Protein AF-A0AA39IGZ5-F1 (afdb_monomer_lite)

Organism: NCBI:txid289476

InterPro domains:
  IPR004843 Calcineurin-like, phosphoesterase domain [PF00149] (58-245)
  IPR006102 Glycoside hydrolase family 2, immunoglobulin-like beta-sandwich [PF00703] (582-677)
  IPR006103 Glycoside hydrolase family 2, catalytic domain [PF02836] (683-979)
  IPR006104 Glycosyl hydrolases family 2, sugar binding domain [PF02837] (401-575)
  IPR006186 Serine/threonine-specific protein phosphatase/bis(5-nucleosyl)-tetraphosphatase [PR00114] (58-85)
  IPR006186 Serine/threonine-specific protein phosphatase/bis(5-nucleosyl)-tetraphosphatase [PR00114] (92-119)
  IPR006186 Serine/threonine-specific protein phosphatase/bis(5-nucleosyl)-tetraphosphatase [PR00114] (125-149)
  IPR006186 Serine/threonine-specific protein phosphatase/bis(5-nucleosyl)-tetraphosphatase [PR00114] (163-189)
  IPR006186 Serine/threonine-specific protein phosphatase/bis(5-nucleosyl)-tetraphosphatase [PR00114] (193-220)
  IPR006186 Serine/threonine-specific protein phosphatase/bis(5-nucleosyl)-tetraphosphatase [PR00114] (235-255)
  IPR006186 Serine/threonine-specific protein phosphatase/bis(5-nucleosyl)-tetraphosphatase [PR00114] (257-273)
  IPR006186 Serine/threonine-specific protein phosphatase/bis(5-nucleosyl)-tetraphosphatase [PS00125] (126-131)
  IPR006186 Serine/threonine-specific protein phosphatase/bis(5-nucleosyl)-tetraphosphatase [SM00156] (30-295)
  IPR008979 Galactose-binding-like domain superfamily [SSF49785] (391-578)
  IPR013783 Immunoglobulin-like fold [G3DSA:2.60.40.10] (580-678)
  IPR017853 Glycoside hydrolase superfamily [SSF51445] (679-975)
  IPR023232 Glycoside hydrolase, family 2, active site [PS00608] (784-798)
  IPR029052 Metallo-dependent phosphatase-like [G3DSA:3.60.21.10] (10-341)
  IPR029052 Metallo-dependent phosphatase-like [SSF56300] (27-299)
  IPR036156 Beta-Galactosidase/glucuronidase domain superfamily [SSF49303] (582-678)

Secondary structure (DSSP, 8-state):
----S----HHHHHHHHHS--TT-SS-----HHHHHHHHHHHHHHHTTS-SEEEEPSSEEEE-B-TT-HHHHHHHHHHT-BTTB-HHHHS-EEE-S--SSSSS-HHHHHHHHHHHHHH-TTTEEE---SSSSHHHHHHTTHHHHHHTTS-HHHHHHHHHHHHHHHHTS-SEEEETTTEEEESS---TT--SHHHHHTS-S--S-GGGSHHHHHHHHPPPPTT-HHHHHHHHHHHT-SEEEE-SS--TTSEEEETTTTEEEEB--TT-STT--PPEEEEEE-TT--EEEEEE----TTS-HHHHHHHHHTT-S------------------------SSSSSSSS----PPPPP---------------S-TT-HHHHHHHHHH-S-----PPP--SSS-EEEE--EEEEEEEPPTT-SSHHHHTTGGGS-GGGSTT-EEEEESS-STTSSS-HHHHT--SEEEEEEEE---TTS-SSEEEEEEES-EESEEEEEETTEEEEEEE-SSS-EEEE----SSSPEEEEEEEE----TTSSS-EEEEE--STTS-TT-EEEEESSSS----EE-S-EEEEEEESSEEEEEEEEEETTTTEEEEEEEEE--TT-EEEEEEE-TTS-EEEEEESSEEEEE--TTTPPBP--TTTS----EEEEEEEEETTEEEEEEEEEE-B--EEE-SS-EEETTEEE-EEEEE--S-BTTTBT---HHHHHHHHHHHHHTT--EEE-TTS---HHHHHHHHHHT-EEEEE-S-BS-----HHHHHHHHHHHHHHHHHHTT-SSEEEEEEEES--TTSHHHHHHHHHHHHHHHHH-TTS-EEEEESS--TTT-S-TTTSSSEEEE--BTTTBSTT-GGGHHHHHHHHHHHHHHHH---EEEEE----B-TT---SS--TBSHHHHHHHHHHHHHHHHHHHHTT-EEEEEES-SB-B----BTTBSSSB---SB-TTSPBPHHHHHHHHHHHHHHTT-

Radius of gyration: 32.83 Å; chains: 1; bounding box: 97×65×87 Å

pLDDT: mean 85.85, std 20.32, range [22.75, 98.88]

Sequence (982 aa):
MPSLSGKPDIAELLKRHSDFNCKTPSGIKYSVWEILDVLWLARRKLSKEPTLLEVKAPVVIVGDIHGQYGDLQRIFRMFSSKNKSGQCTQRYLFLGDYVDRGRSSLEVIMCLLVHKLAYPDKFHLIRGNHETKHINCTFGFLDELESRFDKPTAFDLWEAFNDTFALLPLAALVHKKILCMHGGVGPDLKSLDDIKNIKRPLDDPGINALASDLLWADPMLNSSGYAVNTFRKLNIDLIVRAHQMMRNGYGFFCNRKLVTIFSAPNYICQSSNSGAVMKIDRQLRAGFVILHTVKRDQIGLKHFKEEFSKRNNDRSYTSRDRKPDPGASNSAEALTLSTKKALFEAFAPPPPQFITNSFFSRRPPPLTVMLRLLPLLFVIWVGLNPTEAILFVQRNAARDFHSLDGLWTFVREPRNSHAIGFAEKWYERDLRHFKNATVMPVPAAYNDLTADVNVRDHVGWVWYQTHYTQSSLISKDVRSFIRFSSVNYQAAVFVNGVFIGYHTGGHLPFEFDVKLSSQQPNSITVAVNNTLSHSTIPPGEFQYKTGEMYPKGFFVQTPGFDFFNYAGILRSVYVVYTGLSYIKDIKIVADAENKSVTYDVSGNICSTCKVSGTILDPNDKPVSLHSGRSGKVELDQHEIRLWWPRGYGDQPLYTLRVTILKDGEVVDLYDEQFGFRTVSWTSDHLLINGKPFYCLGFGMHEDFELHGRGYDPVVMTKDFNMLEWMGGNCYRTSHYPYSEERAREADRRGIVVITETPAVGMKVFNAENQKLHAKMLQEMISRDKNHPSVVMWSISNEPWTDRKEARQYYKDLIDIAHLVDPTRPVTIVYGPTGFSNDVTPDLVDIICVNRYYGWYSNMGYLQTVNTSLIYDITQWKRKFKRPIIITEYGADSIPGLYQEPSMDFSEQYQVDLMRETHIAFDQLRKKNILAGEMIWNFADFMTAQDVKRAVGNHKGVLTRTRQPKRAAYVLKQRYGAMRNKT

Foldseek 3Di:
DDDDDDQQPLVVLLVLLVVDDPPDPDDRDDDLVNLLNLLVLLLVVLQPAFLAAEAEPFEKEFFAAAQVSVLVQVVQQVCDDPPRTSLVVAAYEYAENLHALYLHSVVSVSNLSSSCSVPVNRRAYAYAPCLALVNVVVRCVLVSLVVRDPNVSSVVSSVSSSLSRLSGRAWYQYPLAEIEHAAAADPPCQEPVVSRPPDPSPNDLLQPPRSCRRHHHHDDQPPLPPVVVNCVRHVHQAYEYEHDQDQQQKDAHNVNRYMYGAAHACSPVPSQGWHWMWTQHNVRDIDIDIHGDDDPPDDPVVVCVVVVVVPPDDPPDDDDDDDDDDDDDDDDDDDDDDPSRQADDDDDADDDDDDDDDDDDDDDDDDDDDPPCVVVVVLVVVQDPQQQFAEDDDDDPFKDKDWPWDKWWKDADPQVHPPVCRVVLVLLDDSCPDPRIDIDTPQFFQQQQDPDNCRNVPAFKMKTKDKAADAPPDDPQKWKKKKQQFFPAKKWKDKNSHTFDIDGHGGHMDMTTDDHDNVDIIMIMMMGGLQADLLHQQHWHKADDDDPVDDPSDIDIGGLDAAASGGGRQEIMMIMIGGPWEWRAKFWDQALVQQKIKMATDTRHDPQKWKKKFKAWLVRHTQDIDTDRIDIDHGDPVRADAAAFPLGDAQIKMWTWMFIDHPRDTRYIDIDIAGHWAWDFDLQATDINNHGAAFLAFEEECQFPNRGNHDDPVVLVLLVVLCVLLLGGEYEHPADAHGLVSLVVCSNNNRAYAYHHSHESNEDQDPSSLSVLLSRLSSSCSHNVRRPNYAEYESYEAYPQLDPSNAVSVLSSLVSNCVNHVRHWYEYEHEPDALVRGPHPLSGQEYEYEDEDCAPHPPPPLVCLLVVLLVRLVSNCVRRSHAYAHNEYFAAADPPADDPVDHGNHLNSRQSSVVSNVVNVVVCVVVSSHSYYYYPHQEWHAGPDDPRAPRGGRRHCAYSNRHGGPVSVVSSVVSVVVSVVD

Structure (mmCIF, N/CA/C/O backbone):
data_AF-A0AA39IGZ5-F1
#
_entry.id   AF-A0AA39IGZ5-F1
#
loop_
_atom_site.group_PDB
_atom_site.id
_atom_site.type_symbol
_atom_site.label_atom_id
_atom_site.label_alt_id
_atom_site.label_comp_id
_atom_site.label_asym_id
_atom_site.label_entity_id
_atom_site.label_seq_id
_atom_site.pdbx_PDB_ins_code
_atom_site.Cartn_x
_atom_site.Cartn_y
_atom_site.Cartn_z
_atom_site.occupancy
_atom_site.B_iso_or_equiv
_atom_site.auth_seq_id
_atom_site.auth_comp_id
_atom_site.auth_asym_id
_atom_site.auth_atom_id
_atom_site.pdbx_PDB_model_num
ATOM 1 N N . MET A 1 1 ? 22.257 16.943 39.868 1.00 43.81 1 MET A N 1
ATOM 2 C CA . MET A 1 1 ? 22.977 15.903 40.639 1.00 43.81 1 MET A CA 1
ATOM 3 C C . MET A 1 1 ? 22.064 15.433 41.758 1.00 43.81 1 MET A C 1
ATOM 5 O O . MET A 1 1 ? 21.434 16.283 42.373 1.00 43.81 1 MET A O 1
ATOM 9 N N . PRO A 1 2 ? 21.971 14.116 41.975 1.00 29.27 2 PRO A N 1
ATOM 10 C CA . PRO A 1 2 ? 22.682 13.532 43.112 1.00 29.27 2 PRO A CA 1
ATOM 11 C C . PRO A 1 2 ? 23.726 12.518 42.641 1.00 29.27 2 PRO A C 1
ATOM 13 O O . PRO A 1 2 ? 23.440 11.636 41.838 1.00 29.27 2 PRO A O 1
ATOM 16 N N . SER A 1 3 ? 24.947 12.660 43.149 1.00 51.06 3 SER A N 1
ATOM 17 C CA . SER A 1 3 ? 25.982 11.633 43.109 1.00 51.06 3 SER A CA 1
ATOM 18 C C . SER A 1 3 ? 25.784 10.668 44.277 1.00 51.06 3 SER A C 1
ATOM 20 O O . SER A 1 3 ? 25.778 11.133 45.414 1.00 51.06 3 SER A O 1
ATOM 22 N N . LEU A 1 4 ? 25.733 9.359 44.026 1.00 35.97 4 LEU A N 1
ATOM 23 C CA . LEU A 1 4 ? 25.999 8.322 45.030 1.00 35.97 4 LEU A CA 1
ATOM 24 C C . LEU A 1 4 ? 26.796 7.168 44.383 1.00 35.97 4 LEU A C 1
ATOM 26 O O . LEU A 1 4 ? 26.256 6.236 43.803 1.00 35.97 4 LEU A O 1
ATOM 30 N N . SER A 1 5 ? 28.122 7.303 44.483 1.00 37.06 5 SER A N 1
ATOM 31 C CA . SER A 1 5 ? 29.065 6.235 44.865 1.00 37.06 5 SER A CA 1
ATOM 32 C C . SER A 1 5 ? 29.305 4.998 43.982 1.00 37.06 5 SER A C 1
ATOM 34 O O . SER A 1 5 ? 29.591 3.931 44.520 1.00 37.06 5 SER A O 1
ATOM 36 N N . GLY A 1 6 ? 29.361 5.127 42.660 1.00 43.69 6 GLY A N 1
ATOM 37 C CA . GLY A 1 6 ? 30.045 4.128 41.833 1.00 43.69 6 GLY A CA 1
ATOM 38 C C . GLY A 1 6 ? 30.748 4.792 40.664 1.00 43.69 6 GLY A C 1
ATOM 39 O O . GLY A 1 6 ? 30.100 5.145 39.696 1.00 43.69 6 GLY A O 1
ATOM 40 N N . LYS A 1 7 ? 32.073 4.983 40.708 1.00 54.25 7 LYS A N 1
ATOM 41 C CA . LYS A 1 7 ? 32.794 5.102 39.428 1.00 54.25 7 LYS A CA 1
ATOM 42 C C . LYS A 1 7 ? 32.529 3.790 38.679 1.00 54.25 7 LYS A C 1
ATOM 44 O O . LYS A 1 7 ? 32.616 2.750 39.338 1.00 54.25 7 LYS A O 1
ATOM 49 N N . PRO A 1 8 ? 32.248 3.800 37.365 1.00 64.06 8 PRO A N 1
ATOM 50 C CA . PRO A 1 8 ? 32.130 2.553 36.627 1.00 64.06 8 PRO A CA 1
ATOM 51 C C . PRO A 1 8 ? 33.440 1.800 36.828 1.00 64.06 8 PRO A C 1
ATOM 53 O O . PRO A 1 8 ? 34.523 2.364 36.623 1.00 64.06 8 PRO A O 1
ATOM 56 N N . ASP A 1 9 ? 33.356 0.556 37.292 1.00 82.44 9 ASP A N 1
ATOM 57 C CA . ASP A 1 9 ? 34.541 -0.271 37.448 1.00 82.44 9 ASP A CA 1
ATOM 58 C C . ASP A 1 9 ? 35.011 -0.689 36.050 1.00 82.44 9 ASP A C 1
ATOM 60 O O . ASP A 1 9 ? 34.635 -1.724 35.497 1.00 82.44 9 ASP A O 1
ATOM 64 N N . ILE A 1 10 ? 35.804 0.191 35.435 1.00 86.81 10 ILE A N 1
ATOM 65 C CA . ILE A 1 10 ? 36.396 -0.011 34.113 1.00 86.81 10 ILE A CA 1
ATOM 66 C C . ILE A 1 10 ? 37.237 -1.292 34.104 1.00 86.81 10 ILE A C 1
ATOM 68 O O . ILE A 1 10 ? 37.292 -1.958 33.073 1.00 86.81 10 ILE A O 1
ATOM 72 N N . ALA A 1 11 ? 37.860 -1.670 35.227 1.00 83.00 11 ALA A N 1
ATOM 73 C CA . ALA A 1 11 ? 38.627 -2.908 35.316 1.00 83.00 11 ALA A CA 1
ATOM 74 C C . ALA A 1 11 ? 37.705 -4.137 35.259 1.00 83.00 11 ALA A C 1
ATOM 76 O O . ALA A 1 11 ? 38.004 -5.083 34.528 1.00 83.00 11 ALA A O 1
ATOM 77 N N . GLU A 1 12 ? 36.557 -4.096 35.933 1.00 86.75 12 GLU A N 1
ATOM 78 C CA . GLU A 1 12 ? 35.555 -5.165 35.874 1.00 86.75 12 GLU A CA 1
ATOM 79 C C . GLU A 1 12 ? 34.860 -5.248 34.504 1.00 86.75 12 GLU A C 1
ATOM 81 O O . GLU A 1 12 ? 34.642 -6.339 33.974 1.00 86.75 12 GLU A O 1
ATOM 86 N N . LEU A 1 13 ? 34.552 -4.115 33.865 1.00 88.25 13 LEU A N 1
ATOM 87 C CA . LEU A 1 13 ? 34.031 -4.096 32.490 1.00 88.25 13 LEU A CA 1
ATOM 88 C C . LEU A 1 13 ? 35.059 -4.640 31.486 1.00 88.25 13 LEU A C 1
ATOM 90 O O . LEU A 1 13 ? 34.708 -5.444 30.619 1.00 88.25 13 LEU A O 1
ATOM 94 N N . LEU A 1 14 ? 36.336 -4.264 31.618 1.00 87.06 14 LEU A N 1
ATOM 95 C CA . LEU A 1 14 ? 37.422 -4.841 30.821 1.00 87.06 14 LEU A CA 1
ATOM 96 C C . LEU A 1 14 ? 37.518 -6.349 31.025 1.00 87.06 14 LEU A C 1
ATOM 98 O O . LEU A 1 14 ? 37.692 -7.083 30.051 1.00 87.06 14 LEU A O 1
ATOM 102 N N . LYS A 1 15 ? 37.405 -6.816 32.269 1.00 84.56 15 LYS A N 1
ATOM 103 C CA . LYS A 1 15 ? 37.431 -8.237 32.601 1.00 84.56 15 LYS A CA 1
ATOM 104 C C . LYS A 1 15 ? 36.257 -8.977 31.958 1.00 84.56 15 LYS A C 1
ATOM 106 O O . LYS A 1 15 ? 36.503 -9.938 31.239 1.00 84.56 15 LYS A O 1
ATOM 111 N N . ARG A 1 16 ? 35.022 -8.464 32.058 1.00 87.44 16 ARG A N 1
ATOM 112 C CA . ARG A 1 16 ? 33.839 -9.018 31.360 1.00 87.44 16 ARG A CA 1
ATOM 113 C C . ARG A 1 16 ? 34.048 -9.148 29.850 1.00 87.44 16 ARG A C 1
ATOM 115 O O . ARG A 1 16 ? 33.720 -10.180 29.268 1.00 87.44 16 ARG A O 1
ATOM 122 N N . HIS A 1 17 ? 34.627 -8.129 29.216 1.00 87.38 17 HIS A N 1
ATOM 123 C CA . HIS A 1 17 ? 34.955 -8.170 27.790 1.00 87.38 17 HIS A CA 1
ATOM 124 C C . HIS A 1 17 ? 36.116 -9.123 27.459 1.00 87.38 17 HIS A C 1
ATOM 126 O O . HIS A 1 17 ? 36.141 -9.691 26.369 1.00 87.38 17 HIS A O 1
ATOM 132 N N . SER A 1 18 ? 37.065 -9.311 28.379 1.00 79.12 18 SER A N 1
ATOM 133 C CA . SER A 1 18 ? 38.214 -10.218 28.224 1.00 79.12 18 SER A CA 1
ATOM 134 C C . SER A 1 18 ? 37.827 -11.688 28.389 1.00 79.12 18 SER A C 1
ATOM 136 O O . SER A 1 18 ? 38.325 -12.541 27.654 1.00 79.12 18 SER A O 1
ATOM 138 N N . ASP A 1 19 ? 36.918 -11.966 29.322 1.00 73.25 19 ASP A N 1
ATOM 139 C CA . ASP A 1 19 ? 36.440 -13.304 29.675 1.00 73.25 19 ASP A CA 1
ATOM 140 C C . ASP A 1 19 ? 35.349 -13.807 28.709 1.00 73.25 19 ASP A C 1
ATOM 142 O O . ASP A 1 19 ? 34.910 -14.957 28.791 1.00 73.25 19 ASP A O 1
ATOM 146 N N . PHE A 1 20 ? 34.924 -12.973 27.750 1.00 70.81 20 PHE A N 1
ATOM 147 C CA . PHE A 1 20 ? 33.900 -13.323 26.772 1.00 70.81 20 PHE A CA 1
ATOM 148 C C . PHE A 1 20 ? 34.295 -14.544 25.923 1.00 70.81 20 PHE A C 1
ATOM 150 O O . PHE A 1 20 ? 35.246 -14.529 25.127 1.00 70.81 20 PHE A O 1
ATOM 157 N N . ASN A 1 21 ? 33.489 -15.602 26.027 1.00 63.00 21 ASN A N 1
ATOM 158 C CA . ASN A 1 21 ? 33.607 -16.815 25.230 1.00 63.00 21 ASN A CA 1
ATOM 159 C C . ASN A 1 21 ? 32.448 -16.903 24.229 1.00 63.00 21 ASN A C 1
ATOM 161 O O . ASN A 1 21 ? 31.283 -16.938 24.609 1.00 63.00 21 ASN A O 1
ATOM 165 N N . CYS A 1 22 ? 32.761 -17.036 22.938 1.00 55.56 22 CYS A N 1
ATOM 166 C CA . CYS A 1 22 ? 31.767 -17.156 21.865 1.00 55.56 22 CYS A CA 1
ATOM 167 C C . CYS A 1 22 ? 30.875 -18.414 21.957 1.00 55.56 22 CYS A C 1
ATOM 169 O O . CYS A 1 22 ? 29.995 -18.589 21.119 1.00 55.56 22 CYS A O 1
ATOM 171 N N . LYS A 1 23 ? 31.121 -19.306 22.929 1.00 45.38 23 LYS A N 1
ATOM 172 C CA . LYS A 1 23 ? 30.346 -20.531 23.187 1.00 45.38 23 LYS A CA 1
ATOM 173 C C . LYS A 1 23 ? 29.206 -20.363 24.202 1.00 45.38 23 LYS A C 1
ATOM 175 O O . LYS A 1 23 ? 28.388 -21.269 24.314 1.00 45.38 23 LYS A O 1
ATOM 180 N N . THR A 1 24 ? 29.142 -19.257 24.945 1.00 44.06 24 THR A N 1
ATOM 181 C CA . THR A 1 24 ? 28.063 -19.002 25.916 1.00 44.06 24 THR A CA 1
ATOM 182 C C . THR A 1 24 ? 26.989 -18.092 25.299 1.00 44.06 24 THR A C 1
ATOM 184 O O . THR A 1 24 ? 27.340 -17.006 24.844 1.00 44.06 24 THR A O 1
ATOM 187 N N . PRO A 1 25 ? 25.699 -18.494 25.262 1.00 42.19 25 PRO A N 1
ATOM 188 C CA . PRO A 1 25 ? 24.641 -17.761 24.546 1.00 42.19 25 PRO A CA 1
ATOM 189 C C . PRO A 1 25 ? 24.239 -16.413 25.159 1.00 42.19 25 PRO A C 1
ATOM 191 O O . PRO A 1 25 ? 23.604 -15.602 24.490 1.00 42.19 25 PRO A O 1
ATOM 194 N N . SER A 1 26 ? 24.558 -16.173 26.431 1.00 51.78 26 SER A N 1
ATOM 195 C CA . SER A 1 26 ? 24.254 -14.913 27.104 1.00 51.78 26 SER A CA 1
ATOM 196 C C . SER A 1 26 ? 25.338 -13.884 26.779 1.00 51.78 26 SER A C 1
ATOM 198 O O . SER A 1 26 ? 26.477 -14.053 27.215 1.00 51.78 26 SER A O 1
ATOM 200 N N . GLY A 1 27 ? 24.995 -12.840 26.017 1.00 68.88 27 GLY A N 1
ATOM 201 C CA . GLY A 1 27 ? 25.860 -11.677 25.782 1.00 68.88 27 GLY A CA 1
ATOM 202 C C . GLY A 1 27 ? 26.303 -10.980 27.077 1.00 68.88 27 GLY A C 1
ATOM 203 O O . GLY A 1 27 ? 25.939 -11.388 28.186 1.00 68.88 27 GLY A O 1
ATOM 204 N N . ILE A 1 28 ? 27.107 -9.922 26.956 1.00 83.44 28 ILE A N 1
ATOM 205 C CA . ILE A 1 28 ? 27.565 -9.174 28.135 1.00 83.44 28 ILE A CA 1
ATOM 206 C C . ILE A 1 28 ? 26.380 -8.390 28.694 1.00 83.44 28 ILE A C 1
ATOM 208 O O . ILE A 1 28 ? 25.711 -7.647 27.981 1.00 83.44 28 ILE A O 1
ATOM 212 N N . LYS A 1 29 ? 26.106 -8.573 29.986 1.00 86.38 29 LYS A N 1
ATOM 213 C CA . LYS A 1 29 ? 25.064 -7.819 30.683 1.00 86.38 29 LYS A CA 1
ATOM 214 C C . LYS A 1 29 ? 25.630 -6.489 31.160 1.00 86.38 29 LYS A C 1
ATOM 216 O O . LYS A 1 29 ? 26.677 -6.472 31.810 1.00 86.38 29 LYS A O 1
ATOM 221 N N . TYR A 1 30 ? 24.896 -5.420 30.879 1.00 89.00 30 TYR A N 1
ATOM 222 C CA . TYR A 1 30 ? 25.156 -4.074 31.372 1.00 89.00 30 TYR A CA 1
ATOM 223 C C . TYR A 1 30 ? 23.931 -3.590 32.139 1.00 89.00 30 TYR A C 1
ATOM 225 O O . TYR A 1 30 ? 22.802 -3.803 31.692 1.00 89.00 30 TYR A O 1
ATOM 233 N N . SER A 1 31 ? 24.138 -2.930 33.271 1.00 90.06 31 SER A N 1
ATOM 234 C CA . SER A 1 31 ? 23.091 -2.083 33.839 1.00 90.06 31 SER A CA 1
ATOM 235 C C . SER A 1 31 ? 23.019 -0.753 33.082 1.00 90.06 31 SER A C 1
ATOM 237 O O . SER A 1 31 ? 24.002 -0.306 32.491 1.00 90.06 31 SER A O 1
ATOM 239 N N . VAL A 1 32 ? 21.861 -0.097 33.137 1.00 87.81 32 VAL A N 1
ATOM 240 C CA . VAL A 1 32 ? 21.648 1.241 32.556 1.00 87.81 32 VAL A CA 1
ATOM 241 C C . VAL A 1 32 ? 22.692 2.234 33.083 1.00 87.81 32 VAL A C 1
ATOM 243 O O . VAL A 1 32 ? 23.302 2.967 32.310 1.00 87.81 32 VAL A O 1
ATOM 246 N N . TRP A 1 33 ? 22.967 2.195 34.390 1.00 84.75 33 TRP A N 1
ATOM 247 C CA . TRP A 1 33 ? 23.947 3.063 35.045 1.00 84.75 33 TRP A CA 1
ATOM 248 C C . TRP A 1 33 ? 25.377 2.815 34.562 1.00 84.75 33 TRP A C 1
ATOM 250 O O . TRP A 1 33 ? 26.096 3.768 34.284 1.00 84.75 33 TRP A O 1
ATOM 260 N N . GLU A 1 34 ? 25.768 1.551 34.368 1.00 90.81 34 GLU A N 1
ATOM 261 C CA . GLU A 1 34 ? 27.087 1.218 33.810 1.00 90.81 34 GLU A CA 1
ATOM 262 C C . GLU A 1 34 ? 27.277 1.798 32.405 1.00 90.81 34 GLU A C 1
ATOM 264 O O . GLU A 1 34 ? 28.360 2.290 32.085 1.00 90.81 34 GLU A O 1
ATOM 269 N N . ILE A 1 35 ? 26.232 1.761 31.572 1.00 94.94 35 ILE A N 1
ATOM 270 C CA . ILE A 1 35 ? 26.267 2.349 30.229 1.00 94.94 35 ILE A CA 1
ATOM 271 C C . ILE A 1 35 ? 26.409 3.868 30.333 1.00 94.94 35 ILE A C 1
ATOM 273 O O . ILE A 1 35 ? 27.348 4.437 29.775 1.00 94.94 35 ILE A O 1
ATOM 277 N N . LEU A 1 36 ? 25.523 4.524 31.083 1.00 89.94 36 LEU A N 1
ATOM 278 C CA . LEU A 1 36 ? 25.517 5.981 31.228 1.00 89.94 36 LEU A CA 1
ATOM 279 C C . LEU A 1 36 ? 26.835 6.522 31.801 1.00 89.94 36 LEU A C 1
ATOM 281 O O . LEU A 1 36 ? 27.336 7.541 31.320 1.00 89.94 36 LEU A O 1
ATOM 285 N N . ASP A 1 37 ? 27.437 5.827 32.764 1.00 89.38 37 ASP A N 1
ATOM 286 C CA . ASP A 1 37 ? 28.714 6.211 33.366 1.00 89.38 37 ASP A CA 1
ATOM 287 C C . ASP A 1 37 ? 29.888 6.091 32.386 1.00 89.38 37 ASP A C 1
ATOM 289 O O . ASP A 1 37 ? 30.737 6.991 32.305 1.00 89.38 37 ASP A O 1
ATOM 293 N N . VAL A 1 38 ? 29.942 5.001 31.610 1.00 94.81 38 VAL A N 1
ATOM 294 C CA . VAL A 1 38 ? 30.944 4.832 30.546 1.00 94.81 38 VAL A CA 1
ATOM 295 C C . VAL A 1 38 ? 30.789 5.932 29.503 1.00 94.81 38 VAL A C 1
ATOM 297 O O . VAL A 1 38 ? 31.787 6.553 29.132 1.00 94.81 38 VAL A O 1
ATOM 300 N N . LEU A 1 39 ? 29.560 6.229 29.074 1.00 96.38 39 LEU A N 1
ATOM 301 C CA . LEU A 1 39 ? 29.280 7.302 28.118 1.00 96.38 39 LEU A CA 1
ATOM 302 C C . LEU A 1 39 ? 29.673 8.668 28.677 1.00 96.38 39 LEU A C 1
ATOM 304 O O . LEU A 1 39 ? 30.321 9.459 27.994 1.00 96.38 39 LEU A O 1
ATOM 308 N N . TRP A 1 40 ? 29.367 8.954 29.939 1.00 92.12 40 TRP A N 1
ATOM 309 C CA . TRP A 1 40 ? 29.767 10.203 30.584 1.00 92.12 40 TRP A CA 1
ATOM 310 C C . TRP A 1 40 ? 31.293 10.381 30.625 1.00 92.12 40 TRP A C 1
ATOM 312 O O . TRP A 1 40 ? 31.808 11.441 30.247 1.00 92.12 40 TRP A O 1
ATOM 322 N N . LEU A 1 41 ? 32.042 9.346 31.020 1.00 93.69 41 LEU A N 1
ATOM 323 C CA . LEU A 1 41 ? 33.507 9.385 31.013 1.00 93.69 41 LEU A CA 1
ATOM 324 C C . LEU A 1 41 ? 34.074 9.498 29.594 1.00 93.69 41 LEU A C 1
ATOM 326 O O . LEU A 1 41 ? 35.011 10.273 29.368 1.00 93.69 41 LEU A O 1
ATOM 330 N N . ALA A 1 42 ? 33.511 8.751 28.643 1.00 96.31 42 ALA A N 1
ATOM 331 C CA . ALA A 1 42 ? 33.933 8.764 27.248 1.00 96.31 42 ALA A CA 1
ATOM 332 C C . ALA A 1 42 ? 33.758 10.155 26.640 1.00 96.31 42 ALA A C 1
ATOM 334 O O . ALA A 1 42 ? 34.717 10.684 26.080 1.00 96.31 42 ALA A O 1
ATOM 335 N N . ARG A 1 43 ? 32.602 10.801 26.844 1.00 97.00 43 ARG A N 1
ATOM 336 C CA . ARG A 1 43 ? 32.335 12.171 26.377 1.00 97.00 43 ARG A CA 1
ATOM 337 C C . ARG A 1 43 ? 33.392 13.160 26.861 1.00 97.00 43 ARG A C 1
ATOM 339 O O . ARG A 1 43 ? 33.961 13.885 26.051 1.00 97.00 43 ARG A O 1
ATOM 346 N N . ARG A 1 44 ? 33.751 13.131 28.151 1.00 93.88 44 ARG A N 1
ATOM 347 C CA . ARG A 1 44 ? 34.801 14.006 28.722 1.00 93.88 44 ARG A CA 1
ATOM 348 C C . ARG A 1 44 ? 36.191 13.765 28.139 1.00 93.88 44 ARG A C 1
ATOM 350 O O . ARG A 1 44 ? 37.030 14.669 28.162 1.00 93.88 44 ARG A O 1
ATOM 357 N N . LYS A 1 45 ? 36.477 12.533 27.716 1.00 94.94 45 LYS A N 1
ATOM 358 C CA . LYS A 1 45 ? 37.752 12.176 27.091 1.00 94.94 45 LYS A CA 1
ATOM 359 C C . LYS A 1 45 ? 37.766 12.629 25.634 1.00 94.94 45 LYS A C 1
ATOM 361 O O . LYS A 1 45 ? 38.668 13.359 25.240 1.00 94.94 45 LYS A O 1
ATOM 366 N N . LEU A 1 46 ? 36.745 12.237 24.880 1.00 96.94 46 LEU A N 1
ATOM 367 C CA . LEU A 1 46 ? 36.587 12.494 23.452 1.00 96.94 46 LEU A CA 1
ATOM 368 C C . LEU A 1 46 ? 36.454 13.989 23.123 1.00 96.94 46 LEU A C 1
ATOM 370 O O . LEU A 1 46 ? 36.989 14.440 22.108 1.00 96.94 46 LEU A O 1
ATOM 374 N N . SER A 1 47 ? 35.836 14.776 24.012 1.00 95.56 47 SER A N 1
ATOM 375 C CA . SER A 1 47 ? 35.719 16.234 23.868 1.00 95.56 47 SER A CA 1
ATOM 376 C C . SER A 1 47 ? 37.059 16.973 23.928 1.00 95.56 47 SER A C 1
ATOM 378 O O . SER A 1 47 ? 37.150 18.105 23.467 1.00 95.56 47 SER A O 1
ATOM 380 N N . LYS A 1 48 ? 38.100 16.356 24.505 1.00 96.31 48 LYS A N 1
ATOM 381 C CA . LYS A 1 48 ? 39.458 16.922 24.577 1.00 96.31 48 LYS A CA 1
ATOM 382 C C . LYS A 1 48 ? 40.344 16.498 23.412 1.00 96.31 48 LYS A C 1
ATOM 384 O O . LYS A 1 48 ? 41.451 17.014 23.277 1.00 96.31 48 LYS A O 1
ATOM 389 N N . GLU A 1 49 ? 39.909 15.526 22.619 1.00 96.75 49 GLU A N 1
ATOM 390 C CA . GLU A 1 49 ? 40.681 15.072 21.469 1.00 96.75 49 GLU A CA 1
ATOM 391 C C . GLU A 1 49 ? 40.537 16.070 20.309 1.00 96.75 49 GLU A C 1
ATOM 393 O O . GLU A 1 49 ? 39.532 16.777 20.211 1.00 96.75 49 GLU A O 1
ATOM 398 N N . PRO A 1 50 ? 41.532 16.189 19.424 1.00 97.44 50 PRO A N 1
ATOM 399 C CA . PRO A 1 50 ? 41.364 16.949 18.194 1.00 97.44 50 PRO A CA 1
ATOM 400 C C . PRO A 1 50 ? 40.467 16.186 17.211 1.00 97.44 50 PRO A C 1
ATOM 402 O O . PRO A 1 50 ? 40.355 14.962 17.268 1.00 97.44 50 PRO A O 1
ATOM 405 N N . THR A 1 51 ? 39.856 16.900 16.266 1.00 97.62 51 THR A N 1
ATOM 406 C CA . THR A 1 51 ? 39.046 16.281 15.202 1.00 97.62 51 THR A CA 1
ATOM 407 C C . THR A 1 51 ? 39.884 15.440 14.231 1.00 97.62 51 THR A C 1
ATOM 409 O O . THR A 1 51 ? 39.391 14.438 13.712 1.00 97.62 51 THR A O 1
ATOM 412 N N . LEU A 1 52 ? 41.161 15.800 14.051 1.00 98.00 52 LEU A N 1
ATOM 413 C CA . LEU A 1 52 ? 42.184 14.990 13.387 1.00 98.00 52 LEU A CA 1
ATOM 414 C C . LEU A 1 52 ? 43.154 14.433 14.438 1.00 98.00 52 LEU A C 1
ATOM 416 O O . LEU A 1 52 ? 43.966 15.178 14.989 1.00 98.00 52 LEU A O 1
ATOM 420 N N . LEU A 1 53 ? 43.081 13.131 14.713 1.00 98.00 53 LEU A N 1
ATOM 421 C CA . LEU A 1 53 ? 43.964 12.461 15.671 1.00 98.00 53 LEU A CA 1
ATOM 422 C C . LEU A 1 53 ? 45.386 12.301 15.122 1.00 98.00 53 LEU A C 1
ATOM 424 O O . LEU A 1 53 ? 45.564 12.021 13.943 1.00 98.00 53 LEU A O 1
ATOM 428 N N . GLU A 1 54 ? 46.403 12.354 15.983 1.00 97.12 54 GLU A N 1
ATOM 429 C CA . GLU A 1 54 ? 47.756 11.898 15.638 1.00 97.12 54 GLU A CA 1
ATOM 430 C C . GLU A 1 54 ? 48.027 10.522 16.252 1.00 97.12 54 GLU A C 1
ATOM 432 O O . GLU A 1 54 ? 47.943 10.339 17.468 1.00 97.12 54 GLU A O 1
ATOM 437 N N . VAL A 1 55 ? 48.378 9.541 15.417 1.00 97.25 55 VAL A N 1
ATOM 438 C CA . VAL A 1 55 ? 48.552 8.145 15.847 1.00 97.25 55 VAL A CA 1
ATOM 439 C C . VAL A 1 55 ? 49.956 7.653 15.505 1.00 97.25 55 VAL A C 1
ATOM 441 O O . VAL A 1 55 ? 50.431 7.779 14.378 1.00 97.25 55 VAL A O 1
ATOM 444 N N . LYS A 1 56 ? 50.664 7.069 16.477 1.00 95.31 56 LYS A N 1
ATOM 445 C CA . LYS A 1 56 ? 52.031 6.559 16.268 1.00 95.31 56 LYS A CA 1
ATOM 446 C C . LYS A 1 56 ? 52.015 5.133 15.710 1.00 95.31 56 LYS A C 1
ATOM 448 O O . LYS A 1 56 ? 51.276 4.284 16.200 1.00 95.31 56 LYS A O 1
ATOM 453 N N . ALA A 1 57 ? 52.898 4.834 14.760 1.00 92.38 57 ALA A N 1
ATOM 454 C CA . ALA A 1 57 ? 53.212 3.455 14.388 1.00 92.38 57 ALA A CA 1
ATOM 455 C C . ALA A 1 57 ? 54.030 2.753 15.508 1.00 92.38 57 ALA A C 1
ATOM 457 O O . ALA A 1 57 ? 54.758 3.424 16.248 1.00 92.38 57 ALA A O 1
ATOM 458 N N . PRO A 1 58 ? 53.929 1.422 15.692 1.00 94.50 58 PRO A N 1
ATOM 459 C CA . PRO A 1 58 ? 53.075 0.502 14.949 1.00 94.50 58 PRO A CA 1
ATOM 460 C C . PRO A 1 58 ? 51.600 0.629 15.365 1.00 94.50 58 PRO A C 1
ATOM 462 O O . PRO A 1 58 ? 51.312 0.962 16.516 1.00 94.50 58 PRO A O 1
ATOM 465 N N . VAL A 1 59 ? 50.677 0.366 14.442 1.00 96.69 59 VAL A N 1
ATOM 466 C CA . VAL A 1 59 ? 49.225 0.429 14.681 1.00 96.69 59 VAL A CA 1
ATOM 467 C C . VAL A 1 59 ? 48.490 -0.610 13.835 1.00 96.69 59 VAL A C 1
ATOM 469 O O . VAL A 1 59 ? 48.909 -0.920 12.720 1.00 96.69 59 VAL A O 1
ATOM 472 N N . VAL A 1 60 ? 47.406 -1.156 14.378 1.00 97.38 60 VAL A N 1
ATOM 473 C CA . VAL A 1 60 ? 46.441 -1.993 13.661 1.00 97.38 60 VAL A CA 1
ATOM 474 C C . VAL A 1 60 ? 45.226 -1.136 13.313 1.00 97.38 60 VAL A C 1
ATOM 476 O O . VAL A 1 60 ? 44.576 -0.598 14.202 1.00 97.38 60 VAL A O 1
ATOM 479 N N . ILE A 1 61 ? 44.937 -0.995 12.028 1.00 98.12 61 ILE A N 1
ATOM 480 C CA . ILE A 1 61 ? 43.802 -0.252 11.495 1.00 98.12 61 ILE A CA 1
ATOM 481 C C . ILE A 1 61 ? 42.666 -1.235 11.202 1.00 98.12 61 ILE A C 1
ATOM 483 O O . ILE A 1 61 ? 42.864 -2.235 10.501 1.00 98.12 61 ILE A O 1
ATOM 487 N N . VAL A 1 62 ? 41.496 -0.952 11.762 1.00 98.06 62 VAL A N 1
ATOM 488 C CA . VAL A 1 62 ? 40.289 -1.780 11.692 1.00 98.06 62 VAL A CA 1
ATOM 489 C C . VAL A 1 62 ? 39.190 -0.966 11.010 1.00 98.06 62 VAL A C 1
ATOM 491 O O . VAL A 1 62 ? 38.923 0.158 11.429 1.00 98.06 62 VAL A O 1
ATOM 494 N N . GLY A 1 63 ? 38.607 -1.516 9.945 1.00 96.75 63 GLY A N 1
ATOM 495 C CA . GLY A 1 63 ? 37.470 -0.931 9.229 1.00 96.75 63 GLY A CA 1
ATOM 496 C C . GLY A 1 63 ? 36.137 -1.293 9.885 1.00 96.75 63 GLY A C 1
ATOM 497 O O . GLY A 1 63 ? 36.100 -1.598 11.076 1.00 96.75 63 GLY A O 1
ATOM 498 N N . ASP A 1 64 ? 35.072 -1.318 9.091 1.00 95.94 64 ASP A N 1
ATOM 499 C CA . ASP A 1 64 ? 33.690 -1.498 9.552 1.00 95.94 64 ASP A CA 1
ATOM 500 C C . ASP A 1 64 ? 33.498 -2.817 10.318 1.00 95.94 64 ASP A C 1
ATOM 502 O O . ASP A 1 64 ? 33.997 -3.870 9.894 1.00 95.94 64 ASP A O 1
ATOM 506 N N . ILE A 1 65 ? 32.764 -2.765 11.437 1.00 93.06 65 ILE A N 1
ATOM 507 C CA . ILE A 1 65 ? 32.503 -3.918 12.322 1.00 93.06 65 ILE A CA 1
ATOM 508 C C . ILE A 1 65 ? 31.010 -4.236 12.418 1.00 93.06 65 ILE A C 1
ATOM 510 O O . ILE A 1 65 ? 30.668 -5.413 12.530 1.00 93.06 65 ILE A O 1
ATOM 514 N N . HIS A 1 66 ? 30.132 -3.228 12.390 1.00 92.19 66 HIS A N 1
ATOM 515 C CA . HIS A 1 66 ? 28.676 -3.382 12.339 1.00 92.19 66 HIS A CA 1
ATOM 516 C C . HIS A 1 66 ? 28.129 -4.419 13.322 1.00 92.19 66 HIS A C 1
ATOM 518 O O . HIS A 1 66 ? 27.621 -5.468 12.928 1.00 92.19 66 HIS A O 1
ATOM 524 N N . GLY A 1 67 ? 28.330 -4.202 14.622 1.00 89.25 67 GLY A N 1
ATOM 525 C CA . GLY A 1 67 ? 27.784 -5.076 15.662 1.00 89.25 67 GLY A CA 1
ATOM 526 C C . GLY A 1 67 ? 28.288 -6.529 15.651 1.00 89.25 67 GLY A C 1
ATOM 527 O O . GLY A 1 67 ? 27.699 -7.379 16.325 1.00 89.25 67 GLY A O 1
ATOM 528 N N . GLN A 1 68 ? 29.366 -6.859 14.925 1.00 89.44 68 GLN A N 1
ATOM 529 C CA . GLN A 1 68 ? 29.987 -8.192 14.928 1.00 89.44 68 GLN A CA 1
ATOM 530 C C . GLN A 1 68 ? 30.978 -8.371 16.093 1.00 89.44 68 GLN A C 1
ATOM 532 O O . GLN A 1 68 ? 32.195 -8.496 15.919 1.00 89.44 68 GLN A O 1
ATOM 537 N N . TYR A 1 69 ? 30.455 -8.428 17.321 1.00 91.06 69 TYR A N 1
ATOM 538 C CA . TYR A 1 69 ? 31.278 -8.506 18.537 1.00 91.06 69 TYR A CA 1
ATOM 539 C C . TYR A 1 69 ? 32.213 -9.732 18.587 1.00 91.06 69 TYR A C 1
ATOM 541 O O . TYR A 1 69 ? 33.359 -9.638 19.034 1.00 91.06 69 TYR A O 1
ATOM 549 N N . GLY A 1 70 ? 31.770 -10.886 18.076 1.00 85.88 70 GLY A N 1
ATOM 550 C CA . GLY A 1 70 ? 32.602 -12.092 18.005 1.00 85.88 70 GLY A CA 1
ATOM 551 C C . GLY A 1 70 ? 33.835 -11.929 17.106 1.00 85.88 70 GLY A C 1
ATOM 552 O O . GLY A 1 70 ? 34.921 -12.410 17.449 1.00 85.88 70 GLY A O 1
ATOM 553 N N . ASP A 1 71 ? 33.691 -11.221 15.985 1.00 87.81 71 ASP A N 1
ATOM 554 C CA . ASP A 1 71 ? 34.784 -10.934 15.056 1.00 87.81 71 ASP A CA 1
ATOM 555 C C . ASP A 1 71 ? 35.748 -9.888 15.632 1.00 87.81 71 ASP A C 1
ATOM 557 O O . ASP A 1 71 ? 36.963 -10.077 15.534 1.00 87.81 71 ASP A O 1
ATOM 561 N N . LEU A 1 72 ? 35.245 -8.877 16.354 1.00 92.19 72 LEU A N 1
ATOM 562 C CA . LEU A 1 72 ? 36.076 -7.938 17.122 1.00 92.19 72 LEU A CA 1
ATOM 563 C C . LEU A 1 72 ? 36.980 -8.669 18.131 1.00 92.19 72 LEU A C 1
ATOM 565 O O . LEU A 1 72 ? 38.189 -8.435 18.193 1.00 92.19 72 LEU A O 1
ATOM 569 N N . GLN A 1 73 ? 36.425 -9.623 18.879 1.00 89.00 73 GLN A N 1
ATOM 570 C CA . GLN A 1 73 ? 37.203 -10.442 19.814 1.00 89.00 73 GLN A CA 1
ATOM 571 C C . GLN A 1 73 ? 38.223 -11.337 19.093 1.00 89.00 73 GLN A C 1
ATOM 573 O O . GLN A 1 73 ? 39.332 -11.558 19.592 1.00 89.00 73 GLN A O 1
ATOM 578 N N . ARG A 1 74 ? 37.899 -11.833 17.890 1.00 87.69 74 ARG A N 1
ATOM 579 C CA . ARG A 1 74 ? 38.860 -12.575 17.060 1.00 87.69 74 ARG A CA 1
ATOM 580 C C . ARG A 1 74 ? 40.022 -11.684 16.622 1.00 87.69 74 ARG A C 1
ATOM 582 O O . ARG A 1 74 ? 41.163 -12.132 16.729 1.00 87.69 74 ARG A O 1
ATOM 589 N N . ILE A 1 75 ? 39.759 -10.440 16.216 1.00 90.62 75 ILE A N 1
ATOM 590 C CA . ILE A 1 75 ? 40.795 -9.455 15.861 1.00 90.62 75 ILE A CA 1
ATOM 591 C C . ILE A 1 75 ? 41.769 -9.265 17.029 1.00 90.62 75 ILE A C 1
ATOM 593 O O . ILE A 1 75 ? 42.978 -9.406 16.842 1.00 90.62 75 ILE A O 1
ATOM 597 N N . PHE A 1 76 ? 41.276 -9.051 18.251 1.00 90.25 76 PHE A N 1
ATOM 598 C CA . PHE A 1 76 ? 42.148 -8.923 19.425 1.00 90.25 76 PHE A CA 1
ATOM 599 C C . PHE A 1 76 ? 42.995 -10.169 19.681 1.00 90.25 76 PHE A C 1
ATOM 601 O O . PHE A 1 76 ? 44.189 -10.062 19.970 1.00 90.25 76 PHE A O 1
ATOM 608 N N . ARG A 1 77 ? 42.415 -11.362 19.530 1.00 85.19 77 ARG A N 1
ATOM 609 C CA . ARG A 1 77 ? 43.145 -12.622 19.722 1.00 85.19 77 ARG A CA 1
ATOM 610 C C . ARG A 1 77 ? 44.249 -12.816 18.685 1.00 85.19 77 ARG A C 1
ATOM 612 O O . ARG A 1 77 ? 45.326 -13.278 19.062 1.00 85.19 77 ARG A O 1
ATOM 619 N N . MET A 1 78 ? 44.028 -12.419 17.431 1.00 84.12 78 MET A N 1
ATOM 620 C CA . MET A 1 78 ? 45.008 -12.557 16.342 1.00 84.12 78 MET A CA 1
ATOM 621 C C . MET A 1 78 ? 46.311 -11.790 16.588 1.00 84.12 78 MET A C 1
ATOM 623 O O . MET A 1 78 ? 47.359 -12.211 16.106 1.00 84.12 78 MET A O 1
ATOM 627 N N . PHE A 1 79 ? 46.275 -10.712 17.374 1.00 84.19 79 PHE A N 1
ATOM 628 C CA . PHE A 1 79 ? 47.472 -9.944 17.730 1.00 84.19 79 PHE A CA 1
ATOM 629 C C . PHE A 1 79 ? 47.964 -10.183 19.162 1.00 84.19 79 PHE A C 1
ATOM 631 O O . PHE A 1 79 ? 48.692 -9.357 19.722 1.00 84.19 79 PHE A O 1
ATOM 638 N N . SER A 1 80 ? 47.582 -11.308 19.766 1.00 81.31 80 SER A N 1
ATOM 639 C CA . SER A 1 80 ? 48.098 -11.712 21.075 1.00 81.31 80 SER A CA 1
ATOM 640 C C . SER A 1 80 ? 49.578 -12.082 20.990 1.00 81.31 80 SER A C 1
ATOM 642 O O . SER A 1 80 ? 50.037 -12.668 20.012 1.00 81.31 80 SER A O 1
ATOM 644 N N . SER A 1 81 ? 50.337 -11.774 22.037 1.00 75.44 81 SER A N 1
ATOM 645 C CA . SER A 1 81 ? 51.764 -12.095 22.122 1.00 75.44 81 SER A CA 1
ATOM 646 C C . SER A 1 81 ? 52.123 -12.495 23.547 1.00 75.44 81 SER A C 1
ATOM 648 O O . SER A 1 81 ? 51.682 -11.848 24.495 1.00 75.44 81 SER A O 1
ATOM 650 N N . LYS A 1 82 ? 52.948 -13.542 23.704 1.00 67.38 82 LYS A N 1
ATOM 651 C CA . LYS A 1 82 ? 53.453 -14.033 25.003 1.00 67.38 82 LYS A CA 1
ATOM 652 C C . LYS A 1 82 ? 52.341 -14.170 26.066 1.00 67.38 82 LYS A C 1
ATOM 654 O O . LYS A 1 82 ? 52.458 -13.620 27.157 1.00 67.38 82 LYS A O 1
ATOM 659 N N . ASN A 1 83 ? 51.244 -14.853 25.717 1.00 65.81 83 ASN A N 1
ATOM 660 C CA . ASN A 1 83 ? 50.055 -15.075 26.563 1.00 65.81 83 ASN A CA 1
ATOM 661 C C . ASN A 1 83 ? 49.309 -13.808 27.030 1.00 65.81 83 ASN A C 1
ATOM 663 O O . ASN A 1 83 ? 48.483 -13.880 27.934 1.00 65.81 83 ASN A O 1
ATOM 667 N N . LYS A 1 84 ? 49.553 -12.649 26.404 1.00 68.62 84 LYS A N 1
ATOM 668 C CA . LYS A 1 84 ? 48.797 -11.411 26.637 1.00 68.62 84 LYS A CA 1
ATOM 669 C C . LYS A 1 84 ? 47.955 -11.077 25.408 1.00 68.62 84 LYS A C 1
ATOM 671 O O . LYS A 1 84 ? 48.481 -11.064 24.292 1.00 68.62 84 LYS A O 1
ATOM 676 N N . SER A 1 85 ? 46.664 -10.805 25.618 1.00 76.50 85 SER A N 1
ATOM 677 C CA . SER A 1 85 ? 45.716 -10.478 24.543 1.00 76.50 85 SER A CA 1
ATOM 678 C C . SER A 1 85 ? 46.182 -9.266 23.726 1.00 76.50 85 SER A C 1
ATOM 680 O O . SER A 1 85 ? 46.772 -8.314 24.260 1.00 76.50 85 SER A O 1
ATOM 682 N N . GLY A 1 86 ? 45.902 -9.280 22.421 1.00 78.12 86 GLY A N 1
ATOM 683 C CA . GLY A 1 86 ? 46.172 -8.154 21.530 1.00 78.12 86 GLY A CA 1
ATOM 684 C C . GLY A 1 86 ? 45.476 -6.870 21.979 1.00 78.12 86 GLY A C 1
ATOM 685 O O . GLY A 1 86 ? 46.029 -5.795 21.759 1.00 78.12 86 GLY A O 1
ATOM 686 N N . GLN A 1 87 ? 44.341 -6.964 22.680 1.00 80.25 87 GLN A N 1
ATOM 687 C CA . GLN A 1 87 ? 43.609 -5.810 23.226 1.00 80.25 87 GLN A CA 1
ATOM 688 C C . GLN A 1 87 ? 44.386 -5.033 24.306 1.00 80.25 87 GLN A C 1
ATOM 690 O O . GLN A 1 87 ? 44.107 -3.867 24.546 1.00 80.25 87 GLN A O 1
ATOM 695 N N . CYS A 1 88 ? 45.395 -5.644 24.942 1.00 79.62 88 CYS A N 1
ATOM 696 C CA . CYS A 1 88 ? 46.239 -4.981 25.946 1.00 79.62 88 CYS A CA 1
ATOM 697 C C . CYS A 1 88 ? 47.605 -4.556 25.379 1.00 79.62 88 CYS A C 1
ATOM 699 O O . CYS A 1 88 ? 48.292 -3.694 25.941 1.00 79.62 88 CYS A O 1
ATOM 701 N N . THR A 1 89 ? 48.049 -5.201 24.297 1.00 81.75 89 THR A N 1
ATOM 702 C CA . THR A 1 89 ? 49.439 -5.122 23.815 1.00 81.75 89 THR A CA 1
ATOM 703 C C . THR A 1 89 ? 49.605 -4.299 22.545 1.00 81.75 89 THR A C 1
ATOM 705 O O . THR A 1 89 ? 50.678 -3.729 22.352 1.00 81.75 89 THR A O 1
ATOM 708 N N . GLN A 1 90 ? 48.572 -4.198 21.708 1.00 89.69 90 GLN A N 1
ATOM 709 C CA . GLN A 1 90 ? 48.627 -3.439 20.462 1.00 89.69 90 GLN A CA 1
ATOM 710 C C . GLN A 1 90 ? 48.018 -2.044 20.597 1.00 89.69 90 GLN A C 1
ATOM 712 O O . GLN A 1 90 ? 47.282 -1.747 21.537 1.00 89.69 90 GLN A O 1
ATOM 717 N N . ARG A 1 91 ? 48.339 -1.199 19.615 1.00 95.50 91 ARG A N 1
ATOM 718 C CA . ARG A 1 91 ? 47.643 0.056 19.341 1.00 95.50 91 ARG A CA 1
ATOM 719 C C . ARG A 1 91 ? 46.683 -0.170 18.180 1.00 95.50 91 ARG A C 1
ATOM 721 O O . ARG A 1 91 ? 47.106 -0.711 17.159 1.00 95.50 91 ARG A O 1
ATOM 728 N N . TYR A 1 92 ? 45.444 0.271 18.330 1.00 97.94 92 TYR A N 1
ATOM 729 C CA . TYR A 1 92 ? 44.385 0.174 17.341 1.00 97.94 92 TYR A CA 1
ATOM 730 C C . TYR A 1 92 ? 43.893 1.553 16.915 1.00 97.94 92 TYR A C 1
ATOM 732 O O . TYR A 1 92 ? 43.759 2.460 17.739 1.00 97.94 92 TYR A O 1
ATOM 740 N N . LEU A 1 93 ? 43.593 1.673 15.629 1.00 98.38 93 LEU A N 1
ATOM 741 C CA . LEU A 1 93 ? 42.812 2.751 15.050 1.00 98.38 93 LEU A CA 1
ATOM 742 C C . LEU A 1 93 ? 41.577 2.129 14.402 1.00 98.38 93 LEU A C 1
ATOM 744 O O . LEU A 1 93 ? 41.709 1.352 13.460 1.00 98.38 93 LEU A O 1
ATOM 748 N N . PHE A 1 94 ? 40.400 2.456 14.914 1.00 98.56 94 PHE A N 1
ATOM 749 C CA . PHE A 1 94 ? 39.138 2.002 14.352 1.00 98.56 94 PHE A CA 1
ATOM 750 C C . PHE A 1 94 ? 38.499 3.109 13.524 1.00 98.56 94 PHE A C 1
ATOM 752 O O . PHE A 1 94 ? 38.467 4.253 13.980 1.00 98.56 94 PHE A O 1
ATOM 759 N N . LEU A 1 95 ? 38.031 2.761 12.325 1.00 98.19 95 LEU A N 1
ATOM 760 C CA . LEU A 1 95 ? 37.637 3.729 11.305 1.00 98.19 95 LEU A CA 1
ATOM 761 C C . LEU A 1 95 ? 36.161 4.141 11.320 1.00 98.19 95 LEU A C 1
ATOM 763 O O . LEU A 1 95 ? 35.833 5.057 10.584 1.00 98.19 95 LEU A O 1
ATOM 767 N N . GLY A 1 96 ? 35.322 3.556 12.177 1.00 95.31 96 GLY A N 1
ATOM 768 C CA . GLY A 1 96 ? 33.891 3.866 12.250 1.00 95.31 96 GLY A CA 1
ATOM 769 C C . GLY A 1 96 ? 33.011 2.642 12.009 1.00 95.31 96 GLY A C 1
ATOM 770 O O . GLY A 1 96 ? 33.519 1.524 11.889 1.00 95.31 96 GLY A O 1
ATOM 771 N N . ASP A 1 97 ? 31.698 2.861 11.980 1.00 97.00 97 ASP A N 1
ATOM 772 C CA . ASP A 1 97 ? 30.659 1.850 11.763 1.00 97.00 97 ASP A CA 1
ATOM 773 C C . ASP A 1 97 ? 30.774 0.673 12.744 1.00 97.00 97 ASP A C 1
ATOM 775 O O . ASP A 1 97 ? 30.964 -0.503 12.403 1.00 97.00 97 ASP A O 1
ATOM 779 N N . TYR A 1 98 ? 30.685 1.032 14.020 1.00 97.19 98 TYR A N 1
ATOM 780 C CA . TYR A 1 98 ? 30.689 0.147 15.179 1.00 97.19 98 TYR A CA 1
ATOM 781 C C . TYR A 1 98 ? 29.341 -0.535 15.377 1.00 97.19 98 TYR A C 1
ATOM 783 O O . TYR A 1 98 ? 29.290 -1.704 15.774 1.00 97.19 98 TYR A O 1
ATOM 791 N N . VAL A 1 99 ? 28.268 0.212 15.130 1.00 94.19 99 VAL A N 1
ATOM 792 C CA . VAL A 1 99 ? 26.882 -0.173 15.406 1.00 94.19 99 VAL A CA 1
ATOM 793 C C . VAL A 1 99 ? 26.124 -0.522 14.122 1.00 94.19 99 VAL A C 1
ATOM 795 O O . VAL A 1 99 ? 26.637 -0.334 13.017 1.00 94.19 99 VAL A O 1
ATOM 798 N N . ASP A 1 100 ? 24.910 -1.051 14.290 1.00 85.25 100 ASP A N 1
ATOM 799 C CA . ASP A 1 100 ? 23.978 -1.474 13.236 1.00 85.25 100 ASP A CA 1
ATOM 800 C C . ASP A 1 100 ? 24.376 -2.740 12.480 1.00 85.25 100 ASP A C 1
ATOM 802 O O . ASP A 1 100 ? 25.531 -3.160 12.488 1.00 85.25 100 ASP A O 1
ATOM 806 N N . ARG A 1 101 ? 23.400 -3.334 11.778 1.00 80.12 101 ARG A N 1
ATOM 807 C CA . ARG A 1 101 ? 23.513 -4.498 10.866 1.00 80.12 101 ARG A CA 1
ATOM 808 C C . ARG A 1 101 ? 23.998 -5.820 11.492 1.00 80.12 101 ARG A C 1
ATOM 810 O O . ARG A 1 101 ? 23.662 -6.885 10.973 1.00 80.12 101 ARG A O 1
ATOM 817 N N . GLY A 1 102 ? 24.715 -5.794 12.612 1.00 78.75 102 GLY A N 1
ATOM 818 C CA . GLY A 1 102 ? 25.020 -6.944 13.466 1.00 78.75 102 GLY A CA 1
ATOM 819 C C . GLY A 1 102 ? 24.117 -7.025 14.693 1.00 78.75 102 GLY A C 1
ATOM 820 O O . GLY A 1 102 ? 23.315 -6.145 14.965 1.00 78.75 102 GLY A O 1
ATOM 821 N N . ARG A 1 103 ? 24.243 -8.120 15.451 1.00 80.88 103 ARG A N 1
ATOM 822 C CA . ARG A 1 103 ? 23.359 -8.431 16.596 1.00 80.88 103 ARG A CA 1
ATOM 823 C C . ARG A 1 103 ? 23.905 -7.985 17.956 1.00 80.88 103 ARG A C 1
ATOM 825 O O . ARG A 1 103 ? 23.317 -8.316 18.982 1.00 80.88 103 ARG A O 1
ATOM 832 N N . SER A 1 104 ? 25.090 -7.386 17.979 1.00 90.62 104 SER A N 1
ATOM 833 C CA . SER A 1 104 ? 25.829 -7.093 19.211 1.00 90.62 104 SER A CA 1
ATOM 834 C C . SER A 1 104 ? 26.507 -5.727 19.132 1.00 90.62 104 SER A C 1
ATOM 836 O O . SER A 1 104 ? 27.685 -5.581 19.470 1.00 90.62 104 SER A O 1
ATOM 838 N N . SER A 1 105 ? 25.781 -4.734 18.623 1.00 94.31 105 SER A N 1
ATOM 839 C CA . SER A 1 105 ? 26.226 -3.343 18.513 1.00 94.31 105 SER A CA 1
ATOM 840 C C . SER A 1 105 ? 26.539 -2.769 19.885 1.00 94.31 105 SER A C 1
ATOM 842 O O . SER A 1 105 ? 27.582 -2.133 20.041 1.00 94.31 105 SER A O 1
ATOM 844 N N . LEU A 1 106 ? 25.699 -3.060 20.889 1.00 95.31 106 LEU A N 1
ATOM 845 C CA . LEU A 1 106 ? 25.911 -2.601 22.261 1.00 95.31 106 LEU A CA 1
ATOM 846 C C . LEU A 1 106 ? 27.231 -3.144 22.823 1.00 95.31 106 LEU A C 1
ATOM 848 O O . LEU A 1 106 ? 28.028 -2.380 23.366 1.00 95.31 106 LEU A O 1
ATOM 852 N N . GLU A 1 107 ? 27.517 -4.438 22.647 1.00 94.62 107 GLU A N 1
ATOM 853 C CA . GLU A 1 107 ? 28.782 -5.024 23.098 1.00 94.62 107 GLU A CA 1
ATOM 854 C C . GLU A 1 107 ? 29.996 -4.477 22.343 1.00 94.62 107 GLU A C 1
ATOM 856 O O . GLU A 1 107 ? 31.040 -4.264 22.965 1.00 94.62 107 GLU A O 1
ATOM 861 N N . VAL A 1 108 ? 29.892 -4.248 21.027 1.00 96.12 108 VAL A N 1
ATOM 862 C CA . VAL A 1 108 ? 30.984 -3.661 20.232 1.00 96.12 108 VAL A CA 1
ATOM 863 C C . VAL A 1 108 ? 31.332 -2.279 20.765 1.00 96.12 108 VAL A C 1
ATOM 865 O O . VAL A 1 108 ? 32.482 -2.052 21.152 1.00 96.12 108 VAL A O 1
ATOM 868 N N . ILE A 1 109 ? 30.359 -1.368 20.829 1.00 97.81 109 ILE A N 1
ATOM 869 C CA . ILE A 1 109 ? 30.652 0.013 21.205 1.00 97.81 109 ILE A CA 1
ATOM 870 C C . ILE A 1 109 ? 31.081 0.124 22.670 1.00 97.81 109 ILE A C 1
ATOM 872 O O . ILE A 1 109 ? 32.065 0.806 22.964 1.00 97.81 109 ILE A O 1
ATOM 876 N N . MET A 1 110 ? 30.444 -0.616 23.585 1.00 97.06 110 MET A N 1
ATOM 877 C CA . MET A 1 110 ? 30.852 -0.644 24.993 1.00 97.06 110 MET A CA 1
ATOM 878 C C . MET A 1 110 ? 32.274 -1.183 25.152 1.00 97.06 110 MET A C 1
ATOM 880 O O . MET A 1 110 ? 33.073 -0.590 25.879 1.00 97.06 110 MET A O 1
ATOM 884 N N . CYS A 1 111 ? 32.644 -2.236 24.416 1.00 95.69 111 CYS A N 1
ATOM 885 C CA . CYS A 1 111 ? 34.006 -2.767 24.438 1.00 95.69 111 CYS A CA 1
ATOM 886 C C . CYS A 1 111 ? 35.027 -1.703 24.025 1.00 95.69 111 CYS A C 1
ATOM 888 O O . CYS A 1 111 ? 36.050 -1.533 24.696 1.00 95.69 111 CYS A O 1
ATOM 890 N N . LEU A 1 112 ? 34.766 -0.992 22.927 1.00 97.50 112 LEU A N 1
ATOM 891 C CA . LEU A 1 112 ? 35.676 0.018 22.388 1.00 97.50 112 LEU A CA 1
ATOM 892 C C . LEU A 1 112 ? 35.805 1.227 23.320 1.00 97.50 112 LEU A C 1
ATOM 894 O O . LEU A 1 112 ? 36.926 1.669 23.580 1.00 97.50 112 LEU A O 1
ATOM 898 N N . LEU A 1 113 ? 34.698 1.722 23.879 1.00 97.50 113 LEU A N 1
ATOM 899 C CA . LEU A 1 113 ? 34.707 2.851 24.815 1.00 97.50 113 LEU A CA 1
ATOM 900 C C . LEU A 1 113 ? 35.410 2.503 26.133 1.00 97.50 113 LEU A C 1
ATOM 902 O O . LEU A 1 113 ? 36.233 3.281 26.615 1.00 97.50 113 LEU A O 1
ATOM 906 N N . VAL A 1 114 ? 35.175 1.313 26.688 1.00 96.06 114 VAL A N 1
ATOM 907 C CA . VAL A 1 114 ? 35.858 0.847 27.907 1.00 96.06 114 VAL A CA 1
ATOM 908 C C . VAL A 1 114 ? 37.374 0.737 27.679 1.00 96.06 114 VAL A C 1
ATOM 910 O O . VAL A 1 114 ? 38.161 1.222 28.496 1.00 96.06 114 VAL A O 1
ATOM 913 N N . HIS A 1 115 ? 37.813 0.191 26.539 1.00 95.12 115 HIS A N 1
ATOM 914 C CA . HIS A 1 115 ? 39.240 0.141 26.195 1.00 95.12 115 HIS A CA 1
ATOM 915 C C . HIS A 1 115 ? 39.830 1.525 25.904 1.00 95.12 115 HIS A C 1
ATOM 917 O O . HIS A 1 115 ? 40.977 1.781 26.272 1.00 95.12 115 HIS A O 1
ATOM 923 N N . LYS A 1 116 ? 39.063 2.440 25.301 1.00 95.50 116 LYS A N 1
ATOM 924 C CA . LYS A 1 116 ? 39.460 3.843 25.112 1.00 95.50 116 LYS A CA 1
ATOM 925 C C . LYS A 1 116 ? 39.707 4.542 26.447 1.00 95.50 116 LYS A C 1
ATOM 927 O O . LYS A 1 116 ? 40.677 5.288 26.575 1.00 95.50 116 LYS A O 1
ATOM 932 N N . LEU A 1 117 ? 38.855 4.297 27.438 1.00 95.19 117 LEU A N 1
ATOM 933 C CA . LEU A 1 117 ? 38.996 4.863 28.778 1.00 95.19 117 LEU A CA 1
ATOM 934 C C . LEU A 1 117 ? 40.207 4.289 29.520 1.00 95.19 117 LEU A C 1
ATOM 936 O O . LEU A 1 117 ? 40.950 5.047 30.142 1.00 95.19 117 LEU A O 1
ATOM 940 N N . ALA A 1 118 ? 40.439 2.980 29.417 1.00 92.25 118 ALA A N 1
ATOM 941 C CA . ALA A 1 118 ? 41.552 2.314 30.090 1.00 92.25 118 ALA A CA 1
ATOM 942 C C . ALA A 1 118 ? 42.915 2.528 29.412 1.00 92.25 118 ALA A C 1
ATOM 944 O O . ALA A 1 118 ? 43.939 2.646 30.086 1.00 92.25 118 ALA A O 1
ATOM 945 N N . TYR A 1 119 ? 42.942 2.573 28.079 1.00 93.12 119 TYR A N 1
ATOM 946 C CA . TYR A 1 119 ? 44.157 2.648 27.267 1.00 93.12 119 TYR A CA 1
ATOM 947 C C . TYR A 1 119 ? 44.046 3.739 26.186 1.00 93.12 119 TYR A C 1
ATOM 949 O O . TYR A 1 119 ? 44.095 3.443 24.987 1.00 93.12 119 TYR A O 1
ATOM 957 N N . PRO A 1 120 ? 43.935 5.018 26.579 1.00 91.81 120 PRO A N 1
ATOM 958 C CA . PRO A 1 120 ? 43.623 6.113 25.658 1.00 91.81 120 PRO A CA 1
ATOM 959 C C . PRO A 1 120 ? 44.665 6.339 24.554 1.00 91.81 120 PRO A C 1
ATOM 961 O O . PRO A 1 120 ? 44.298 6.749 23.456 1.00 91.81 120 PRO A O 1
ATOM 964 N N . ASP A 1 121 ? 45.935 6.008 24.814 1.00 90.06 121 ASP A N 1
ATOM 965 C CA . ASP A 1 121 ? 47.044 6.114 23.846 1.00 90.06 121 ASP A CA 1
ATOM 966 C C . ASP A 1 121 ? 47.206 4.866 22.956 1.00 90.06 121 ASP A C 1
ATOM 968 O O . ASP A 1 121 ? 48.132 4.772 22.136 1.00 90.06 121 ASP A O 1
ATOM 972 N N . LYS A 1 122 ? 46.356 3.857 23.179 1.00 93.00 122 LYS A N 1
ATOM 973 C CA . LYS A 1 122 ? 46.341 2.606 22.418 1.00 93.00 122 LYS A CA 1
ATOM 974 C C . LYS A 1 122 ? 45.062 2.427 21.616 1.00 93.00 122 LYS A C 1
ATOM 976 O O . LYS A 1 122 ? 45.139 1.805 20.569 1.00 93.00 122 LYS A O 1
ATOM 981 N N . PHE A 1 123 ? 43.921 2.929 22.078 1.00 97.00 123 PHE A N 1
ATOM 982 C CA . PHE A 1 123 ? 42.651 2.833 21.362 1.00 97.00 123 PHE A CA 1
ATOM 983 C C . PHE A 1 123 ? 42.281 4.195 20.789 1.00 97.00 123 PHE A C 1
ATOM 985 O O . PHE A 1 123 ? 41.984 5.139 21.520 1.00 97.00 123 PHE A O 1
ATOM 992 N N . HIS A 1 124 ? 42.306 4.291 19.467 1.00 98.25 124 HIS A N 1
ATOM 993 C CA . HIS A 1 124 ? 41.892 5.470 18.721 1.00 98.25 124 HIS A CA 1
ATOM 994 C C . HIS A 1 124 ? 40.620 5.119 17.956 1.00 98.25 124 HIS A C 1
ATOM 996 O O . HIS A 1 124 ? 40.599 4.133 17.223 1.00 98.25 124 HIS A O 1
ATOM 1002 N N . LEU A 1 125 ? 39.565 5.899 18.168 1.00 98.44 125 LEU A N 1
ATOM 1003 C CA . LEU A 1 125 ? 38.261 5.710 17.543 1.00 98.44 125 LEU A CA 1
ATOM 1004 C C . LEU A 1 125 ? 37.984 6.960 16.722 1.00 98.44 125 LEU A C 1
ATOM 1006 O O . LEU A 1 125 ? 38.109 8.062 17.258 1.00 98.44 125 LEU A O 1
ATOM 1010 N N . ILE A 1 126 ? 37.642 6.793 15.452 1.00 98.38 126 ILE A N 1
ATOM 1011 C CA . ILE A 1 126 ? 37.069 7.866 14.640 1.00 98.38 126 ILE A CA 1
ATOM 1012 C C . ILE A 1 126 ? 35.619 7.518 14.290 1.00 98.38 126 ILE A C 1
ATOM 1014 O O . ILE A 1 126 ? 35.167 6.400 14.529 1.00 98.38 126 ILE A O 1
ATOM 1018 N N . ARG A 1 127 ? 34.852 8.492 13.825 1.00 97.94 127 ARG A N 1
ATOM 1019 C CA . ARG A 1 127 ? 33.424 8.346 13.561 1.00 97.94 127 ARG A CA 1
ATOM 1020 C C . ARG A 1 127 ? 33.182 7.732 12.184 1.00 97.94 127 ARG A C 1
ATOM 1022 O O . ARG A 1 127 ? 33.844 8.146 11.237 1.00 97.94 127 ARG A O 1
ATOM 1029 N N . GLY A 1 128 ? 32.216 6.824 12.080 1.00 96.88 128 GLY A N 1
ATOM 1030 C CA . GLY A 1 128 ? 31.618 6.385 10.823 1.00 96.88 128 GLY A CA 1
ATOM 1031 C C . GLY A 1 128 ? 30.241 7.001 10.592 1.00 96.88 128 GLY A C 1
ATOM 1032 O O . GLY A 1 128 ? 29.725 7.765 11.413 1.00 96.88 128 GLY A O 1
ATOM 1033 N N . ASN A 1 129 ? 29.635 6.711 9.445 1.00 95.25 129 ASN A N 1
ATOM 1034 C CA . ASN A 1 129 ? 28.326 7.266 9.115 1.00 95.25 129 ASN A CA 1
ATOM 1035 C C . ASN A 1 129 ? 27.201 6.622 9.945 1.00 95.25 129 ASN A C 1
ATOM 1037 O O . ASN A 1 129 ? 26.211 7.299 10.237 1.00 95.25 129 ASN A O 1
ATOM 1041 N N . HIS A 1 130 ? 27.379 5.377 10.396 1.00 94.31 130 HIS A N 1
ATOM 1042 C CA . HIS A 1 130 ? 26.452 4.690 11.299 1.00 94.31 130 HIS A CA 1
ATOM 1043 C C . HIS A 1 130 ? 26.484 5.237 12.732 1.00 94.31 130 HIS A C 1
ATOM 1045 O O . HIS A 1 130 ? 25.521 5.111 13.476 1.00 94.31 130 HIS A O 1
ATOM 1051 N N . GLU A 1 131 ? 27.494 6.010 13.118 1.00 96.62 131 GLU A N 1
ATOM 1052 C CA . GLU A 1 131 ? 27.476 6.780 14.367 1.00 96.62 131 GLU A CA 1
ATOM 1053 C C . GLU A 1 131 ? 26.692 8.109 14.224 1.00 96.62 131 GLU A C 1
ATOM 1055 O O . GLU A 1 131 ? 27.090 9.146 14.758 1.00 96.62 131 GLU A O 1
ATOM 1060 N N . THR A 1 132 ? 25.572 8.101 13.492 1.00 92.56 132 THR A N 1
ATOM 1061 C CA . THR A 1 132 ? 24.657 9.244 13.292 1.00 92.56 132 THR A CA 1
ATOM 1062 C C . THR A 1 132 ? 23.230 8.832 13.646 1.00 92.56 132 THR A C 1
ATOM 1064 O O . THR A 1 132 ? 22.795 7.773 13.195 1.00 92.56 132 THR A O 1
ATOM 1067 N N . LYS A 1 133 ? 22.486 9.680 14.382 1.00 91.06 133 LYS A N 1
ATOM 1068 C CA . LYS A 1 133 ? 21.121 9.389 14.882 1.00 91.06 133 LYS A CA 1
ATOM 1069 C C . LYS A 1 133 ? 20.227 8.752 13.813 1.00 91.06 133 LYS A C 1
ATOM 1071 O O . LYS A 1 133 ? 19.676 7.678 14.021 1.00 91.06 133 LYS A O 1
ATOM 1076 N N . HIS A 1 134 ? 20.127 9.383 12.644 1.00 83.75 134 HIS A N 1
ATOM 1077 C CA . HIS A 1 134 ? 19.266 8.893 11.567 1.00 83.75 134 HIS A CA 1
ATOM 1078 C C . HIS A 1 134 ? 19.664 7.496 11.060 1.00 83.75 134 HIS A C 1
ATOM 1080 O O . HIS A 1 134 ? 18.803 6.669 10.774 1.00 83.75 134 HIS A O 1
ATOM 1086 N N . ILE A 1 135 ? 20.964 7.213 10.968 1.00 88.56 135 ILE A N 1
ATOM 1087 C CA . ILE A 1 135 ? 21.453 5.941 10.433 1.00 88.56 135 ILE A CA 1
ATOM 1088 C C . ILE A 1 135 ? 21.278 4.834 11.473 1.00 88.56 135 ILE A C 1
ATOM 1090 O O . ILE A 1 135 ? 20.687 3.804 11.157 1.00 88.56 135 ILE A O 1
ATOM 1094 N N . ASN A 1 136 ? 21.677 5.066 12.724 1.00 90.06 136 ASN A N 1
ATOM 1095 C CA . ASN A 1 136 ? 21.592 4.025 13.748 1.00 90.06 136 ASN A CA 1
ATOM 1096 C C . ASN A 1 136 ? 20.198 3.770 14.326 1.00 90.06 136 ASN A C 1
ATOM 1098 O O . ASN A 1 136 ? 19.962 2.693 14.875 1.00 90.06 136 ASN A O 1
ATOM 1102 N N . CYS A 1 137 ? 19.238 4.687 14.167 1.00 84.81 137 CYS A N 1
ATOM 1103 C CA . CYS A 1 137 ? 17.838 4.323 14.397 1.00 84.81 137 CYS A CA 1
ATOM 1104 C C . CYS A 1 137 ? 17.282 3.464 13.253 1.00 84.81 137 CYS A C 1
ATOM 1106 O O . CYS A 1 137 ? 16.541 2.524 13.508 1.00 84.81 137 CYS A O 1
ATOM 1108 N N . THR A 1 138 ? 17.683 3.739 12.007 1.00 73.19 138 THR A N 1
ATOM 1109 C CA . THR A 1 138 ? 17.154 3.059 10.814 1.00 73.19 138 THR A CA 1
ATOM 1110 C C . THR A 1 138 ? 17.734 1.653 10.632 1.00 73.19 138 THR A C 1
ATOM 1112 O O . THR A 1 138 ? 17.037 0.753 10.170 1.00 73.19 138 THR A O 1
ATOM 1115 N N . PHE A 1 139 ? 19.011 1.441 10.970 1.00 72.25 139 PHE A N 1
ATOM 1116 C CA . PHE A 1 139 ? 19.728 0.188 10.686 1.00 72.25 139 PHE A CA 1
ATOM 1117 C C . PHE A 1 139 ? 19.942 -0.726 11.907 1.00 72.25 139 PHE A C 1
ATOM 1119 O O . PHE A 1 139 ? 20.664 -1.728 11.805 1.00 72.25 139 PHE A O 1
ATOM 1126 N N . GLY A 1 140 ? 19.246 -0.444 13.013 1.00 80.75 140 GLY A N 1
ATOM 1127 C CA . GLY A 1 140 ? 18.939 -1.433 14.047 1.00 80.75 140 GLY A CA 1
ATOM 1128 C C . GLY A 1 140 ? 19.615 -1.255 15.407 1.00 80.75 140 GLY A C 1
ATOM 1129 O O . GLY A 1 140 ? 19.387 -2.092 16.279 1.00 80.75 140 GLY A O 1
ATOM 1130 N N . PHE A 1 141 ? 20.415 -0.213 15.652 1.00 92.31 141 PHE A N 1
ATOM 1131 C CA . PHE A 1 141 ? 20.978 0.008 16.990 1.00 92.31 141 PHE A CA 1
ATOM 1132 C C . PHE A 1 141 ? 19.922 0.426 18.019 1.00 92.31 141 PHE A C 1
ATOM 1134 O O . PHE A 1 141 ? 19.948 -0.083 19.140 1.00 92.31 141 PHE A O 1
ATOM 1141 N N . LEU A 1 142 ? 18.977 1.307 17.657 1.00 92.44 142 LEU A N 1
ATOM 1142 C CA . LEU A 1 142 ? 17.851 1.642 18.543 1.00 92.44 142 LEU A CA 1
ATOM 1143 C C . LEU A 1 142 ? 17.002 0.397 18.831 1.00 92.44 142 LEU A C 1
ATOM 1145 O O . LEU A 1 142 ? 16.740 0.101 19.993 1.00 92.44 142 LEU A O 1
ATOM 1149 N N . ASP A 1 143 ? 16.676 -0.384 17.799 1.00 87.19 143 ASP A N 1
ATOM 1150 C CA . ASP A 1 143 ? 15.947 -1.649 17.949 1.00 87.19 143 ASP A CA 1
ATOM 1151 C C . ASP A 1 143 ? 16.685 -2.630 18.881 1.00 87.19 143 ASP A C 1
ATOM 1153 O O . ASP A 1 143 ? 16.072 -3.305 19.711 1.00 87.19 143 ASP A O 1
ATOM 1157 N N . GLU A 1 144 ? 18.020 -2.702 18.788 1.00 91.12 144 GLU A N 1
ATOM 1158 C CA . GLU A 1 144 ? 18.833 -3.525 19.686 1.00 91.12 144 GLU A CA 1
ATOM 1159 C C . GLU A 1 144 ? 18.709 -3.061 21.145 1.00 91.12 144 GLU A C 1
ATOM 1161 O O . GLU A 1 144 ? 18.608 -3.903 22.042 1.00 91.12 144 GLU A O 1
ATOM 1166 N N . LEU A 1 145 ? 18.671 -1.752 21.401 1.00 91.81 145 LEU A N 1
ATOM 1167 C CA . LEU A 1 145 ? 18.461 -1.203 22.742 1.00 91.81 145 LEU A CA 1
ATOM 1168 C C . LEU A 1 145 ? 17.029 -1.454 23.240 1.00 91.81 145 LEU A C 1
ATOM 1170 O O . LEU A 1 145 ? 16.871 -1.911 24.373 1.00 91.81 145 LEU A O 1
ATOM 1174 N N . GLU A 1 146 ? 16.007 -1.260 22.401 1.00 90.94 146 GLU A N 1
ATOM 1175 C CA . GLU A 1 146 ? 14.597 -1.537 22.734 1.00 90.94 146 GLU A CA 1
ATOM 1176 C C . GLU A 1 146 ? 14.335 -3.022 23.014 1.00 90.94 146 GLU A C 1
ATOM 1178 O O . GLU A 1 146 ? 13.434 -3.375 23.773 1.00 90.94 146 GLU A O 1
ATOM 1183 N N . SER A 1 147 ? 15.141 -3.916 22.437 1.00 88.56 147 SER A N 1
ATOM 1184 C CA . SER A 1 147 ? 15.059 -5.350 22.728 1.00 88.56 147 SER A CA 1
ATOM 1185 C C . SER A 1 147 ? 15.647 -5.737 24.094 1.00 88.56 147 SER A C 1
ATOM 1187 O O . SER A 1 147 ? 15.373 -6.830 24.597 1.00 88.56 147 SER A O 1
ATOM 1189 N N . ARG A 1 148 ? 16.478 -4.872 24.694 1.00 86.81 148 ARG A N 1
ATOM 1190 C CA . ARG A 1 148 ? 17.253 -5.157 25.917 1.00 86.81 148 ARG A CA 1
ATOM 1191 C C . ARG A 1 148 ? 16.802 -4.344 27.130 1.00 86.81 148 ARG A C 1
ATOM 1193 O O . ARG A 1 148 ? 17.003 -4.799 28.256 1.00 86.81 148 ARG A O 1
ATOM 1200 N N . PHE A 1 149 ? 16.215 -3.175 26.906 1.00 88.81 149 PHE A N 1
ATOM 1201 C CA . PHE A 1 149 ? 15.731 -2.247 27.926 1.00 88.81 149 PHE A CA 1
ATOM 1202 C C . PHE A 1 149 ? 14.281 -1.858 27.619 1.00 88.81 149 PHE A C 1
ATOM 1204 O O . PHE A 1 149 ? 13.828 -1.994 26.485 1.00 88.81 149 PHE A O 1
ATOM 1211 N N . ASP A 1 150 ? 13.528 -1.385 28.612 1.00 90.25 150 ASP A N 1
ATOM 1212 C CA . ASP A 1 150 ? 12.206 -0.808 28.349 1.00 90.25 150 ASP A CA 1
ATOM 1213 C C . ASP A 1 150 ? 12.320 0.398 27.406 1.00 90.25 150 ASP A C 1
ATOM 1215 O O . ASP A 1 150 ? 13.328 1.098 27.411 1.00 90.25 150 ASP A O 1
ATOM 1219 N N . LYS A 1 151 ? 11.288 0.641 26.589 1.00 78.38 151 LYS A N 1
ATOM 1220 C CA . LYS A 1 151 ? 11.344 1.635 25.503 1.00 78.38 151 LYS A CA 1
ATOM 1221 C C . LYS A 1 151 ? 11.805 3.035 25.941 1.00 78.38 151 LYS A C 1
ATOM 1223 O O . LYS A 1 151 ? 12.670 3.578 25.259 1.00 78.38 151 LYS A O 1
ATOM 1228 N N . PRO A 1 152 ? 11.307 3.618 27.052 1.00 78.19 152 PRO A N 1
ATOM 1229 C CA . PRO A 1 152 ? 11.812 4.907 27.529 1.00 78.19 152 PRO A CA 1
ATOM 1230 C C . PRO A 1 152 ? 13.313 4.866 27.837 1.00 78.19 152 PRO A C 1
ATOM 1232 O O . PRO A 1 152 ? 14.076 5.675 27.318 1.00 78.19 152 PRO A O 1
ATOM 1235 N N . THR A 1 153 ? 13.757 3.865 28.599 1.00 80.62 153 THR A N 1
ATOM 1236 C CA . THR A 1 153 ? 15.174 3.696 28.946 1.00 80.62 153 THR A CA 1
ATOM 1237 C C . THR A 1 153 ? 16.045 3.423 27.717 1.00 80.62 153 THR A C 1
ATOM 1239 O O . THR A 1 153 ? 17.162 3.927 27.619 1.00 80.62 153 THR A O 1
ATOM 1242 N N . ALA A 1 154 ? 15.555 2.630 26.765 1.00 86.75 154 ALA A N 1
ATOM 1243 C CA . ALA A 1 154 ? 16.243 2.347 25.512 1.00 86.75 154 ALA A CA 1
ATOM 1244 C C . ALA A 1 154 ? 16.451 3.621 24.685 1.00 86.75 154 ALA A C 1
ATOM 1246 O O . ALA A 1 154 ? 17.548 3.831 24.165 1.00 86.75 154 ALA A O 1
ATOM 1247 N N . PHE A 1 155 ? 15.430 4.479 24.615 1.00 88.44 155 PHE A N 1
ATOM 1248 C CA . PHE A 1 155 ? 15.508 5.769 23.939 1.00 88.44 155 PHE A CA 1
ATOM 1249 C C . PHE A 1 155 ? 16.508 6.712 24.627 1.00 88.44 155 PHE A C 1
ATOM 1251 O O . PHE A 1 155 ? 17.387 7.245 23.954 1.00 88.44 155 PHE A O 1
ATOM 1258 N N . ASP A 1 156 ? 16.470 6.833 25.958 1.00 90.56 156 ASP A N 1
ATOM 1259 C CA . ASP A 1 156 ? 17.421 7.662 26.721 1.00 90.56 156 ASP A CA 1
ATOM 1260 C C . ASP A 1 156 ? 18.874 7.192 26.541 1.00 90.56 156 ASP A C 1
ATOM 1262 O O . ASP A 1 156 ? 19.801 7.989 26.357 1.00 90.56 156 ASP A O 1
ATOM 1266 N N . LEU A 1 157 ? 19.094 5.873 26.571 1.00 90.50 157 LEU A N 1
ATOM 1267 C CA . LEU A 1 157 ? 20.403 5.283 26.305 1.00 90.50 157 LEU A CA 1
ATOM 1268 C C . LEU A 1 157 ? 20.849 5.559 24.868 1.00 90.50 157 LEU A C 1
ATOM 1270 O O . LEU A 1 157 ? 22.007 5.919 24.649 1.00 90.50 157 LEU A O 1
ATOM 1274 N N . TRP A 1 158 ? 19.947 5.417 23.898 1.00 97.62 158 TRP A N 1
ATOM 1275 C CA . TRP A 1 158 ? 20.214 5.705 22.493 1.00 97.62 158 TRP A CA 1
ATOM 1276 C C . TRP A 1 158 ? 20.591 7.176 22.271 1.00 97.62 158 TRP A C 1
ATOM 1278 O O . TRP A 1 158 ? 21.565 7.457 21.564 1.00 97.62 158 TRP A O 1
ATOM 1288 N N . GLU A 1 159 ? 19.904 8.118 22.917 1.00 95.06 159 GLU A N 1
ATOM 1289 C CA . GLU A 1 159 ? 20.282 9.533 22.888 1.00 95.06 159 GLU A CA 1
ATOM 1290 C C . GLU A 1 159 ? 21.669 9.754 23.498 1.00 95.06 159 GLU A C 1
ATOM 1292 O O . GLU A 1 159 ? 22.526 10.375 22.865 1.00 95.06 159 GLU A O 1
ATOM 1297 N N . ALA A 1 160 ? 21.954 9.155 24.657 1.00 95.25 160 ALA A N 1
ATOM 1298 C CA . ALA A 1 160 ? 23.257 9.269 25.311 1.00 95.25 160 ALA A CA 1
ATOM 1299 C C . ALA A 1 160 ? 24.413 8.684 24.469 1.00 95.25 160 ALA A C 1
ATOM 1301 O O . ALA A 1 160 ? 25.538 9.209 24.487 1.00 95.25 160 ALA A O 1
ATOM 1302 N N . PHE A 1 161 ? 24.166 7.602 23.724 1.00 98.31 161 PHE A N 1
ATOM 1303 C CA . PHE A 1 161 ? 25.128 7.072 22.755 1.00 98.31 161 PHE A CA 1
ATOM 1304 C C . PHE A 1 161 ? 25.374 8.068 21.624 1.00 98.31 161 PHE A C 1
ATOM 1306 O O . PHE A 1 161 ? 26.530 8.338 21.298 1.00 98.31 161 PHE A O 1
ATOM 1313 N N . ASN A 1 162 ? 24.319 8.665 21.071 1.00 97.81 162 ASN A N 1
ATOM 1314 C CA . ASN A 1 162 ? 24.443 9.631 19.984 1.00 97.81 162 ASN A CA 1
ATOM 1315 C C . ASN A 1 162 ? 25.143 10.933 20.408 1.00 97.81 162 ASN A C 1
ATOM 1317 O O . ASN A 1 162 ? 25.988 11.424 19.659 1.00 97.81 162 ASN A O 1
ATOM 1321 N N . ASP A 1 163 ? 24.924 11.416 21.632 1.00 95.19 163 ASP A N 1
ATOM 1322 C CA . ASP A 1 163 ? 25.712 12.513 22.219 1.00 95.19 163 ASP A CA 1
ATOM 1323 C C . ASP A 1 163 ? 27.208 12.170 22.282 1.00 95.19 163 ASP A C 1
ATOM 1325 O O . ASP A 1 163 ? 28.091 13.016 22.122 1.00 95.19 163 ASP A O 1
ATOM 1329 N N . THR A 1 164 ? 27.516 10.901 22.554 1.00 97.62 164 THR A N 1
ATOM 1330 C CA . THR A 1 164 ? 28.895 10.407 22.601 1.00 97.62 164 THR A CA 1
ATOM 1331 C C . THR A 1 164 ? 29.485 10.287 21.198 1.00 97.62 164 THR A C 1
ATOM 1333 O O . THR A 1 164 ? 30.643 10.656 20.987 1.00 97.62 164 THR A O 1
ATOM 1336 N N . PHE A 1 165 ? 28.693 9.842 20.224 1.00 98.31 165 PHE A N 1
ATOM 1337 C CA . PHE A 1 165 ? 29.076 9.752 18.817 1.00 98.31 165 PHE A CA 1
ATOM 1338 C C . PHE A 1 165 ? 29.346 11.111 18.177 1.00 98.31 165 PHE A C 1
ATOM 1340 O O . PHE A 1 165 ? 30.318 11.247 17.431 1.00 98.31 165 PHE A O 1
ATOM 1347 N N . ALA A 1 166 ? 28.571 12.138 18.529 1.00 96.94 166 ALA A N 1
ATOM 1348 C CA . ALA A 1 166 ? 28.800 13.514 18.092 1.00 96.94 166 ALA A CA 1
ATOM 1349 C C . ALA A 1 166 ? 30.198 14.031 18.481 1.00 96.94 166 ALA A C 1
ATOM 1351 O O . ALA A 1 166 ? 30.774 14.882 17.800 1.00 96.94 166 ALA A O 1
ATOM 1352 N N . LEU A 1 167 ? 30.780 13.477 19.549 1.00 97.75 167 LEU A N 1
ATOM 1353 C CA . LEU A 1 167 ? 32.119 13.780 20.043 1.00 97.75 167 LEU A CA 1
ATOM 1354 C C . LEU A 1 167 ? 33.203 12.837 19.508 1.00 97.75 167 LEU A C 1
ATOM 1356 O O . LEU A 1 167 ? 34.317 12.897 20.017 1.00 97.75 167 LEU A O 1
ATOM 1360 N N . LEU A 1 168 ? 32.965 11.980 18.514 1.00 98.19 168 LEU A N 1
ATOM 1361 C CA . LEU A 1 168 ? 34.030 11.160 17.915 1.00 98.19 168 LEU A CA 1
ATOM 1362 C C . LEU A 1 168 ? 34.879 11.974 16.915 1.00 98.19 168 LEU A C 1
ATOM 1364 O O . LEU A 1 168 ? 34.343 12.834 16.214 1.00 98.19 168 LEU A O 1
ATOM 1368 N N . PRO A 1 169 ? 36.215 11.810 16.882 1.00 98.31 169 PRO A N 1
ATOM 1369 C CA . PRO A 1 169 ? 37.066 12.445 15.870 1.00 98.31 169 PRO A CA 1
ATOM 1370 C C . PRO A 1 169 ? 36.698 11.965 14.462 1.00 98.31 169 PRO A C 1
ATOM 1372 O O . PRO A 1 169 ? 36.162 10.874 14.315 1.00 98.31 169 PRO A O 1
ATOM 1375 N N . LEU A 1 170 ? 36.976 12.747 13.418 1.00 97.62 170 LEU A N 1
ATOM 1376 C CA . LEU A 1 170 ? 36.537 12.416 12.050 1.00 97.62 170 LEU A CA 1
ATOM 1377 C C . LEU A 1 170 ? 37.637 11.783 11.193 1.00 97.62 170 LEU A C 1
ATOM 1379 O O . LEU A 1 170 ? 37.351 11.132 10.194 1.00 97.62 170 LEU A O 1
ATOM 1383 N N . ALA A 1 171 ? 38.900 11.975 11.570 1.00 98.06 171 ALA A N 1
ATOM 1384 C CA . ALA A 1 171 ? 40.031 11.395 10.863 1.00 98.06 171 ALA A CA 1
ATOM 1385 C C . ALA A 1 171 ? 41.221 11.181 11.802 1.00 98.06 171 ALA A C 1
ATOM 1387 O O . ALA A 1 171 ? 41.289 11.724 12.909 1.00 98.06 171 ALA A O 1
ATOM 1388 N N . ALA A 1 172 ? 42.202 10.417 11.337 1.00 98.19 172 ALA A N 1
ATOM 1389 C CA . ALA A 1 172 ? 43.463 10.205 12.027 1.00 98.19 172 ALA A CA 1
ATOM 1390 C C . ALA A 1 172 ? 44.641 10.259 11.053 1.00 98.19 172 ALA A C 1
ATOM 1392 O O . ALA A 1 172 ? 44.568 9.773 9.931 1.00 98.19 172 ALA A O 1
ATOM 1393 N N . LEU A 1 173 ? 45.759 10.813 11.499 1.00 97.56 173 LEU A N 1
ATOM 1394 C CA . LEU A 1 173 ? 47.010 10.872 10.767 1.00 97.56 173 LEU A CA 1
ATOM 1395 C C . LEU A 1 173 ? 48.028 9.948 11.442 1.00 97.56 173 LEU A C 1
ATOM 1397 O O . LEU A 1 173 ? 48.595 10.258 12.496 1.00 97.56 173 LEU A O 1
ATOM 1401 N N . VAL A 1 174 ? 48.264 8.790 10.833 1.00 97.12 174 VAL A N 1
ATOM 1402 C CA . VAL A 1 174 ? 49.228 7.805 11.321 1.00 97.12 174 VAL A CA 1
ATOM 1403 C C . VAL A 1 174 ? 50.632 8.208 10.870 1.00 97.12 174 VAL A C 1
ATOM 1405 O O . VAL A 1 174 ? 50.915 8.351 9.679 1.00 97.12 174 VAL A O 1
ATOM 1408 N N . HIS A 1 175 ? 51.519 8.409 11.847 1.00 93.56 175 HIS A N 1
ATOM 1409 C CA . HIS A 1 175 ? 52.924 8.789 11.671 1.00 93.56 175 HIS A CA 1
ATOM 1410 C C . HIS A 1 175 ? 53.136 9.960 10.690 1.00 93.56 175 HIS A C 1
ATOM 1412 O O . HIS A 1 175 ? 54.094 9.974 9.924 1.00 93.56 175 HIS A O 1
ATOM 1418 N N . LYS A 1 176 ? 52.216 10.935 10.691 1.00 92.88 176 LYS A N 1
ATOM 1419 C CA . LYS A 1 176 ? 52.232 12.126 9.817 1.00 92.88 176 LYS A CA 1
ATOM 1420 C C . LYS A 1 176 ? 52.195 11.850 8.307 1.00 92.88 176 LYS A C 1
ATOM 1422 O O . LYS A 1 176 ? 52.309 12.788 7.528 1.00 92.88 176 LYS A O 1
ATOM 1427 N N . LYS A 1 177 ? 52.028 10.591 7.893 1.00 93.50 177 LYS A N 1
ATOM 1428 C CA . LYS A 1 177 ? 52.174 10.156 6.498 1.00 93.50 177 LYS A CA 1
ATOM 1429 C C . LYS A 1 177 ? 50.991 9.373 5.953 1.00 93.50 177 LYS A C 1
ATOM 1431 O O . LYS A 1 177 ? 50.818 9.340 4.741 1.00 93.50 177 LYS A O 1
ATOM 1436 N N . ILE A 1 178 ? 50.170 8.771 6.808 1.00 95.88 178 ILE A N 1
ATOM 1437 C CA . ILE A 1 178 ? 49.019 7.975 6.376 1.00 95.88 178 ILE A CA 1
ATOM 1438 C C . ILE A 1 178 ? 47.749 8.618 6.928 1.00 95.88 178 ILE A C 1
ATOM 1440 O O . ILE A 1 178 ? 47.543 8.636 8.142 1.00 95.88 178 ILE A O 1
ATOM 1444 N N . LEU A 1 179 ? 46.911 9.162 6.049 1.00 96.94 179 LEU A N 1
ATOM 1445 C CA . LEU A 1 179 ? 45.643 9.781 6.431 1.00 96.94 179 LEU A CA 1
ATOM 1446 C C . LEU A 1 179 ? 44.542 8.723 6.457 1.00 96.94 179 LEU A C 1
ATOM 1448 O O . LEU A 1 179 ? 44.378 7.979 5.496 1.00 96.94 179 LEU A O 1
ATOM 1452 N N . CYS A 1 180 ? 43.808 8.654 7.558 1.00 97.81 180 CYS A N 1
ATOM 1453 C CA . CYS A 1 180 ? 42.773 7.663 7.794 1.00 97.81 180 CYS A CA 1
ATOM 1454 C C . CYS A 1 180 ? 41.420 8.334 8.054 1.00 97.81 180 CYS A C 1
ATOM 1456 O O . CYS A 1 180 ? 41.361 9.253 8.871 1.00 97.81 180 CYS A O 1
ATOM 1458 N N . MET A 1 181 ? 40.351 7.861 7.416 1.00 97.00 181 MET A N 1
ATOM 1459 C CA . MET A 1 181 ? 38.963 8.285 7.672 1.00 97.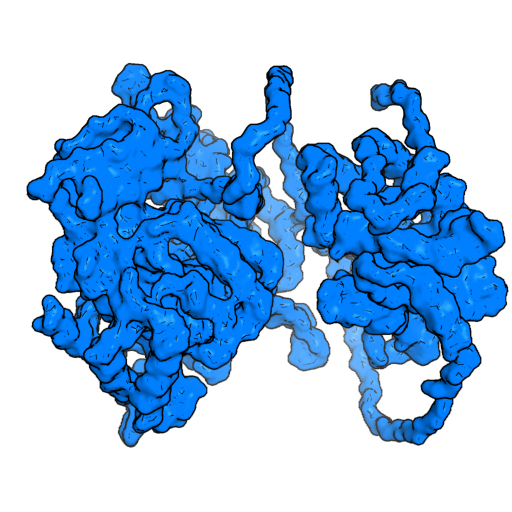00 181 MET A CA 1
ATOM 1460 C C . MET A 1 181 ? 37.976 7.134 7.434 1.00 97.00 181 MET A C 1
ATOM 1462 O O . MET A 1 181 ? 38.400 6.041 7.070 1.00 97.00 181 MET A O 1
ATOM 1466 N N . HIS A 1 182 ? 36.679 7.366 7.636 1.00 97.12 182 HIS A N 1
ATOM 1467 C CA . HIS A 1 182 ? 35.650 6.363 7.354 1.00 97.12 182 HIS A CA 1
ATOM 1468 C C . HIS A 1 182 ? 35.287 6.306 5.867 1.00 97.12 182 HIS A C 1
ATOM 1470 O O . HIS A 1 182 ? 35.570 5.323 5.187 1.00 97.12 182 HIS A O 1
ATOM 1476 N N . GLY A 1 183 ? 34.724 7.399 5.353 1.00 91.62 183 GLY A N 1
ATOM 1477 C CA . GLY A 1 183 ? 34.326 7.586 3.964 1.00 91.62 183 GLY A CA 1
ATOM 1478 C C . GLY A 1 183 ? 35.530 7.902 3.092 1.00 91.62 183 GLY A C 1
ATOM 1479 O O . GLY A 1 183 ? 36.298 7.019 2.729 1.00 91.62 183 GLY A O 1
ATOM 1480 N N . GLY A 1 184 ? 35.738 9.157 2.717 1.00 84.44 184 GLY A N 1
ATOM 1481 C CA . GLY A 1 184 ? 36.815 9.486 1.790 1.00 84.44 184 GLY A CA 1
ATOM 1482 C C . GLY A 1 184 ? 37.212 10.946 1.811 1.00 84.44 184 GLY A C 1
ATOM 1483 O O . GLY A 1 184 ? 36.848 11.712 2.697 1.00 84.44 184 GLY A O 1
ATOM 1484 N N . VAL A 1 185 ? 38.021 11.328 0.827 1.00 82.38 185 VAL A N 1
ATOM 1485 C CA . VAL A 1 185 ? 38.449 12.716 0.646 1.00 82.38 185 VAL A CA 1
ATOM 1486 C C . VAL A 1 185 ? 37.611 13.360 -0.451 1.00 82.38 185 VAL A C 1
ATOM 1488 O O . VAL A 1 185 ? 37.613 12.897 -1.591 1.00 82.38 185 VAL A O 1
ATOM 1491 N N . GLY A 1 186 ? 36.890 14.420 -0.099 1.00 77.94 186 GLY A N 1
ATOM 1492 C CA . GLY A 1 186 ? 36.116 15.219 -1.042 1.00 77.94 186 GLY A CA 1
ATOM 1493 C C . GLY A 1 186 ? 36.843 16.482 -1.512 1.00 77.94 186 GLY A C 1
ATOM 1494 O O . GLY A 1 186 ? 37.881 16.839 -0.947 1.00 77.94 186 GLY A O 1
ATOM 1495 N N . PRO A 1 187 ? 36.296 17.185 -2.528 1.00 77.56 187 PRO A N 1
ATOM 1496 C CA . PRO A 1 187 ? 36.898 18.361 -3.171 1.00 77.56 187 PRO A CA 1
ATOM 1497 C C . PRO A 1 187 ? 37.249 19.494 -2.201 1.00 77.56 187 PRO A C 1
ATOM 1499 O O . PRO A 1 187 ? 38.170 20.269 -2.473 1.00 77.56 187 PRO A O 1
ATOM 1502 N N . ASP A 1 188 ? 36.535 19.570 -1.080 1.00 80.81 188 ASP A N 1
ATOM 1503 C CA . ASP A 1 188 ? 36.647 20.634 -0.088 1.00 80.81 188 ASP A CA 1
ATOM 1504 C C . ASP A 1 188 ? 37.862 20.460 0.854 1.00 80.81 188 ASP A C 1
ATOM 1506 O O . ASP A 1 188 ? 38.220 21.408 1.554 1.00 80.81 188 ASP A O 1
ATOM 1510 N N . LEU A 1 189 ? 38.557 19.309 0.829 1.00 86.56 189 LEU A N 1
ATOM 1511 C CA . LEU A 1 189 ? 39.787 19.075 1.599 1.00 86.56 189 LEU A CA 1
ATOM 1512 C C . LEU A 1 189 ? 41.023 19.645 0.882 1.00 86.56 189 LEU A C 1
ATOM 1514 O O . LEU A 1 189 ? 41.556 19.045 -0.057 1.00 86.56 189 LEU A O 1
ATOM 1518 N N . LYS A 1 190 ? 41.522 20.791 1.348 1.00 87.19 190 LYS A N 1
ATOM 1519 C CA . LYS A 1 190 ? 42.689 21.492 0.782 1.00 87.19 190 LYS A CA 1
ATOM 1520 C C . LYS A 1 190 ? 43.931 21.356 1.659 1.00 87.19 190 LYS A C 1
ATOM 1522 O O . LYS A 1 190 ? 45.041 21.315 1.130 1.00 87.19 190 LYS A O 1
ATOM 1527 N N . SER A 1 191 ? 43.748 21.278 2.973 1.00 91.88 191 SER A N 1
ATOM 1528 C CA . SER A 1 191 ? 44.799 21.159 3.980 1.00 91.88 191 SER A CA 1
ATOM 1529 C C . SER A 1 191 ? 44.380 20.215 5.111 1.00 91.88 191 SER A C 1
ATOM 1531 O O . SER A 1 191 ? 43.197 19.987 5.348 1.00 91.88 191 SER A O 1
ATOM 1533 N N . LEU A 1 192 ? 45.347 19.684 5.866 1.00 93.06 192 LEU A N 1
ATOM 1534 C CA . LEU A 1 192 ? 45.032 18.906 7.072 1.00 93.06 192 LEU A CA 1
ATOM 1535 C C . LEU A 1 192 ? 44.399 19.772 8.174 1.00 93.06 192 LEU A C 1
ATOM 1537 O O . LEU A 1 192 ? 43.708 19.239 9.043 1.00 93.06 192 LEU A O 1
ATOM 1541 N N . ASP A 1 193 ? 44.615 21.090 8.142 1.00 93.81 193 ASP A N 1
ATOM 1542 C CA . ASP A 1 193 ? 44.005 22.019 9.093 1.00 93.81 193 ASP A CA 1
ATOM 1543 C C . ASP A 1 193 ? 42.500 22.172 8.849 1.00 93.81 193 ASP A C 1
ATOM 1545 O O . ASP A 1 193 ? 41.758 22.393 9.803 1.00 93.81 193 ASP A O 1
ATOM 1549 N N . ASP A 1 194 ? 42.020 21.931 7.625 1.00 93.94 194 ASP A N 1
ATOM 1550 C CA . ASP A 1 194 ? 40.585 21.944 7.320 1.00 93.94 194 ASP A CA 1
ATOM 1551 C C . ASP A 1 194 ? 39.841 20.904 8.169 1.00 93.94 194 ASP A C 1
ATOM 1553 O O . ASP A 1 194 ? 38.785 21.200 8.720 1.00 93.94 194 ASP A O 1
ATOM 1557 N N . ILE A 1 195 ? 40.434 19.716 8.359 1.00 95.25 195 ILE A N 1
ATOM 1558 C CA . ILE A 1 195 ? 39.871 18.671 9.227 1.00 95.25 195 ILE A CA 1
ATOM 1559 C C . ILE A 1 195 ? 39.970 19.078 10.701 1.00 95.25 195 ILE A C 1
ATOM 1561 O O . ILE A 1 195 ? 39.018 18.897 11.461 1.00 95.25 195 ILE A O 1
ATOM 1565 N N . LYS A 1 196 ? 41.112 19.638 11.127 1.00 95.38 196 LYS A N 1
ATOM 1566 C CA . LYS A 1 196 ? 41.319 20.071 12.522 1.00 95.38 196 LYS A CA 1
ATOM 1567 C C . LYS A 1 196 ? 40.320 21.147 12.948 1.00 95.38 196 LYS A C 1
ATOM 1569 O O . LYS A 1 196 ? 39.923 21.168 14.109 1.00 95.38 196 LYS A O 1
ATOM 1574 N N . ASN A 1 197 ? 39.918 22.006 12.016 1.00 94.94 197 ASN A N 1
ATOM 1575 C CA . ASN A 1 197 ? 39.031 23.138 12.262 1.00 94.94 197 ASN A CA 1
ATOM 1576 C C . ASN A 1 197 ? 37.542 22.756 12.318 1.00 94.94 197 ASN A C 1
ATOM 1578 O O . ASN A 1 197 ? 36.720 23.591 12.707 1.00 94.94 197 ASN A O 1
ATOM 1582 N N . ILE A 1 198 ? 37.170 21.515 11.977 1.00 94.62 198 ILE A N 1
ATOM 1583 C CA . ILE A 1 198 ? 35.797 21.031 12.165 1.00 94.62 198 ILE A CA 1
ATOM 1584 C C . ILE A 1 198 ? 35.524 20.928 13.669 1.00 94.62 198 ILE A C 1
ATOM 1586 O O . ILE A 1 198 ? 36.153 20.140 14.381 1.00 94.62 198 ILE A O 1
ATOM 1590 N N . LYS A 1 199 ? 34.582 21.740 14.156 1.00 94.44 199 LYS A N 1
ATOM 1591 C CA . LYS A 1 199 ? 34.197 21.779 15.571 1.00 94.44 199 LYS A CA 1
ATOM 1592 C C . LYS A 1 199 ? 33.403 20.533 15.958 1.00 94.44 199 LYS A C 1
ATOM 1594 O O . LYS A 1 199 ? 32.611 20.029 15.167 1.00 94.44 199 LYS A O 1
ATOM 1599 N N . ARG A 1 200 ? 33.622 20.065 17.189 1.00 94.62 200 ARG A N 1
ATOM 1600 C CA . ARG A 1 200 ? 32.893 18.954 17.814 1.00 94.62 200 ARG A CA 1
ATOM 1601 C C . ARG A 1 200 ? 32.355 19.412 19.180 1.00 94.62 200 ARG A C 1
ATOM 1603 O O . ARG A 1 200 ? 33.057 20.193 19.831 1.00 94.62 200 ARG A O 1
ATOM 1610 N N . PRO A 1 201 ? 31.170 18.961 19.633 1.00 94.88 201 PRO A N 1
ATOM 1611 C CA . PRO A 1 201 ? 30.327 17.914 19.049 1.00 94.88 201 PRO A CA 1
ATOM 1612 C C . PRO A 1 201 ? 29.737 18.306 17.693 1.00 94.88 201 PRO A C 1
ATOM 1614 O O . PRO A 1 201 ? 29.520 19.482 17.417 1.00 94.88 201 PRO A O 1
ATOM 1617 N N . LEU A 1 202 ? 29.562 17.312 16.832 1.00 91.38 202 LEU A N 1
ATOM 1618 C CA . LEU A 1 202 ? 28.967 17.463 15.513 1.00 91.38 202 LEU A CA 1
ATOM 1619 C C . LEU A 1 202 ? 27.714 16.591 15.469 1.00 91.38 202 LEU A C 1
ATOM 1621 O O . LEU A 1 202 ? 27.803 15.437 15.079 1.00 91.38 202 LEU A O 1
ATOM 1625 N N . ASP A 1 203 ? 26.571 17.083 15.935 1.00 83.88 203 ASP A N 1
ATOM 1626 C CA . ASP A 1 203 ? 25.371 16.238 16.072 1.00 83.88 203 ASP A CA 1
ATOM 1627 C C . ASP A 1 203 ? 24.909 15.690 14.717 1.00 83.88 203 ASP A C 1
ATOM 1629 O O . ASP A 1 203 ? 24.706 14.481 14.570 1.00 83.88 203 ASP A O 1
ATOM 1633 N N . ASP A 1 204 ? 24.896 16.559 13.705 1.00 84.94 204 ASP A N 1
ATOM 1634 C CA . ASP A 1 204 ? 24.659 16.197 12.314 1.00 84.94 204 ASP A CA 1
ATOM 1635 C C . ASP A 1 204 ? 25.900 16.474 11.447 1.00 84.94 204 ASP A C 1
ATOM 1637 O O . ASP A 1 204 ? 26.253 17.635 11.227 1.00 84.94 204 ASP A O 1
ATOM 1641 N N . PRO A 1 205 ? 26.593 15.442 10.933 1.00 82.88 205 PRO A N 1
ATOM 1642 C CA . PRO A 1 205 ? 27.726 15.630 10.031 1.00 82.88 205 PRO A CA 1
ATOM 1643 C C . PRO A 1 205 ? 27.378 16.293 8.693 1.00 82.88 205 PRO A C 1
ATOM 1645 O O . PRO A 1 205 ? 28.268 16.857 8.052 1.00 82.88 205 PRO A O 1
ATOM 1648 N N . GLY A 1 206 ? 26.116 16.252 8.267 1.00 81.31 206 GLY A N 1
ATOM 1649 C CA . GLY A 1 206 ? 25.665 16.761 6.976 1.00 81.31 206 GLY A CA 1
ATOM 1650 C C . GLY A 1 206 ? 25.693 18.286 6.841 1.00 81.31 206 GLY A C 1
ATOM 1651 O O . GLY A 1 206 ? 25.806 18.801 5.727 1.00 81.31 206 GLY A O 1
ATOM 1652 N N . ILE A 1 207 ? 25.710 19.028 7.956 1.00 82.50 207 ILE A N 1
ATOM 1653 C CA . ILE A 1 207 ? 25.861 20.499 7.954 1.00 82.50 207 ILE A CA 1
ATOM 1654 C C . ILE A 1 207 ? 27.246 20.957 7.472 1.00 82.50 207 ILE A C 1
ATOM 1656 O O . ILE A 1 207 ? 27.434 22.124 7.118 1.00 82.50 207 ILE A O 1
ATOM 1660 N N . ASN A 1 208 ? 28.243 20.068 7.498 1.00 88.06 208 ASN A N 1
ATOM 1661 C CA . ASN A 1 208 ? 29.609 20.358 7.093 1.00 88.06 208 ASN A CA 1
ATOM 1662 C C . ASN A 1 208 ? 29.989 19.436 5.933 1.00 88.06 208 ASN A C 1
ATOM 1664 O O . ASN A 1 208 ? 30.229 18.251 6.131 1.00 88.06 208 ASN A O 1
ATOM 1668 N N . ALA A 1 209 ? 30.084 19.994 4.723 1.00 84.06 209 ALA A N 1
ATOM 1669 C CA . ALA A 1 209 ? 30.377 19.225 3.513 1.00 84.06 209 ALA A CA 1
ATOM 1670 C C . ALA A 1 209 ? 31.651 18.368 3.635 1.00 84.06 209 ALA A C 1
ATOM 1672 O O . ALA A 1 209 ? 31.639 17.206 3.245 1.00 84.06 209 ALA A O 1
ATOM 1673 N N . LEU A 1 210 ? 32.713 18.901 4.253 1.00 89.50 210 LEU A N 1
ATOM 1674 C CA . LEU A 1 210 ? 33.940 18.142 4.482 1.00 89.50 210 LEU A CA 1
ATOM 1675 C C . LEU A 1 210 ? 33.719 17.005 5.490 1.00 89.50 210 LEU A C 1
ATOM 1677 O O . LEU A 1 210 ? 34.193 15.900 5.258 1.00 89.50 210 LEU A O 1
ATOM 1681 N N . ALA A 1 211 ? 32.985 17.234 6.581 1.00 91.31 211 ALA A N 1
ATOM 1682 C CA . ALA A 1 211 ? 32.639 16.169 7.523 1.00 91.31 211 ALA A 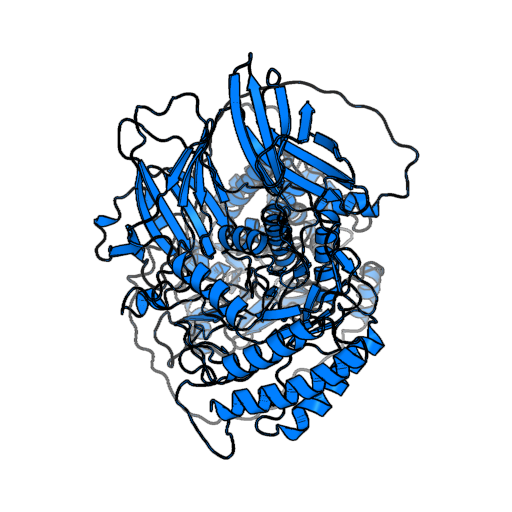CA 1
ATOM 1683 C C . ALA A 1 211 ? 31.770 15.085 6.869 1.00 91.31 211 ALA A C 1
ATOM 1685 O O . ALA A 1 211 ? 32.015 13.903 7.088 1.00 91.31 211 ALA A O 1
ATOM 1686 N N . SER A 1 212 ? 30.809 15.476 6.030 1.00 91.50 212 SER A N 1
ATOM 1687 C CA . SER A 1 212 ? 30.007 14.547 5.236 1.00 91.50 212 SER A CA 1
ATOM 1688 C C . SER A 1 212 ? 30.892 13.708 4.314 1.00 91.50 212 SER A C 1
ATOM 1690 O O . SER A 1 212 ? 30.765 12.489 4.303 1.00 91.50 212 SER A O 1
ATOM 1692 N N . ASP A 1 213 ? 31.842 14.314 3.600 1.00 90.12 213 ASP A N 1
ATOM 1693 C CA . ASP A 1 213 ? 32.759 13.574 2.725 1.00 90.12 213 ASP A CA 1
ATOM 1694 C C . ASP A 1 213 ? 33.651 12.600 3.518 1.00 90.12 213 ASP A C 1
ATOM 1696 O O . ASP A 1 213 ? 33.805 11.437 3.130 1.00 90.12 213 ASP A O 1
ATOM 1700 N N . LEU A 1 214 ? 34.166 13.028 4.678 1.00 93.94 214 LEU A N 1
ATOM 1701 C CA . LEU A 1 214 ? 34.960 12.182 5.580 1.00 93.94 214 LEU A CA 1
ATOM 1702 C C . LEU A 1 214 ? 34.195 10.948 6.083 1.00 93.94 214 LEU A C 1
ATOM 1704 O O . LEU A 1 214 ? 34.838 9.969 6.464 1.00 93.94 214 LEU A O 1
ATOM 1708 N N . LEU A 1 215 ? 32.858 10.974 6.071 1.00 94.25 215 LEU A N 1
ATOM 1709 C CA . LEU A 1 215 ? 32.001 9.865 6.497 1.00 94.25 215 LEU A CA 1
ATOM 1710 C C . LEU A 1 215 ? 31.366 9.080 5.338 1.00 94.25 215 LEU A C 1
ATOM 1712 O O . LEU A 1 215 ? 31.120 7.894 5.505 1.00 94.25 215 LEU A O 1
ATOM 1716 N N . TRP A 1 216 ? 31.127 9.697 4.178 1.00 89.06 216 TRP A N 1
ATOM 1717 C CA . TRP A 1 216 ? 30.291 9.118 3.112 1.00 89.06 216 TRP A CA 1
ATOM 1718 C C . TRP A 1 216 ? 30.960 9.017 1.734 1.00 89.06 216 TRP A C 1
ATOM 1720 O O . TRP A 1 216 ? 30.457 8.313 0.863 1.00 89.06 216 TRP A O 1
ATOM 1730 N N . ALA A 1 217 ? 32.055 9.741 1.471 1.00 86.50 217 ALA A N 1
ATOM 1731 C CA . ALA A 1 217 ? 32.573 9.858 0.105 1.00 86.50 217 ALA A CA 1
ATOM 1732 C C . ALA A 1 217 ? 33.284 8.587 -0.371 1.00 86.50 217 ALA A C 1
ATOM 1734 O O . ALA A 1 217 ? 34.273 8.176 0.229 1.00 86.50 217 ALA A O 1
ATOM 1735 N N . ASP A 1 218 ? 32.851 8.038 -1.510 1.00 82.44 218 ASP A N 1
ATOM 1736 C CA . ASP A 1 21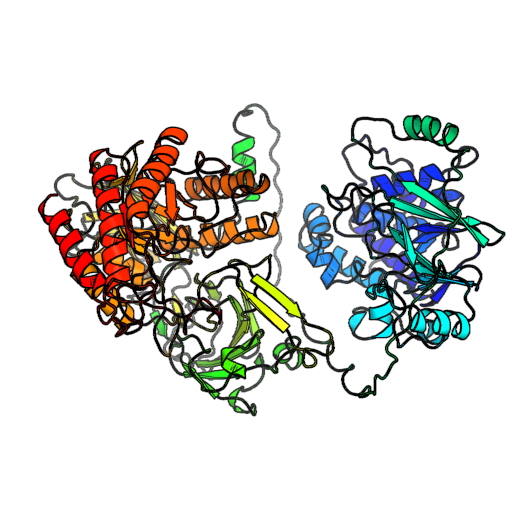8 ? 33.373 6.810 -2.118 1.00 82.44 218 ASP A CA 1
ATOM 1737 C C . ASP A 1 218 ? 34.380 7.012 -3.261 1.00 82.44 218 ASP A C 1
ATOM 1739 O O . ASP A 1 218 ? 34.178 7.877 -4.117 1.00 82.44 218 ASP A O 1
ATOM 1743 N N . PRO A 1 219 ? 35.474 6.216 -3.336 1.00 70.81 219 PRO A N 1
ATOM 1744 C CA . PRO A 1 219 ? 36.405 6.288 -4.452 1.00 70.81 219 PRO A CA 1
ATOM 1745 C C . PRO A 1 219 ? 35.751 5.763 -5.736 1.00 70.81 219 PRO A C 1
ATOM 1747 O O . PRO A 1 219 ? 35.241 4.644 -5.785 1.00 70.81 219 PRO A O 1
ATOM 1750 N N . MET A 1 220 ? 35.826 6.544 -6.815 1.00 61.72 220 MET A N 1
ATOM 1751 C CA . MET A 1 220 ? 35.465 6.076 -8.156 1.00 61.72 220 MET A CA 1
ATOM 1752 C C . MET A 1 220 ? 36.649 5.338 -8.800 1.00 61.72 220 MET A C 1
ATOM 1754 O O . MET A 1 220 ? 37.799 5.753 -8.671 1.00 61.72 220 MET A O 1
ATOM 1758 N N . LEU A 1 221 ? 36.375 4.262 -9.545 1.00 50.31 221 LEU A N 1
ATOM 1759 C CA . LEU A 1 221 ? 37.406 3.399 -10.148 1.00 50.31 221 LEU A CA 1
ATOM 1760 C C . LEU A 1 221 ? 38.324 4.122 -11.164 1.00 50.31 221 LEU A C 1
ATOM 1762 O O . LEU A 1 221 ? 39.444 3.665 -11.380 1.00 50.31 221 LEU A O 1
ATOM 1766 N N . ASN A 1 222 ? 37.901 5.269 -11.721 1.00 49.97 222 ASN A N 1
ATOM 1767 C CA . ASN A 1 222 ? 38.602 5.986 -12.802 1.00 49.97 222 ASN A CA 1
ATOM 1768 C C . ASN A 1 222 ? 39.141 7.390 -12.434 1.00 49.97 222 ASN A C 1
ATOM 1770 O O . ASN A 1 222 ? 39.676 8.085 -13.296 1.00 49.97 222 ASN A O 1
ATOM 1774 N N . SER A 1 223 ? 39.044 7.846 -11.181 1.00 52.81 223 SER A N 1
ATOM 1775 C CA . SER A 1 223 ? 39.450 9.208 -10.781 1.00 52.81 223 SER A CA 1
ATOM 1776 C C . SER A 1 223 ? 40.934 9.307 -10.388 1.00 52.81 223 SER A C 1
ATOM 1778 O O . SER A 1 223 ? 41.297 9.582 -9.245 1.00 52.81 223 SER A O 1
ATOM 1780 N N . SER A 1 224 ? 41.834 9.112 -11.354 1.00 49.03 224 SER A N 1
ATOM 1781 C CA . SER A 1 224 ? 43.290 9.181 -11.130 1.00 49.03 224 SER A CA 1
ATOM 1782 C C . SER A 1 224 ? 43.829 10.610 -10.915 1.00 49.03 224 SER A C 1
ATOM 1784 O O . SER A 1 224 ? 44.822 10.786 -10.210 1.00 49.03 224 SER A O 1
ATOM 1786 N N . GLY A 1 225 ? 43.174 11.642 -11.465 1.00 49.16 225 GLY A N 1
ATOM 1787 C CA . GLY A 1 225 ? 43.681 13.026 -11.463 1.00 49.16 225 GLY A CA 1
ATOM 1788 C C . GLY A 1 225 ? 43.517 13.802 -10.147 1.00 49.16 225 GLY A C 1
ATOM 1789 O O . GLY A 1 225 ? 44.443 14.491 -9.715 1.00 49.16 225 GLY A O 1
ATOM 1790 N N . TYR A 1 226 ? 42.363 13.684 -9.478 1.00 54.41 226 TYR A N 1
ATOM 1791 C CA . TYR A 1 226 ? 42.083 14.419 -8.234 1.00 54.41 226 TYR A CA 1
ATOM 1792 C C . TYR A 1 226 ? 42.927 13.887 -7.063 1.00 54.41 226 TYR A C 1
ATOM 1794 O O . TYR A 1 226 ? 43.588 14.655 -6.364 1.00 54.41 226 TYR A O 1
ATOM 1802 N N . ALA A 1 227 ? 43.006 12.561 -6.919 1.00 54.31 227 ALA A N 1
ATOM 1803 C CA . ALA A 1 227 ? 43.709 11.919 -5.815 1.00 54.31 227 ALA A CA 1
ATOM 1804 C C . ALA A 1 227 ? 45.212 12.263 -5.791 1.00 54.31 227 ALA A C 1
ATOM 1806 O O . ALA A 1 227 ? 45.736 12.641 -4.746 1.00 54.31 227 ALA A O 1
ATOM 1807 N N . VAL A 1 228 ? 45.908 12.220 -6.939 1.00 55.94 228 VAL A N 1
ATOM 1808 C CA . VAL A 1 228 ? 47.361 12.492 -7.040 1.00 55.94 228 VAL A CA 1
ATOM 1809 C C . VAL A 1 228 ? 47.728 13.909 -6.580 1.00 55.94 228 VAL A C 1
ATOM 1811 O O . VAL A 1 228 ? 48.750 14.088 -5.909 1.00 55.94 228 VAL A O 1
ATOM 1814 N N . ASN A 1 229 ? 46.888 14.900 -6.886 1.00 60.59 229 ASN A N 1
ATOM 1815 C CA . ASN A 1 229 ? 47.085 16.279 -6.443 1.00 60.59 229 ASN A CA 1
ATOM 1816 C C . ASN A 1 229 ? 46.828 16.445 -4.940 1.00 60.59 229 ASN A C 1
ATOM 1818 O O . ASN A 1 229 ? 47.561 17.181 -4.279 1.00 60.59 229 ASN A O 1
ATOM 1822 N N . THR A 1 230 ? 45.854 15.725 -4.385 1.00 67.56 230 THR A N 1
ATOM 1823 C CA . THR A 1 230 ? 45.555 15.730 -2.947 1.00 67.56 230 THR A CA 1
ATOM 1824 C C . THR A 1 230 ? 46.706 15.143 -2.119 1.00 67.56 230 THR A C 1
ATOM 1826 O O . THR A 1 230 ? 47.116 15.768 -1.143 1.00 67.56 230 THR A O 1
ATOM 1829 N N . PHE A 1 231 ? 47.332 14.031 -2.538 1.00 72.12 231 PHE A N 1
ATOM 1830 C CA . PHE A 1 231 ? 48.504 13.467 -1.833 1.00 72.12 231 PHE A CA 1
ATOM 1831 C C . PHE A 1 231 ? 49.673 14.457 -1.739 1.00 72.12 231 PHE A C 1
ATOM 1833 O O . PHE A 1 231 ? 50.280 14.606 -0.679 1.00 72.12 231 PHE A O 1
ATOM 1840 N N . ARG A 1 232 ? 49.974 15.159 -2.844 1.00 69.50 232 ARG A N 1
ATOM 1841 C CA . ARG A 1 232 ? 51.052 16.162 -2.886 1.00 69.50 232 ARG A CA 1
ATOM 1842 C C . ARG A 1 232 ? 50.741 17.373 -2.008 1.00 69.50 232 ARG A C 1
ATOM 1844 O O . ARG A 1 232 ? 51.615 17.806 -1.267 1.00 69.50 232 ARG A O 1
ATOM 1851 N N . LYS A 1 233 ? 49.509 17.891 -2.063 1.00 81.25 233 LYS A N 1
ATOM 1852 C CA . LYS A 1 233 ? 49.081 19.060 -1.273 1.00 81.25 233 LYS A CA 1
ATOM 1853 C C . LYS A 1 233 ? 49.057 18.784 0.230 1.00 81.25 233 LYS A C 1
ATOM 1855 O O . LYS A 1 233 ? 49.453 19.641 1.008 1.00 81.25 233 LYS A O 1
ATOM 1860 N N . LEU A 1 234 ? 48.629 17.588 0.631 1.00 86.62 234 LEU A N 1
ATOM 1861 C CA . LEU A 1 234 ? 48.533 17.199 2.040 1.00 86.62 234 LEU A CA 1
ATOM 1862 C C . LEU A 1 234 ? 49.841 16.611 2.608 1.00 86.62 234 LEU A C 1
ATOM 1864 O O . LEU A 1 234 ? 49.912 16.363 3.808 1.00 86.62 234 LEU A O 1
ATOM 1868 N N . ASN A 1 235 ? 50.871 16.401 1.773 1.00 89.25 235 ASN A N 1
ATOM 1869 C CA . ASN A 1 235 ? 52.156 15.782 2.136 1.00 89.25 235 ASN A CA 1
ATOM 1870 C C . ASN A 1 235 ? 52.016 14.389 2.798 1.00 89.25 235 ASN A C 1
ATOM 1872 O O . ASN A 1 235 ? 52.704 14.064 3.771 1.00 89.25 235 ASN A O 1
ATOM 1876 N N . ILE A 1 236 ? 51.124 13.559 2.250 1.00 92.00 236 ILE A N 1
ATOM 1877 C CA . ILE A 1 236 ? 50.841 12.195 2.721 1.00 92.00 236 ILE A CA 1
ATOM 1878 C C . ILE A 1 236 ? 51.190 11.149 1.658 1.00 92.00 236 ILE A C 1
ATOM 1880 O O . ILE A 1 236 ? 51.129 11.407 0.454 1.00 92.00 236 ILE A O 1
ATOM 1884 N N . ASP A 1 237 ? 51.510 9.944 2.118 1.00 89.69 237 ASP A N 1
ATOM 1885 C CA . ASP A 1 237 ? 51.978 8.839 1.283 1.00 89.69 237 ASP A CA 1
ATOM 1886 C C . ASP A 1 237 ? 50.847 7.841 0.956 1.00 89.69 237 ASP A C 1
ATOM 1888 O O . ASP A 1 237 ? 50.880 7.197 -0.094 1.00 89.69 237 ASP A O 1
ATOM 1892 N N . LEU A 1 238 ? 49.833 7.729 1.828 1.00 91.81 238 LEU A N 1
ATOM 1893 C CA . LEU A 1 238 ? 48.717 6.780 1.706 1.00 91.81 238 LEU A CA 1
ATOM 1894 C C . LEU A 1 238 ? 47.438 7.325 2.364 1.00 91.81 238 LEU A C 1
ATOM 1896 O O . LEU A 1 238 ? 47.498 7.939 3.430 1.00 91.81 238 LEU A O 1
ATOM 1900 N N . ILE A 1 239 ? 46.283 7.054 1.752 1.00 93.31 239 ILE A N 1
ATOM 1901 C CA . ILE A 1 239 ? 44.961 7.203 2.374 1.00 93.31 239 ILE A CA 1
ATOM 1902 C C . ILE A 1 239 ? 44.426 5.814 2.715 1.00 93.31 239 ILE A C 1
ATOM 1904 O O . ILE A 1 239 ? 44.422 4.922 1.866 1.00 93.31 239 ILE A O 1
ATOM 1908 N N . VAL A 1 240 ? 43.961 5.641 3.946 1.00 95.75 240 VAL A N 1
ATOM 1909 C CA . VAL A 1 240 ? 43.295 4.427 4.421 1.00 95.75 240 VAL A CA 1
ATOM 1910 C C . VAL A 1 240 ? 41.863 4.787 4.797 1.00 95.75 240 VAL A C 1
ATOM 1912 O O . VAL A 1 240 ? 41.643 5.666 5.621 1.00 95.75 240 VAL A O 1
ATOM 1915 N N . ARG A 1 241 ? 40.881 4.120 4.208 1.00 95.00 241 ARG A N 1
ATOM 1916 C CA . ARG A 1 241 ? 39.464 4.360 4.500 1.00 95.00 241 ARG A CA 1
ATOM 1917 C C . ARG A 1 241 ? 38.690 3.078 4.773 1.00 95.00 241 ARG A C 1
ATOM 1919 O O . ARG A 1 241 ? 39.248 1.992 4.624 1.00 95.00 241 ARG A O 1
ATOM 1926 N N . ALA A 1 242 ? 37.421 3.205 5.135 1.00 94.19 242 ALA A N 1
ATOM 1927 C CA . ALA A 1 242 ? 36.503 2.104 5.412 1.00 94.19 242 ALA A CA 1
ATOM 1928 C C . ALA A 1 242 ? 35.217 2.232 4.561 1.00 94.19 242 ALA A C 1
ATOM 1930 O O . ALA A 1 242 ? 35.359 2.477 3.363 1.00 94.19 242 ALA A O 1
ATOM 1931 N N . HIS A 1 243 ? 34.006 2.038 5.085 1.00 89.44 243 HIS A N 1
ATOM 1932 C CA . HIS A 1 243 ? 32.689 2.344 4.481 1.00 89.44 243 HIS A CA 1
ATOM 1933 C C . HIS A 1 243 ? 32.211 1.485 3.281 1.00 89.44 243 HIS A C 1
ATOM 1935 O O . HIS A 1 243 ? 31.027 1.177 3.166 1.00 89.44 243 HIS A O 1
ATOM 1941 N N . GLN A 1 244 ? 33.093 1.048 2.371 1.00 85.75 244 GLN A N 1
ATOM 1942 C CA . GLN A 1 244 ? 32.707 0.190 1.236 1.00 85.75 244 GLN A CA 1
ATOM 1943 C C . GLN A 1 244 ? 33.066 -1.267 1.512 1.00 85.75 244 GLN A C 1
ATOM 1945 O O . GLN A 1 244 ? 34.228 -1.590 1.775 1.00 85.75 244 GLN A O 1
ATOM 1950 N N . MET A 1 245 ? 32.092 -2.168 1.351 1.00 86.50 245 MET A N 1
ATOM 1951 C CA . MET A 1 245 ? 32.332 -3.606 1.465 1.00 86.50 245 MET A CA 1
ATOM 1952 C C . MET A 1 245 ? 33.275 -4.090 0.359 1.00 86.50 245 MET A C 1
ATOM 1954 O O . MET A 1 245 ? 32.984 -3.991 -0.833 1.00 86.50 245 MET A O 1
ATOM 1958 N N . MET A 1 246 ? 34.407 -4.660 0.773 1.00 84.25 246 MET A N 1
ATOM 1959 C CA . MET A 1 246 ? 35.403 -5.250 -0.118 1.00 84.25 246 MET A CA 1
ATOM 1960 C C . MET A 1 246 ? 35.332 -6.773 -0.042 1.00 84.25 246 MET A C 1
ATOM 1962 O O . MET A 1 246 ? 35.411 -7.351 1.042 1.00 84.25 246 MET A O 1
ATOM 1966 N N . ARG A 1 247 ? 35.264 -7.451 -1.195 1.00 81.44 247 ARG A N 1
ATOM 1967 C CA . ARG A 1 247 ? 35.133 -8.922 -1.265 1.00 81.44 247 ARG A CA 1
ATOM 1968 C C . ARG A 1 247 ? 36.217 -9.668 -0.473 1.00 81.44 247 ARG A C 1
ATOM 1970 O O . ARG A 1 247 ? 35.920 -10.644 0.211 1.00 81.44 247 ARG A O 1
ATOM 1977 N N . ASN A 1 248 ? 37.459 -9.185 -0.536 1.00 81.62 248 ASN A N 1
ATOM 1978 C CA . ASN A 1 248 ? 38.609 -9.758 0.174 1.00 81.62 248 ASN A CA 1
ATOM 1979 C C . ASN A 1 248 ? 38.902 -9.055 1.513 1.00 81.62 248 ASN A C 1
ATOM 1981 O O . ASN A 1 248 ? 39.973 -9.242 2.084 1.00 81.62 248 ASN A O 1
ATOM 1985 N N . GLY A 1 249 ? 37.992 -8.204 1.992 1.00 84.81 249 GLY A N 1
ATOM 1986 C CA . GLY A 1 249 ? 38.171 -7.380 3.187 1.00 84.81 249 GLY A CA 1
ATOM 1987 C C . GLY A 1 249 ? 39.013 -6.122 2.972 1.00 84.81 249 GLY A C 1
ATOM 1988 O O . GLY A 1 249 ? 39.047 -5.261 3.842 1.00 84.81 249 GLY A O 1
ATOM 1989 N N . TYR A 1 250 ? 39.676 -5.970 1.823 1.00 92.12 250 TYR A N 1
ATOM 1990 C CA . TYR A 1 250 ? 40.354 -4.732 1.440 1.00 92.12 250 TYR A CA 1
ATOM 1991 C C . TYR A 1 250 ? 40.396 -4.548 -0.086 1.00 92.12 250 TYR A C 1
ATOM 1993 O O . TYR A 1 250 ? 40.249 -5.517 -0.836 1.00 92.12 250 TYR A O 1
ATOM 2001 N N . GLY A 1 251 ? 40.619 -3.314 -0.543 1.00 85.94 251 GLY A N 1
ATOM 2002 C CA . GLY A 1 251 ? 40.745 -2.964 -1.962 1.00 85.94 251 GLY A CA 1
ATOM 2003 C C . GLY A 1 251 ? 41.654 -1.755 -2.177 1.00 85.94 251 GLY A C 1
ATOM 2004 O O . GLY A 1 251 ? 41.609 -0.807 -1.399 1.00 85.94 251 GLY A O 1
ATOM 2005 N N . PHE A 1 252 ? 42.499 -1.795 -3.212 1.00 86.56 252 PHE A N 1
ATOM 2006 C CA . PHE A 1 252 ? 43.403 -0.696 -3.565 1.00 86.56 252 PHE A CA 1
ATOM 2007 C C . PHE A 1 252 ? 42.856 0.138 -4.720 1.00 86.56 252 PHE A C 1
ATOM 2009 O O . PHE A 1 252 ? 42.372 -0.400 -5.712 1.00 86.56 252 PHE A O 1
ATOM 2016 N N . PHE A 1 253 ? 43.061 1.446 -4.625 1.00 81.88 253 PHE A N 1
ATOM 2017 C CA . PHE A 1 253 ? 42.675 2.439 -5.618 1.00 81.88 253 PHE A CA 1
ATOM 2018 C C . PHE A 1 253 ? 43.837 3.413 -5.859 1.00 81.88 253 PHE A C 1
ATOM 2020 O O . PHE A 1 253 ? 44.837 3.411 -5.130 1.00 81.88 253 PHE A O 1
ATOM 2027 N N . CYS A 1 254 ? 43.715 4.255 -6.889 1.00 77.44 254 CYS A N 1
ATOM 2028 C CA . CYS A 1 254 ? 44.658 5.346 -7.172 1.00 77.44 254 CYS A CA 1
ATOM 2029 C C . CYS A 1 254 ? 46.133 4.891 -7.198 1.00 77.44 254 CYS A C 1
ATOM 2031 O O . CYS A 1 254 ? 46.967 5.428 -6.469 1.00 77.44 254 CYS A O 1
ATOM 2033 N N . ASN A 1 255 ? 46.461 3.862 -7.990 1.00 77.88 255 ASN A N 1
ATOM 2034 C CA . ASN A 1 255 ? 47.810 3.276 -8.062 1.00 77.88 255 ASN A CA 1
ATOM 2035 C C . ASN A 1 255 ? 48.376 2.867 -6.686 1.00 77.88 255 ASN A C 1
ATOM 2037 O O . ASN A 1 255 ? 49.541 3.121 -6.383 1.00 77.88 255 ASN A O 1
ATOM 2041 N N . ARG A 1 256 ? 47.538 2.230 -5.852 1.00 82.44 256 ARG A N 1
ATOM 2042 C CA . ARG A 1 256 ? 47.851 1.771 -4.482 1.00 82.44 256 ARG A CA 1
ATOM 2043 C C . ARG A 1 256 ? 48.132 2.888 -3.467 1.00 82.44 256 ARG A C 1
ATOM 2045 O O . ARG A 1 256 ? 48.649 2.601 -2.391 1.00 82.44 256 ARG A O 1
ATOM 2052 N N . LYS A 1 257 ? 47.767 4.137 -3.770 1.00 84.88 257 LYS A N 1
ATOM 2053 C CA . LYS A 1 257 ? 47.847 5.260 -2.818 1.00 84.88 257 LYS A CA 1
ATOM 2054 C C . LYS A 1 257 ? 46.593 5.444 -1.968 1.00 84.88 257 LYS A C 1
ATOM 2056 O O . LYS A 1 257 ? 46.625 6.206 -1.008 1.00 84.88 257 LYS A O 1
ATOM 2061 N N . LEU A 1 258 ? 45.503 4.756 -2.293 1.00 89.12 258 LEU A N 1
ATOM 2062 C CA . LEU A 1 258 ? 44.303 4.693 -1.464 1.00 89.12 258 LEU A CA 1
ATOM 2063 C C . LEU A 1 258 ? 43.951 3.227 -1.223 1.00 89.12 258 LEU A C 1
ATOM 2065 O O . LEU A 1 258 ? 43.995 2.420 -2.154 1.00 89.12 258 LEU A O 1
ATOM 2069 N N . VAL A 1 259 ? 43.614 2.880 0.014 1.00 91.88 259 VAL A N 1
ATOM 2070 C CA . VAL A 1 259 ? 43.128 1.549 0.376 1.00 91.88 259 VAL A CA 1
ATOM 2071 C C . VAL A 1 259 ? 41.848 1.649 1.192 1.00 91.88 259 VAL A C 1
ATOM 2073 O O . VAL A 1 259 ? 41.765 2.444 2.123 1.00 91.88 259 VAL A O 1
ATOM 2076 N N . THR A 1 260 ? 40.870 0.818 0.855 1.00 93.44 260 THR A N 1
ATOM 2077 C CA . THR A 1 260 ? 39.671 0.601 1.665 1.00 93.44 260 THR A CA 1
ATOM 2078 C C . THR A 1 260 ? 39.828 -0.677 2.478 1.00 93.44 260 THR A C 1
ATOM 2080 O O . THR A 1 260 ? 40.262 -1.688 1.925 1.00 93.44 260 THR A O 1
ATOM 2083 N N . ILE A 1 261 ? 39.483 -0.642 3.765 1.00 94.44 261 ILE A N 1
ATOM 2084 C CA . ILE A 1 261 ? 39.500 -1.768 4.706 1.00 94.44 261 ILE A CA 1
ATOM 2085 C C . ILE A 1 261 ? 38.080 -2.008 5.210 1.00 94.44 261 ILE A C 1
ATOM 2087 O O . ILE A 1 261 ? 37.418 -1.086 5.667 1.00 94.44 261 ILE A O 1
ATOM 2091 N N . PHE A 1 262 ? 37.650 -3.261 5.200 1.00 94.06 262 PHE A N 1
ATOM 2092 C CA . PHE A 1 262 ? 36.355 -3.689 5.703 1.00 94.06 262 PHE A CA 1
ATOM 2093 C C . PHE A 1 262 ? 36.560 -4.891 6.628 1.00 94.06 262 PHE A C 1
ATOM 2095 O O . PHE A 1 262 ? 37.054 -5.936 6.194 1.00 94.06 262 PHE A O 1
ATOM 2102 N N . SER A 1 263 ? 36.251 -4.752 7.917 1.00 95.31 263 SER A N 1
ATOM 2103 C CA . SER A 1 263 ? 36.647 -5.736 8.937 1.00 95.31 263 SER A CA 1
ATOM 2104 C C . SER A 1 263 ? 35.546 -6.728 9.319 1.00 95.31 263 SER A C 1
ATOM 2106 O O . SER A 1 263 ? 35.845 -7.692 10.024 1.00 95.31 263 SER A O 1
ATOM 2108 N N . ALA A 1 264 ? 34.332 -6.559 8.790 1.00 90.69 264 ALA A N 1
ATOM 2109 C CA . ALA A 1 264 ? 33.187 -7.435 9.007 1.00 90.69 264 ALA A CA 1
ATOM 2110 C C . ALA A 1 264 ? 33.084 -8.551 7.934 1.00 90.69 264 ALA A C 1
ATOM 2112 O O . ALA A 1 264 ? 32.668 -8.291 6.798 1.00 90.69 264 ALA A O 1
ATOM 2113 N N . PRO A 1 265 ? 33.484 -9.809 8.221 1.00 87.06 265 PRO A N 1
ATOM 2114 C CA . PRO A 1 265 ? 33.271 -10.935 7.310 1.00 87.06 265 PRO A CA 1
ATOM 2115 C C . PRO A 1 265 ? 31.800 -11.372 7.275 1.00 87.06 265 PRO A C 1
ATOM 2117 O O . PRO A 1 265 ? 31.089 -11.289 8.276 1.00 87.06 265 PRO A O 1
ATOM 2120 N N . ASN A 1 266 ? 31.356 -11.926 6.142 1.00 82.38 266 ASN A N 1
ATOM 2121 C CA . ASN A 1 266 ? 29.958 -12.342 5.932 1.00 82.38 266 ASN A CA 1
ATOM 2122 C C . ASN A 1 266 ? 28.940 -11.239 6.282 1.00 82.38 266 ASN A C 1
ATOM 2124 O O . ASN A 1 266 ? 27.927 -11.487 6.937 1.00 82.38 266 ASN A O 1
ATOM 2128 N N . TYR A 1 267 ? 29.267 -10.010 5.898 1.00 65.88 267 TYR A N 1
ATOM 2129 C CA . TYR A 1 267 ? 28.606 -8.790 6.345 1.00 65.88 267 TYR A CA 1
ATOM 2130 C C . TYR A 1 267 ? 27.116 -8.719 5.996 1.00 65.88 267 TYR A C 1
ATOM 2132 O O . TYR A 1 267 ? 26.287 -8.329 6.810 1.00 65.88 267 TYR A O 1
ATOM 2140 N N . ILE A 1 268 ? 26.768 -9.175 4.799 1.00 59.41 268 ILE A N 1
ATOM 2141 C CA . ILE A 1 268 ? 25.396 -9.447 4.381 1.00 59.41 268 ILE A CA 1
ATOM 2142 C C . ILE A 1 268 ? 25.358 -10.965 4.331 1.00 59.41 268 ILE A C 1
ATOM 2144 O O . ILE A 1 268 ? 26.225 -11.532 3.678 1.00 59.41 268 ILE A O 1
ATOM 2148 N N . CYS A 1 269 ? 24.424 -11.644 5.004 1.00 47.59 269 CYS A N 1
ATOM 2149 C CA . CYS A 1 269 ? 24.385 -13.114 5.177 1.00 47.59 269 CYS A CA 1
ATOM 2150 C C . CYS A 1 269 ? 24.356 -13.971 3.874 1.00 47.59 269 CYS A C 1
ATOM 2152 O O . CYS A 1 269 ? 24.031 -15.154 3.917 1.00 47.59 269 CYS A O 1
ATOM 2154 N N . GLN A 1 270 ? 24.698 -13.389 2.722 1.00 43.34 270 GLN A N 1
ATOM 2155 C CA . GLN A 1 270 ? 24.797 -13.949 1.379 1.00 43.34 270 GLN A CA 1
ATOM 2156 C C . GLN A 1 270 ? 26.077 -13.505 0.612 1.00 43.34 270 GLN A C 1
ATOM 2158 O O . GLN A 1 270 ? 26.335 -14.022 -0.470 1.00 43.34 270 GLN A O 1
ATOM 2163 N N . SER A 1 271 ? 26.896 -12.566 1.121 1.00 49.59 271 SER A N 1
ATOM 2164 C CA . SER A 1 271 ? 27.976 -11.904 0.354 1.00 49.59 271 SER A CA 1
ATOM 2165 C C . SER A 1 271 ? 29.270 -12.715 0.218 1.00 49.59 271 SER A C 1
ATOM 2167 O O . SER A 1 271 ? 30.090 -12.411 -0.649 1.00 49.59 271 SER A O 1
ATOM 2169 N N . SER A 1 272 ? 29.493 -13.735 1.056 1.00 66.81 272 SER A N 1
ATOM 2170 C CA . SER A 1 272 ? 30.741 -14.527 1.126 1.00 66.81 272 SER A CA 1
ATOM 2171 C C . SER A 1 272 ? 32.036 -13.704 1.294 1.00 66.81 272 SER A C 1
ATOM 2173 O O . SER A 1 272 ? 33.131 -14.222 1.066 1.00 66.81 272 SER A O 1
ATOM 2175 N N . ASN A 1 273 ? 31.944 -12.425 1.688 1.00 84.38 273 ASN A N 1
ATOM 2176 C CA . ASN A 1 273 ? 33.120 -11.566 1.807 1.00 84.38 273 ASN A CA 1
ATOM 2177 C C . ASN A 1 273 ? 33.992 -11.986 2.997 1.00 84.38 273 ASN A C 1
ATOM 2179 O O . ASN A 1 273 ? 33.492 -12.346 4.067 1.00 84.38 273 ASN A O 1
ATOM 2183 N N . SER A 1 274 ? 35.307 -11.897 2.813 1.00 86.50 274 SER A N 1
ATOM 2184 C CA . SER A 1 274 ? 36.240 -11.900 3.940 1.00 86.50 274 SER A CA 1
ATOM 2185 C C . SER A 1 274 ? 36.282 -10.506 4.567 1.00 86.50 274 SER A C 1
ATOM 2187 O O . SER A 1 274 ? 36.011 -9.511 3.896 1.00 86.50 274 SER A O 1
ATOM 2189 N N . GLY A 1 275 ? 36.624 -10.431 5.848 1.00 89.94 275 GLY A N 1
ATOM 2190 C CA . GLY A 1 275 ? 37.048 -9.186 6.481 1.00 89.94 275 GLY A CA 1
ATOM 2191 C C . GLY A 1 275 ? 38.567 -9.049 6.392 1.00 89.94 275 GLY A C 1
ATOM 2192 O O . GLY A 1 275 ? 39.270 -10.033 6.152 1.00 89.94 275 GLY A O 1
ATOM 2193 N N . ALA A 1 276 ? 39.104 -7.859 6.613 1.00 92.81 276 ALA A N 1
ATOM 2194 C CA . ALA A 1 276 ? 40.536 -7.665 6.797 1.00 92.81 276 ALA A CA 1
ATOM 2195 C C . ALA A 1 276 ? 40.821 -6.570 7.821 1.00 92.81 276 ALA A C 1
ATOM 2197 O O . ALA A 1 276 ? 39.996 -5.695 8.073 1.00 92.81 276 ALA A O 1
ATOM 2198 N N . VAL A 1 277 ? 42.018 -6.619 8.392 1.00 95.56 277 VAL A N 1
ATOM 2199 C CA . VAL A 1 277 ? 42.609 -5.542 9.193 1.00 95.56 277 VAL A CA 1
ATOM 2200 C C . VAL A 1 277 ? 44.004 -5.249 8.660 1.00 95.56 277 VAL A C 1
ATOM 2202 O O . VAL A 1 277 ? 44.705 -6.154 8.199 1.00 95.56 277 VAL A O 1
ATOM 2205 N N . MET A 1 278 ? 44.425 -3.992 8.720 1.00 94.94 278 MET A N 1
ATOM 2206 C CA . MET A 1 278 ? 45.725 -3.558 8.211 1.00 94.94 278 MET A CA 1
ATOM 2207 C C . MET A 1 278 ? 46.674 -3.279 9.372 1.00 94.94 278 MET A C 1
ATOM 2209 O O . MET A 1 278 ? 46.318 -2.613 10.333 1.00 94.94 278 MET A O 1
ATOM 2213 N N . LYS A 1 279 ? 47.908 -3.763 9.299 1.00 93.50 279 LYS A N 1
ATOM 2214 C CA . LYS A 1 279 ? 48.961 -3.492 10.276 1.00 93.50 279 LYS A CA 1
ATOM 2215 C C . LYS A 1 279 ? 50.022 -2.606 9.645 1.00 93.50 279 LYS A C 1
ATOM 2217 O O . LYS A 1 279 ? 50.590 -2.965 8.617 1.00 93.50 279 LYS A O 1
ATOM 2222 N N . ILE A 1 280 ? 50.320 -1.498 10.310 1.00 92.38 280 ILE A N 1
ATOM 2223 C CA . ILE A 1 280 ? 51.458 -0.631 10.010 1.00 92.38 280 ILE A CA 1
ATOM 2224 C C . ILE A 1 280 ? 52.548 -0.923 11.036 1.00 92.38 280 ILE A C 1
ATOM 2226 O O . ILE A 1 280 ? 52.313 -0.810 12.244 1.00 92.38 280 ILE A O 1
ATOM 2230 N N . ASP A 1 281 ? 53.732 -1.329 10.583 1.00 89.69 281 ASP A N 1
ATOM 2231 C CA . ASP A 1 281 ? 54.877 -1.559 11.467 1.00 89.69 281 ASP A CA 1
ATOM 2232 C C . ASP A 1 281 ? 55.699 -0.282 11.732 1.00 89.69 281 ASP A C 1
ATOM 2234 O O . ASP A 1 281 ? 55.347 0.816 11.306 1.00 89.69 281 ASP A O 1
ATOM 2238 N N . ARG A 1 282 ? 56.799 -0.407 12.486 1.00 89.00 282 ARG A N 1
ATOM 2239 C CA . ARG A 1 282 ? 57.662 0.737 12.835 1.00 89.00 282 ARG A CA 1
ATOM 2240 C C . ARG A 1 282 ? 58.372 1.354 11.627 1.00 89.00 282 ARG A C 1
ATOM 2242 O O . ARG A 1 282 ? 58.791 2.499 11.718 1.00 89.00 282 ARG A O 1
ATOM 2249 N N . GLN A 1 283 ? 58.509 0.607 10.535 1.00 84.94 283 GLN A N 1
ATOM 2250 C CA . GLN A 1 283 ? 59.099 1.044 9.273 1.00 84.94 283 GLN A CA 1
ATOM 2251 C C . GLN A 1 283 ? 58.028 1.526 8.278 1.00 84.94 283 GLN A C 1
ATOM 2253 O O . GLN A 1 283 ? 58.328 1.700 7.102 1.00 84.94 283 GLN A O 1
ATOM 2258 N N . LEU A 1 284 ? 56.785 1.726 8.739 1.00 87.62 284 LEU A N 1
ATOM 2259 C CA . LEU A 1 284 ? 55.622 2.108 7.932 1.00 87.62 284 LEU A CA 1
ATOM 2260 C C . LEU A 1 284 ? 55.261 1.102 6.833 1.00 87.62 284 LEU A C 1
ATOM 2262 O O . LEU A 1 284 ? 54.563 1.442 5.877 1.00 87.62 284 LEU A O 1
ATOM 2266 N N . ARG A 1 285 ? 55.682 -0.158 6.973 1.00 84.81 285 ARG A N 1
ATOM 2267 C CA . ARG A 1 285 ? 55.270 -1.217 6.052 1.00 84.81 285 ARG A CA 1
ATOM 2268 C C . ARG A 1 285 ? 53.848 -1.648 6.385 1.00 84.81 285 ARG A C 1
ATOM 2270 O O . ARG A 1 285 ? 53.523 -1.918 7.543 1.00 84.81 285 ARG A O 1
ATOM 2277 N N . ALA A 1 286 ? 53.027 -1.721 5.344 1.00 87.19 286 ALA A N 1
ATOM 2278 C CA . ALA A 1 286 ? 51.641 -2.152 5.395 1.00 87.19 286 ALA A CA 1
ATOM 2279 C C . ALA A 1 286 ? 51.522 -3.666 5.171 1.00 87.19 286 ALA A C 1
ATOM 2281 O O . ALA A 1 286 ? 51.963 -4.176 4.142 1.00 87.19 286 ALA A O 1
ATOM 2282 N N . GLY A 1 287 ? 50.891 -4.376 6.103 1.00 85.94 287 GLY A N 1
ATOM 2283 C CA . GLY A 1 287 ? 50.478 -5.772 5.936 1.00 85.94 287 GLY A CA 1
ATOM 2284 C C . GLY A 1 287 ? 48.989 -5.945 6.220 1.00 85.94 287 GLY A C 1
ATOM 2285 O O . GLY A 1 287 ? 48.429 -5.192 7.010 1.00 85.94 287 GLY A O 1
ATOM 2286 N N . PHE A 1 288 ? 48.350 -6.941 5.611 1.00 88.06 288 PHE A N 1
ATOM 2287 C CA . PHE A 1 288 ? 46.934 -7.251 5.836 1.00 88.06 288 PHE A CA 1
ATOM 2288 C C . PHE A 1 288 ? 46.794 -8.596 6.540 1.00 88.06 288 PHE A C 1
ATOM 2290 O O . PHE A 1 288 ? 47.503 -9.550 6.221 1.00 88.06 288 PHE A O 1
ATOM 2297 N N . VAL A 1 289 ? 45.866 -8.676 7.487 1.00 87.25 289 VAL A N 1
ATOM 2298 C CA . VAL A 1 289 ? 45.430 -9.931 8.102 1.00 87.25 289 VAL A CA 1
ATOM 2299 C C . VAL A 1 289 ? 43.986 -10.165 7.688 1.00 87.25 289 VAL A C 1
ATOM 2301 O O . VAL A 1 289 ? 43.126 -9.327 7.951 1.00 87.25 289 VAL A O 1
ATOM 2304 N N . ILE A 1 290 ? 43.733 -11.297 7.031 1.00 84.81 290 ILE A N 1
ATOM 2305 C CA . ILE A 1 290 ? 42.412 -11.649 6.504 1.00 84.81 290 ILE A CA 1
ATOM 2306 C C . ILE A 1 290 ? 41.610 -12.416 7.556 1.00 84.81 290 ILE A C 1
ATOM 2308 O O . ILE A 1 290 ? 42.106 -13.329 8.217 1.00 84.81 290 ILE A O 1
ATOM 2312 N N . LEU A 1 291 ? 40.350 -12.028 7.698 1.00 82.12 291 LEU A N 1
ATOM 2313 C CA . LEU A 1 291 ? 39.341 -12.598 8.573 1.00 82.12 291 LEU A CA 1
ATOM 2314 C C . LEU A 1 291 ? 38.386 -13.434 7.719 1.00 82.12 291 LEU A C 1
ATOM 2316 O O . LEU A 1 291 ? 37.509 -12.899 7.044 1.00 82.12 291 LEU A O 1
ATOM 2320 N N . HIS A 1 292 ? 38.553 -14.753 7.744 1.00 78.94 292 HIS A N 1
ATOM 2321 C CA . HIS A 1 292 ? 37.632 -15.661 7.064 1.00 78.94 292 HIS A CA 1
ATOM 2322 C C . HIS A 1 292 ? 36.352 -15.887 7.877 1.00 78.94 292 HIS A C 1
ATOM 2324 O O . HIS A 1 292 ? 36.346 -15.804 9.108 1.00 78.94 292 HIS A O 1
ATOM 2330 N N . THR A 1 293 ? 35.266 -16.203 7.173 1.00 69.38 293 THR A N 1
ATOM 2331 C CA . THR A 1 293 ? 33.961 -16.513 7.760 1.00 69.38 293 THR A CA 1
ATOM 2332 C C . THR A 1 293 ? 34.040 -17.768 8.626 1.00 69.38 293 THR A C 1
ATOM 2334 O O . THR A 1 293 ? 34.462 -18.824 8.152 1.00 69.38 293 THR A O 1
ATOM 2337 N N . VAL A 1 294 ? 33.596 -17.689 9.878 1.00 61.00 294 VAL A N 1
ATOM 2338 C CA . VAL A 1 294 ? 33.568 -18.849 10.778 1.00 61.00 294 VAL A CA 1
ATOM 2339 C C . VAL A 1 294 ? 32.193 -19.512 10.682 1.00 61.00 294 VAL A C 1
ATOM 2341 O O . VAL A 1 294 ? 31.194 -18.934 11.105 1.00 61.00 294 VAL A O 1
ATOM 2344 N N . LYS A 1 295 ? 32.125 -20.734 10.129 1.00 47.41 295 LYS A N 1
ATOM 2345 C CA . LYS A 1 295 ? 30.949 -21.607 10.303 1.00 47.41 295 LYS A CA 1
ATOM 2346 C C . LYS A 1 295 ? 30.839 -21.935 11.794 1.00 47.41 295 LYS A C 1
ATOM 2348 O O . LYS A 1 295 ? 31.857 -22.256 12.406 1.00 47.41 295 LYS A O 1
ATOM 2353 N N . ARG A 1 296 ? 29.632 -21.867 12.370 1.00 40.84 296 ARG A N 1
ATOM 2354 C CA . ARG A 1 296 ? 29.382 -22.047 13.817 1.00 40.84 296 ARG A CA 1
ATOM 2355 C C . ARG A 1 296 ? 29.961 -23.343 14.423 1.00 40.84 296 ARG A C 1
ATOM 2357 O O . ARG A 1 296 ? 30.140 -23.376 15.634 1.00 40.84 296 ARG A O 1
ATOM 2364 N N . ASP A 1 297 ? 30.370 -24.320 13.607 1.00 37.28 297 ASP A N 1
ATOM 2365 C CA . ASP A 1 297 ? 30.819 -25.638 14.074 1.00 37.28 297 ASP A CA 1
ATOM 2366 C C . ASP A 1 297 ? 32.325 -25.944 13.970 1.00 37.28 297 ASP A C 1
ATOM 2368 O O . ASP A 1 297 ? 32.728 -27.045 14.342 1.00 37.28 297 ASP A O 1
ATOM 2372 N N . GLN A 1 298 ? 33.209 -25.031 13.531 1.00 36.66 298 GLN A N 1
ATOM 2373 C CA . GLN A 1 298 ? 34.654 -25.337 13.516 1.00 36.66 298 GLN A CA 1
ATOM 2374 C C . GLN A 1 298 ? 35.567 -24.235 14.070 1.00 36.66 298 GLN A C 1
ATOM 2376 O O . GLN A 1 298 ? 35.488 -23.051 13.757 1.00 36.66 298 GLN A O 1
ATOM 2381 N N . ILE A 1 299 ? 36.466 -24.694 14.942 1.00 40.69 299 ILE A N 1
ATOM 2382 C CA . ILE A 1 299 ? 37.388 -23.952 15.801 1.00 40.69 299 ILE A CA 1
ATOM 2383 C C . ILE A 1 299 ? 38.359 -23.112 14.952 1.00 40.69 299 ILE A C 1
ATOM 2385 O O . ILE A 1 299 ? 39.370 -23.612 14.455 1.00 40.69 299 ILE A O 1
ATOM 2389 N N . GLY A 1 300 ? 38.090 -21.806 14.845 1.00 39.09 300 GLY A N 1
ATOM 2390 C CA . GLY A 1 300 ? 38.873 -20.853 14.044 1.00 39.09 300 GLY A CA 1
ATOM 2391 C C . GLY A 1 300 ? 40.358 -20.719 14.415 1.00 39.09 300 GLY A C 1
ATOM 2392 O O . GLY A 1 300 ? 41.140 -20.230 13.610 1.00 39.09 300 GLY A O 1
ATOM 2393 N N . LEU A 1 301 ? 40.791 -21.195 15.589 1.00 38.34 301 LEU A N 1
ATOM 2394 C CA . LEU A 1 301 ? 42.213 -21.193 15.965 1.00 38.34 301 LEU A CA 1
ATOM 2395 C C . LEU A 1 301 ? 43.003 -22.358 15.336 1.00 38.34 301 LEU A C 1
ATOM 2397 O O . LEU A 1 301 ? 44.207 -22.231 15.118 1.00 38.34 301 LEU A O 1
ATOM 2401 N N . LYS A 1 302 ? 42.341 -23.485 15.037 1.00 39.06 302 LYS A N 1
ATOM 2402 C CA . LYS A 1 302 ? 42.978 -24.695 14.489 1.00 39.06 302 LYS A CA 1
ATOM 2403 C C . LYS A 1 302 ? 43.189 -24.560 12.976 1.00 39.06 302 LYS A C 1
ATOM 2405 O O . LYS A 1 302 ? 44.310 -24.709 12.504 1.00 39.06 302 LYS A O 1
ATOM 2410 N N . HIS A 1 303 ? 42.156 -24.098 12.267 1.00 39.56 303 HIS A N 1
ATOM 2411 C CA . HIS A 1 303 ? 42.201 -23.833 10.824 1.00 39.56 303 HIS A CA 1
ATOM 2412 C C . HIS A 1 303 ? 43.164 -22.682 10.459 1.00 39.56 303 HIS A C 1
ATOM 2414 O O . HIS A 1 303 ? 43.823 -22.717 9.425 1.00 39.56 303 HIS A O 1
ATOM 2420 N N . PHE A 1 304 ? 43.310 -21.680 11.341 1.00 39.66 304 PHE A N 1
ATOM 2421 C CA . PHE A 1 304 ? 44.268 -20.582 11.160 1.00 39.66 304 PHE A CA 1
ATOM 2422 C C . PHE A 1 304 ? 45.729 -21.040 11.278 1.00 39.66 304 PHE A C 1
ATOM 2424 O O . PHE A 1 304 ? 46.558 -20.648 10.461 1.00 39.66 304 PHE A O 1
ATOM 2431 N N . LYS A 1 305 ? 46.062 -21.896 12.258 1.00 41.59 305 LYS A N 1
ATOM 2432 C CA . LYS A 1 305 ? 47.426 -22.441 12.394 1.00 41.59 305 LYS A CA 1
ATOM 2433 C C . LYS A 1 305 ? 47.811 -23.334 11.207 1.00 41.59 305 LYS A C 1
ATOM 2435 O O . LYS A 1 305 ? 48.972 -23.319 10.802 1.00 41.59 305 LYS A O 1
ATOM 2440 N N . GLU A 1 306 ? 46.844 -24.054 10.641 1.00 41.56 306 GLU A N 1
ATOM 2441 C CA . GLU A 1 306 ? 47.020 -24.937 9.479 1.00 41.56 306 GLU A CA 1
ATOM 2442 C C . GLU A 1 306 ? 47.130 -24.178 8.141 1.00 41.56 306 GLU A C 1
ATOM 2444 O O . GLU A 1 306 ? 47.885 -24.601 7.268 1.00 41.56 306 GLU A O 1
ATOM 2449 N N . GLU A 1 307 ? 46.444 -23.041 7.962 1.00 39.59 307 GLU A N 1
ATOM 2450 C CA . GLU A 1 307 ? 46.596 -22.202 6.756 1.00 39.59 307 GLU A CA 1
ATOM 2451 C C . GLU A 1 307 ? 47.813 -21.264 6.813 1.00 39.59 307 GLU A C 1
ATOM 2453 O O . GLU A 1 307 ? 48.472 -21.051 5.793 1.00 39.59 307 GLU A O 1
ATOM 2458 N N . PHE A 1 308 ? 48.160 -20.730 7.990 1.00 36.62 308 PHE A N 1
ATOM 2459 C CA . PHE A 1 308 ? 49.306 -19.823 8.146 1.00 36.62 308 PHE A CA 1
ATOM 2460 C C . PHE A 1 308 ? 50.644 -20.523 7.869 1.00 36.62 308 PHE A C 1
ATOM 2462 O O . PHE A 1 308 ? 51.574 -19.912 7.353 1.00 36.62 308 PHE A O 1
ATOM 2469 N N . SER A 1 309 ? 50.729 -21.827 8.141 1.00 36.81 309 SER A N 1
ATOM 2470 C CA . SER A 1 309 ? 51.900 -22.641 7.797 1.00 36.81 309 SER A CA 1
ATOM 2471 C C . SER A 1 309 ? 51.956 -23.035 6.310 1.00 36.81 309 SER A C 1
ATOM 2473 O O . SER A 1 309 ? 53.022 -23.416 5.833 1.00 36.81 309 SER A O 1
ATOM 2475 N N . LYS A 1 310 ? 50.860 -22.873 5.547 1.00 39.28 310 LYS A N 1
ATOM 2476 C CA . LYS A 1 310 ? 50.788 -23.197 4.108 1.00 39.28 310 LYS A CA 1
ATOM 2477 C C . LYS A 1 310 ? 51.043 -22.009 3.165 1.00 39.28 310 LYS A C 1
ATOM 2479 O O . LYS A 1 310 ? 51.374 -22.240 2.007 1.00 39.28 310 LYS A O 1
ATOM 2484 N N . ARG A 1 311 ? 50.933 -20.750 3.612 1.00 38.50 311 ARG A N 1
ATOM 2485 C CA . ARG A 1 311 ? 50.966 -19.552 2.731 1.00 38.50 311 ARG A CA 1
ATOM 2486 C C . ARG A 1 311 ? 52.247 -18.704 2.788 1.00 38.50 311 ARG A C 1
ATOM 2488 O O . ARG A 1 311 ? 52.186 -17.490 2.637 1.00 38.50 311 ARG A O 1
ATOM 2495 N N . ASN A 1 312 ? 53.415 -19.329 2.932 1.00 32.56 312 ASN A N 1
ATOM 2496 C CA . ASN A 1 312 ? 54.704 -18.635 2.767 1.00 32.56 312 ASN A CA 1
ATOM 2497 C C . ASN A 1 312 ? 55.257 -18.645 1.324 1.00 32.56 312 ASN A C 1
ATOM 2499 O O . ASN A 1 312 ? 56.389 -18.219 1.130 1.00 32.56 312 ASN A O 1
ATOM 2503 N N . ASN A 1 313 ? 54.502 -19.094 0.309 1.00 33.25 313 ASN A N 1
ATOM 2504 C CA . ASN A 1 313 ? 55.027 -19.262 -1.057 1.00 33.25 313 ASN A CA 1
ATOM 2505 C C . ASN A 1 313 ? 54.003 -18.991 -2.183 1.00 33.25 313 ASN A C 1
ATOM 2507 O O . ASN A 1 313 ? 53.859 -19.808 -3.085 1.00 33.25 313 ASN A O 1
ATOM 2511 N N . ASP A 1 314 ? 53.317 -17.843 -2.192 1.00 29.23 314 ASP A N 1
ATOM 2512 C CA . ASP A 1 314 ? 52.597 -17.411 -3.405 1.00 29.23 314 ASP A CA 1
ATOM 2513 C C . ASP A 1 314 ? 53.166 -16.088 -3.945 1.00 29.23 314 ASP A C 1
ATOM 2515 O O . ASP A 1 314 ? 53.163 -15.061 -3.265 1.00 29.23 314 ASP A O 1
ATOM 2519 N N . ARG A 1 315 ? 53.734 -16.152 -5.157 1.00 32.47 315 ARG A N 1
ATOM 2520 C CA . ARG A 1 315 ? 54.453 -15.074 -5.869 1.00 32.47 315 ARG A CA 1
ATOM 2521 C C . ARG A 1 315 ? 53.702 -14.583 -7.115 1.00 32.47 315 ARG A C 1
ATOM 2523 O O . ARG A 1 315 ? 54.293 -13.952 -7.988 1.00 32.47 315 ARG A O 1
ATOM 2530 N N . SER A 1 316 ? 52.412 -14.856 -7.241 1.00 29.66 316 SER A N 1
ATOM 2531 C CA . SER A 1 316 ? 51.670 -14.622 -8.483 1.00 29.66 316 SER A CA 1
ATOM 2532 C C . SER A 1 316 ? 51.121 -13.193 -8.647 1.00 29.66 316 SER A C 1
ATOM 2534 O O . SER A 1 316 ? 49.931 -13.014 -8.837 1.00 29.66 316 SER A O 1
ATOM 2536 N N . TYR A 1 317 ? 51.962 -12.150 -8.622 1.00 26.94 317 TYR A N 1
ATOM 2537 C CA . TYR A 1 317 ? 51.584 -10.825 -9.163 1.00 26.94 317 TYR A CA 1
ATOM 2538 C C . TYR A 1 317 ? 52.811 -10.015 -9.623 1.00 26.94 317 TYR A C 1
ATOM 2540 O O . TYR A 1 317 ? 53.204 -9.037 -8.988 1.00 26.94 317 TYR A O 1
ATOM 2548 N N . THR A 1 318 ? 53.387 -10.384 -10.772 1.00 25.27 318 THR A N 1
ATOM 2549 C CA . THR A 1 318 ? 54.234 -9.489 -11.586 1.00 25.27 318 THR A CA 1
ATOM 2550 C C . THR A 1 318 ? 54.029 -9.719 -13.091 1.00 25.27 318 THR A C 1
ATOM 2552 O O . THR A 1 318 ? 54.270 -10.816 -13.580 1.00 25.27 318 THR A O 1
ATOM 2555 N N . SER A 1 319 ? 53.594 -8.629 -13.743 1.00 29.02 319 SER A N 1
ATOM 2556 C CA . SER A 1 319 ? 53.699 -8.154 -15.142 1.00 29.02 319 SER A CA 1
ATOM 2557 C C . SER A 1 319 ? 53.344 -9.037 -16.355 1.00 29.02 319 SER A C 1
ATOM 2559 O O . SER A 1 319 ? 53.899 -10.107 -16.579 1.00 29.02 319 SER A O 1
ATOM 2561 N N . ARG A 1 320 ? 52.550 -8.447 -17.268 1.00 27.88 320 ARG A N 1
ATOM 2562 C CA . ARG A 1 320 ? 53.054 -7.958 -18.570 1.00 27.88 320 ARG A CA 1
ATOM 2563 C C . ARG A 1 320 ? 52.133 -6.909 -19.206 1.00 27.88 320 ARG A C 1
ATOM 2565 O O . ARG A 1 320 ? 50.913 -6.986 -19.113 1.00 27.88 320 ARG A O 1
ATOM 2572 N N . ASP A 1 321 ? 52.798 -5.937 -19.818 1.00 30.66 321 ASP A N 1
ATOM 2573 C CA . ASP A 1 321 ? 52.322 -4.732 -20.495 1.00 30.66 321 ASP A CA 1
ATOM 2574 C C . ASP A 1 321 ? 51.417 -4.968 -21.712 1.00 30.66 321 ASP A C 1
ATOM 2576 O O . ASP A 1 321 ? 51.686 -5.870 -22.505 1.00 30.66 321 ASP A O 1
ATOM 2580 N N . ARG A 1 322 ? 50.481 -4.034 -21.958 1.00 28.27 322 ARG A N 1
ATOM 2581 C CA . ARG A 1 322 ? 50.237 -3.439 -23.290 1.00 28.27 322 ARG A CA 1
ATOM 2582 C C . ARG A 1 322 ? 49.846 -1.958 -23.157 1.00 28.27 322 ARG A C 1
ATOM 2584 O O . ARG A 1 322 ? 49.116 -1.579 -22.248 1.00 28.27 322 ARG A O 1
ATOM 2591 N N . LYS A 1 323 ? 50.418 -1.149 -24.055 1.00 27.55 323 LYS A N 1
ATOM 2592 C CA . LYS A 1 323 ? 50.364 0.321 -24.155 1.00 27.55 323 LYS A CA 1
ATOM 2593 C C . LYS A 1 323 ? 48.994 0.865 -24.629 1.00 27.55 323 LYS A C 1
ATOM 2595 O O . LYS A 1 323 ? 48.202 0.082 -25.147 1.00 27.55 323 LYS A O 1
ATOM 2600 N N . PRO A 1 324 ? 48.743 2.182 -24.457 1.00 34.97 324 PRO A N 1
ATOM 2601 C CA . PRO A 1 324 ? 47.437 2.828 -24.607 1.00 34.97 324 PRO A CA 1
ATOM 2602 C C . PRO A 1 324 ? 47.205 3.412 -26.009 1.00 34.97 324 PRO A C 1
ATOM 2604 O O . PRO A 1 324 ? 48.174 3.702 -26.710 1.00 34.97 324 PRO A O 1
ATOM 2607 N N . ASP A 1 325 ? 45.938 3.664 -26.352 1.00 26.62 325 ASP A N 1
ATOM 2608 C CA . ASP A 1 325 ? 45.542 4.513 -27.484 1.00 26.62 325 ASP A CA 1
ATOM 2609 C C . ASP A 1 325 ? 44.820 5.778 -26.957 1.00 26.62 325 ASP A C 1
ATOM 2611 O O . ASP A 1 325 ? 44.078 5.673 -25.971 1.00 26.62 325 ASP A O 1
ATOM 2615 N N . PRO A 1 326 ? 45.081 6.978 -27.512 1.00 30.83 326 PRO A N 1
ATOM 2616 C CA . PRO A 1 326 ? 44.741 8.260 -26.909 1.00 30.83 326 PRO A CA 1
ATOM 2617 C C . PRO A 1 326 ? 43.463 8.856 -27.511 1.00 30.83 326 PRO A C 1
ATOM 2619 O O . PRO A 1 326 ? 43.260 8.837 -28.721 1.00 30.83 326 PRO A O 1
ATOM 2622 N N . GLY A 1 327 ? 42.629 9.488 -26.688 1.00 24.20 327 GLY A N 1
ATOM 2623 C CA . GLY A 1 327 ? 41.524 10.275 -27.224 1.00 24.20 327 GLY A CA 1
ATOM 2624 C C . GLY A 1 327 ? 40.623 10.887 -26.164 1.00 24.20 327 GLY A C 1
ATOM 2625 O O . GLY A 1 327 ? 40.027 10.171 -25.372 1.00 24.20 327 GLY A O 1
ATOM 2626 N N . ALA A 1 328 ? 40.495 12.209 -26.249 1.00 24.81 328 ALA A N 1
ATOM 2627 C CA . ALA A 1 328 ? 39.514 13.082 -25.605 1.00 24.81 328 ALA A CA 1
ATOM 2628 C C . ALA A 1 328 ? 39.805 13.550 -24.165 1.00 24.81 328 ALA A C 1
ATOM 2630 O O . ALA A 1 328 ? 39.583 12.894 -23.150 1.00 24.81 328 ALA A O 1
ATOM 2631 N N . SER A 1 329 ? 40.302 14.781 -24.162 1.00 24.45 329 SER A N 1
ATOM 2632 C CA . SER A 1 329 ? 40.544 15.738 -23.097 1.00 24.45 329 SER A CA 1
ATOM 2633 C C . SER A 1 329 ? 39.276 16.348 -22.491 1.00 24.45 329 SER A C 1
ATOM 2635 O O . SER A 1 329 ? 38.335 16.673 -23.204 1.00 24.45 329 SER A O 1
ATOM 2637 N N . ASN A 1 330 ? 39.360 16.594 -21.180 1.00 25.95 330 ASN A N 1
ATOM 2638 C CA . ASN A 1 330 ? 38.889 17.755 -20.410 1.00 25.95 330 ASN A CA 1
ATOM 2639 C C . ASN A 1 330 ? 38.074 18.844 -21.140 1.00 25.95 330 ASN A C 1
ATOM 2641 O O . ASN A 1 330 ? 38.612 19.492 -22.032 1.00 25.95 330 ASN A O 1
ATOM 2645 N N . SER A 1 331 ? 36.941 19.237 -20.546 1.00 24.86 331 SER A N 1
ATOM 2646 C CA . SER A 1 331 ? 36.829 20.541 -19.859 1.00 24.86 331 SER A CA 1
ATOM 2647 C C . SER A 1 331 ? 35.509 20.660 -19.089 1.00 24.86 331 SER A C 1
ATOM 2649 O O . SER A 1 331 ? 34.442 20.815 -19.674 1.00 24.86 331 SER A O 1
ATOM 2651 N N . ALA A 1 332 ? 35.614 20.623 -17.761 1.00 24.38 332 ALA A N 1
ATOM 2652 C CA . ALA A 1 332 ? 34.605 21.136 -16.849 1.00 24.38 332 ALA A CA 1
ATOM 2653 C C . ALA A 1 332 ? 34.822 22.644 -16.672 1.00 24.38 332 ALA A C 1
ATOM 2655 O O . ALA A 1 332 ? 35.946 23.060 -16.386 1.00 24.38 332 ALA A O 1
ATOM 2656 N N . GLU A 1 333 ? 33.753 23.433 -16.751 1.00 25.27 333 GLU A N 1
ATOM 2657 C CA . GLU A 1 333 ? 33.712 24.778 -16.179 1.00 25.27 333 GLU A CA 1
ATOM 2658 C C . GLU A 1 333 ? 32.587 24.909 -15.153 1.00 25.27 333 GLU A C 1
ATOM 2660 O O . GLU A 1 333 ? 31.564 24.226 -15.177 1.00 25.27 333 GLU A O 1
ATOM 2665 N N . ALA A 1 334 ? 32.897 25.736 -14.163 1.00 29.56 334 ALA A N 1
ATOM 2666 C CA . ALA A 1 334 ? 32.317 25.799 -12.840 1.00 29.56 334 ALA A CA 1
ATOM 2667 C C . ALA A 1 334 ? 30.967 26.523 -12.787 1.00 29.56 334 ALA A C 1
ATOM 2669 O O . ALA A 1 334 ? 30.729 27.458 -13.537 1.00 29.56 334 ALA A O 1
ATOM 2670 N N . LEU A 1 335 ? 30.168 26.197 -11.764 1.00 22.97 335 LEU A N 1
ATOM 2671 C CA . LEU A 1 335 ? 29.254 27.150 -11.119 1.00 22.97 335 LEU A CA 1
ATOM 2672 C C . LEU A 1 335 ? 29.100 26.823 -9.617 1.00 22.97 335 LEU A C 1
ATOM 2674 O O . LEU A 1 335 ? 28.277 26.020 -9.177 1.00 22.97 335 LEU A O 1
ATOM 2678 N N . THR A 1 336 ? 30.073 27.371 -8.884 1.00 26.30 336 THR A N 1
ATOM 2679 C CA . THR A 1 336 ? 30.027 28.112 -7.603 1.00 26.30 336 THR A CA 1
ATOM 2680 C C . THR A 1 336 ? 28.950 27.826 -6.534 1.00 26.30 336 THR A C 1
ATOM 2682 O O . THR A 1 336 ? 27.812 28.274 -6.581 1.00 26.30 336 THR A O 1
ATOM 2685 N N . LEU A 1 337 ? 29.404 27.152 -5.469 1.00 27.83 337 LEU A N 1
ATOM 2686 C CA . LEU A 1 337 ? 29.577 27.588 -4.061 1.00 27.83 337 LEU A CA 1
ATOM 2687 C C . LEU A 1 337 ? 28.612 28.568 -3.335 1.00 27.83 337 LEU A C 1
ATOM 2689 O O . LEU A 1 337 ? 29.004 29.079 -2.288 1.00 27.83 337 LEU A O 1
ATOM 2693 N N . SER A 1 338 ? 27.374 28.810 -3.772 1.00 27.70 338 SER A N 1
ATOM 2694 C CA . SER A 1 338 ? 26.409 29.608 -2.971 1.00 27.70 338 SER A CA 1
ATOM 2695 C C . SER A 1 338 ? 25.191 28.840 -2.444 1.00 27.70 338 SER A C 1
ATOM 2697 O O . SER A 1 338 ? 24.373 29.408 -1.730 1.00 27.70 338 SER A O 1
ATOM 2699 N N . THR A 1 339 ? 25.079 27.536 -2.714 1.00 30.69 339 THR A N 1
ATOM 2700 C CA . THR A 1 339 ? 23.847 26.760 -2.443 1.00 30.69 339 THR A CA 1
ATOM 2701 C C . THR A 1 339 ? 23.968 25.673 -1.365 1.00 30.69 339 THR A C 1
ATOM 2703 O O . THR A 1 339 ? 22.990 24.995 -1.077 1.00 30.69 339 THR A O 1
ATOM 2706 N N . LYS A 1 340 ? 25.135 25.494 -0.725 1.00 29.14 340 LYS A N 1
ATOM 2707 C CA . LYS A 1 340 ? 25.398 24.363 0.198 1.00 29.14 340 LYS A CA 1
ATOM 2708 C C . LYS A 1 340 ? 25.013 24.580 1.679 1.00 29.14 340 LYS A C 1
ATOM 2710 O O . LYS A 1 340 ? 25.252 23.686 2.479 1.00 29.14 340 LYS A O 1
ATOM 2715 N N . LYS A 1 341 ? 24.439 25.723 2.082 1.00 28.23 341 LYS A N 1
ATOM 2716 C CA . LYS A 1 341 ? 24.265 26.077 3.514 1.00 28.23 341 LYS A CA 1
ATOM 2717 C C . LYS A 1 341 ? 22.817 26.092 4.045 1.00 28.23 341 LYS A C 1
ATOM 2719 O O . LYS A 1 341 ? 22.599 26.619 5.125 1.00 28.23 341 LYS A O 1
ATOM 2724 N N . ALA A 1 342 ? 21.836 25.532 3.334 1.00 27.48 342 ALA A N 1
ATOM 2725 C CA . ALA A 1 342 ? 20.416 25.645 3.718 1.00 27.48 342 ALA A CA 1
ATOM 2726 C C . ALA A 1 342 ? 19.666 24.301 3.818 1.00 27.48 342 ALA A C 1
ATOM 2728 O O . ALA A 1 342 ? 18.479 24.251 3.520 1.00 27.48 342 ALA A O 1
ATOM 2729 N N . LEU A 1 343 ? 20.348 23.201 4.174 1.00 30.36 343 LEU A N 1
ATOM 2730 C CA . LEU A 1 343 ? 19.781 21.854 4.001 1.00 30.36 343 LEU A CA 1
ATOM 2731 C C . LEU A 1 343 ? 19.722 20.931 5.228 1.00 30.36 343 LEU A C 1
ATOM 2733 O O . LEU A 1 343 ? 19.428 19.759 5.043 1.00 30.36 343 LEU A O 1
ATOM 2737 N N . PHE A 1 344 ? 19.945 21.404 6.460 1.00 28.14 344 PHE A N 1
ATOM 2738 C CA . PHE A 1 344 ? 20.096 20.468 7.589 1.00 28.14 344 PHE A CA 1
ATOM 2739 C C . PHE A 1 344 ? 19.359 20.770 8.905 1.00 28.14 344 PHE A C 1
ATOM 2741 O O . PHE A 1 344 ? 19.616 20.116 9.907 1.00 28.14 344 PHE A O 1
ATOM 2748 N N . GLU A 1 345 ? 18.369 21.661 8.921 1.00 29.64 345 GLU A N 1
ATOM 2749 C CA . GLU A 1 345 ? 17.513 21.847 10.104 1.00 29.64 345 GLU A CA 1
ATOM 2750 C C . GLU A 1 345 ? 16.028 21.852 9.695 1.00 29.64 345 GLU A C 1
ATOM 2752 O O . GLU A 1 345 ? 15.537 22.872 9.228 1.00 29.64 345 GLU A O 1
ATOM 2757 N N . ALA A 1 346 ? 15.331 20.705 9.798 1.00 27.02 346 ALA A N 1
ATOM 2758 C CA . ALA A 1 346 ? 14.083 20.554 10.584 1.00 27.02 346 ALA A CA 1
ATOM 2759 C C . ALA A 1 346 ? 13.369 19.198 10.387 1.00 27.02 346 ALA A C 1
ATOM 2761 O O . ALA A 1 346 ? 12.307 19.107 9.771 1.00 27.02 346 ALA A O 1
ATOM 2762 N N . PHE A 1 347 ? 13.875 18.145 11.028 1.00 27.42 347 PHE A N 1
ATOM 2763 C CA . PHE A 1 347 ? 13.056 16.962 11.310 1.00 27.42 347 PHE A CA 1
ATOM 2764 C C . PHE A 1 347 ? 13.304 16.452 12.728 1.00 27.42 347 PHE A C 1
ATOM 2766 O O . PHE A 1 347 ? 14.093 15.538 12.942 1.00 27.42 347 PHE A O 1
ATOM 2773 N N . ALA A 1 348 ? 12.613 17.049 13.701 1.00 27.06 348 ALA A N 1
ATOM 2774 C CA . ALA A 1 348 ? 12.354 16.453 15.013 1.00 27.06 348 ALA A CA 1
ATOM 2775 C C . ALA A 1 348 ? 11.055 17.053 15.601 1.00 27.06 348 ALA A C 1
ATOM 2777 O O . ALA A 1 348 ? 10.983 18.275 15.750 1.00 27.06 348 ALA A O 1
ATOM 2778 N N . PRO A 1 349 ? 10.019 16.253 15.922 1.00 28.95 349 PRO A N 1
ATOM 2779 C CA . PRO A 1 349 ? 8.872 16.724 16.699 1.00 28.95 349 PRO A CA 1
ATOM 2780 C C . PRO A 1 349 ? 9.208 16.800 18.209 1.00 28.95 349 PRO A C 1
ATOM 2782 O O . PRO A 1 349 ? 10.020 16.009 18.692 1.00 28.95 349 PRO A O 1
ATOM 2785 N N . PRO A 1 350 ? 8.600 17.732 18.973 1.00 26.75 350 PRO A N 1
ATOM 2786 C CA . PRO A 1 350 ? 8.810 17.868 20.417 1.00 26.75 350 PRO A CA 1
ATOM 2787 C C . PRO A 1 350 ? 8.014 16.813 21.220 1.00 26.75 350 PRO A C 1
ATOM 2789 O O . PRO A 1 350 ? 6.980 16.335 20.746 1.00 26.75 350 PRO A O 1
ATOM 2792 N N . PRO A 1 351 ? 8.452 16.450 22.442 1.00 26.36 351 PRO A N 1
ATOM 2793 C CA . PRO A 1 351 ? 7.821 15.398 23.240 1.00 26.36 351 PRO A CA 1
ATOM 2794 C C . PRO A 1 351 ? 6.510 15.872 23.907 1.00 26.36 351 PRO A C 1
ATOM 2796 O O . PRO A 1 351 ? 6.444 17.016 24.367 1.00 26.36 351 PRO A O 1
ATOM 2799 N N . PRO A 1 352 ? 5.484 15.007 24.058 1.00 25.36 352 PRO A N 1
ATOM 2800 C CA . PRO A 1 352 ? 4.349 15.269 24.939 1.00 25.36 352 PRO A CA 1
ATOM 2801 C C . PRO A 1 352 ? 4.738 15.025 26.406 1.00 25.36 352 PRO A C 1
ATOM 2803 O O . PRO A 1 352 ? 5.192 13.943 26.773 1.00 25.36 352 PRO A O 1
ATOM 2806 N N . GLN A 1 353 ? 4.517 16.017 27.267 1.00 26.47 353 GLN A N 1
ATOM 2807 C CA . GLN A 1 353 ? 4.483 15.836 28.722 1.00 26.47 353 GLN A CA 1
ATOM 2808 C C . GLN A 1 353 ? 3.091 15.355 29.143 1.00 26.47 353 GLN A C 1
ATOM 2810 O O . GLN A 1 353 ? 2.137 16.009 28.752 1.00 26.47 353 GLN A O 1
ATOM 2815 N N . PHE A 1 354 ? 2.972 14.314 29.981 1.00 23.20 354 PHE A N 1
ATOM 2816 C CA . PHE A 1 354 ? 1.994 14.254 31.088 1.00 23.20 354 PHE A CA 1
ATOM 2817 C C . PHE A 1 354 ? 2.311 13.125 32.101 1.00 23.20 354 PHE A C 1
ATOM 2819 O O . PHE A 1 354 ? 2.304 11.944 31.778 1.00 23.20 354 PHE A O 1
ATOM 2826 N N . ILE A 1 355 ? 2.623 13.549 33.333 1.00 22.75 355 ILE A N 1
ATOM 2827 C CA . ILE A 1 355 ? 1.982 13.224 34.629 1.00 22.75 355 ILE A CA 1
ATOM 2828 C C . ILE A 1 355 ? 1.538 11.761 34.914 1.00 22.75 355 ILE A C 1
ATOM 2830 O O . ILE A 1 355 ? 0.494 11.301 34.473 1.00 22.75 355 ILE A O 1
ATOM 2834 N N . THR A 1 356 ? 2.344 11.118 35.776 1.00 26.58 356 THR A N 1
ATOM 2835 C CA . THR A 1 356 ? 2.064 10.231 36.939 1.00 26.58 356 THR A CA 1
ATOM 2836 C C . THR A 1 356 ? 0.903 9.216 36.921 1.00 26.58 356 THR A C 1
ATOM 2838 O O . THR A 1 356 ? -0.260 9.603 36.914 1.00 26.58 356 THR A O 1
ATOM 2841 N N . ASN A 1 357 ? 1.195 7.938 37.215 1.00 24.59 357 ASN A N 1
ATOM 2842 C CA . ASN A 1 357 ? 0.915 7.353 38.541 1.00 24.59 357 ASN A CA 1
ATOM 2843 C C . ASN A 1 357 ? 1.400 5.899 38.688 1.00 24.59 357 ASN A C 1
ATOM 2845 O O . ASN A 1 357 ? 1.261 5.055 37.809 1.00 24.59 357 ASN A O 1
ATOM 2849 N N . SER A 1 358 ? 1.954 5.649 39.871 1.00 26.56 358 SER A N 1
ATOM 2850 C CA . SER A 1 358 ? 2.304 4.368 40.481 1.00 26.56 358 SER A CA 1
ATOM 2851 C C . SER A 1 358 ? 1.118 3.409 40.599 1.00 26.56 358 SER A C 1
ATOM 2853 O O . SER A 1 358 ? 0.039 3.876 40.931 1.00 26.56 358 SER A O 1
ATOM 2855 N N . PHE A 1 359 ? 1.336 2.091 40.497 1.00 25.00 359 PHE A N 1
ATOM 2856 C CA . PHE A 1 359 ? 0.959 1.122 41.544 1.00 25.00 359 PHE A CA 1
ATOM 2857 C C . PHE A 1 359 ? 1.562 -0.275 41.290 1.00 25.00 359 PHE A C 1
ATOM 2859 O O . PHE A 1 359 ? 1.926 -0.652 40.182 1.00 25.00 359 PHE A O 1
ATOM 2866 N N . PHE A 1 360 ? 1.735 -0.986 42.401 1.00 24.50 360 PHE A N 1
ATOM 2867 C CA . PHE A 1 360 ? 2.613 -2.122 42.670 1.00 24.50 360 PHE A CA 1
ATOM 2868 C C . PHE A 1 360 ? 2.195 -3.487 42.088 1.00 24.50 360 PHE A C 1
ATOM 2870 O O . PHE A 1 360 ? 1.027 -3.850 42.079 1.00 24.50 360 PHE A O 1
ATOM 2877 N N . SER A 1 361 ? 3.233 -4.272 41.769 1.00 25.72 361 SER A N 1
ATOM 2878 C CA . SER A 1 361 ? 3.469 -5.705 42.045 1.00 25.72 361 SER A CA 1
ATOM 2879 C C . SER A 1 361 ? 2.303 -6.707 42.094 1.00 25.72 361 SER A C 1
ATOM 2881 O O . SER A 1 361 ? 1.407 -6.578 42.925 1.00 25.72 361 SER A O 1
ATOM 2883 N N . ARG A 1 362 ? 2.497 -7.859 41.431 1.00 25.67 362 ARG A N 1
ATOM 2884 C CA . ARG A 1 362 ? 2.472 -9.207 42.052 1.00 25.67 362 ARG A CA 1
ATOM 2885 C C . ARG A 1 362 ? 2.912 -10.277 41.038 1.00 25.67 362 ARG A C 1
ATOM 2887 O O . ARG A 1 362 ? 2.410 -10.328 39.924 1.00 25.67 362 ARG A O 1
ATOM 2894 N N . ARG A 1 363 ? 3.872 -11.124 41.433 1.00 29.31 363 ARG A N 1
ATOM 2895 C CA . ARG A 1 363 ? 4.271 -12.353 40.714 1.00 29.31 363 ARG A CA 1
ATOM 2896 C C . ARG A 1 363 ? 3.229 -13.460 40.931 1.00 29.31 363 ARG A C 1
ATOM 2898 O O . ARG A 1 363 ? 2.652 -13.507 42.018 1.00 29.31 363 ARG A O 1
ATOM 2905 N N . PRO A 1 364 ? 3.108 -14.418 39.995 1.00 25.47 364 PRO A N 1
ATOM 2906 C CA . PRO A 1 364 ? 2.937 -15.819 40.401 1.00 25.47 364 PRO A CA 1
ATOM 2907 C C . PRO A 1 364 ? 3.953 -16.799 39.748 1.00 25.47 364 PRO A C 1
ATOM 2909 O O . PRO A 1 364 ? 4.735 -16.385 38.892 1.00 25.47 364 PRO A O 1
ATOM 2912 N N . PRO A 1 365 ? 4.005 -18.066 40.222 1.00 27.62 365 PRO A N 1
ATOM 2913 C CA . PRO A 1 365 ? 5.151 -18.994 40.164 1.00 27.62 365 PRO A CA 1
ATOM 2914 C C . PRO A 1 365 ? 5.087 -19.991 38.962 1.00 27.62 365 PRO A C 1
ATOM 2916 O O . PRO A 1 365 ? 4.242 -19.809 38.087 1.00 27.62 365 PRO A O 1
ATOM 2919 N N . PRO A 1 366 ? 6.012 -20.976 38.830 1.00 28.55 366 PRO A N 1
ATOM 2920 C CA . PRO A 1 366 ? 6.480 -21.467 37.532 1.00 28.55 366 PRO A CA 1
ATOM 2921 C C . PRO A 1 366 ? 5.751 -22.692 36.949 1.00 28.55 366 PRO A C 1
ATOM 2923 O O . PRO A 1 366 ? 5.120 -23.482 37.644 1.00 28.55 366 PRO A O 1
ATOM 2926 N N . LEU A 1 367 ? 5.958 -22.821 35.632 1.00 30.11 367 LEU A N 1
ATOM 2927 C CA . LEU A 1 367 ? 5.633 -23.896 34.690 1.00 30.11 367 LEU A CA 1
ATOM 2928 C C . LEU A 1 367 ? 5.643 -25.324 35.251 1.00 30.11 367 LEU A C 1
ATOM 2930 O O . LEU A 1 367 ? 6.667 -25.779 35.760 1.00 30.11 367 LEU A O 1
ATOM 2934 N N . THR A 1 368 ? 4.636 -26.111 34.862 1.00 27.39 368 THR A N 1
ATOM 2935 C CA . THR A 1 368 ? 4.879 -27.364 34.119 1.00 27.39 368 THR A CA 1
ATOM 2936 C C . THR A 1 368 ? 3.612 -27.864 33.405 1.00 27.39 368 THR A C 1
ATOM 2938 O O . THR A 1 368 ? 2.527 -27.840 33.966 1.00 27.39 368 THR A O 1
ATOM 2941 N N . VAL A 1 369 ? 3.797 -28.357 32.170 1.00 29.08 369 VAL A N 1
ATOM 2942 C CA . VAL A 1 369 ? 2.828 -29.042 31.278 1.00 29.08 369 VAL A CA 1
ATOM 2943 C C . VAL A 1 369 ? 1.890 -28.160 30.424 1.00 29.08 369 VAL A C 1
ATOM 2945 O O . VAL A 1 369 ? 0.699 -28.068 30.673 1.00 29.08 369 VAL A O 1
ATOM 2948 N N . MET A 1 370 ? 2.409 -27.618 29.309 1.00 26.28 370 MET A N 1
ATOM 2949 C CA . MET A 1 370 ? 1.678 -27.585 28.019 1.00 26.28 370 MET A CA 1
ATOM 2950 C C . MET A 1 370 ? 2.639 -27.393 26.824 1.00 26.28 370 MET A C 1
ATOM 2952 O O . MET A 1 370 ? 2.572 -26.464 26.023 1.00 26.28 370 MET A O 1
ATOM 2956 N N . LEU A 1 371 ? 3.600 -28.310 26.712 1.00 31.11 371 LEU A N 1
ATOM 2957 C CA . LEU A 1 371 ? 4.623 -28.356 25.662 1.00 31.11 371 LEU A CA 1
ATOM 2958 C C . LEU A 1 371 ? 4.083 -29.054 24.396 1.00 31.11 371 LEU A C 1
ATOM 2960 O O . LEU A 1 371 ? 4.562 -30.119 24.031 1.00 31.11 371 LEU A O 1
ATOM 2964 N N . ARG A 1 372 ? 3.064 -28.471 23.741 1.00 32.09 372 ARG A N 1
ATOM 2965 C CA . ARG A 1 372 ? 2.651 -28.778 22.343 1.00 32.09 372 ARG A CA 1
ATOM 2966 C C . ARG A 1 372 ? 2.014 -27.591 21.579 1.00 32.09 372 ARG A C 1
ATOM 2968 O O . ARG A 1 372 ? 1.480 -27.799 20.499 1.00 32.09 372 ARG A O 1
ATOM 2975 N N . LEU A 1 373 ? 2.101 -26.352 22.085 1.00 29.86 373 LEU A N 1
ATOM 2976 C CA . LEU A 1 373 ? 1.486 -25.150 21.467 1.00 29.86 373 LEU A CA 1
ATOM 2977 C C . LEU A 1 373 ? 2.469 -23.992 21.173 1.00 29.86 373 LEU A C 1
ATOM 2979 O O . LEU A 1 373 ? 2.075 -22.925 20.710 1.00 29.86 373 LEU A O 1
ATOM 2983 N N . LEU A 1 374 ? 3.768 -24.194 21.411 1.00 30.33 374 LEU A N 1
ATOM 2984 C CA . LEU A 1 374 ? 4.789 -23.138 21.353 1.00 30.33 374 LEU A CA 1
ATOM 2985 C C . LEU A 1 374 ? 5.077 -22.518 19.963 1.00 30.33 374 LEU A C 1
ATOM 2987 O O . LEU A 1 374 ? 5.392 -21.330 19.944 1.00 30.33 374 LEU A O 1
ATOM 2991 N N . PRO A 1 375 ? 4.939 -23.209 18.809 1.00 33.56 375 PRO A N 1
ATOM 2992 C CA . PRO A 1 375 ? 5.122 -22.553 17.509 1.00 33.56 375 PRO A CA 1
ATOM 2993 C C . PRO A 1 375 ? 3.963 -21.607 17.160 1.00 33.56 375 PRO A C 1
ATOM 2995 O O . PRO A 1 375 ? 4.183 -20.595 16.506 1.00 33.56 375 PRO A O 1
ATOM 2998 N N . LEU A 1 376 ? 2.745 -21.904 17.637 1.00 30.61 376 LEU A N 1
ATOM 2999 C CA . LEU A 1 376 ? 1.556 -21.074 17.409 1.00 30.61 376 LEU A CA 1
ATOM 3000 C C . LEU A 1 376 ? 1.605 -19.787 18.248 1.00 30.61 376 LEU A C 1
ATOM 3002 O O . LEU A 1 376 ? 1.288 -18.709 17.761 1.00 30.61 376 LEU A O 1
ATOM 3006 N N . LEU A 1 377 ? 2.073 -19.884 19.496 1.00 30.11 377 LEU A N 1
ATOM 3007 C CA . LEU A 1 377 ? 2.169 -18.743 20.413 1.00 30.11 377 LEU A CA 1
ATOM 3008 C C . LEU A 1 377 ? 3.236 -17.714 20.005 1.00 30.11 377 LEU A C 1
ATOM 3010 O O . LEU A 1 377 ? 3.087 -16.535 20.315 1.00 30.11 377 LEU A O 1
ATOM 3014 N N . PHE A 1 378 ? 4.283 -18.122 19.280 1.00 34.97 378 PHE A N 1
ATOM 3015 C CA . PHE A 1 378 ? 5.312 -17.192 18.797 1.00 34.97 378 PHE A CA 1
ATOM 3016 C C . PHE A 1 378 ? 4.837 -16.369 17.584 1.00 34.97 378 PHE A C 1
ATOM 3018 O O . PHE A 1 378 ? 5.170 -15.191 17.484 1.00 34.97 378 PHE A O 1
ATOM 3025 N N . VAL A 1 379 ? 3.991 -16.945 16.718 1.00 34.19 379 VAL A N 1
ATOM 3026 C CA . VAL A 1 379 ? 3.299 -16.210 15.636 1.00 34.19 379 VAL A CA 1
ATOM 3027 C C . VAL A 1 379 ? 2.278 -15.224 16.220 1.00 34.19 379 VAL A C 1
ATOM 3029 O O . VAL A 1 379 ? 2.186 -14.084 15.770 1.00 34.19 379 VAL A O 1
ATOM 3032 N N . ILE A 1 380 ? 1.588 -15.622 17.293 1.00 34.47 380 ILE A N 1
ATOM 3033 C CA . ILE A 1 380 ? 0.633 -14.779 18.030 1.00 34.47 380 ILE A CA 1
ATOM 3034 C C . ILE A 1 380 ? 1.344 -13.594 18.713 1.00 34.47 380 ILE A C 1
ATOM 3036 O O . ILE A 1 380 ? 0.842 -12.479 18.667 1.00 34.47 380 ILE A O 1
ATOM 3040 N N . TRP A 1 381 ? 2.527 -13.775 19.310 1.00 29.34 381 TRP A N 1
ATOM 3041 C CA . TRP A 1 381 ? 3.168 -12.700 20.087 1.00 29.34 381 TRP A CA 1
ATOM 3042 C C . TRP A 1 381 ? 4.002 -11.710 19.252 1.00 29.34 381 TRP A C 1
ATOM 3044 O O . TRP A 1 381 ? 4.153 -10.558 19.648 1.00 29.34 381 TRP A O 1
ATOM 3054 N N . VAL A 1 382 ? 4.512 -12.120 18.083 1.00 34.75 382 VAL A N 1
ATOM 3055 C CA . VAL A 1 382 ? 5.310 -11.248 17.192 1.00 34.75 382 VAL A CA 1
ATOM 3056 C C . VAL A 1 382 ? 4.436 -10.480 16.178 1.00 34.75 382 VAL A C 1
ATOM 3058 O O . VAL A 1 382 ? 4.873 -9.458 15.653 1.00 34.75 382 VAL A O 1
ATOM 3061 N N . GLY A 1 383 ? 3.188 -10.914 15.941 1.00 32.16 383 GLY A N 1
ATOM 3062 C CA . GLY A 1 383 ? 2.264 -10.318 14.961 1.00 32.16 383 GLY A CA 1
ATOM 3063 C C . GLY A 1 383 ? 1.058 -9.542 15.517 1.00 32.16 383 GLY A C 1
ATOM 3064 O O . GLY A 1 383 ? 0.309 -8.979 14.721 1.00 32.16 383 GLY A O 1
ATOM 3065 N N . LEU A 1 384 ? 0.856 -9.495 16.841 1.00 34.28 384 LEU A N 1
ATOM 3066 C CA . LEU A 1 384 ? -0.296 -8.846 17.489 1.00 34.28 384 LEU A CA 1
ATOM 3067 C C . LEU A 1 384 ? 0.110 -7.597 18.287 1.00 34.28 384 LEU A C 1
ATOM 3069 O O . LEU A 1 384 ? -0.053 -7.540 19.502 1.00 34.28 384 LEU A O 1
ATOM 3073 N N . ASN A 1 385 ? 0.573 -6.548 17.610 1.00 32.69 385 ASN A N 1
ATOM 3074 C CA . ASN A 1 385 ? 0.008 -5.254 17.988 1.00 32.69 385 ASN A CA 1
ATOM 3075 C C . ASN A 1 385 ? -1.309 -5.188 17.218 1.00 32.69 385 ASN A C 1
ATOM 3077 O O . ASN A 1 385 ? -1.237 -5.229 15.989 1.00 32.69 385 ASN A O 1
ATOM 3081 N N . PRO A 1 386 ? -2.482 -5.173 17.877 1.00 42.22 386 PRO A N 1
ATOM 3082 C CA . PRO A 1 386 ? -3.735 -5.039 17.154 1.00 42.22 386 PRO A CA 1
ATOM 3083 C C . PRO A 1 386 ? -3.635 -3.783 16.290 1.00 42.22 386 PRO A C 1
ATOM 3085 O O . PRO A 1 386 ? -3.427 -2.682 16.802 1.00 42.22 386 PRO A O 1
ATOM 3088 N N . THR A 1 387 ? -3.704 -3.967 14.972 1.00 54.81 387 THR A N 1
ATOM 3089 C CA . THR A 1 387 ? -3.973 -2.863 14.057 1.00 54.81 387 THR A CA 1
ATOM 3090 C C . THR A 1 387 ? -5.276 -2.229 14.520 1.00 54.81 387 THR A C 1
ATOM 3092 O O . THR A 1 387 ? -6.240 -2.929 14.841 1.00 54.81 387 THR A O 1
ATOM 3095 N N . GLU A 1 388 ? -5.281 -0.907 14.675 1.00 63.97 388 GLU A N 1
ATOM 3096 C CA . GLU A 1 388 ? -6.473 -0.225 15.152 1.00 63.97 388 GLU A CA 1
ATOM 3097 C C . GLU A 1 388 ? -7.567 -0.376 14.095 1.00 63.97 388 GLU A C 1
ATOM 3099 O O . GLU A 1 388 ? -7.460 0.166 13.000 1.00 63.97 388 GLU A O 1
ATOM 3104 N N . ALA A 1 389 ? -8.596 -1.166 14.400 1.00 72.31 389 ALA A N 1
ATOM 3105 C CA . ALA A 1 389 ? -9.767 -1.279 13.548 1.00 72.31 389 ALA A CA 1
ATOM 3106 C C . ALA A 1 389 ? -10.480 0.076 13.475 1.00 72.31 389 ALA A C 1
ATOM 3108 O O . ALA A 1 389 ? -10.594 0.769 14.491 1.00 72.31 389 ALA A O 1
ATOM 3109 N N . ILE A 1 390 ? -10.934 0.446 12.275 1.00 89.06 390 ILE A N 1
ATOM 3110 C CA . ILE A 1 390 ? -11.560 1.743 12.031 1.00 89.06 390 ILE A CA 1
ATOM 3111 C C . ILE A 1 390 ? -12.867 1.552 11.271 1.00 89.06 390 ILE A C 1
ATOM 3113 O O . ILE A 1 390 ? -12.867 1.239 10.082 1.00 89.06 390 ILE A O 1
ATOM 3117 N N . LEU A 1 391 ? -13.979 1.774 11.967 1.00 94.81 391 LEU A N 1
ATOM 3118 C CA . LEU A 1 391 ? -15.315 1.733 11.384 1.00 94.81 391 LEU A CA 1
ATOM 3119 C C . LEU A 1 391 ? -15.537 2.882 10.391 1.00 94.81 391 LEU A C 1
ATOM 3121 O O . LEU A 1 391 ? -14.955 3.965 10.514 1.00 94.81 391 LEU A O 1
ATOM 3125 N N . PHE A 1 392 ? -16.422 2.656 9.422 1.00 96.56 392 PHE A N 1
ATOM 3126 C CA . PHE A 1 392 ? -16.861 3.691 8.489 1.00 96.56 392 PHE A CA 1
ATOM 3127 C C . PHE A 1 392 ? -17.624 4.805 9.227 1.00 96.56 392 PHE A C 1
ATOM 3129 O O . PHE A 1 392 ? -18.258 4.566 10.261 1.00 96.56 392 PHE A O 1
ATOM 3136 N N . VAL A 1 393 ? -17.581 6.030 8.702 1.00 95.81 393 VAL A N 1
ATOM 3137 C CA . VAL A 1 393 ? -18.299 7.167 9.298 1.00 95.81 393 VAL A CA 1
ATOM 3138 C C . VAL A 1 393 ? -19.804 7.041 9.085 1.00 95.81 393 VAL A C 1
ATOM 3140 O O . VAL A 1 393 ? -20.269 6.645 8.023 1.00 95.81 393 VAL A O 1
ATOM 3143 N N . GLN A 1 394 ? -20.585 7.414 10.094 1.00 94.75 394 GLN A N 1
ATOM 3144 C CA . GLN A 1 394 ? -22.043 7.438 10.009 1.00 94.75 394 GLN A CA 1
ATOM 3145 C C . GLN A 1 394 ? -22.586 8.605 10.832 1.00 94.75 394 GLN A C 1
ATOM 3147 O O . GLN A 1 394 ? -21.993 8.993 11.843 1.00 94.75 394 GLN A O 1
ATOM 3152 N N . ARG A 1 395 ? -23.743 9.117 10.421 1.00 96.06 395 ARG A N 1
ATOM 3153 C CA . ARG A 1 395 ? -24.520 10.094 11.180 1.00 96.06 395 ARG A CA 1
ATOM 3154 C C . ARG A 1 395 ? -25.748 9.392 11.738 1.00 96.06 395 ARG A C 1
ATOM 3156 O O . ARG A 1 395 ? -26.472 8.742 10.988 1.00 96.06 395 ARG A O 1
ATOM 3163 N N . ASN A 1 396 ? -25.978 9.523 13.037 1.00 95.19 396 ASN A N 1
ATOM 3164 C CA . ASN A 1 396 ? -27.145 8.974 13.722 1.00 95.19 396 ASN A CA 1
ATOM 3165 C C . ASN A 1 396 ? -27.437 9.779 15.001 1.00 95.19 396 ASN A C 1
ATOM 3167 O O . ASN A 1 396 ? -26.929 10.882 15.170 1.00 95.19 396 ASN A O 1
ATOM 3171 N N . ALA A 1 397 ? -28.262 9.245 15.904 1.00 91.44 397 ALA A N 1
ATOM 3172 C CA . ALA A 1 397 ? -28.653 9.941 17.131 1.00 91.44 397 ALA A CA 1
ATOM 3173 C C . ALA A 1 397 ? -27.491 10.251 18.102 1.00 91.44 397 ALA A C 1
ATOM 3175 O O . ALA A 1 397 ? -27.637 11.143 18.931 1.00 91.44 397 ALA A O 1
ATOM 3176 N N . ALA A 1 398 ? -26.361 9.537 18.020 1.00 93.12 398 ALA A N 1
ATOM 3177 C CA . ALA A 1 398 ? -25.230 9.681 18.945 1.00 93.12 398 ALA A CA 1
ATOM 3178 C C . ALA A 1 398 ? -23.901 10.062 18.268 1.00 93.12 398 ALA A C 1
ATOM 3180 O O . ALA A 1 398 ? -22.926 10.388 18.950 1.00 93.12 398 ALA A O 1
ATOM 3181 N N . ARG A 1 399 ? -23.847 10.019 16.933 1.00 95.00 399 ARG A N 1
ATOM 3182 C CA . ARG A 1 399 ? -22.667 10.363 16.137 1.00 95.00 399 ARG A CA 1
ATOM 3183 C C . ARG A 1 399 ? -23.005 11.387 15.076 1.00 95.00 399 ARG A C 1
ATOM 3185 O O . ARG A 1 399 ? -24.006 11.255 14.373 1.00 95.00 399 ARG A O 1
ATOM 3192 N N . ASP A 1 400 ? -22.106 12.342 14.903 1.00 94.69 400 ASP A N 1
ATOM 3193 C CA . ASP A 1 400 ? -22.167 13.311 13.818 1.00 94.69 400 ASP A CA 1
ATOM 3194 C C . ASP A 1 400 ? -20.805 13.414 13.134 1.00 94.69 400 ASP A C 1
ATOM 3196 O O . ASP A 1 400 ? -19.767 13.076 13.706 1.00 94.69 400 ASP A O 1
ATOM 3200 N N . PHE A 1 401 ? -20.794 13.877 11.895 1.00 95.69 401 PHE A N 1
ATOM 3201 C CA . PHE A 1 401 ? -19.571 14.193 11.183 1.00 95.69 401 PHE A CA 1
ATOM 3202 C C . PHE A 1 401 ? -19.803 15.344 10.213 1.00 95.69 401 PHE A C 1
ATOM 3204 O O . PHE A 1 401 ? -20.892 15.519 9.664 1.00 95.69 401 PHE A O 1
ATOM 3211 N N . HIS A 1 402 ? -18.746 16.102 9.955 1.00 96.12 402 HIS A N 1
ATOM 3212 C CA . HIS A 1 402 ? -18.702 17.113 8.911 1.00 96.12 402 HIS A CA 1
ATOM 3213 C C . HIS A 1 402 ? -17.644 16.720 7.887 1.00 96.12 402 HIS A C 1
ATOM 3215 O O . HIS A 1 402 ? -16.503 16.426 8.250 1.00 96.12 402 HIS A O 1
ATOM 3221 N N . SER A 1 403 ? -18.026 16.712 6.609 1.00 97.50 403 SER A N 1
ATOM 3222 C CA . SER A 1 403 ? -17.060 16.552 5.525 1.00 97.50 403 SER A CA 1
ATOM 3223 C C . SER A 1 403 ? -16.186 17.801 5.421 1.00 97.50 403 SER A C 1
ATOM 3225 O O . SER A 1 403 ? -16.674 18.926 5.538 1.00 97.50 403 SER A O 1
ATOM 3227 N N . LEU A 1 404 ? -14.891 17.579 5.218 1.00 98.25 404 LEU A N 1
ATOM 3228 C CA . LEU A 1 404 ? -13.908 18.593 4.848 1.00 98.25 404 LEU A CA 1
ATOM 3229 C C . LEU A 1 404 ? -13.590 18.542 3.349 1.00 98.25 404 LEU A C 1
ATOM 3231 O O . LEU A 1 404 ? -12.598 19.126 2.916 1.00 98.25 404 LEU A O 1
ATOM 3235 N N . ASP A 1 405 ? -14.397 17.841 2.557 1.00 98.44 405 ASP A N 1
ATOM 3236 C CA . ASP A 1 405 ? -14.274 17.833 1.104 1.00 98.44 405 ASP A CA 1
ATOM 3237 C C . ASP A 1 405 ? -14.527 19.232 0.528 1.00 98.44 405 ASP A C 1
ATOM 3239 O O . ASP A 1 405 ? -15.201 20.080 1.119 1.00 98.44 405 ASP A O 1
ATOM 3243 N N . GLY A 1 406 ? -13.967 19.483 -0.650 1.00 97.56 406 GLY A N 1
ATOM 3244 C CA . GLY A 1 406 ? -13.988 20.785 -1.304 1.00 97.56 406 GLY A CA 1
ATOM 3245 C C . GLY A 1 406 ? -12.588 21.259 -1.663 1.00 97.56 406 GLY A C 1
ATOM 3246 O O . GLY A 1 406 ? -11.679 20.462 -1.879 1.00 97.56 406 GLY A O 1
ATOM 3247 N N . LEU A 1 407 ? -12.409 22.573 -1.773 1.00 98.44 407 LEU A N 1
ATOM 3248 C CA . LEU A 1 407 ? -11.152 23.169 -2.219 1.00 98.44 407 LEU A CA 1
ATOM 3249 C C . LEU A 1 407 ? -10.219 23.426 -1.037 1.00 98.44 407 LEU A C 1
ATOM 3251 O O . LEU A 1 407 ? -10.533 24.209 -0.142 1.00 98.44 407 LEU A O 1
ATOM 3255 N N . TRP A 1 408 ? -9.048 22.801 -1.068 1.00 98.75 408 TRP A N 1
ATOM 3256 C CA . TRP A 1 408 ? -7.977 23.031 -0.106 1.00 98.75 408 TRP A CA 1
ATOM 3257 C C . TRP A 1 408 ? -6.904 23.898 -0.748 1.00 98.75 408 TRP A C 1
ATOM 3259 O O . TRP A 1 408 ? -6.593 23.739 -1.928 1.00 98.75 408 TRP A O 1
ATOM 3269 N N . THR A 1 409 ? -6.303 24.792 0.034 1.00 98.81 409 THR A N 1
ATOM 3270 C CA . THR A 1 409 ? -5.098 25.503 -0.408 1.00 98.81 409 THR A CA 1
ATOM 3271 C C . THR A 1 409 ? -3.995 24.480 -0.622 1.00 98.81 409 THR A C 1
ATOM 3273 O O . THR A 1 409 ? -3.761 23.646 0.247 1.00 98.81 409 THR A O 1
ATOM 3276 N N . PHE A 1 410 ? -3.324 24.541 -1.763 1.00 98.75 410 PHE A N 1
ATOM 3277 C CA . PHE A 1 410 ? -2.296 23.601 -2.171 1.00 98.75 410 PHE A CA 1
ATOM 3278 C C . PHE A 1 410 ? -0.995 24.327 -2.481 1.00 98.75 410 PHE A C 1
ATOM 3280 O O . PHE A 1 410 ? -0.976 25.288 -3.253 1.00 98.75 410 PHE A O 1
ATOM 3287 N N . VAL A 1 411 ? 0.100 23.832 -1.916 1.00 98.25 411 VAL A N 1
ATOM 3288 C CA . VAL A 1 411 ? 1.452 24.322 -2.176 1.00 98.25 411 VAL A CA 1
ATOM 3289 C C . VAL A 1 411 ? 2.348 23.136 -2.498 1.00 98.25 411 VAL A C 1
ATOM 3291 O O . VAL A 1 411 ? 2.496 22.199 -1.713 1.00 98.25 411 VAL A O 1
ATOM 3294 N N . ARG A 1 412 ? 2.981 23.185 -3.666 1.00 96.69 412 ARG A N 1
ATOM 3295 C CA . ARG A 1 412 ? 3.986 22.202 -4.076 1.00 96.69 412 ARG A CA 1
ATOM 3296 C C . ARG A 1 412 ? 5.360 22.634 -3.577 1.00 96.69 412 ARG A C 1
ATOM 3298 O O . ARG A 1 412 ? 5.729 23.796 -3.748 1.00 96.69 412 ARG A O 1
ATOM 3305 N N . GLU A 1 413 ? 6.156 21.721 -3.034 1.00 95.25 413 GLU A N 1
ATOM 3306 C CA . GLU A 1 413 ? 7.555 22.055 -2.761 1.00 95.25 413 GLU A CA 1
ATOM 3307 C C . GLU A 1 413 ? 8.387 22.189 -4.053 1.00 95.25 413 GLU A C 1
ATOM 3309 O O . GLU A 1 413 ? 8.038 21.626 -5.098 1.00 95.25 413 GLU A O 1
ATOM 3314 N N . PRO A 1 414 ? 9.509 22.928 -4.036 1.00 91.38 414 PRO A N 1
ATOM 3315 C CA . PRO A 1 414 ? 10.455 22.923 -5.146 1.00 91.38 414 PRO A CA 1
ATOM 3316 C C . PRO A 1 414 ? 10.935 21.506 -5.487 1.00 91.38 414 PRO A C 1
ATOM 3318 O O . PRO A 1 414 ? 11.116 20.666 -4.612 1.00 91.38 414 PRO A O 1
ATOM 3321 N N . ARG A 1 415 ? 11.189 21.229 -6.769 1.00 85.50 415 ARG A N 1
ATOM 3322 C CA . ARG A 1 415 ? 11.794 19.952 -7.174 1.00 85.50 415 ARG A CA 1
ATOM 3323 C C . ARG A 1 415 ? 13.169 19.800 -6.508 1.00 85.50 415 ARG A C 1
ATOM 3325 O O . ARG A 1 415 ? 13.926 20.767 -6.466 1.00 85.50 415 ARG A O 1
ATOM 3332 N N . ASN A 1 416 ? 13.502 18.592 -6.046 1.00 76.69 416 ASN A N 1
ATOM 3333 C CA . ASN A 1 416 ? 14.705 18.309 -5.245 1.00 76.69 416 ASN A CA 1
ATOM 3334 C C . ASN A 1 416 ? 14.757 19.046 -3.897 1.00 76.69 416 ASN A C 1
ATOM 3336 O O . ASN A 1 416 ? 15.839 19.222 -3.338 1.00 76.69 416 ASN A O 1
ATOM 3340 N N . SER A 1 417 ? 13.616 19.491 -3.364 1.00 75.62 417 SER A N 1
ATOM 3341 C CA . SER A 1 417 ? 13.569 19.950 -1.983 1.00 75.62 417 SER A CA 1
ATOM 3342 C C . SER A 1 417 ? 13.810 18.769 -1.043 1.00 75.62 417 SER A C 1
ATOM 3344 O O . SER A 1 417 ? 13.235 17.691 -1.190 1.00 75.62 417 SER A O 1
ATOM 3346 N N . HIS A 1 418 ? 14.642 18.982 -0.029 1.00 74.50 418 HIS A N 1
ATOM 3347 C CA . HIS A 1 418 ? 14.799 18.030 1.067 1.00 74.50 418 HIS A CA 1
ATOM 3348 C C . HIS A 1 418 ? 13.766 18.341 2.154 1.00 74.50 418 HIS A C 1
ATOM 3350 O O . HIS A 1 418 ? 14.112 18.595 3.303 1.00 74.50 418 HIS A O 1
ATOM 3356 N N . ALA A 1 419 ? 12.492 18.362 1.742 1.00 79.12 419 ALA A N 1
ATOM 3357 C CA . ALA A 1 419 ? 11.342 18.584 2.610 1.00 79.12 419 ALA A CA 1
ATOM 3358 C C . ALA A 1 419 ? 11.369 19.956 3.328 1.00 79.12 419 ALA A C 1
ATOM 3360 O O . ALA A 1 419 ? 11.219 20.083 4.545 1.00 79.12 419 ALA A O 1
ATOM 3361 N N . ILE A 1 420 ? 11.574 21.004 2.521 1.00 83.81 420 ILE A N 1
ATOM 3362 C CA . ILE A 1 420 ? 11.762 22.395 2.961 1.00 83.81 420 ILE A CA 1
ATOM 3363 C C . ILE A 1 420 ? 10.548 22.953 3.711 1.00 83.81 420 ILE A C 1
ATOM 3365 O O . ILE A 1 420 ? 10.702 23.828 4.559 1.00 83.81 420 ILE A O 1
ATOM 3369 N N . GLY A 1 421 ? 9.346 22.433 3.456 1.00 83.56 421 GLY A N 1
ATOM 3370 C CA . GLY A 1 421 ? 8.158 22.885 4.163 1.00 83.56 421 GLY A CA 1
ATOM 3371 C C . GLY A 1 421 ? 8.178 22.536 5.646 1.00 83.56 421 GLY A C 1
ATOM 3372 O O . GLY A 1 421 ? 7.631 23.279 6.456 1.00 83.56 421 GLY A O 1
ATOM 3373 N N . PHE A 1 422 ? 8.880 21.470 6.033 1.00 84.75 422 PHE A N 1
ATOM 3374 C CA . PHE A 1 422 ? 9.135 21.192 7.444 1.00 84.75 422 PHE A CA 1
ATOM 3375 C C . PHE A 1 422 ? 10.259 22.086 7.989 1.00 84.75 422 PHE A C 1
ATOM 3377 O O . PHE A 1 422 ? 10.079 22.656 9.063 1.00 84.75 422 PHE A O 1
ATOM 3384 N N . ALA A 1 423 ? 11.349 22.286 7.223 1.00 79.75 423 ALA A N 1
ATOM 3385 C CA . ALA A 1 423 ? 12.455 23.224 7.522 1.00 79.75 423 ALA A CA 1
ATOM 3386 C C . ALA A 1 423 ? 11.957 24.613 7.931 1.00 79.75 423 ALA A C 1
ATOM 3388 O O . ALA A 1 423 ? 12.340 25.172 8.957 1.00 79.75 423 ALA A O 1
ATOM 3389 N N . GLU A 1 424 ? 11.037 25.145 7.139 1.00 88.75 424 GLU A N 1
ATOM 3390 C CA . GLU A 1 424 ? 10.494 26.489 7.299 1.00 88.75 424 GLU A CA 1
ATOM 3391 C C . GLU A 1 424 ? 9.139 26.514 8.018 1.00 88.75 424 GLU A C 1
ATOM 3393 O O . GLU A 1 424 ? 8.456 27.544 8.010 1.00 88.75 424 GLU A O 1
ATOM 3398 N N . LYS A 1 425 ? 8.731 25.388 8.614 1.00 93.75 425 LYS A N 1
ATOM 3399 C CA . LYS A 1 425 ? 7.498 25.249 9.398 1.00 93.75 425 LYS A CA 1
ATOM 3400 C C . LYS A 1 425 ? 6.250 25.774 8.681 1.00 93.75 425 LYS A C 1
ATOM 3402 O O . LYS A 1 425 ? 5.460 26.534 9.239 1.00 93.75 425 LYS A O 1
ATOM 3407 N N . TRP A 1 426 ? 6.044 25.375 7.428 1.00 96.94 426 TRP A N 1
ATOM 3408 C CA . TRP A 1 426 ? 4.897 25.810 6.621 1.00 96.94 426 TRP A CA 1
ATOM 3409 C C . TRP A 1 426 ? 3.549 25.479 7.278 1.00 96.94 426 TRP A C 1
ATOM 3411 O O . TRP A 1 426 ? 2.586 26.210 7.076 1.00 96.94 426 TRP A O 1
ATOM 3421 N N . TYR A 1 427 ? 3.497 24.449 8.127 1.00 95.69 427 TYR A N 1
ATOM 3422 C CA . TYR A 1 427 ? 2.325 24.095 8.933 1.00 95.69 427 TYR A CA 1
ATOM 3423 C C . TYR A 1 427 ? 1.923 25.145 9.988 1.00 95.69 427 TYR A C 1
ATOM 3425 O O . TYR A 1 427 ? 0.778 25.134 10.430 1.00 95.69 427 TYR A O 1
ATOM 3433 N N . GLU A 1 428 ? 2.816 26.061 10.382 1.00 97.12 428 GLU A N 1
ATOM 3434 C CA . GLU A 1 428 ? 2.509 27.203 11.267 1.00 97.12 428 GLU A CA 1
ATOM 3435 C C . GLU A 1 428 ? 2.035 28.442 10.481 1.00 97.12 428 GLU A C 1
ATOM 3437 O O . GLU A 1 428 ? 1.669 29.459 11.073 1.00 97.12 428 GLU A O 1
ATOM 3442 N N . ARG A 1 429 ? 2.050 28.388 9.142 1.00 97.12 429 ARG A N 1
ATOM 3443 C CA . ARG A 1 429 ? 1.796 29.531 8.257 1.00 97.12 429 ARG A CA 1
ATOM 3444 C C . ARG A 1 429 ? 0.488 29.364 7.489 1.00 97.12 429 ARG A C 1
ATOM 3446 O O . ARG A 1 429 ? -0.003 28.261 7.269 1.00 97.12 429 ARG A O 1
ATOM 3453 N N . ASP A 1 430 ? -0.049 30.487 7.027 1.00 97.50 430 ASP A N 1
ATOM 3454 C CA . ASP A 1 430 ? -1.150 30.499 6.066 1.00 97.50 430 ASP A CA 1
ATOM 3455 C C . ASP A 1 430 ? -0.604 30.240 4.658 1.00 97.50 430 ASP A C 1
ATOM 3457 O O . ASP A 1 430 ? 0.108 31.079 4.088 1.00 97.50 430 ASP A O 1
ATOM 3461 N N . LEU A 1 431 ? -0.931 29.069 4.107 1.00 98.25 431 LEU A N 1
ATOM 3462 C CA . LEU A 1 431 ? -0.412 28.621 2.819 1.00 98.25 431 LEU A CA 1
ATOM 3463 C C . LEU A 1 431 ? -0.872 29.508 1.653 1.00 98.25 431 LEU A C 1
ATOM 3465 O O . LEU A 1 431 ? -0.207 29.527 0.621 1.00 98.25 431 LEU A O 1
ATOM 3469 N N . ARG A 1 432 ? -1.945 30.297 1.805 1.00 97.88 432 ARG A N 1
ATOM 3470 C CA . ARG A 1 432 ? -2.481 31.162 0.734 1.00 97.88 432 ARG A CA 1
ATOM 3471 C C . ARG A 1 432 ? -1.517 32.268 0.314 1.00 97.88 432 ARG A C 1
ATOM 3473 O O . ARG A 1 432 ? -1.615 32.780 -0.795 1.00 97.88 432 ARG A O 1
ATOM 3480 N N . HIS A 1 433 ? -0.579 32.630 1.187 1.00 97.44 433 HIS A N 1
ATOM 3481 C CA . HIS A 1 433 ? 0.408 33.676 0.918 1.00 97.44 433 HIS A CA 1
ATOM 3482 C C . HIS A 1 433 ? 1.665 33.161 0.201 1.00 97.44 433 HIS A C 1
ATOM 3484 O O . HIS A 1 433 ? 2.585 33.937 -0.068 1.00 97.44 433 HIS A O 1
ATOM 3490 N N . PHE A 1 434 ? 1.745 31.862 -0.102 1.00 97.56 434 PHE A N 1
ATOM 3491 C CA . PHE A 1 434 ? 2.863 31.301 -0.853 1.00 97.56 434 PHE A CA 1
ATOM 3492 C C . PHE A 1 434 ? 2.733 31.647 -2.337 1.00 97.56 434 PHE A C 1
ATOM 3494 O O . PHE A 1 434 ? 1.652 31.606 -2.913 1.00 97.56 434 PHE A O 1
ATOM 3501 N N . LYS A 1 435 ? 3.856 31.964 -2.990 1.00 94.69 435 LYS A N 1
ATOM 3502 C CA . LYS A 1 435 ? 3.862 32.425 -4.391 1.00 94.69 435 LYS A CA 1
ATOM 3503 C C . LYS A 1 435 ? 3.254 31.410 -5.368 1.00 94.69 435 LYS A C 1
ATOM 3505 O O . LYS A 1 435 ? 2.671 31.804 -6.370 1.00 94.69 435 LYS A O 1
ATOM 3510 N N . ASN A 1 436 ? 3.435 30.120 -5.103 1.00 94.31 436 ASN A N 1
ATOM 3511 C CA . ASN A 1 436 ? 2.887 29.021 -5.896 1.00 94.31 436 ASN A CA 1
ATOM 3512 C C . ASN A 1 436 ? 1.665 28.368 -5.233 1.00 94.31 436 ASN A C 1
ATOM 3514 O O . ASN A 1 436 ? 1.345 27.224 -5.559 1.00 94.31 436 ASN A O 1
ATOM 3518 N N . ALA A 1 437 ? 1.019 29.062 -4.292 1.00 97.06 437 ALA A N 1
ATOM 3519 C CA . ALA A 1 437 ? -0.243 28.612 -3.737 1.00 97.06 437 ALA A CA 1
ATOM 3520 C C . ALA A 1 437 ? -1.309 28.572 -4.831 1.00 97.06 437 ALA A C 1
ATOM 3522 O O . ALA A 1 437 ? -1.451 29.494 -5.634 1.00 97.06 437 ALA A O 1
ATOM 3523 N N . THR A 1 438 ? -2.069 27.492 -4.839 1.00 97.06 438 THR A N 1
ATOM 3524 C CA . THR A 1 438 ? -3.270 27.330 -5.653 1.00 97.06 438 THR A CA 1
ATOM 3525 C C . THR A 1 438 ? -4.307 26.569 -4.832 1.00 97.06 438 THR A C 1
ATOM 3527 O O . THR A 1 438 ? -4.150 26.430 -3.618 1.00 97.06 438 THR A O 1
ATOM 3530 N N . VAL A 1 439 ? -5.372 26.086 -5.454 1.00 97.50 439 VAL A N 1
ATOM 3531 C CA . VAL A 1 439 ? -6.360 25.225 -4.804 1.00 97.50 439 VAL A CA 1
ATOM 3532 C C . VAL A 1 439 ? -6.385 23.853 -5.458 1.00 97.50 439 VAL A C 1
ATOM 3534 O O . VAL A 1 439 ? -6.237 23.738 -6.672 1.00 97.50 439 VAL A O 1
ATOM 3537 N N . MET A 1 440 ? -6.586 22.817 -4.648 1.00 98.19 440 MET A N 1
ATOM 3538 C CA . MET A 1 440 ? -6.833 21.457 -5.116 1.00 98.19 440 MET A CA 1
ATOM 3539 C C . MET A 1 440 ? -8.124 20.925 -4.486 1.00 98.19 440 MET A C 1
ATOM 3541 O O . MET A 1 440 ? -8.308 21.076 -3.274 1.00 98.19 440 MET A O 1
ATOM 3545 N N . PRO A 1 441 ? -9.024 20.317 -5.276 1.00 98.38 441 PRO A N 1
ATOM 3546 C CA . PRO A 1 441 ? -10.183 19.619 -4.758 1.00 98.38 441 PRO A CA 1
ATOM 3547 C C . PRO A 1 441 ? -9.761 18.390 -3.950 1.00 98.38 441 PRO A C 1
ATOM 3549 O O . PRO A 1 441 ? -8.792 17.701 -4.268 1.00 98.38 441 PRO A O 1
ATOM 3552 N N . VAL A 1 442 ? -10.531 18.119 -2.908 1.00 98.56 442 VAL A N 1
ATOM 3553 C CA . VAL A 1 442 ? -10.493 16.912 -2.092 1.00 98.56 442 VAL A CA 1
ATOM 3554 C C . VAL A 1 442 ? -11.913 16.340 -2.091 1.00 98.56 442 VAL A C 1
ATOM 3556 O O . VAL A 1 442 ? -12.835 17.095 -1.776 1.00 98.56 442 VAL A O 1
ATOM 3559 N N . PRO A 1 443 ? -12.119 15.057 -2.441 1.00 98.31 443 PRO A N 1
ATOM 3560 C CA . PRO A 1 443 ? -11.114 14.074 -2.858 1.00 98.31 443 PRO A CA 1
ATOM 3561 C C . PRO A 1 443 ? -10.683 14.209 -4.330 1.00 98.31 443 PRO A C 1
ATOM 3563 O O . PRO A 1 443 ? -11.520 14.246 -5.226 1.00 98.31 443 PRO A O 1
ATOM 3566 N N . ALA A 1 444 ? -9.374 14.216 -4.600 1.00 98.44 444 ALA A N 1
ATOM 3567 C CA . ALA A 1 444 ? -8.820 14.104 -5.954 1.00 98.44 444 ALA A CA 1
ATOM 3568 C C . ALA A 1 444 ? -7.316 13.798 -5.933 1.00 98.44 444 ALA A C 1
ATOM 3570 O O . ALA A 1 444 ? -6.599 14.147 -4.991 1.00 98.44 444 ALA A O 1
ATOM 3571 N N . ALA A 1 445 ? -6.812 13.201 -7.015 1.00 98.38 445 ALA A N 1
ATOM 3572 C CA . ALA A 1 445 ? -5.381 13.229 -7.288 1.00 98.38 445 ALA A CA 1
ATOM 3573 C C . ALA A 1 445 ? -4.982 14.598 -7.859 1.00 98.38 445 ALA A C 1
ATOM 3575 O O . ALA A 1 445 ? -5.647 15.103 -8.759 1.00 98.38 445 ALA A O 1
ATOM 3576 N N . TYR A 1 446 ? -3.880 15.190 -7.392 1.00 98.06 446 TYR A N 1
ATOM 3577 C CA . TYR A 1 446 ? -3.477 16.527 -7.860 1.00 98.06 446 TYR A CA 1
ATOM 3578 C C . TYR A 1 446 ? -2.855 16.527 -9.264 1.00 98.06 446 TYR A C 1
ATOM 3580 O O . TYR A 1 446 ? -2.738 17.579 -9.891 1.00 98.06 446 TYR A O 1
ATOM 3588 N N . ASN A 1 447 ? -2.402 15.365 -9.742 1.00 98.12 447 ASN A N 1
ATOM 3589 C CA . ASN A 1 447 ? -1.461 15.270 -10.857 1.00 98.12 447 ASN A CA 1
ATOM 3590 C C . ASN A 1 447 ? -2.019 15.812 -12.183 1.00 98.12 447 ASN A C 1
ATOM 3592 O O . ASN A 1 447 ? -1.272 16.430 -12.933 1.00 98.12 447 ASN A O 1
ATOM 3596 N N . ASP A 1 448 ? -3.310 15.608 -12.460 1.00 97.25 448 ASP A N 1
ATOM 3597 C CA . ASP A 1 448 ? -3.931 15.953 -13.752 1.00 97.25 448 ASP A CA 1
ATOM 3598 C C . ASP A 1 448 ? -4.830 17.197 -13.689 1.00 97.25 448 ASP A C 1
ATOM 3600 O O . ASP A 1 448 ? -5.497 17.539 -14.662 1.00 97.25 448 ASP A O 1
ATOM 3604 N N . LEU A 1 449 ? -4.848 17.900 -12.554 1.00 97.00 449 LEU A N 1
ATOM 3605 C CA . LEU A 1 449 ? -5.720 19.062 -12.348 1.00 97.00 449 LEU A CA 1
ATOM 3606 C C . LEU A 1 449 ? -5.127 20.372 -12.872 1.00 97.00 449 LEU A C 1
ATOM 3608 O O . LEU A 1 449 ? -5.797 21.403 -12.883 1.00 97.00 449 LEU A O 1
ATOM 3612 N N . THR A 1 450 ? -3.868 20.347 -13.309 1.00 94.75 450 THR A N 1
ATOM 3613 C CA . THR A 1 450 ? -3.182 21.504 -13.888 1.00 94.75 450 THR A CA 1
ATOM 3614 C C . THR A 1 450 ? -2.493 21.108 -15.186 1.00 94.75 450 THR A C 1
ATOM 3616 O O . THR A 1 450 ? -2.170 19.943 -15.397 1.00 94.75 450 THR A O 1
ATOM 3619 N N . ALA A 1 451 ? -2.198 22.098 -16.027 1.00 93.62 451 ALA A N 1
ATOM 3620 C CA . ALA A 1 451 ? -1.333 21.914 -17.190 1.00 93.62 451 ALA A CA 1
ATOM 3621 C C . ALA A 1 451 ? 0.173 21.989 -16.844 1.00 93.62 451 ALA A C 1
ATOM 3623 O O . ALA A 1 451 ? 1.010 21.929 -17.744 1.00 93.62 451 ALA A O 1
ATOM 3624 N N . ASP A 1 452 ? 0.543 22.154 -15.566 1.00 94.88 452 ASP A N 1
ATOM 3625 C CA . ASP A 1 452 ? 1.942 22.252 -15.144 1.00 94.88 452 ASP A CA 1
ATOM 3626 C C . ASP A 1 452 ? 2.545 20.855 -14.951 1.00 94.88 452 ASP A C 1
ATOM 3628 O O . ASP A 1 452 ? 2.245 20.142 -13.991 1.00 94.88 452 ASP A O 1
ATOM 3632 N N . VAL A 1 453 ? 3.467 20.487 -15.842 1.00 93.44 453 VAL A N 1
ATOM 3633 C CA . VAL A 1 453 ? 4.232 19.234 -15.758 1.00 93.44 453 VAL A CA 1
ATOM 3634 C C . VAL A 1 453 ? 4.971 19.086 -14.423 1.00 93.44 453 VAL A C 1
ATOM 3636 O O . VAL A 1 453 ? 5.126 17.977 -13.919 1.00 93.44 453 VAL A O 1
ATOM 3639 N N . ASN A 1 454 ? 5.371 20.194 -13.791 1.00 92.75 454 ASN A N 1
ATOM 3640 C CA . ASN A 1 454 ? 6.047 20.155 -12.496 1.00 92.75 454 ASN A CA 1
ATOM 3641 C C . ASN A 1 454 ? 5.105 19.794 -11.349 1.00 92.75 454 ASN A C 1
ATOM 3643 O O . ASN A 1 454 ? 5.593 19.394 -10.296 1.00 92.75 454 ASN A O 1
ATOM 3647 N N . VAL A 1 455 ? 3.791 19.966 -11.520 1.00 95.69 455 VAL A N 1
ATOM 3648 C CA . VAL A 1 455 ? 2.772 19.448 -10.599 1.00 95.69 455 VAL A CA 1
ATOM 3649 C C . VAL A 1 455 ? 2.488 17.993 -10.935 1.00 95.69 455 VAL A C 1
ATOM 3651 O O . VAL A 1 455 ? 2.523 17.157 -10.036 1.00 95.69 455 VAL A O 1
ATOM 3654 N N . ARG A 1 456 ? 2.276 17.674 -12.217 1.00 96.00 456 ARG A N 1
ATOM 3655 C CA . ARG A 1 456 ? 1.946 16.315 -12.661 1.00 96.00 456 ARG A CA 1
ATOM 3656 C C . ARG A 1 456 ? 2.981 15.276 -12.236 1.00 96.00 456 ARG A C 1
ATOM 3658 O O . ARG A 1 456 ? 2.612 14.257 -11.647 1.00 96.00 456 ARG A O 1
ATOM 3665 N N . ASP A 1 457 ? 4.247 15.570 -12.507 1.00 94.00 457 ASP A N 1
ATOM 3666 C CA . ASP A 1 457 ? 5.379 14.657 -12.327 1.00 94.00 457 ASP A CA 1
ATOM 3667 C C . ASP A 1 457 ? 6.158 14.946 -11.033 1.00 94.00 457 ASP A C 1
ATOM 3669 O O . ASP A 1 457 ? 7.308 14.525 -10.871 1.00 94.00 457 ASP A O 1
ATOM 3673 N N . HIS A 1 458 ? 5.559 15.700 -10.102 1.00 95.25 458 HIS A N 1
ATOM 3674 C CA . HIS A 1 458 ? 6.188 15.998 -8.818 1.00 95.25 458 HIS A CA 1
ATOM 3675 C C . HIS A 1 458 ? 6.469 14.713 -8.039 1.00 95.25 458 HIS A C 1
ATOM 3677 O O . HIS A 1 458 ? 5.597 13.856 -7.894 1.00 95.25 458 HIS A O 1
ATOM 3683 N N . VAL A 1 459 ? 7.674 14.615 -7.479 1.00 94.62 459 VAL A N 1
ATOM 3684 C CA . VAL A 1 459 ? 8.049 13.576 -6.517 1.00 94.62 459 VAL A CA 1
ATOM 3685 C C . VAL A 1 459 ? 8.584 14.263 -5.271 1.00 94.62 459 VAL A C 1
ATOM 3687 O O . VAL A 1 459 ? 9.529 15.050 -5.356 1.00 94.62 459 VAL A O 1
ATOM 3690 N N . GLY A 1 460 ? 7.963 13.978 -4.130 1.00 92.31 460 GLY A N 1
ATOM 3691 C CA . GLY A 1 460 ? 8.287 14.585 -2.843 1.00 92.31 460 GLY A CA 1
ATOM 3692 C C . GLY A 1 460 ? 7.050 15.141 -2.149 1.00 92.31 460 GLY A C 1
ATOM 3693 O O . GLY A 1 460 ? 5.940 14.650 -2.346 1.00 92.31 460 GLY A O 1
ATOM 3694 N N . TRP A 1 461 ? 7.248 16.166 -1.320 1.00 96.69 461 TRP A N 1
ATOM 3695 C CA . TRP A 1 461 ? 6.189 16.725 -0.484 1.00 96.69 461 TRP A CA 1
ATOM 3696 C C . TRP A 1 461 ? 5.324 17.749 -1.220 1.00 96.69 461 TRP A C 1
ATOM 3698 O O . TRP A 1 461 ? 5.817 18.612 -1.953 1.00 96.69 461 TRP A O 1
ATOM 3708 N N . VAL A 1 462 ? 4.023 17.663 -0.978 1.00 98.44 462 VAL A N 1
ATOM 3709 C CA . VAL A 1 462 ? 3.024 18.689 -1.284 1.00 98.44 462 VAL A CA 1
ATOM 3710 C C . VAL A 1 462 ? 2.223 18.983 -0.023 1.00 98.44 462 VAL A C 1
ATOM 3712 O O . VAL A 1 462 ? 2.108 18.126 0.852 1.00 98.44 462 VAL A O 1
ATOM 3715 N N . TRP A 1 463 ? 1.673 20.184 0.080 1.00 98.75 463 TRP A N 1
ATOM 3716 C CA . TRP A 1 463 ? 1.013 20.670 1.284 1.00 98.75 463 TRP A CA 1
ATOM 3717 C C . TRP A 1 463 ? -0.413 21.089 0.965 1.00 98.75 463 TRP A C 1
ATOM 3719 O O . TRP A 1 463 ? -0.629 21.895 0.066 1.00 98.75 463 TRP A O 1
ATOM 3729 N N . TYR A 1 464 ? -1.365 20.553 1.719 1.00 98.88 464 TYR A N 1
ATOM 3730 C CA . TYR A 1 464 ? -2.776 20.910 1.681 1.00 98.88 464 TYR A CA 1
ATOM 3731 C C . TYR A 1 464 ? -3.137 21.661 2.964 1.00 98.88 464 TYR A C 1
ATOM 3733 O O . TYR A 1 464 ? -2.719 21.247 4.042 1.00 98.88 464 TYR A O 1
ATOM 3741 N N . GLN A 1 465 ? -3.932 22.727 2.883 1.00 98.75 465 GLN A N 1
ATOM 3742 C CA . GLN A 1 465 ? -4.463 23.426 4.055 1.00 98.75 465 GLN A CA 1
ATOM 3743 C C . GLN A 1 465 ? -5.924 23.833 3.850 1.00 98.75 465 GLN A C 1
ATOM 3745 O O . GLN A 1 465 ? -6.283 24.434 2.835 1.00 98.75 465 GLN A O 1
ATOM 3750 N N . THR A 1 466 ? -6.757 23.542 4.845 1.00 98.50 466 THR A N 1
ATOM 3751 C CA . THR A 1 466 ? -8.143 24.018 4.937 1.00 98.50 466 THR A CA 1
ATOM 3752 C C . THR A 1 466 ? -8.421 24.595 6.322 1.00 98.50 466 THR A C 1
ATOM 3754 O O . THR A 1 466 ? -7.614 24.448 7.241 1.00 98.50 466 THR A O 1
ATOM 3757 N N . HIS A 1 467 ? -9.558 25.269 6.471 1.00 96.75 467 HIS A N 1
ATOM 3758 C CA . HIS A 1 467 ? -9.999 25.840 7.738 1.00 96.75 467 HIS A CA 1
ATOM 3759 C C . HIS A 1 467 ? -11.366 25.279 8.121 1.00 96.75 467 HIS A C 1
ATOM 3761 O O . HIS A 1 467 ? -12.269 25.202 7.292 1.00 96.75 467 HIS A O 1
ATOM 3767 N N . TYR A 1 468 ? -11.522 24.922 9.393 1.00 96.19 468 TYR A N 1
ATOM 3768 C CA . TYR A 1 468 ? -12.748 24.356 9.936 1.00 96.19 468 TYR A CA 1
ATOM 3769 C C . TYR A 1 468 ? -13.169 25.073 11.221 1.00 96.19 468 TYR A C 1
ATOM 3771 O O . TYR A 1 468 ? -12.432 25.103 12.210 1.00 96.19 468 TYR A O 1
ATOM 3779 N N . THR A 1 469 ? -14.377 25.627 11.232 1.00 93.75 469 THR A N 1
ATOM 3780 C CA . THR A 1 469 ? -14.956 26.260 12.422 1.00 93.75 469 THR A CA 1
ATOM 3781 C C . THR A 1 469 ? -15.875 25.269 13.119 1.00 93.75 469 THR A C 1
ATOM 3783 O O . THR A 1 469 ? -16.924 24.911 12.586 1.00 93.75 469 THR A O 1
ATOM 3786 N N . GLN A 1 470 ? -15.503 24.843 14.327 1.00 90.94 470 GLN A N 1
ATOM 3787 C CA . GLN A 1 470 ? -16.392 24.026 15.142 1.00 90.94 470 GLN A CA 1
ATOM 3788 C C . GLN A 1 470 ? -17.554 24.881 15.658 1.00 90.94 470 GLN A C 1
ATOM 3790 O O . GLN A 1 470 ? -17.339 25.936 16.253 1.00 90.94 470 GLN A O 1
ATOM 3795 N N . SER A 1 471 ? -18.784 24.401 15.464 1.00 89.06 471 SER A N 1
ATOM 3796 C CA . SER A 1 471 ? -19.975 25.047 16.017 1.00 89.06 471 SER A CA 1
ATOM 3797 C C . SER A 1 471 ? -19.914 25.098 17.545 1.00 89.06 471 SER A C 1
ATOM 3799 O O . SER A 1 471 ? -19.593 24.102 18.194 1.00 89.06 471 SER A O 1
ATOM 3801 N N . SER A 1 472 ? -20.287 26.238 18.130 1.00 86.44 472 SER A N 1
ATOM 3802 C CA . SER A 1 472 ? -20.451 26.391 19.582 1.00 86.44 472 SER A CA 1
ATOM 3803 C C . SER A 1 472 ? -21.615 25.571 20.151 1.00 86.44 472 SER A C 1
ATOM 3805 O O . SER A 1 472 ? -21.704 25.422 21.367 1.00 86.44 472 SER A O 1
ATOM 3807 N N . LEU A 1 473 ? -22.483 25.030 19.287 1.00 86.69 473 LEU A N 1
ATOM 3808 C CA . LEU A 1 473 ? -23.577 24.132 19.663 1.00 86.69 473 LEU A CA 1
ATOM 3809 C C . LEU A 1 473 ? -23.099 22.703 19.959 1.00 86.69 473 LEU A C 1
ATOM 3811 O O . LEU A 1 473 ? -23.827 21.936 20.583 1.00 86.69 473 LEU A O 1
ATOM 3815 N N . ILE A 1 474 ? -21.895 22.329 19.511 1.00 85.81 474 ILE A N 1
ATOM 3816 C CA . ILE A 1 474 ? -21.323 21.013 19.805 1.00 85.81 474 ILE A CA 1
ATOM 3817 C C . ILE A 1 474 ? -20.891 20.998 21.273 1.00 85.81 474 ILE A C 1
ATOM 3819 O O . ILE A 1 474 ? -20.113 21.850 21.710 1.00 85.81 474 ILE A O 1
ATOM 3823 N N . SER A 1 475 ? -21.408 20.026 22.030 1.00 80.69 475 SER A N 1
ATOM 3824 C CA . SER A 1 475 ? -21.090 19.859 23.451 1.00 80.69 475 SER A CA 1
ATOM 3825 C C . SER A 1 475 ? -19.581 19.736 23.678 1.00 80.69 475 SER A C 1
ATOM 3827 O O . SER A 1 475 ? -18.851 19.201 22.848 1.00 80.69 475 SER A O 1
ATOM 3829 N N . LYS A 1 476 ? -19.105 20.205 24.835 1.00 78.88 476 LYS A N 1
ATOM 3830 C CA . LYS A 1 476 ? -17.707 20.016 25.251 1.00 78.88 476 LYS A CA 1
ATOM 3831 C C . LYS A 1 476 ? -17.403 18.571 25.660 1.00 78.88 476 LYS A C 1
ATOM 3833 O O . LYS A 1 476 ? -16.237 18.191 25.672 1.00 78.88 476 LYS A O 1
ATOM 3838 N N . ASP A 1 477 ? -18.434 17.777 25.946 1.00 84.25 477 ASP A N 1
ATOM 3839 C CA . ASP A 1 477 ? -18.328 16.393 26.420 1.00 84.25 477 ASP A CA 1
ATOM 3840 C C . ASP A 1 477 ? -18.425 15.370 25.273 1.00 84.25 477 ASP A C 1
ATOM 3842 O O . ASP A 1 477 ? -19.049 14.316 25.404 1.00 84.25 477 ASP A O 1
ATOM 3846 N N . VAL A 1 478 ? -17.812 15.682 24.128 1.00 89.69 478 VAL A N 1
ATOM 3847 C CA . VAL A 1 478 ? -17.711 14.780 22.970 1.00 89.69 478 VAL A CA 1
ATOM 3848 C C . VAL A 1 478 ? -16.250 14.506 22.632 1.00 89.69 478 VAL A C 1
ATOM 3850 O O . VAL A 1 478 ? -15.374 15.350 22.829 1.00 89.69 478 VAL A O 1
ATOM 3853 N N . ARG A 1 479 ? -15.982 13.321 22.086 1.00 93.44 479 ARG A N 1
ATOM 3854 C CA . ARG A 1 479 ? -14.720 13.014 21.414 1.00 93.44 479 ARG A CA 1
ATOM 3855 C C . ARG A 1 479 ? -14.789 13.578 19.999 1.00 93.44 479 ARG A C 1
ATOM 3857 O O . ARG A 1 479 ? -15.756 13.317 19.288 1.00 93.44 479 ARG A O 1
ATOM 3864 N N . SER A 1 480 ? -13.756 14.309 19.591 1.00 94.62 480 SER A N 1
ATOM 3865 C CA . SER A 1 480 ? -13.577 14.775 18.215 1.00 94.62 480 SER A CA 1
ATOM 3866 C C . SER A 1 480 ? -12.297 14.214 17.614 1.00 94.62 480 SER A C 1
ATOM 3868 O O . SER A 1 480 ? -11.236 14.296 18.232 1.00 94.62 480 SER A O 1
ATOM 3870 N N . PHE A 1 481 ? -12.379 13.696 16.394 1.00 96.44 481 PHE A N 1
ATOM 3871 C CA . PHE A 1 481 ? -11.226 13.200 15.645 1.00 96.44 481 PHE A CA 1
ATOM 3872 C C . PHE A 1 481 ? -11.342 13.552 14.163 1.00 96.44 481 PHE A C 1
ATOM 3874 O O . PHE A 1 481 ? -12.439 13.769 13.649 1.00 96.44 481 PHE A O 1
ATOM 3881 N N . ILE A 1 482 ? -10.205 13.634 13.472 1.00 97.94 482 ILE A N 1
ATOM 3882 C CA . ILE A 1 482 ? -10.164 13.796 12.014 1.00 97.94 482 ILE A CA 1
ATOM 3883 C C . ILE A 1 482 ? -9.884 12.430 11.401 1.00 97.94 482 ILE A C 1
ATOM 3885 O O . ILE A 1 482 ? -8.898 11.786 11.759 1.00 97.94 482 ILE A O 1
ATOM 3889 N N . ARG A 1 483 ? -10.731 12.008 10.463 1.00 97.94 483 ARG A N 1
ATOM 3890 C CA . ARG A 1 483 ? -10.564 10.784 9.680 1.00 97.94 483 ARG A CA 1
ATOM 3891 C C . ARG A 1 483 ? -10.181 11.130 8.248 1.00 97.94 483 ARG A C 1
ATOM 3893 O O . ARG A 1 483 ? -10.896 11.872 7.577 1.00 97.94 483 ARG A O 1
ATOM 3900 N N . PHE A 1 484 ? -9.112 10.514 7.760 1.00 98.25 484 PHE A N 1
ATOM 3901 C CA . PHE A 1 484 ? -8.740 10.508 6.350 1.00 98.25 484 PHE A CA 1
ATOM 3902 C C . PHE A 1 484 ? -9.072 9.145 5.762 1.00 98.25 484 PHE A C 1
ATOM 3904 O O . PHE A 1 484 ? -8.549 8.133 6.225 1.00 98.25 484 PHE A O 1
ATOM 3911 N N . SER A 1 485 ? -9.917 9.103 4.733 1.00 97.81 485 SER A N 1
ATOM 3912 C CA . SER A 1 485 ? -10.322 7.823 4.136 1.00 97.81 485 SER A CA 1
ATOM 3913 C C . SER A 1 485 ? -9.236 7.231 3.222 1.00 97.81 485 SER A C 1
ATOM 3915 O O . SER A 1 485 ? -9.185 6.020 3.017 1.00 97.81 485 SER A O 1
ATOM 3917 N N . SER A 1 486 ? -8.364 8.074 2.653 1.00 97.50 486 SER A N 1
ATOM 3918 C CA . SER A 1 486 ? -7.149 7.670 1.929 1.00 97.50 486 SER A CA 1
ATOM 3919 C C . SER A 1 486 ? -6.305 8.895 1.565 1.00 97.50 486 SER A C 1
ATOM 3921 O O . SER A 1 486 ? -6.811 9.885 1.031 1.00 97.50 486 SER A O 1
ATOM 3923 N N . VAL A 1 487 ? -4.997 8.798 1.810 1.00 98.25 487 VAL A N 1
ATOM 3924 C CA . VAL A 1 487 ? -3.987 9.762 1.357 1.00 98.25 487 VAL A CA 1
ATOM 3925 C C . VAL A 1 487 ? -2.828 8.979 0.757 1.00 98.25 487 VAL A C 1
ATOM 3927 O O . VAL A 1 487 ? -2.270 8.125 1.440 1.00 98.25 487 VAL A O 1
ATOM 3930 N N . ASN A 1 488 ? -2.458 9.253 -0.498 1.00 96.69 488 ASN A N 1
ATOM 3931 C CA . ASN A 1 488 ? -1.369 8.535 -1.161 1.00 96.69 488 ASN A CA 1
ATOM 3932 C C . ASN A 1 488 ? -0.084 9.380 -1.247 1.00 96.69 488 ASN A C 1
ATOM 3934 O O . ASN A 1 488 ? -0.110 10.444 -1.867 1.00 96.69 488 ASN A O 1
ATOM 3938 N N . TYR A 1 489 ? 1.062 8.955 -0.699 1.00 91.25 489 TYR A N 1
ATOM 3939 C CA . TYR A 1 489 ? 1.362 7.670 -0.027 1.00 91.25 489 TYR A CA 1
ATOM 3940 C C . TYR A 1 489 ? 1.689 7.811 1.472 1.00 91.25 489 TYR A C 1
ATOM 3942 O O . TYR A 1 489 ? 1.265 6.991 2.287 1.00 91.25 489 TYR A O 1
ATOM 3950 N N . GLN A 1 490 ? 2.438 8.850 1.844 1.00 94.06 490 GLN A N 1
ATOM 3951 C CA . GLN A 1 490 ? 2.743 9.203 3.233 1.00 94.06 490 GLN A CA 1
ATOM 3952 C C . GLN A 1 490 ? 2.062 10.517 3.595 1.00 94.06 490 GLN A C 1
ATOM 3954 O O . GLN A 1 490 ? 2.054 11.436 2.777 1.00 94.06 490 GLN A O 1
ATOM 3959 N N . ALA A 1 491 ? 1.541 10.624 4.816 1.00 95.94 491 ALA A N 1
ATOM 3960 C CA . ALA A 1 491 ? 0.811 11.798 5.282 1.00 95.94 491 ALA A CA 1
ATOM 3961 C C . ALA A 1 491 ? 1.290 12.241 6.669 1.00 95.94 491 ALA A C 1
ATOM 3963 O O . ALA A 1 491 ? 1.353 11.420 7.579 1.00 95.94 491 ALA A O 1
ATOM 3964 N N . ALA A 1 492 ? 1.569 13.534 6.843 1.00 95.75 492 ALA A N 1
ATOM 3965 C CA . ALA A 1 492 ? 1.777 14.170 8.145 1.00 95.75 492 ALA A CA 1
ATOM 3966 C C . ALA A 1 492 ? 0.683 15.217 8.379 1.00 95.75 492 ALA A C 1
ATOM 3968 O O . ALA A 1 492 ? 0.467 16.075 7.521 1.00 95.75 492 ALA A O 1
ATOM 3969 N N . VAL A 1 493 ? -0.007 15.144 9.518 1.00 97.44 493 VAL A N 1
ATOM 3970 C CA . VAL A 1 493 ? -1.192 15.965 9.805 1.00 97.44 493 VAL A CA 1
ATOM 3971 C C . VAL A 1 493 ? -0.922 16.928 10.952 1.00 97.44 493 VAL A C 1
ATOM 3973 O O . VAL A 1 493 ? -0.395 16.542 11.997 1.00 97.44 493 VAL A O 1
ATOM 3976 N N . PHE A 1 494 ? -1.329 18.179 10.757 1.00 98.06 494 PHE A N 1
ATOM 3977 C CA . PHE A 1 494 ? -1.190 19.268 11.710 1.00 98.06 494 PHE A CA 1
ATOM 3978 C C . PHE A 1 494 ? -2.529 19.978 11.902 1.00 98.06 494 PHE A C 1
ATOM 3980 O O . PHE A 1 494 ? -3.254 20.223 10.936 1.00 98.06 494 PHE A O 1
ATOM 3987 N N . VAL A 1 495 ? -2.830 20.365 13.138 1.00 97.56 495 VAL A N 1
ATOM 3988 C CA . VAL A 1 495 ? -3.992 21.192 13.478 1.00 97.56 495 VAL A CA 1
ATOM 3989 C C . VAL A 1 495 ? -3.508 22.403 14.261 1.00 97.56 495 VAL A C 1
ATOM 3991 O O . VAL A 1 495 ? -2.834 22.260 15.276 1.00 97.56 495 VAL A O 1
ATOM 3994 N N . ASN A 1 496 ? -3.832 23.603 13.781 1.00 96.19 496 ASN A N 1
ATOM 3995 C CA . ASN A 1 496 ? -3.397 24.881 14.352 1.00 96.19 496 ASN A CA 1
ATOM 3996 C C . ASN A 1 496 ? -1.869 24.961 14.548 1.00 96.19 496 ASN A C 1
ATOM 3998 O O . ASN A 1 496 ? -1.393 25.431 15.577 1.00 96.19 496 ASN A O 1
ATOM 4002 N N . GLY A 1 497 ? -1.101 24.445 13.581 1.00 92.88 497 GLY A N 1
ATOM 4003 C CA . GLY A 1 497 ? 0.364 24.381 13.639 1.00 92.88 497 GLY A CA 1
ATOM 4004 C C . GLY A 1 497 ? 0.940 23.280 14.536 1.00 92.88 497 GLY A C 1
ATOM 4005 O O . GLY A 1 497 ? 2.153 23.097 14.565 1.00 92.88 497 GLY A O 1
ATOM 4006 N N . VAL A 1 498 ? 0.104 22.508 15.235 1.00 94.50 498 VAL A N 1
ATOM 4007 C CA . VAL A 1 498 ? 0.542 21.410 16.107 1.00 94.50 498 VAL A CA 1
ATOM 4008 C C . VAL A 1 498 ? 0.497 20.091 15.349 1.00 94.50 498 VAL A C 1
ATOM 4010 O O . VAL A 1 498 ? -0.523 19.752 14.755 1.00 94.50 498 VAL A O 1
ATOM 4013 N N . PHE A 1 499 ? 1.591 19.332 15.387 1.00 93.69 499 PHE A N 1
ATOM 4014 C CA . PHE A 1 499 ? 1.656 17.989 14.813 1.00 93.69 499 PHE A CA 1
ATOM 4015 C C . PHE A 1 499 ? 0.734 17.026 15.568 1.00 93.69 499 PHE A C 1
ATOM 4017 O O . PHE A 1 499 ? 0.824 16.910 16.790 1.00 93.69 499 PHE A O 1
ATOM 4024 N N . ILE A 1 500 ? -0.133 16.333 14.833 1.00 92.81 500 ILE A N 1
ATOM 4025 C CA . ILE A 1 500 ? -1.125 15.408 15.390 1.00 92.81 500 ILE A CA 1
ATOM 4026 C C . ILE A 1 500 ? -0.732 13.952 15.134 1.00 92.81 500 ILE A C 1
ATOM 4028 O O . ILE A 1 500 ? -0.904 13.104 16.007 1.00 92.81 500 ILE A O 1
ATOM 4032 N N . GLY A 1 501 ? -0.188 13.646 13.956 1.00 87.12 501 GLY A N 1
ATOM 4033 C CA . GLY A 1 501 ? 0.164 12.273 13.625 1.00 87.12 501 GLY A CA 1
ATOM 4034 C C . GLY A 1 501 ? 0.654 12.072 12.200 1.00 87.12 501 GLY A C 1
ATOM 4035 O O . GLY A 1 501 ? 0.706 12.997 11.384 1.00 87.12 501 GLY A O 1
ATOM 4036 N N . TYR A 1 502 ? 1.031 10.827 11.921 1.00 89.88 502 TYR A N 1
ATOM 4037 C CA . TYR A 1 502 ? 1.616 10.404 10.657 1.00 89.88 502 TYR A CA 1
ATOM 4038 C C . TYR A 1 502 ? 1.049 9.056 10.200 1.00 89.88 502 TYR A C 1
ATOM 4040 O O . TYR A 1 502 ? 0.823 8.166 11.020 1.00 89.88 502 TYR A O 1
ATOM 4048 N N . HIS A 1 503 ? 0.861 8.892 8.892 1.00 91.81 503 HIS A N 1
ATOM 4049 C CA . HIS A 1 503 ? 0.397 7.654 8.271 1.00 91.81 503 HIS A CA 1
ATOM 4050 C C . HIS A 1 503 ? 1.262 7.269 7.063 1.00 91.81 503 HIS A C 1
ATOM 4052 O O . HIS A 1 503 ? 1.751 8.124 6.324 1.00 91.81 503 HIS A O 1
ATOM 4058 N N . THR A 1 504 ? 1.439 5.964 6.850 1.00 89.81 504 THR A N 1
ATOM 4059 C CA . THR A 1 504 ? 2.104 5.384 5.675 1.00 89.81 504 THR A CA 1
ATOM 4060 C C . THR A 1 504 ? 1.210 4.312 5.083 1.00 89.81 504 THR A C 1
ATOM 4062 O O . THR A 1 504 ? 0.863 3.360 5.779 1.00 89.81 504 THR A O 1
ATOM 4065 N N . GLY A 1 505 ? 0.896 4.451 3.798 1.00 87.38 505 GLY A N 1
ATOM 4066 C CA . GLY A 1 505 ? -0.015 3.571 3.080 1.00 87.38 505 GLY A CA 1
ATOM 4067 C C . GLY A 1 505 ? -1.040 4.392 2.314 1.00 87.38 505 GLY A C 1
ATOM 4068 O O . GLY A 1 505 ? -1.623 5.327 2.853 1.00 87.38 505 GLY A O 1
ATOM 4069 N N . GLY A 1 506 ? -1.262 4.049 1.047 1.00 87.81 506 GLY A N 1
ATOM 4070 C CA . GLY A 1 506 ? -2.018 4.918 0.150 1.00 87.81 506 GLY A CA 1
ATOM 4071 C C . GLY A 1 506 ? -3.536 4.786 0.209 1.00 87.81 506 GLY A C 1
ATOM 4072 O O . GLY A 1 506 ? -4.234 5.675 -0.270 1.00 87.81 506 GLY A O 1
ATOM 4073 N N . HIS A 1 507 ? -4.072 3.661 0.691 1.00 92.69 507 HIS A N 1
ATOM 4074 C CA . HIS A 1 507 ? -5.416 3.198 0.287 1.00 92.69 507 HIS A CA 1
ATOM 4075 C C . HIS A 1 507 ? -6.330 2.784 1.439 1.00 92.69 507 HIS A C 1
ATOM 4077 O O . HIS A 1 507 ? -7.472 2.388 1.199 1.00 92.69 507 HIS A O 1
ATOM 4083 N N . LEU A 1 508 ? -5.838 2.883 2.670 1.00 95.00 508 LEU A N 1
ATOM 4084 C CA . LEU A 1 508 ? -6.554 2.511 3.883 1.00 95.00 508 LEU A CA 1
ATOM 4085 C C . LEU A 1 508 ? -6.737 3.749 4.771 1.00 95.00 508 LEU A C 1
ATOM 4087 O O . LEU A 1 508 ? -5.921 4.676 4.690 1.00 95.00 508 LEU A O 1
ATOM 4091 N N . PRO A 1 509 ? -7.829 3.801 5.551 1.00 96.94 509 PRO A N 1
ATOM 4092 C CA . PRO A 1 509 ? -8.148 4.958 6.367 1.00 96.94 509 PRO A CA 1
ATOM 4093 C C . PRO A 1 509 ? -7.238 5.064 7.593 1.00 96.94 509 PRO A C 1
ATOM 4095 O O . PRO A 1 509 ? -6.704 4.070 8.077 1.00 96.94 509 PRO A O 1
ATOM 4098 N N . PHE A 1 510 ? -7.130 6.274 8.136 1.00 96.00 510 PHE A N 1
ATOM 4099 C CA . PHE A 1 510 ? -6.522 6.538 9.439 1.00 96.00 510 PHE A CA 1
ATOM 4100 C C . PHE A 1 510 ? -7.236 7.695 10.142 1.00 96.00 510 PHE A C 1
ATOM 4102 O O . PHE A 1 510 ? -7.819 8.571 9.495 1.00 96.00 510 PHE A O 1
ATOM 4109 N N . GLU A 1 511 ? -7.192 7.700 11.473 1.00 96.19 511 GLU A N 1
ATOM 4110 C CA . GLU A 1 511 ? -7.835 8.718 12.301 1.00 96.19 511 GLU A CA 1
ATOM 4111 C C . GLU A 1 511 ? -6.905 9.251 13.389 1.00 96.19 511 GLU A C 1
ATOM 4113 O O . GLU A 1 511 ? -6.044 8.532 13.893 1.00 96.19 511 GLU A O 1
ATOM 4118 N N . PHE A 1 512 ? -7.102 10.515 13.763 1.00 95.62 512 PHE A N 1
ATOM 4119 C CA . PHE A 1 512 ? -6.411 11.121 14.894 1.00 95.62 512 PHE A CA 1
ATOM 4120 C C . PHE A 1 512 ? -7.360 11.937 15.764 1.00 95.62 512 PHE A C 1
ATOM 4122 O O . PHE A 1 512 ? -8.090 12.795 15.261 1.00 95.62 512 PHE A O 1
ATOM 4129 N N . ASP A 1 513 ? -7.303 11.710 17.075 1.00 94.38 513 ASP A N 1
ATOM 4130 C CA . ASP A 1 513 ? -7.998 12.531 18.063 1.00 94.38 513 ASP A CA 1
ATOM 4131 C C . ASP A 1 513 ? -7.476 13.971 18.051 1.00 94.38 513 ASP A C 1
ATOM 4133 O O . ASP A 1 513 ? -6.268 14.218 18.057 1.00 94.38 513 ASP A O 1
ATOM 4137 N N . VAL A 1 514 ? -8.395 14.938 18.048 1.00 94.38 514 VAL A N 1
ATOM 4138 C CA . VAL A 1 514 ? -8.069 16.367 17.978 1.00 94.38 514 VAL A CA 1
ATOM 4139 C C . VAL A 1 514 ? -8.880 17.173 18.980 1.00 94.38 514 VAL A C 1
ATOM 4141 O O . VAL A 1 514 ? -10.004 16.824 19.331 1.00 94.38 514 VAL A O 1
ATOM 4144 N N . LYS A 1 515 ? -8.320 18.305 19.409 1.00 88.81 515 LYS A N 1
ATOM 4145 C CA . LYS A 1 515 ? -9.055 19.347 20.131 1.00 88.81 515 LYS A CA 1
ATOM 4146 C C . LYS A 1 515 ? -9.255 20.529 19.198 1.00 88.81 515 LYS A C 1
ATOM 4148 O O . LYS A 1 515 ? -8.281 21.132 18.754 1.00 88.81 515 LYS A O 1
ATOM 4153 N N . LEU A 1 516 ? -10.509 20.850 18.914 1.00 91.38 516 LEU A N 1
ATOM 4154 C CA . LEU A 1 516 ? -10.881 21.927 18.005 1.00 91.38 516 LEU A CA 1
ATOM 4155 C C . LEU A 1 516 ? -11.476 23.092 18.799 1.00 91.38 516 LEU A C 1
ATOM 4157 O O . LEU A 1 516 ? -12.272 22.902 19.718 1.00 91.38 516 LEU A O 1
ATOM 4161 N N . SER A 1 517 ? -11.071 24.310 18.454 1.00 88.38 517 SER A N 1
ATOM 4162 C CA . SER A 1 517 ? -11.634 25.524 19.036 1.00 88.38 517 SER A CA 1
ATOM 4163 C C . SER A 1 517 ? -13.004 25.818 18.434 1.00 88.38 517 SER A C 1
ATOM 4165 O O . SER A 1 517 ? -13.170 25.776 17.215 1.00 88.38 517 SER A O 1
ATOM 4167 N N . SER A 1 518 ? -13.963 26.171 19.291 1.00 87.50 518 SER A N 1
ATOM 4168 C CA . SER A 1 518 ? -15.269 26.708 18.892 1.00 87.50 518 SER A CA 1
ATOM 4169 C C . SER A 1 518 ? -15.289 28.240 18.804 1.00 87.50 518 SER A C 1
ATOM 4171 O O . SER A 1 518 ? -16.322 28.825 18.496 1.00 87.50 518 SER A O 1
ATOM 4173 N N . GLN A 1 519 ? -14.182 28.904 19.158 1.00 86.50 519 GLN A N 1
ATOM 4174 C CA . GLN A 1 519 ? -14.085 30.370 19.210 1.00 86.50 519 GLN A CA 1
ATOM 4175 C C . GLN A 1 519 ? -13.405 30.957 17.972 1.00 86.50 519 GLN A C 1
ATOM 4177 O O . GLN A 1 519 ? -13.657 32.106 17.622 1.00 86.50 519 GLN A O 1
ATOM 4182 N N . GLN A 1 520 ? -12.541 30.180 17.318 1.00 89.69 520 GLN A N 1
ATOM 4183 C CA . GLN A 1 520 ? -11.798 30.597 16.133 1.00 89.69 520 GLN A CA 1
ATOM 4184 C C . GLN A 1 520 ? -11.717 29.450 15.118 1.00 89.69 520 GLN A C 1
ATOM 4186 O O . GLN A 1 520 ? -11.743 28.285 15.531 1.00 89.69 520 GLN A O 1
ATOM 4191 N N . PRO A 1 521 ? -11.600 29.749 13.810 1.00 94.19 521 PRO A N 1
ATOM 4192 C CA . PRO A 1 521 ? -11.366 28.730 12.795 1.00 94.19 521 PRO A CA 1
ATOM 4193 C C . PRO A 1 521 ? -10.107 27.916 13.106 1.00 94.19 521 PRO A C 1
ATOM 4195 O O . PRO A 1 521 ? -9.075 28.470 13.482 1.00 94.19 521 PRO A O 1
ATOM 4198 N N . ASN A 1 522 ? -10.190 26.602 12.925 1.00 96.31 522 ASN A N 1
ATOM 4199 C CA . ASN A 1 522 ? -9.069 25.688 13.094 1.00 96.31 522 ASN A CA 1
ATOM 4200 C C . ASN A 1 522 ? -8.397 25.465 11.742 1.00 96.31 522 ASN A C 1
ATOM 4202 O O . ASN A 1 522 ? -9.062 25.041 10.799 1.00 96.31 522 ASN A O 1
ATOM 4206 N N . SER A 1 523 ? -7.097 25.724 11.644 1.00 97.75 523 SER A N 1
ATOM 4207 C CA . SER A 1 523 ? -6.315 25.395 10.449 1.00 97.75 523 SER A CA 1
ATOM 4208 C C . SER A 1 523 ? -5.936 23.919 10.481 1.00 97.75 523 SER A C 1
ATOM 4210 O O . SER A 1 523 ? -5.377 23.444 11.468 1.00 97.75 523 SER A O 1
ATOM 4212 N N . ILE A 1 524 ? -6.232 23.192 9.411 1.00 98.56 524 ILE A N 1
ATOM 4213 C CA . ILE A 1 524 ? -5.877 21.783 9.238 1.00 98.56 524 ILE A CA 1
ATOM 4214 C C . ILE A 1 524 ? -4.914 21.719 8.062 1.00 98.56 524 ILE A C 1
ATOM 4216 O O . ILE A 1 524 ? -5.293 22.038 6.936 1.00 98.56 524 ILE A O 1
ATOM 4220 N N . THR A 1 525 ? -3.667 21.332 8.325 1.00 98.75 525 THR A N 1
ATOM 4221 C CA . THR A 1 525 ? -2.605 21.244 7.316 1.00 98.75 525 THR A CA 1
ATOM 4222 C C . THR A 1 525 ? -2.125 19.806 7.178 1.00 98.75 525 THR A C 1
ATOM 4224 O O . THR A 1 525 ? -1.882 19.129 8.175 1.00 98.75 525 THR A O 1
ATOM 4227 N N . VAL A 1 526 ? -1.975 19.333 5.944 1.00 98.69 526 VAL A N 1
ATOM 4228 C CA . VAL A 1 526 ? -1.557 17.965 5.628 1.00 98.69 526 VAL A CA 1
ATOM 4229 C C . VAL A 1 526 ? -0.412 18.007 4.626 1.00 98.69 526 VAL A C 1
ATOM 4231 O O . VAL A 1 526 ? -0.576 18.508 3.514 1.00 98.69 526 VAL A O 1
ATOM 4234 N N . ALA A 1 527 ? 0.741 17.464 5.006 1.00 98.38 527 ALA A N 1
ATOM 4235 C CA . ALA A 1 527 ? 1.848 17.225 4.088 1.00 98.38 527 ALA A CA 1
ATOM 4236 C C . ALA A 1 527 ? 1.727 15.813 3.507 1.00 98.38 527 ALA A C 1
ATOM 4238 O O . ALA A 1 527 ? 1.568 14.853 4.262 1.00 98.38 527 ALA A O 1
ATOM 4239 N N . VAL A 1 528 ? 1.818 15.677 2.184 1.00 98.38 528 VAL A N 1
ATOM 4240 C CA . VAL A 1 528 ? 1.671 14.407 1.457 1.00 98.38 528 VAL A CA 1
ATOM 4241 C C . VAL A 1 528 ? 2.929 14.117 0.641 1.00 98.38 528 VAL A C 1
ATOM 4243 O O . VAL A 1 528 ? 3.366 14.983 -0.113 1.00 98.38 528 VAL A O 1
ATOM 4246 N N . ASN A 1 529 ? 3.497 12.912 0.758 1.00 96.06 529 ASN A N 1
ATOM 4247 C CA . ASN A 1 529 ? 4.647 12.458 -0.036 1.00 96.06 529 ASN A CA 1
ATOM 4248 C C . ASN A 1 529 ? 4.293 11.223 -0.872 1.00 96.06 529 ASN A C 1
ATOM 4250 O O . ASN A 1 529 ? 3.656 10.290 -0.382 1.00 96.06 529 ASN A O 1
ATOM 4254 N N . ASN A 1 530 ? 4.716 11.216 -2.133 1.00 95.69 530 ASN A N 1
ATOM 4255 C CA . ASN A 1 530 ? 4.446 10.160 -3.114 1.00 95.69 530 ASN A CA 1
ATOM 4256 C C . ASN A 1 530 ? 5.695 9.392 -3.578 1.00 95.69 530 ASN A C 1
ATOM 4258 O O . ASN A 1 530 ? 5.628 8.637 -4.551 1.00 95.69 530 ASN A O 1
ATOM 4262 N N . THR A 1 531 ? 6.834 9.591 -2.915 1.00 92.75 531 THR A N 1
ATOM 4263 C CA . THR A 1 531 ? 8.085 8.893 -3.225 1.00 92.75 531 THR A CA 1
ATOM 4264 C C . THR A 1 531 ? 7.944 7.414 -2.876 1.00 92.75 531 THR A C 1
ATOM 4266 O O . THR A 1 531 ? 7.582 7.069 -1.752 1.00 92.75 531 THR A O 1
ATOM 4269 N N . LEU A 1 532 ? 8.252 6.535 -3.830 1.00 91.50 532 LEU A N 1
ATOM 4270 C CA . LEU A 1 532 ? 8.272 5.083 -3.626 1.00 91.50 532 LEU A CA 1
ATOM 4271 C C . LEU A 1 532 ? 9.713 4.576 -3.611 1.00 91.50 532 LEU A C 1
ATOM 4273 O O . LEU A 1 532 ? 10.580 5.122 -4.295 1.00 91.50 532 LEU A O 1
ATOM 4277 N N . SER A 1 533 ? 9.953 3.503 -2.873 1.00 88.81 533 SER A N 1
ATOM 4278 C CA . SER A 1 533 ? 11.246 2.828 -2.783 1.00 88.81 533 SER A CA 1
ATOM 4279 C C . SER A 1 533 ? 11.048 1.312 -2.794 1.00 88.81 533 SER A C 1
ATOM 4281 O O . SER A 1 533 ? 9.926 0.813 -2.866 1.00 88.81 533 SER A O 1
ATOM 4283 N N . HIS A 1 534 ? 12.132 0.543 -2.699 1.00 85.69 534 HIS A N 1
ATOM 4284 C CA . HIS A 1 534 ? 12.023 -0.908 -2.532 1.00 85.69 534 HIS A CA 1
ATOM 4285 C C . HIS A 1 534 ? 11.399 -1.325 -1.191 1.00 85.69 534 HIS A C 1
ATOM 4287 O O . HIS A 1 534 ? 11.016 -2.489 -1.061 1.00 85.69 534 HIS A O 1
ATOM 4293 N N . SER A 1 535 ? 11.311 -0.392 -0.236 1.00 84.38 535 SER A N 1
ATOM 4294 C CA . SER A 1 535 ? 10.709 -0.585 1.086 1.00 84.38 535 SER A CA 1
ATOM 4295 C C . SER A 1 535 ? 9.251 -0.102 1.172 1.00 84.38 535 SER A C 1
ATOM 4297 O O . SER A 1 535 ? 8.612 -0.244 2.213 1.00 84.38 535 SER A O 1
ATOM 4299 N N . THR A 1 536 ? 8.700 0.501 0.109 1.00 91.25 536 THR A N 1
ATOM 4300 C CA . THR A 1 536 ? 7.284 0.908 0.064 1.00 91.25 536 THR A CA 1
ATOM 4301 C C . THR A 1 536 ? 6.402 -0.184 -0.533 1.00 91.25 536 THR A C 1
ATOM 4303 O O . THR A 1 536 ? 6.875 -1.065 -1.250 1.00 91.25 536 THR A O 1
ATOM 4306 N N . ILE A 1 537 ? 5.096 -0.103 -0.265 1.00 94.75 537 ILE A N 1
ATOM 4307 C CA . ILE A 1 537 ? 4.085 -0.982 -0.861 1.00 94.75 537 ILE A CA 1
ATOM 4308 C C . ILE A 1 537 ? 2.974 -0.096 -1.451 1.00 94.75 537 ILE A C 1
ATOM 4310 O O . ILE A 1 537 ? 2.204 0.483 -0.685 1.00 94.75 537 ILE A O 1
ATOM 4314 N N . PRO A 1 538 ? 2.894 0.049 -2.786 1.00 95.62 538 PRO A N 1
ATOM 4315 C CA . PRO A 1 538 ? 3.672 -0.671 -3.798 1.00 95.62 538 PRO A CA 1
ATOM 4316 C C . PRO A 1 538 ? 5.157 -0.247 -3.866 1.00 95.62 538 PRO A C 1
ATOM 4318 O O . PRO A 1 538 ? 5.503 0.882 -3.495 1.00 95.62 538 PRO A O 1
ATOM 4321 N N . PRO A 1 539 ? 6.050 -1.130 -4.351 1.00 93.19 539 PRO A N 1
ATOM 4322 C CA . PRO A 1 539 ? 7.468 -0.831 -4.489 1.00 93.19 539 PRO A CA 1
ATOM 4323 C C . PRO A 1 539 ? 7.757 0.038 -5.723 1.00 93.19 539 PRO A C 1
ATOM 4325 O O . PRO A 1 539 ? 7.085 -0.042 -6.756 1.00 93.19 539 PRO A O 1
ATOM 4328 N N . GLY A 1 540 ? 8.826 0.826 -5.640 1.00 91.06 540 GLY A N 1
ATOM 4329 C CA . GLY A 1 540 ? 9.383 1.585 -6.762 1.00 91.06 540 GLY A CA 1
ATOM 4330 C C . GLY A 1 540 ? 10.895 1.764 -6.648 1.00 91.06 540 GLY A C 1
ATOM 4331 O O . GLY A 1 540 ? 11.518 1.321 -5.685 1.00 91.06 540 GLY A O 1
ATOM 4332 N N . GLU A 1 541 ? 11.492 2.409 -7.642 1.00 87.38 541 GLU A N 1
ATOM 4333 C CA . GLU A 1 541 ? 12.916 2.745 -7.665 1.00 87.38 541 GLU A CA 1
ATOM 4334 C C . GLU A 1 541 ? 13.092 4.247 -7.888 1.00 87.38 541 GLU A C 1
ATOM 4336 O O . GLU A 1 541 ? 12.640 4.785 -8.898 1.00 87.38 541 GLU A O 1
ATOM 4341 N N . PHE A 1 542 ? 13.773 4.911 -6.954 1.00 86.00 542 PHE A N 1
ATOM 4342 C CA . PHE A 1 542 ? 14.167 6.310 -7.074 1.00 86.00 542 PHE A CA 1
ATOM 4343 C C . PHE A 1 542 ? 15.660 6.385 -7.391 1.00 86.00 542 PHE A C 1
ATOM 4345 O O . PHE A 1 542 ? 16.484 5.874 -6.629 1.00 86.00 542 PHE A O 1
ATOM 4352 N N . GLN A 1 543 ? 16.031 7.050 -8.485 1.00 84.44 543 GLN A N 1
ATOM 4353 C CA . GLN A 1 543 ? 17.434 7.177 -8.875 1.00 84.44 543 GLN A CA 1
ATOM 4354 C C . GLN A 1 543 ? 17.753 8.556 -9.456 1.00 84.44 543 GLN A C 1
ATOM 4356 O O . GLN A 1 543 ? 17.197 8.960 -10.478 1.00 84.44 543 GLN A O 1
ATOM 4361 N N . TYR A 1 544 ? 18.737 9.241 -8.867 1.00 85.62 544 TYR A N 1
ATOM 4362 C CA . TYR A 1 544 ? 19.383 10.392 -9.499 1.00 85.62 544 TYR A CA 1
ATOM 4363 C C . TYR A 1 544 ? 20.202 9.944 -10.710 1.00 85.62 544 TYR A C 1
ATOM 4365 O O . TYR A 1 544 ? 21.018 9.025 -10.609 1.00 85.62 544 TYR A O 1
ATOM 4373 N N . LYS A 1 545 ? 20.024 10.612 -11.851 1.00 86.06 545 LYS A N 1
ATOM 4374 C CA . LYS A 1 545 ? 20.876 10.397 -13.024 1.00 86.06 545 LYS A CA 1
ATOM 4375 C C . LYS A 1 545 ? 21.975 11.450 -13.043 1.00 86.06 545 LYS A C 1
ATOM 4377 O O . LYS A 1 545 ? 21.723 12.638 -12.855 1.00 86.06 545 LYS A O 1
ATOM 4382 N N . THR A 1 546 ? 23.199 10.995 -13.264 1.00 82.44 546 THR A N 1
ATOM 4383 C CA . THR A 1 546 ? 24.398 11.832 -13.332 1.00 82.44 546 THR A CA 1
ATOM 4384 C C . THR A 1 546 ? 25.063 11.681 -14.700 1.00 82.44 546 THR A C 1
ATOM 4386 O O . THR A 1 546 ? 24.818 10.709 -15.416 1.00 82.44 546 THR A O 1
ATOM 4389 N N . GLY A 1 547 ? 25.895 12.654 -15.074 1.00 83.56 547 GLY A N 1
ATOM 4390 C CA . GLY A 1 547 ? 26.580 12.698 -16.369 1.00 83.56 547 GLY A CA 1
ATOM 4391 C C . GLY A 1 547 ? 26.014 13.756 -17.316 1.00 83.56 547 GLY A C 1
ATOM 4392 O O . GLY A 1 547 ? 24.978 14.356 -17.049 1.00 83.56 547 GLY A O 1
ATOM 4393 N N . GLU A 1 548 ? 26.716 13.983 -18.424 1.00 90.38 548 GLU A N 1
ATOM 4394 C CA . GLU A 1 548 ? 26.466 15.099 -19.355 1.00 90.38 548 GLU A CA 1
ATOM 4395 C C . GLU A 1 548 ? 25.137 14.993 -20.118 1.00 90.38 548 GLU A C 1
ATOM 4397 O O . GLU A 1 548 ? 24.623 15.993 -20.607 1.00 90.38 548 GLU A O 1
ATOM 4402 N N . MET A 1 549 ? 24.545 13.795 -20.183 1.00 92.94 549 MET A N 1
ATOM 4403 C CA . MET A 1 549 ? 23.260 13.562 -20.854 1.00 92.94 549 MET A CA 1
ATOM 4404 C C . MET A 1 549 ? 22.041 14.014 -20.037 1.00 92.94 549 MET A C 1
ATOM 4406 O O . MET A 1 549 ? 20.931 14.016 -20.565 1.00 92.94 549 MET A O 1
ATOM 4410 N N . TYR A 1 550 ? 22.211 14.356 -18.755 1.00 91.75 550 TYR A N 1
ATOM 4411 C CA . TYR A 1 550 ? 21.099 14.675 -17.861 1.00 91.75 550 TYR A CA 1
ATOM 4412 C C . TYR A 1 550 ? 21.274 16.062 -17.235 1.00 91.75 550 TYR A C 1
ATOM 4414 O O . TYR A 1 550 ? 22.374 16.405 -16.795 1.00 91.75 550 TYR A O 1
ATOM 4422 N N . PRO A 1 551 ? 20.199 16.866 -17.128 1.00 89.62 551 PRO A N 1
ATOM 4423 C CA . PRO A 1 551 ? 20.281 18.138 -16.430 1.00 89.62 551 PRO A CA 1
ATOM 4424 C C . PRO A 1 551 ? 20.590 17.920 -14.942 1.00 89.62 551 PRO A C 1
ATOM 4426 O O . PRO A 1 551 ? 20.256 16.893 -14.346 1.00 89.62 551 PRO A O 1
ATOM 4429 N N . LYS A 1 552 ? 21.228 18.909 -14.310 1.00 83.62 552 LYS A N 1
ATOM 4430 C CA . LYS A 1 552 ? 21.600 18.834 -12.892 1.00 83.62 552 LYS A CA 1
ATOM 4431 C C . LYS A 1 552 ? 20.368 18.585 -12.013 1.00 83.62 552 LYS A C 1
ATOM 4433 O O . LYS A 1 552 ? 19.371 19.292 -12.118 1.00 83.62 552 LYS A O 1
ATOM 4438 N N . GLY A 1 553 ? 20.466 17.606 -11.111 1.00 80.19 553 GLY A N 1
ATOM 4439 C CA . GLY A 1 553 ? 19.370 17.235 -10.209 1.00 80.19 553 GLY A CA 1
ATOM 4440 C C . GLY A 1 553 ? 18.249 16.441 -10.886 1.00 80.19 553 GLY A C 1
ATOM 4441 O O . GLY A 1 553 ? 17.175 16.299 -10.305 1.00 80.19 553 GLY A O 1
ATOM 4442 N N . PHE A 1 554 ? 18.464 15.933 -12.101 1.00 90.44 554 PHE A N 1
ATOM 4443 C CA . PHE A 1 554 ? 17.524 15.013 -12.725 1.00 90.44 554 PHE A CA 1
ATOM 4444 C C . PHE A 1 554 ? 17.479 13.691 -11.956 1.00 90.44 554 PHE A C 1
ATOM 4446 O O . PHE A 1 554 ? 18.505 13.096 -11.620 1.00 90.44 554 PHE A O 1
ATOM 4453 N N . PHE A 1 555 ? 16.269 13.216 -11.705 1.00 89.12 555 PHE A N 1
ATOM 4454 C CA . PHE A 1 555 ? 16.005 11.913 -11.120 1.00 89.12 555 PHE A CA 1
ATOM 4455 C C . PHE A 1 555 ? 14.882 11.237 -11.890 1.00 89.12 555 PHE A C 1
ATOM 4457 O O . PHE A 1 555 ? 14.077 11.901 -12.549 1.00 89.12 555 PHE A O 1
ATOM 4464 N N . VAL A 1 556 ? 14.834 9.918 -11.768 1.00 88.94 556 VAL A N 1
ATOM 4465 C CA . VAL A 1 556 ? 13.770 9.075 -12.297 1.00 88.94 556 VAL A CA 1
ATOM 4466 C C . VAL A 1 556 ? 13.148 8.318 -11.134 1.00 88.94 556 VAL A C 1
ATOM 4468 O O . VAL A 1 556 ? 13.865 7.718 -10.334 1.00 88.94 556 VAL A O 1
ATOM 4471 N N . GLN A 1 557 ? 11.820 8.353 -11.069 1.00 87.56 557 GLN A N 1
ATOM 4472 C CA . GLN A 1 557 ? 11.014 7.500 -10.208 1.00 87.56 557 GLN A CA 1
ATOM 4473 C C . GLN A 1 557 ? 10.359 6.431 -11.083 1.00 87.56 557 GLN A C 1
ATOM 4475 O O . GLN A 1 557 ? 9.462 6.739 -11.864 1.00 87.56 557 GLN A O 1
ATOM 4480 N N . THR A 1 558 ? 10.815 5.187 -10.969 1.00 89.75 558 THR A N 1
ATOM 4481 C CA . THR A 1 558 ? 10.313 4.062 -11.768 1.00 89.75 558 THR A CA 1
ATOM 4482 C C . THR A 1 558 ? 9.372 3.213 -10.911 1.00 89.75 558 THR A C 1
ATOM 4484 O O . THR A 1 558 ? 9.842 2.542 -9.987 1.00 89.75 558 THR A O 1
ATOM 4487 N N . PRO A 1 559 ? 8.050 3.232 -11.156 1.00 89.25 559 PRO A N 1
ATOM 4488 C CA . PRO A 1 559 ? 7.123 2.360 -10.444 1.00 89.25 559 PRO A CA 1
ATOM 4489 C C . PRO A 1 559 ? 7.321 0.895 -10.858 1.00 89.25 559 PRO A C 1
ATOM 4491 O O . PRO A 1 559 ? 7.622 0.594 -12.012 1.00 89.25 559 PRO A O 1
ATOM 4494 N N . GLY A 1 560 ? 7.131 -0.035 -9.919 1.00 87.25 560 GLY A N 1
ATOM 4495 C CA . GLY A 1 560 ? 7.174 -1.477 -10.187 1.00 87.25 560 GLY A CA 1
ATOM 4496 C C . GLY A 1 560 ? 5.880 -2.061 -10.770 1.00 87.25 560 GLY A C 1
ATOM 4497 O O . GLY A 1 560 ? 5.714 -3.277 -10.733 1.00 87.25 560 GLY A O 1
ATOM 4498 N N . PHE A 1 561 ? 4.958 -1.221 -11.248 1.00 94.25 561 PHE A N 1
ATOM 4499 C CA . PHE A 1 561 ? 3.566 -1.569 -11.551 1.00 94.25 561 PHE A CA 1
ATOM 4500 C C . PHE A 1 561 ? 3.000 -0.757 -12.725 1.00 94.25 561 PHE A C 1
ATOM 4502 O O . PHE A 1 561 ? 3.522 0.302 -13.069 1.00 94.25 561 PHE A O 1
ATOM 4509 N N . ASP A 1 562 ? 1.918 -1.257 -13.331 1.00 95.44 562 ASP A N 1
ATOM 4510 C CA . ASP A 1 562 ? 1.363 -0.761 -14.600 1.00 95.44 562 ASP A CA 1
ATOM 4511 C C . ASP A 1 562 ? 0.180 0.205 -14.435 1.00 95.44 562 ASP A C 1
ATOM 4513 O O . ASP A 1 562 ? -0.785 0.099 -15.172 1.00 95.44 562 ASP A O 1
ATOM 4517 N N . PHE A 1 563 ? 0.222 1.134 -13.477 1.00 97.06 563 PHE A N 1
ATOM 4518 C CA . PHE A 1 563 ? -0.744 2.238 -13.334 1.00 97.06 563 PHE A CA 1
ATOM 4519 C C . PHE A 1 563 ? -0.028 3.502 -12.849 1.00 97.06 563 PHE A C 1
ATOM 4521 O O . PHE A 1 563 ? 1.061 3.432 -12.279 1.00 97.06 563 PHE A O 1
ATOM 4528 N N . PHE A 1 564 ? -0.596 4.682 -13.101 1.00 97.56 564 PHE A N 1
ATOM 4529 C CA . PHE A 1 564 ? 0.052 5.940 -12.735 1.00 97.56 564 PHE A CA 1
ATOM 4530 C C . PHE A 1 564 ? 0.072 6.132 -11.209 1.00 97.56 564 PHE A C 1
ATOM 4532 O O . PHE A 1 564 ? -0.930 5.902 -10.526 1.00 97.56 564 PHE A O 1
ATOM 4539 N N . ASN A 1 565 ? 1.207 6.586 -10.663 1.00 96.94 565 ASN A N 1
ATOM 4540 C CA . ASN A 1 565 ? 1.379 6.860 -9.231 1.00 96.94 565 ASN A CA 1
ATOM 4541 C C . ASN A 1 565 ? 0.707 8.186 -8.823 1.00 96.94 565 ASN A C 1
ATOM 4543 O O . ASN A 1 565 ? 1.360 9.129 -8.374 1.00 96.94 565 ASN A O 1
ATOM 4547 N N . TYR A 1 566 ? -0.609 8.265 -9.019 1.00 98.12 566 TYR A N 1
ATOM 4548 C CA . TYR A 1 566 ? -1.428 9.394 -8.589 1.00 98.12 566 TYR A CA 1
ATOM 4549 C C . TYR A 1 566 ? -1.322 9.596 -7.081 1.00 98.12 566 TYR A C 1
ATOM 4551 O O . TYR A 1 566 ? -1.412 8.636 -6.314 1.00 98.12 566 TYR A O 1
ATOM 4559 N N . ALA A 1 567 ? -1.187 10.844 -6.654 1.00 98.00 567 ALA A N 1
ATOM 4560 C CA . ALA A 1 567 ? -0.980 11.212 -5.262 1.00 98.00 567 ALA A CA 1
ATOM 4561 C C . ALA A 1 567 ? -1.916 12.341 -4.824 1.00 98.00 567 ALA A C 1
ATOM 4563 O O . ALA A 1 567 ? -2.514 13.032 -5.649 1.00 98.00 567 ALA A O 1
ATOM 4564 N N . GLY A 1 568 ? -2.030 12.519 -3.509 1.00 98.12 568 GLY A N 1
ATOM 4565 C CA . GLY A 1 568 ? -2.916 13.504 -2.892 1.00 98.12 568 GLY A CA 1
ATOM 4566 C C . GLY A 1 568 ? -3.875 12.877 -1.886 1.00 98.12 568 GLY A C 1
ATOM 4567 O O . GLY A 1 568 ? -3.687 11.739 -1.446 1.00 98.12 568 GLY A O 1
ATOM 4568 N N . ILE A 1 569 ? -4.903 13.639 -1.521 1.00 98.69 569 ILE A N 1
ATOM 4569 C CA . ILE A 1 569 ? -5.993 13.184 -0.656 1.00 98.69 569 ILE A CA 1
ATOM 4570 C C . ILE A 1 569 ? -7.072 12.592 -1.570 1.00 98.69 569 ILE A C 1
ATOM 4572 O O . ILE A 1 569 ? -7.870 13.313 -2.169 1.00 98.69 569 ILE A O 1
ATOM 4576 N N . LEU A 1 570 ? -7.025 11.270 -1.745 1.00 98.56 570 LEU A N 1
ATOM 4577 C CA . LEU A 1 570 ? -7.767 10.563 -2.796 1.00 98.56 570 LEU A CA 1
ATOM 4578 C C . LEU A 1 570 ? -9.195 10.188 -2.386 1.00 98.56 570 LEU A C 1
ATOM 4580 O O . LEU A 1 570 ? -10.011 9.865 -3.245 1.00 98.56 570 LEU A O 1
ATOM 4584 N N . ARG A 1 571 ? -9.509 10.209 -1.090 1.00 98.56 571 ARG A N 1
ATOM 4585 C CA . ARG A 1 571 ? -10.856 9.952 -0.563 1.00 98.56 571 ARG A CA 1
ATOM 4586 C C . ARG A 1 571 ? -11.195 10.949 0.533 1.00 98.56 571 ARG A C 1
ATOM 4588 O O . ARG A 1 571 ? -10.309 11.630 1.046 1.00 98.56 571 ARG A O 1
ATOM 4595 N N . SER A 1 572 ? -12.476 11.008 0.872 1.00 98.50 572 SER A N 1
ATOM 4596 C CA . SER A 1 572 ? -13.032 12.052 1.719 1.00 98.50 572 SER A CA 1
ATOM 4597 C C . SER A 1 572 ? -12.369 12.172 3.088 1.00 98.50 572 SER A C 1
ATOM 4599 O O . SER A 1 572 ? -11.900 11.184 3.677 1.00 98.50 572 SER A O 1
ATOM 4601 N N . VAL A 1 573 ? -12.365 13.401 3.598 1.00 98.69 573 VAL A N 1
ATOM 4602 C CA . VAL A 1 573 ? -11.850 13.752 4.926 1.00 98.69 573 VAL A CA 1
ATOM 4603 C C . VAL A 1 573 ? -13.006 14.211 5.798 1.00 98.69 573 VAL A C 1
ATOM 4605 O O . VAL A 1 573 ? -13.844 14.995 5.362 1.00 98.69 573 VAL A O 1
ATOM 4608 N N . TYR A 1 574 ? -13.042 13.755 7.046 1.00 98.44 574 TYR A N 1
ATOM 4609 C CA . TYR A 1 574 ? -14.134 14.051 7.968 1.00 98.44 574 TYR A CA 1
ATOM 4610 C C . TYR A 1 574 ? -13.611 14.549 9.309 1.00 98.44 574 TYR A C 1
ATOM 4612 O O . TYR A 1 574 ? -12.646 14.001 9.840 1.00 98.44 574 TYR A O 1
ATOM 4620 N N . VAL A 1 575 ? -14.292 15.531 9.896 1.00 97.75 575 VAL A N 1
ATOM 4621 C CA . VAL A 1 575 ? -14.284 15.731 11.350 1.00 97.75 575 VAL A CA 1
ATOM 4622 C C . VAL A 1 575 ? -15.435 14.915 11.915 1.00 97.75 575 VAL A C 1
ATOM 4624 O O . VAL A 1 575 ? -16.573 15.101 11.491 1.00 97.75 575 VAL A O 1
ATOM 4627 N N . VAL A 1 576 ? -15.151 14.015 12.849 1.00 96.88 576 VAL A N 1
ATOM 4628 C CA . VAL A 1 576 ? -16.129 13.086 13.423 1.00 96.88 576 VAL A CA 1
ATOM 4629 C C . VAL A 1 576 ? -16.294 13.362 14.911 1.00 96.88 576 VAL A C 1
ATOM 4631 O O . VAL A 1 576 ? -15.315 13.620 15.614 1.00 96.88 576 VAL A O 1
ATOM 4634 N N . TYR A 1 577 ? -17.537 13.285 15.376 1.00 95.06 577 TYR A N 1
ATOM 4635 C CA . TYR A 1 577 ? -17.952 13.502 16.753 1.00 95.06 577 TYR A CA 1
ATOM 4636 C C . TYR A 1 577 ? -18.647 12.257 17.303 1.00 95.06 577 TYR A C 1
ATOM 4638 O O . TYR A 1 577 ? -19.590 11.739 16.699 1.00 95.06 577 TYR A O 1
ATOM 4646 N N . THR A 1 578 ? -18.200 11.793 18.469 1.00 94.50 578 THR A N 1
ATOM 4647 C CA . THR A 1 578 ? -18.816 10.675 19.201 1.00 94.50 578 THR A CA 1
ATOM 4648 C C . THR A 1 578 ? -18.934 11.001 20.686 1.00 94.50 578 THR A C 1
ATOM 4650 O O . THR A 1 578 ? -18.255 11.896 21.195 1.00 94.50 578 THR A O 1
ATOM 4653 N N . GLY A 1 579 ? -19.731 10.227 21.423 1.00 91.50 579 GLY A N 1
ATOM 4654 C CA . GLY A 1 579 ? -19.665 10.224 22.885 1.00 91.50 579 GLY A CA 1
ATOM 4655 C C . GLY A 1 579 ? -18.273 9.836 23.412 1.00 91.50 579 GLY A C 1
ATOM 4656 O O . GLY A 1 579 ? -17.452 9.254 22.698 1.00 91.50 579 GLY A O 1
ATOM 4657 N N . LEU A 1 580 ? -17.998 10.147 24.685 1.00 92.50 580 LEU A N 1
ATOM 4658 C CA . LEU A 1 580 ? -16.749 9.753 25.364 1.00 92.50 580 LEU A CA 1
ATOM 4659 C C . LEU A 1 580 ? -16.662 8.243 25.626 1.00 92.50 580 LEU A C 1
ATOM 4661 O O . LEU A 1 580 ? -15.567 7.701 25.755 1.00 92.50 580 LEU A O 1
ATOM 4665 N N . SER A 1 581 ? -17.812 7.570 25.716 1.00 94.19 581 SER A N 1
ATOM 4666 C CA . SER A 1 581 ? -17.901 6.117 25.590 1.00 94.19 581 SER A CA 1
ATOM 4667 C C . SER A 1 581 ? -18.369 5.789 24.182 1.00 94.19 581 SER A C 1
ATOM 4669 O O . SER A 1 581 ? -19.458 6.211 23.814 1.00 94.19 581 SER A O 1
ATOM 4671 N N . TYR A 1 582 ? -17.552 5.083 23.408 1.00 94.50 582 TYR A N 1
ATOM 4672 C CA . TYR A 1 582 ? -17.773 4.869 21.984 1.00 94.50 582 TYR A CA 1
ATOM 4673 C C . TYR A 1 582 ? -17.320 3.485 21.511 1.00 94.50 582 TYR A C 1
ATOM 4675 O O . TYR A 1 582 ? -16.385 2.884 22.047 1.00 94.50 582 TYR A O 1
ATOM 4683 N N . ILE A 1 583 ? -17.972 3.010 20.455 1.00 95.81 583 ILE A N 1
ATOM 4684 C CA . ILE A 1 583 ? -17.652 1.797 19.705 1.00 95.81 583 ILE A CA 1
ATOM 4685 C C . ILE A 1 583 ? -16.543 2.126 18.701 1.00 95.81 583 ILE A C 1
ATOM 4687 O O . ILE A 1 583 ? -16.693 3.042 17.885 1.00 95.81 583 ILE A O 1
ATOM 4691 N N . LYS A 1 584 ? -15.442 1.376 18.764 1.00 93.88 584 LYS A N 1
ATOM 4692 C CA . LYS A 1 584 ? -14.289 1.489 17.860 1.00 93.88 584 LYS A CA 1
ATOM 4693 C C . LYS A 1 584 ? -14.308 0.418 16.769 1.00 93.88 584 LYS A C 1
ATOM 4695 O O . LYS A 1 584 ? -13.910 0.711 15.651 1.00 93.88 584 LYS A O 1
ATOM 4700 N N . ASP A 1 585 ? -14.785 -0.785 17.087 1.00 95.81 585 ASP A N 1
ATOM 4701 C CA . ASP A 1 585 ? -14.836 -1.914 16.156 1.00 95.81 585 ASP A CA 1
ATOM 4702 C C . ASP A 1 585 ? -16.066 -2.793 16.379 1.00 95.81 585 ASP A C 1
ATOM 4704 O O . ASP A 1 585 ? -16.531 -2.952 17.512 1.00 95.81 585 ASP A O 1
ATOM 4708 N N . ILE A 1 586 ? -16.530 -3.410 15.294 1.00 96.44 586 ILE A N 1
ATOM 4709 C CA . ILE A 1 586 ? -17.555 -4.450 15.284 1.00 96.44 586 ILE A CA 1
ATOM 4710 C C . ILE A 1 586 ? -17.065 -5.559 14.353 1.00 96.44 586 ILE A C 1
ATOM 4712 O O . ILE A 1 586 ? -16.822 -5.331 13.167 1.00 96.44 586 ILE A O 1
ATOM 4716 N N . LYS A 1 587 ? -16.937 -6.779 14.871 1.00 95.94 587 LYS A N 1
ATOM 4717 C CA . LYS A 1 587 ? -16.683 -7.981 14.070 1.00 95.94 587 LYS A CA 1
ATOM 4718 C C . LYS A 1 587 ? -17.950 -8.818 14.026 1.00 95.94 587 LYS A C 1
ATOM 4720 O O . LYS A 1 587 ? -18.458 -9.180 15.082 1.00 95.94 587 LYS A O 1
ATOM 4725 N N . ILE A 1 588 ? -18.417 -9.156 12.827 1.00 96.00 588 ILE A N 1
ATOM 4726 C CA . ILE A 1 588 ? -19.596 -9.999 12.608 1.00 96.00 588 ILE A CA 1
ATOM 4727 C C . ILE A 1 588 ? -19.188 -11.249 11.830 1.00 96.00 588 ILE A C 1
ATOM 4729 O O . ILE A 1 588 ? -18.510 -11.174 10.807 1.00 96.00 588 ILE A O 1
ATOM 4733 N N . VAL A 1 589 ? -19.631 -12.411 12.300 1.00 94.94 589 VAL A N 1
ATOM 4734 C CA . VAL A 1 589 ? -19.582 -13.676 11.564 1.00 94.94 589 VAL A CA 1
ATOM 4735 C C . VAL A 1 589 ? -21.010 -14.191 11.442 1.00 94.94 589 VAL A C 1
ATOM 4737 O O . VAL A 1 589 ? -21.591 -14.668 12.417 1.00 94.94 589 VAL A O 1
ATOM 4740 N N . ALA A 1 590 ? -21.579 -14.058 10.244 1.00 93.12 590 ALA A N 1
ATOM 4741 C CA . ALA A 1 590 ? -22.919 -14.530 9.916 1.00 93.12 590 ALA A CA 1
ATOM 4742 C C . ALA A 1 590 ? -22.841 -15.939 9.316 1.00 93.12 590 ALA A C 1
ATOM 4744 O O . ALA A 1 590 ? -22.621 -16.118 8.117 1.00 93.12 590 ALA A O 1
ATOM 4745 N N . ASP A 1 591 ? -22.996 -16.941 10.173 1.00 86.94 591 ASP A N 1
ATOM 4746 C CA . ASP A 1 591 ? -22.936 -18.346 9.802 1.00 86.94 591 ASP A CA 1
ATOM 4747 C C . ASP A 1 591 ? -24.285 -18.803 9.234 1.00 86.94 591 ASP A C 1
ATOM 4749 O O . ASP A 1 591 ? -25.264 -19.003 9.961 1.00 86.94 591 ASP A O 1
ATOM 4753 N N . ALA A 1 592 ? -24.326 -18.957 7.912 1.00 84.56 592 ALA A N 1
ATOM 4754 C CA . ALA A 1 592 ? -25.502 -19.431 7.194 1.00 84.56 592 ALA A CA 1
ATOM 4755 C C . ALA A 1 592 ? -25.804 -20.925 7.427 1.00 84.56 592 ALA A C 1
ATOM 4757 O O . ALA A 1 592 ? -26.964 -21.322 7.320 1.00 84.56 592 ALA A O 1
ATOM 4758 N N . GLU A 1 593 ? -24.807 -21.751 7.762 1.00 80.88 593 GLU A N 1
ATOM 4759 C CA . GLU A 1 593 ? -24.990 -23.190 8.006 1.00 80.88 593 GLU A CA 1
ATOM 4760 C C . GLU A 1 593 ? -25.551 -23.438 9.407 1.00 80.88 593 GLU A C 1
ATOM 4762 O O . GLU A 1 593 ? -26.570 -24.117 9.562 1.00 80.88 593 GLU A O 1
ATOM 4767 N N . ASN A 1 594 ? -24.930 -22.827 10.419 1.00 80.75 594 ASN A N 1
ATOM 4768 C CA . ASN A 1 594 ? -25.340 -22.948 11.820 1.00 80.75 594 ASN A CA 1
ATOM 4769 C C . ASN A 1 594 ? -26.426 -21.947 12.230 1.00 80.75 594 ASN A C 1
ATOM 4771 O O . ASN A 1 594 ? -26.843 -21.948 13.387 1.00 80.75 594 ASN A O 1
ATOM 4775 N N . LYS A 1 595 ? -26.891 -21.104 11.298 1.00 80.56 595 LYS A N 1
ATOM 4776 C CA . LYS A 1 595 ? -28.033 -20.190 11.482 1.00 80.56 595 LYS A CA 1
ATOM 4777 C C . LYS A 1 595 ? -27.822 -19.240 12.651 1.00 80.56 595 LYS A C 1
ATOM 4779 O O . LYS A 1 595 ? -28.717 -18.991 13.460 1.00 80.56 595 LYS A O 1
ATOM 4784 N N . SER A 1 596 ? -26.599 -18.730 12.741 1.00 88.44 596 SER A N 1
ATOM 4785 C CA . SER A 1 596 ? -26.189 -17.913 13.868 1.00 88.44 596 SER A CA 1
ATOM 4786 C C . SER A 1 596 ? -25.338 -16.729 13.456 1.00 88.44 596 SER A C 1
ATOM 4788 O O . SER A 1 596 ? -24.553 -16.803 12.514 1.00 88.44 596 SER A O 1
ATOM 4790 N N . VAL A 1 597 ? -25.478 -15.638 14.194 1.00 92.50 597 VAL A N 1
ATOM 4791 C CA . VAL A 1 597 ? -24.619 -14.464 14.086 1.00 92.50 597 VAL A CA 1
ATOM 4792 C C . VAL A 1 597 ? -23.771 -14.407 15.336 1.00 92.50 597 VAL A C 1
ATOM 4794 O O . VAL A 1 597 ? -24.299 -14.274 16.438 1.00 92.50 597 VAL A O 1
ATOM 4797 N N . THR A 1 598 ? -22.458 -14.504 15.175 1.00 94.12 598 THR A N 1
ATOM 4798 C CA . THR A 1 598 ? -21.520 -14.192 16.254 1.00 94.12 598 THR A CA 1
ATOM 4799 C C . THR A 1 598 ? -21.016 -12.778 16.054 1.00 94.12 598 THR A C 1
ATOM 4801 O O . THR A 1 598 ? -20.573 -12.441 14.955 1.00 94.12 598 THR A O 1
ATOM 4804 N N . TYR A 1 599 ? -21.068 -11.958 17.097 1.00 95.19 599 TYR A N 1
ATOM 4805 C CA . TYR A 1 599 ? -20.529 -10.607 17.046 1.00 95.19 599 TYR A CA 1
ATOM 4806 C C . TYR A 1 599 ? -19.621 -10.301 18.236 1.00 95.19 599 TYR A C 1
ATOM 4808 O O . TYR A 1 599 ? -19.808 -10.842 19.329 1.00 95.19 599 TYR A O 1
ATOM 4816 N N . ASP A 1 600 ? -18.650 -9.420 18.011 1.00 95.06 600 ASP A N 1
ATOM 4817 C CA . ASP A 1 600 ? -17.762 -8.853 19.026 1.00 95.06 600 ASP A CA 1
ATOM 4818 C C . ASP A 1 600 ? -17.643 -7.339 18.816 1.00 95.06 600 ASP A C 1
ATOM 4820 O O . ASP A 1 600 ? -17.439 -6.871 17.693 1.00 95.06 600 ASP A O 1
ATOM 4824 N N . VAL A 1 601 ? -17.824 -6.582 19.895 1.00 95.12 601 VAL A N 1
ATOM 4825 C CA . VAL A 1 601 ? -17.793 -5.121 19.927 1.00 95.12 601 VAL A CA 1
ATOM 4826 C C . VAL A 1 601 ? -16.643 -4.675 20.816 1.00 95.12 601 VAL A C 1
ATOM 4828 O O . VAL A 1 601 ? -16.622 -4.956 22.021 1.00 95.12 601 VAL A O 1
ATOM 4831 N N . SER A 1 602 ? -15.743 -3.873 20.253 1.00 93.75 602 SER A N 1
ATOM 4832 C CA . SER A 1 602 ? -14.665 -3.236 21.005 1.00 93.75 602 SER A CA 1
ATOM 4833 C C . SER A 1 602 ? -14.750 -1.713 20.927 1.00 93.75 602 SER A C 1
ATOM 4835 O O . SER A 1 602 ? -15.321 -1.135 20.002 1.00 93.75 602 SER A O 1
ATOM 4837 N N . GLY A 1 603 ? -14.222 -1.037 21.943 1.00 92.44 603 GLY A N 1
ATOM 4838 C CA . GLY A 1 603 ? -14.300 0.412 22.063 1.00 92.44 603 GLY A CA 1
ATOM 4839 C C . GLY A 1 603 ? -13.895 0.904 23.444 1.00 92.44 603 GLY A C 1
ATOM 4840 O O . GLY A 1 603 ? -13.665 0.109 24.362 1.00 92.44 603 GLY A O 1
ATOM 4841 N N . ASN A 1 604 ? -13.828 2.223 23.603 1.00 93.25 604 ASN A N 1
ATOM 4842 C CA . ASN A 1 604 ? -13.685 2.829 24.919 1.00 93.25 604 ASN A CA 1
ATOM 4843 C C . ASN A 1 604 ? -15.076 2.915 25.546 1.00 93.25 604 ASN A C 1
ATOM 4845 O O . ASN A 1 604 ? -15.864 3.774 25.181 1.00 93.25 604 ASN A O 1
ATOM 4849 N N . ILE A 1 605 ? -15.407 1.993 26.446 1.00 92.56 605 ILE A N 1
ATOM 4850 C CA . ILE A 1 605 ? -16.752 1.879 27.016 1.00 92.56 605 ILE A CA 1
ATOM 4851 C C . ILE A 1 605 ? -16.635 1.901 28.537 1.00 92.56 605 ILE A C 1
ATOM 4853 O O . ILE A 1 605 ? -16.007 1.007 29.118 1.00 92.56 605 ILE A O 1
ATOM 4857 N N . CYS A 1 606 ? -17.253 2.901 29.170 1.00 91.12 606 CYS A N 1
ATOM 4858 C CA . CYS A 1 606 ? -17.195 3.098 30.614 1.00 91.12 606 CYS A CA 1
ATOM 4859 C C . CYS A 1 606 ? -17.725 1.888 31.405 1.00 91.12 606 CYS A C 1
ATOM 4861 O O . CYS A 1 606 ? -18.578 1.142 30.928 1.00 91.12 606 CYS A O 1
ATOM 4863 N N . SER A 1 607 ? -17.250 1.696 32.639 1.00 89.12 607 SER A N 1
ATOM 4864 C CA . SER A 1 607 ? -17.656 0.559 33.482 1.00 89.12 607 SER A CA 1
ATOM 4865 C C . SER A 1 607 ? -19.133 0.585 33.887 1.00 89.12 607 SER A C 1
ATOM 4867 O O . SER A 1 607 ? -19.710 -0.469 34.134 1.00 89.12 607 SER A O 1
ATOM 4869 N N . THR A 1 608 ? -19.754 1.766 33.937 1.00 92.19 608 THR A N 1
ATOM 4870 C CA . THR A 1 608 ? -21.186 1.927 34.236 1.00 92.19 608 THR A CA 1
ATOM 4871 C C . THR A 1 608 ? -22.076 1.826 32.993 1.00 92.19 608 THR A C 1
ATOM 4873 O O . THR A 1 608 ? -23.299 1.838 33.111 1.00 92.19 608 THR A O 1
ATOM 4876 N N . CYS A 1 609 ? -21.481 1.719 31.803 1.00 93.75 609 CYS A N 1
ATOM 4877 C CA . CYS A 1 609 ? -22.193 1.675 30.536 1.00 93.75 609 CYS A CA 1
ATOM 4878 C C . CYS A 1 609 ? -22.667 0.241 30.233 1.00 93.75 609 CYS A C 1
ATOM 4880 O O . CYS A 1 609 ? -21.906 -0.722 30.364 1.00 93.75 609 CYS A O 1
ATOM 4882 N N . LYS A 1 610 ? -23.909 0.091 29.768 1.00 94.25 610 LYS A N 1
ATOM 4883 C CA . LYS A 1 610 ? -24.457 -1.172 29.248 1.00 94.25 610 LYS A CA 1
ATOM 4884 C C . LYS A 1 610 ? -24.354 -1.186 27.728 1.00 94.25 610 LYS A C 1
ATOM 4886 O O . LYS A 1 610 ? -24.548 -0.158 27.093 1.00 94.25 610 LYS A O 1
ATOM 4891 N N . VAL A 1 611 ? -24.064 -2.347 27.148 1.00 95.19 611 VAL A N 1
ATOM 4892 C CA . VAL A 1 611 ? -24.002 -2.535 25.691 1.00 95.19 611 VAL A CA 1
ATOM 4893 C C . VAL A 1 611 ? -25.097 -3.506 25.285 1.00 95.19 611 VAL A C 1
ATOM 4895 O O . VAL A 1 611 ? -25.274 -4.532 25.943 1.00 95.19 611 VAL A O 1
ATOM 4898 N N . SER A 1 612 ? -25.811 -3.195 24.212 1.00 93.62 612 SER A N 1
ATOM 4899 C CA . SER A 1 612 ? -26.808 -4.082 23.614 1.00 93.62 612 SER A CA 1
ATOM 4900 C C . SER A 1 612 ? -26.626 -4.160 22.104 1.00 93.62 612 SER A C 1
ATOM 4902 O O . SER A 1 612 ? -26.390 -3.133 21.471 1.00 93.62 612 SER A O 1
ATOM 4904 N N . GLY A 1 613 ? -26.752 -5.360 21.545 1.00 93.69 613 GLY A N 1
ATOM 4905 C CA . GLY A 1 613 ? -26.780 -5.621 20.109 1.00 93.69 613 GLY A CA 1
ATOM 4906 C C . GLY A 1 613 ? -28.184 -6.039 19.683 1.00 93.69 613 GLY A C 1
ATOM 4907 O O . GLY A 1 613 ? -28.717 -7.025 20.192 1.00 93.69 613 GLY A O 1
ATOM 4908 N N . THR A 1 614 ? -28.787 -5.292 18.765 1.00 94.38 614 THR A N 1
ATOM 4909 C CA . THR A 1 614 ? -30.087 -5.607 18.161 1.00 94.38 614 THR A CA 1
ATOM 4910 C C . THR A 1 614 ? -29.865 -6.015 16.714 1.00 94.38 614 THR A C 1
ATOM 4912 O O . THR A 1 614 ? -29.246 -5.267 15.962 1.00 94.38 614 THR A O 1
ATOM 4915 N N . ILE A 1 615 ? -30.371 -7.178 16.313 1.00 94.12 615 ILE A N 1
ATOM 4916 C CA . ILE A 1 615 ? -30.353 -7.593 14.907 1.00 94.12 615 ILE A CA 1
ATOM 4917 C C . ILE A 1 615 ? -31.664 -7.149 14.266 1.00 94.12 615 ILE A C 1
ATOM 4919 O O . ILE A 1 615 ? -32.742 -7.497 14.755 1.00 94.12 615 ILE A O 1
ATOM 4923 N N . LEU A 1 616 ? -31.554 -6.388 13.182 1.00 95.00 616 LEU A N 1
ATOM 4924 C CA . LEU A 1 616 ? -32.662 -5.963 12.336 1.00 95.00 616 LEU A CA 1
ATOM 4925 C C . LEU A 1 616 ? -32.671 -6.791 11.049 1.00 95.00 616 LEU A C 1
ATOM 4927 O O . LEU A 1 616 ? -31.610 -7.063 10.476 1.00 95.00 616 LEU A O 1
ATOM 4931 N N . ASP A 1 617 ? -33.861 -7.190 10.610 1.00 93.69 617 ASP A N 1
ATOM 4932 C CA . ASP A 1 617 ? -34.069 -7.829 9.313 1.00 93.69 617 ASP A CA 1
ATOM 4933 C C . ASP A 1 617 ? -33.909 -6.826 8.146 1.00 93.69 617 ASP A C 1
ATOM 4935 O O . ASP A 1 617 ? -33.752 -5.624 8.376 1.00 93.69 617 ASP A O 1
ATOM 4939 N N . PRO A 1 618 ? -33.964 -7.282 6.880 1.00 94.69 618 PRO A N 1
ATOM 4940 C CA . PRO A 1 618 ? -33.868 -6.391 5.720 1.00 94.69 618 PRO A CA 1
ATOM 4941 C C . PRO A 1 618 ? -34.994 -5.352 5.575 1.00 94.69 618 PRO A C 1
ATOM 4943 O O . PRO A 1 618 ? -34.925 -4.526 4.669 1.00 94.69 618 PRO A O 1
ATOM 4946 N N . ASN A 1 619 ? -36.035 -5.405 6.412 1.00 93.31 619 ASN A N 1
ATOM 4947 C CA . ASN A 1 619 ? -37.115 -4.418 6.488 1.00 93.31 619 ASN A CA 1
ATOM 4948 C C . ASN A 1 619 ? -37.013 -3.563 7.769 1.00 93.31 619 ASN A C 1
ATOM 4950 O O . ASN A 1 619 ? -38.009 -2.973 8.193 1.00 93.31 619 ASN A O 1
ATOM 4954 N N . ASP A 1 620 ? -35.839 -3.536 8.407 1.00 93.75 620 ASP A N 1
ATOM 4955 C CA . ASP A 1 620 ? -35.534 -2.821 9.650 1.00 93.75 620 ASP A CA 1
ATOM 4956 C C . ASP A 1 620 ? -36.346 -3.274 10.880 1.00 93.75 620 ASP A C 1
ATOM 4958 O O . ASP A 1 620 ? -36.423 -2.566 11.892 1.00 93.75 620 ASP A O 1
ATOM 4962 N N . LYS A 1 621 ? -36.935 -4.475 10.847 1.00 92.94 621 LYS A N 1
ATOM 4963 C CA . LYS A 1 621 ? -37.682 -5.033 11.978 1.00 92.94 621 LYS A CA 1
ATOM 4964 C C . LYS A 1 621 ? -36.730 -5.754 12.942 1.00 92.94 621 LYS A C 1
ATOM 4966 O O . LYS A 1 621 ? -35.951 -6.601 12.502 1.00 92.94 621 LYS A O 1
ATOM 4971 N N . PRO A 1 622 ? -36.791 -5.488 14.260 1.00 92.06 622 PRO A N 1
ATOM 4972 C CA . PRO A 1 622 ? -35.959 -6.194 15.227 1.00 92.06 622 PRO A CA 1
ATOM 4973 C C . PRO A 1 622 ? -36.366 -7.667 15.318 1.00 92.06 622 PRO A C 1
ATOM 4975 O O . PRO A 1 622 ? -37.506 -7.979 15.662 1.00 92.06 622 PRO A O 1
ATOM 4978 N N . VAL A 1 623 ? -35.418 -8.561 15.038 1.00 89.19 623 VAL A N 1
ATOM 4979 C CA . VAL A 1 623 ? -35.591 -10.023 15.141 1.00 89.19 623 VAL A CA 1
ATOM 4980 C C . VAL A 1 623 ? -34.899 -10.604 16.370 1.00 89.19 623 VAL A C 1
ATOM 4982 O O . VAL A 1 623 ? -35.224 -11.702 16.810 1.00 89.19 623 VAL A O 1
ATOM 4985 N N . SER A 1 624 ? -33.949 -9.873 16.960 1.00 86.00 624 SER A N 1
ATOM 4986 C CA . SER A 1 624 ? -33.269 -10.310 18.176 1.00 86.00 624 SER A CA 1
ATOM 4987 C C . SER A 1 624 ? -32.646 -9.154 18.955 1.00 86.00 624 SER A C 1
ATOM 4989 O O . SER A 1 624 ? -32.197 -8.178 18.356 1.00 86.00 624 SER A O 1
ATOM 4991 N N . LEU A 1 625 ? -32.569 -9.291 20.283 1.00 87.06 625 LEU A N 1
ATOM 4992 C CA . LEU A 1 625 ? -31.921 -8.348 21.197 1.00 87.06 625 LEU A CA 1
ATOM 4993 C C . LEU A 1 625 ? -31.016 -9.107 22.170 1.00 87.06 625 LEU A C 1
ATOM 4995 O O . LEU A 1 625 ? -31.468 -10.013 22.867 1.00 87.06 625 LEU A O 1
ATOM 4999 N N . HIS A 1 626 ? -29.751 -8.705 22.242 1.00 87.94 626 HIS A N 1
ATOM 5000 C CA . HIS A 1 626 ? -28.742 -9.312 23.103 1.00 87.94 626 HIS A CA 1
ATOM 5001 C C . HIS A 1 626 ? -28.074 -8.259 23.984 1.00 87.94 626 HIS A C 1
ATOM 5003 O O . HIS A 1 626 ? -27.706 -7.179 23.524 1.00 87.94 626 HIS A O 1
ATOM 5009 N N . SER A 1 627 ? -27.900 -8.583 25.265 1.00 88.12 627 SER A N 1
ATOM 5010 C CA . SER A 1 627 ? -27.162 -7.748 26.214 1.00 88.12 627 SER A CA 1
ATOM 5011 C C . SER A 1 627 ? -25.712 -8.217 26.287 1.00 88.12 627 SER A C 1
ATOM 5013 O O . SER A 1 627 ? -25.459 -9.377 26.599 1.00 88.12 627 SER A O 1
ATOM 5015 N N . GLY A 1 628 ? -24.761 -7.312 26.064 1.00 88.81 628 GLY A N 1
ATOM 5016 C CA . GLY A 1 628 ? -23.328 -7.596 26.135 1.00 88.81 628 GLY A CA 1
ATOM 5017 C C . GLY A 1 628 ? -22.536 -7.101 24.926 1.00 88.81 628 GLY A C 1
ATOM 5018 O O . GLY A 1 628 ? -23.090 -6.702 23.903 1.00 88.81 628 GLY A O 1
ATOM 5019 N N . ARG A 1 629 ? -21.204 -7.124 25.073 1.00 89.31 629 ARG A N 1
ATOM 5020 C CA . ARG A 1 629 ? -20.236 -6.716 24.036 1.00 89.31 629 ARG A CA 1
ATOM 5021 C C . ARG A 1 629 ? -19.978 -7.801 22.995 1.00 89.31 629 ARG A C 1
ATOM 5023 O O . ARG A 1 629 ? -19.491 -7.497 21.919 1.00 89.31 629 ARG A O 1
ATOM 5030 N N . SER A 1 630 ? -20.304 -9.044 23.304 1.00 91.81 630 SER A N 1
ATOM 5031 C CA . SER A 1 630 ? -20.220 -10.154 22.371 1.00 91.81 630 SER A CA 1
ATOM 5032 C C . SER A 1 630 ? -21.369 -11.116 22.618 1.00 91.81 630 SER A C 1
ATOM 5034 O O . SER A 1 630 ? -21.931 -11.167 23.716 1.00 91.81 630 SER A O 1
ATOM 5036 N N . GLY A 1 631 ? -21.743 -11.852 21.581 1.00 86.75 631 GLY A N 1
ATOM 5037 C CA . GLY A 1 631 ? -22.841 -12.802 21.654 1.00 86.75 631 GLY A CA 1
ATOM 5038 C C . GLY A 1 631 ? -22.904 -13.685 20.420 1.00 86.75 631 GLY A C 1
ATOM 5039 O O . GLY A 1 631 ? -22.478 -13.285 19.337 1.00 86.75 631 GLY A O 1
ATOM 5040 N N . LYS A 1 632 ? -23.446 -14.891 20.603 1.00 89.81 632 LYS A N 1
ATOM 5041 C CA . LYS A 1 632 ? -23.900 -15.758 19.517 1.00 89.81 632 LYS A CA 1
ATOM 5042 C C . LYS A 1 632 ? -25.423 -15.735 19.526 1.00 89.81 632 LYS A C 1
ATOM 5044 O O . LYS A 1 632 ? -26.030 -16.127 20.518 1.00 89.81 632 LYS A O 1
ATOM 5049 N N . VAL A 1 633 ? -26.008 -15.268 18.434 1.00 85.19 633 VAL A N 1
ATOM 5050 C CA . VAL A 1 633 ? -27.451 -15.133 18.251 1.00 85.19 633 VAL A CA 1
ATOM 5051 C C . VAL A 1 633 ? -27.919 -16.198 17.282 1.00 85.19 633 VAL A C 1
ATOM 5053 O O . VAL A 1 633 ? -27.456 -16.215 16.147 1.00 85.19 633 VAL A O 1
ATOM 5056 N N . GLU A 1 634 ? -28.826 -17.070 17.704 1.00 85.25 634 GLU A N 1
ATOM 5057 C CA . GLU A 1 634 ? -29.488 -18.030 16.815 1.00 85.25 634 GLU A CA 1
ATOM 5058 C C . GLU A 1 634 ? -30.814 -17.423 16.339 1.00 85.25 634 GLU A C 1
ATOM 5060 O O . GLU A 1 634 ? -31.571 -16.879 17.144 1.00 85.25 634 GLU A O 1
ATOM 5065 N N . LEU A 1 635 ? -31.066 -17.457 15.028 1.00 80.94 635 LEU A N 1
ATOM 5066 C CA . LEU A 1 635 ? -32.301 -16.940 14.422 1.00 80.94 635 LEU A CA 1
ATOM 5067 C C . LEU A 1 635 ? -33.171 -18.103 13.917 1.00 80.94 635 LEU A C 1
ATOM 5069 O O . LEU A 1 635 ? -32.649 -19.170 13.584 1.00 80.94 635 LEU A O 1
ATOM 5073 N N . ASP A 1 636 ? -34.492 -17.902 13.835 1.00 75.44 636 ASP A N 1
ATOM 5074 C CA . ASP A 1 636 ? -35.406 -18.917 13.296 1.00 75.44 636 ASP A CA 1
ATOM 5075 C C . ASP A 1 636 ? -35.064 -19.232 11.829 1.00 75.44 636 ASP A C 1
ATOM 5077 O O . ASP A 1 636 ? -34.880 -18.350 10.985 1.00 75.44 636 ASP A O 1
ATOM 5081 N N . GLN A 1 637 ? -34.996 -20.529 11.523 1.00 59.53 637 GLN A N 1
ATOM 5082 C CA . GLN A 1 637 ? -34.645 -21.056 10.209 1.00 59.53 637 GLN A CA 1
ATOM 5083 C C . GLN A 1 637 ? -35.600 -20.598 9.102 1.00 59.53 637 GLN A C 1
ATOM 5085 O O . GLN A 1 637 ? -35.175 -20.517 7.951 1.00 59.53 637 GLN A O 1
ATOM 5090 N N . HIS A 1 638 ? -36.867 -20.326 9.430 1.00 63.22 638 HIS A N 1
ATOM 5091 C CA . HIS A 1 638 ? -37.872 -19.887 8.458 1.00 63.22 638 HIS A CA 1
ATOM 5092 C C . HIS A 1 638 ? -37.718 -18.407 8.073 1.00 63.22 638 HIS A C 1
ATOM 5094 O O . HIS A 1 638 ? -38.304 -17.979 7.080 1.00 63.22 638 HIS A O 1
ATOM 5100 N N . GLU A 1 639 ? -36.914 -17.637 8.814 1.00 72.88 639 GLU A N 1
ATOM 5101 C CA . GLU A 1 639 ? -36.769 -16.187 8.633 1.00 72.88 639 GLU A CA 1
ATOM 5102 C C . GLU A 1 639 ? -35.398 -15.761 8.076 1.00 72.88 639 GLU A C 1
ATOM 5104 O O . GLU A 1 639 ? -35.262 -14.642 7.569 1.00 72.88 639 GLU A O 1
ATOM 5109 N N . ILE A 1 640 ? -34.373 -16.627 8.110 1.00 85.38 640 ILE A N 1
ATOM 5110 C CA . ILE A 1 640 ? -33.059 -16.303 7.531 1.00 85.38 640 ILE A CA 1
ATOM 5111 C C . ILE A 1 640 ? -33.124 -16.355 6.002 1.00 85.38 640 ILE A C 1
ATOM 5113 O O . ILE A 1 640 ? -33.307 -17.412 5.394 1.00 85.38 640 ILE A O 1
ATOM 5117 N N . ARG A 1 641 ? -32.859 -15.214 5.365 1.00 92.06 641 ARG A N 1
ATOM 5118 C CA . ARG A 1 641 ? -32.640 -15.117 3.919 1.00 92.06 641 ARG A CA 1
ATOM 5119 C C . ARG A 1 641 ? -31.144 -14.978 3.643 1.00 92.06 641 ARG A C 1
ATOM 5121 O O . ARG A 1 641 ? -30.484 -14.098 4.190 1.00 92.06 641 ARG A O 1
ATOM 5128 N N . LEU A 1 642 ? -30.615 -15.847 2.783 1.00 95.19 642 LEU A N 1
ATOM 5129 C CA . LEU A 1 642 ? -29.200 -15.838 2.407 1.00 95.19 642 LEU A CA 1
ATOM 5130 C C . LEU A 1 642 ? -28.894 -14.719 1.415 1.00 95.19 642 LEU A C 1
ATOM 5132 O O . LEU A 1 642 ? -29.654 -14.496 0.472 1.00 95.19 642 LEU A O 1
ATOM 5136 N N . TRP A 1 643 ? -27.746 -14.075 1.595 1.00 97.69 643 TRP A N 1
ATOM 5137 C CA . TRP A 1 643 ? -27.163 -13.179 0.611 1.00 97.69 643 TRP A CA 1
ATOM 5138 C C . TRP A 1 643 ? -26.605 -13.996 -0.555 1.00 97.69 643 TRP A C 1
ATOM 5140 O O . TRP A 1 643 ? -25.785 -14.901 -0.358 1.00 97.69 643 TRP A O 1
ATOM 5150 N N . TRP A 1 644 ? -27.043 -13.684 -1.774 1.00 97.88 644 TRP A N 1
ATOM 5151 C CA . TRP A 1 644 ? -26.581 -14.343 -2.990 1.00 97.88 644 TRP A CA 1
ATOM 5152 C C . TRP A 1 644 ? -25.856 -13.384 -3.933 1.00 97.88 644 TRP A C 1
ATOM 5154 O O . TRP A 1 644 ? -26.318 -12.259 -4.156 1.00 97.88 644 TRP A O 1
ATOM 5164 N N . PRO A 1 645 ? -24.785 -13.861 -4.595 1.00 97.69 645 PRO A N 1
ATOM 5165 C CA . PRO A 1 645 ? -24.204 -13.164 -5.726 1.00 97.69 645 PRO A CA 1
ATOM 5166 C C . PRO A 1 645 ? -25.239 -12.875 -6.812 1.00 97.69 645 PRO A C 1
ATOM 5168 O O . PRO A 1 645 ? -26.210 -13.613 -7.016 1.00 97.69 645 PRO A O 1
ATOM 5171 N N . ARG A 1 646 ? -24.985 -11.828 -7.586 1.00 95.38 646 ARG A N 1
ATOM 5172 C CA . ARG A 1 646 ? -25.821 -11.412 -8.700 1.00 95.38 646 ARG A CA 1
ATOM 5173 C C . ARG A 1 646 ? -26.006 -12.562 -9.685 1.00 95.38 646 ARG A C 1
ATOM 5175 O O . ARG A 1 646 ? -25.044 -13.113 -10.215 1.00 95.38 646 ARG A O 1
ATOM 5182 N N . GLY A 1 647 ? -27.269 -12.876 -9.961 1.00 94.19 647 GLY A N 1
ATOM 5183 C CA . GLY A 1 647 ? -27.659 -13.993 -10.821 1.00 94.19 647 GLY A CA 1
ATOM 5184 C C . GLY A 1 647 ? -27.877 -15.320 -10.091 1.00 94.19 647 GLY A C 1
ATOM 5185 O O . GLY A 1 647 ? -28.287 -16.264 -10.748 1.00 94.19 647 GLY A O 1
ATOM 5186 N N . TYR A 1 648 ? -27.658 -15.392 -8.773 1.00 95.44 648 TYR A N 1
ATOM 5187 C CA . TYR A 1 648 ? -27.870 -16.609 -7.973 1.00 95.44 648 TYR A CA 1
ATOM 5188 C C . TYR A 1 648 ? -29.046 -16.507 -6.985 1.00 95.44 648 TYR A C 1
ATOM 5190 O O . TYR A 1 648 ? -29.504 -17.532 -6.486 1.00 95.44 648 TYR A O 1
ATOM 5198 N N . GLY A 1 649 ? -29.543 -15.299 -6.706 1.00 94.81 649 GLY A N 1
ATOM 5199 C CA . GLY A 1 649 ? -30.665 -15.054 -5.797 1.00 94.81 649 GLY A CA 1
ATOM 5200 C C . GLY A 1 649 ? -30.761 -13.586 -5.379 1.00 94.81 649 GLY A C 1
ATOM 5201 O O . GLY A 1 649 ? -30.170 -12.723 -6.032 1.00 94.81 649 GLY A O 1
ATOM 5202 N N . ASP A 1 650 ? -31.484 -13.328 -4.288 1.00 95.81 650 ASP A N 1
ATOM 5203 C CA . ASP A 1 650 ? -31.625 -12.005 -3.664 1.00 95.81 650 ASP A CA 1
ATOM 5204 C C . ASP A 1 650 ? -30.409 -11.629 -2.794 1.00 95.81 650 ASP A C 1
ATOM 5206 O O . ASP A 1 650 ? -29.601 -12.479 -2.419 1.00 95.81 650 ASP A O 1
ATOM 5210 N N . GLN A 1 651 ? -30.306 -10.348 -2.423 1.00 97.31 651 GLN A N 1
ATOM 5211 C CA . GLN A 1 651 ? -29.231 -9.781 -1.595 1.00 97.31 651 GLN A CA 1
ATOM 5212 C C . GLN A 1 651 ? -29.760 -9.219 -0.257 1.00 97.31 651 GLN A C 1
ATOM 5214 O O . GLN A 1 651 ? -29.607 -8.024 0.002 1.00 97.31 651 GLN A O 1
ATOM 5219 N N . PRO A 1 652 ? -30.428 -10.015 0.600 1.00 96.75 652 PRO A N 1
ATOM 5220 C CA . PRO A 1 652 ? -30.855 -9.545 1.916 1.00 96.75 652 PRO A CA 1
ATOM 5221 C C . PRO A 1 652 ? -29.648 -9.080 2.741 1.00 96.75 652 PRO A C 1
ATOM 5223 O O . PRO A 1 652 ? -28.675 -9.819 2.913 1.00 96.75 652 PRO A O 1
ATOM 5226 N N . LEU A 1 653 ? -29.737 -7.859 3.263 1.00 97.75 653 LEU A N 1
ATOM 5227 C CA . LEU A 1 653 ? -28.785 -7.300 4.215 1.00 97.75 653 LEU A CA 1
ATOM 5228 C C . LEU A 1 653 ? -29.502 -7.086 5.542 1.00 97.75 653 LEU A C 1
ATOM 5230 O O . LEU A 1 653 ? -30.563 -6.473 5.586 1.00 97.75 653 LEU A O 1
ATOM 5234 N N . TYR A 1 654 ? -28.918 -7.628 6.598 1.00 96.56 654 TYR A N 1
ATOM 5235 C CA . TYR A 1 654 ? -29.335 -7.434 7.978 1.00 96.56 654 TYR A CA 1
ATOM 5236 C C . TYR A 1 654 ? -28.477 -6.331 8.594 1.00 96.56 654 TYR A C 1
ATOM 5238 O O . TYR A 1 654 ? -27.386 -6.035 8.099 1.00 96.56 654 TYR A O 1
ATOM 5246 N N . THR A 1 655 ? -28.940 -5.764 9.702 1.00 97.56 655 THR A N 1
ATOM 5247 C CA . THR A 1 655 ? -28.199 -4.730 10.431 1.00 97.56 655 THR A CA 1
ATOM 5248 C C . THR A 1 655 ? -27.982 -5.167 11.871 1.00 97.56 655 THR A C 1
ATOM 5250 O O . THR A 1 655 ? -28.938 -5.490 12.575 1.00 97.56 655 THR A O 1
ATOM 5253 N N . LEU A 1 656 ? -26.732 -5.159 12.334 1.00 97.44 656 LEU A N 1
ATOM 5254 C CA . LEU A 1 656 ? -26.409 -5.220 13.755 1.00 97.44 656 LEU A CA 1
ATOM 5255 C C . LEU A 1 656 ? -26.346 -3.791 14.296 1.00 97.44 656 LEU A C 1
ATOM 5257 O O . LEU A 1 656 ? -25.375 -3.071 14.067 1.00 97.44 656 LEU A O 1
ATOM 5261 N N . ARG A 1 657 ? -27.381 -3.403 15.039 1.00 97.31 657 ARG A N 1
ATOM 5262 C CA . ARG A 1 657 ? -27.446 -2.145 15.778 1.00 97.31 657 ARG A CA 1
ATOM 5263 C C . ARG A 1 657 ? -26.854 -2.324 17.166 1.00 97.31 657 ARG A C 1
ATOM 5265 O O . ARG A 1 657 ? -27.454 -2.965 18.029 1.00 97.31 657 ARG A O 1
ATOM 5272 N N . VAL A 1 658 ? -25.694 -1.735 17.398 1.00 96.88 658 VAL A N 1
ATOM 5273 C CA . VAL A 1 658 ? -25.026 -1.709 18.697 1.00 96.88 658 VAL A CA 1
ATOM 5274 C C . VAL A 1 658 ? -25.335 -0.391 19.393 1.00 96.88 658 VAL A C 1
ATOM 5276 O O . VAL A 1 658 ? -25.064 0.683 18.864 1.00 96.88 658 VAL A O 1
ATOM 5279 N N . THR A 1 659 ? -25.876 -0.466 20.603 1.00 96.44 659 THR A N 1
ATOM 5280 C CA . THR A 1 659 ? -26.212 0.698 21.430 1.00 96.44 659 THR A CA 1
ATOM 5281 C C . THR A 1 659 ? -25.448 0.635 22.745 1.00 96.44 659 THR A C 1
ATOM 5283 O O . THR A 1 659 ? -25.454 -0.397 23.423 1.00 96.44 659 THR A O 1
ATOM 5286 N N . ILE A 1 660 ? -24.805 1.742 23.116 1.00 96.00 660 ILE A N 1
ATOM 5287 C CA . ILE A 1 660 ? -24.228 1.948 24.444 1.00 96.00 660 ILE A CA 1
ATOM 5288 C C . ILE A 1 660 ? -25.177 2.842 25.239 1.00 96.00 660 ILE A C 1
ATOM 5290 O O . ILE A 1 660 ? -25.496 3.952 24.818 1.00 96.00 660 ILE A O 1
ATOM 5294 N N . LEU A 1 661 ? -25.598 2.356 26.403 1.00 94.56 661 LEU A N 1
ATOM 5295 C CA . LEU A 1 661 ? -26.478 3.052 27.332 1.00 94.56 661 LEU A CA 1
ATOM 5296 C C . LEU A 1 661 ? -25.720 3.433 28.604 1.00 94.56 661 LEU A C 1
ATOM 5298 O O . LEU A 1 661 ? -25.000 2.605 29.168 1.00 94.56 661 LEU A O 1
ATOM 5302 N N . LYS A 1 662 ? -25.942 4.642 29.110 1.00 92.69 662 LYS A N 1
ATOM 5303 C CA . LYS A 1 662 ? -25.493 5.081 30.435 1.00 92.69 662 LYS A CA 1
ATOM 5304 C C . LYS A 1 662 ? -26.674 5.717 31.158 1.00 92.69 662 LYS A C 1
ATOM 5306 O O . LYS A 1 662 ? -27.290 6.629 30.629 1.00 92.69 662 LYS A O 1
ATOM 5311 N N . ASP A 1 663 ? -27.014 5.192 32.334 1.00 90.38 663 ASP A N 1
ATOM 5312 C CA . ASP A 1 663 ? -28.134 5.680 33.156 1.00 90.38 663 ASP A CA 1
ATOM 5313 C C . ASP A 1 663 ? -29.491 5.741 32.414 1.00 90.38 663 ASP A C 1
ATOM 5315 O O . ASP A 1 663 ? -30.357 6.541 32.743 1.00 90.38 663 ASP A O 1
ATOM 5319 N N . GLY A 1 664 ? -29.688 4.859 31.424 1.00 86.94 664 GLY A N 1
ATOM 5320 C CA . GLY A 1 664 ? -30.900 4.794 30.594 1.00 86.94 664 GLY A CA 1
ATOM 5321 C C . GLY A 1 664 ? -30.818 5.573 29.276 1.00 86.94 664 GLY A C 1
ATOM 5322 O O . GLY A 1 664 ? -31.624 5.316 28.388 1.00 86.94 664 GLY A O 1
ATOM 5323 N N . GLU A 1 665 ? -29.811 6.430 29.107 1.00 90.88 665 GLU A N 1
ATOM 5324 C CA . GLU A 1 665 ? -29.628 7.282 27.929 1.00 90.88 665 GLU A CA 1
ATOM 5325 C C . GLU A 1 665 ? -28.642 6.682 26.922 1.00 90.88 665 GLU A C 1
ATOM 5327 O O . GLU A 1 665 ? -27.642 6.063 27.302 1.00 90.88 665 GLU A O 1
ATOM 5332 N N . VAL A 1 666 ? -28.894 6.888 25.627 1.00 93.06 666 VAL A N 1
ATOM 5333 C CA . VAL A 1 666 ? -27.997 6.447 24.547 1.00 93.06 666 VAL A CA 1
ATOM 5334 C C . VAL A 1 666 ? -26.784 7.371 24.480 1.00 93.06 666 VAL A C 1
ATOM 5336 O O . VAL A 1 666 ? -26.913 8.549 24.164 1.00 93.06 666 VAL A O 1
ATOM 5339 N N . VAL A 1 667 ? -25.594 6.826 24.739 1.00 93.38 667 VAL A N 1
ATOM 5340 C CA . VAL A 1 667 ? -24.323 7.570 24.647 1.00 93.38 667 VAL A CA 1
ATOM 5341 C C . VAL A 1 667 ? -23.546 7.272 23.369 1.00 93.38 667 VAL A C 1
ATOM 5343 O O . VAL A 1 667 ? -22.721 8.084 22.958 1.00 93.38 667 VAL A O 1
ATOM 5346 N N . ASP A 1 668 ? -23.807 6.125 22.740 1.00 96.19 668 ASP A N 1
ATOM 5347 C CA . ASP A 1 668 ? -23.298 5.801 21.411 1.00 96.19 668 ASP A CA 1
ATOM 5348 C C . ASP A 1 668 ? -24.198 4.787 20.699 1.00 96.19 668 ASP A C 1
ATOM 5350 O O . ASP A 1 668 ? -24.875 3.971 21.332 1.00 96.19 668 ASP A O 1
ATOM 5354 N N . LEU A 1 669 ? -24.187 4.837 19.371 1.00 96.38 669 LEU A N 1
ATOM 5355 C CA . LEU A 1 669 ? -25.006 4.016 18.492 1.00 96.38 669 LEU A CA 1
ATOM 5356 C C . LEU A 1 669 ? -24.218 3.701 17.219 1.00 96.38 669 LEU A C 1
ATOM 5358 O O . LEU A 1 669 ? -23.651 4.616 16.612 1.00 96.38 669 LEU A O 1
ATOM 5362 N N . TYR A 1 670 ? -24.208 2.437 16.789 1.00 97.81 670 TYR A N 1
ATOM 5363 C CA . TYR A 1 670 ? -23.660 2.049 15.492 1.00 97.81 670 TYR A CA 1
ATOM 5364 C C . TYR A 1 670 ? -24.432 0.945 14.791 1.00 97.81 670 TYR A C 1
ATOM 5366 O O . TYR A 1 670 ? -24.740 -0.064 15.412 1.00 97.81 670 TYR A O 1
ATOM 5374 N N . ASP A 1 671 ? -24.692 1.143 13.499 1.00 97.75 671 ASP A N 1
ATOM 5375 C CA . ASP A 1 671 ? -25.393 0.192 12.643 1.00 97.75 671 ASP A CA 1
ATOM 5376 C C . ASP A 1 671 ? -24.398 -0.401 11.640 1.00 97.75 671 ASP A C 1
ATOM 5378 O O . ASP A 1 671 ? -23.894 0.298 10.762 1.00 97.75 671 ASP A O 1
ATOM 5382 N N . GLU A 1 672 ? -24.112 -1.696 11.771 1.00 97.69 672 GLU A N 1
ATOM 5383 C CA . GLU A 1 672 ? -23.233 -2.413 10.847 1.00 97.69 672 GLU A CA 1
ATOM 5384 C C . GLU A 1 672 ? -24.030 -3.429 10.028 1.00 97.69 672 GLU A C 1
ATOM 5386 O O . GLU A 1 672 ? -24.689 -4.317 10.577 1.00 97.69 672 GLU A O 1
ATOM 5391 N N . GLN A 1 673 ? -23.978 -3.288 8.703 1.00 97.75 673 GLN A N 1
ATOM 5392 C CA . GLN A 1 673 ? -24.680 -4.177 7.783 1.00 97.75 673 GLN A CA 1
ATOM 5393 C C . GLN A 1 673 ? -23.898 -5.468 7.550 1.00 97.75 673 GLN A C 1
ATOM 5395 O O . GLN A 1 673 ? -22.673 -5.464 7.453 1.00 97.75 673 GLN A O 1
ATOM 5400 N N . PHE A 1 674 ? -24.620 -6.576 7.412 1.00 97.38 674 PHE A N 1
ATOM 5401 C CA . PHE A 1 674 ? -24.050 -7.879 7.090 1.00 97.38 674 PHE A CA 1
ATOM 5402 C C . PHE A 1 674 ? -25.039 -8.731 6.283 1.00 97.38 674 PHE A C 1
ATOM 5404 O O . PHE A 1 674 ? -26.236 -8.454 6.233 1.00 97.38 674 PHE A O 1
ATOM 5411 N N . GLY A 1 675 ? -24.546 -9.798 5.654 1.00 96.38 675 GLY A N 1
ATOM 5412 C CA . GLY A 1 675 ? -25.373 -10.758 4.920 1.00 96.38 675 GLY A CA 1
ATOM 5413 C C . GLY A 1 675 ? -25.016 -12.193 5.288 1.00 96.38 675 GLY A C 1
ATOM 5414 O O . GLY A 1 675 ? -23.838 -12.528 5.414 1.00 96.38 675 GLY A O 1
ATOM 5415 N N . PHE A 1 676 ? -26.024 -13.054 5.442 1.00 96.00 676 PHE A N 1
ATOM 5416 C CA . PHE A 1 676 ? -25.804 -14.479 5.693 1.00 96.00 676 PHE A CA 1
ATOM 5417 C C . PHE A 1 676 ? -25.303 -15.165 4.434 1.00 96.00 676 PHE A C 1
ATOM 5419 O O . PHE A 1 676 ? -26.046 -15.290 3.461 1.00 96.00 676 PHE A O 1
ATOM 5426 N N . ARG A 1 677 ? -24.060 -15.643 4.460 1.00 95.50 677 ARG A N 1
ATOM 5427 C CA . ARG A 1 677 ? -23.529 -16.490 3.395 1.00 95.50 677 ARG A CA 1
ATOM 5428 C C . ARG A 1 677 ? -22.340 -17.320 3.852 1.00 95.50 677 ARG A C 1
ATOM 5430 O O . ARG A 1 677 ? -21.570 -16.882 4.702 1.00 95.50 677 ARG A O 1
ATOM 5437 N N . THR A 1 678 ? -22.126 -18.464 3.213 1.00 95.31 678 THR A N 1
ATOM 5438 C CA . THR A 1 678 ? -20.869 -19.215 3.334 1.00 95.31 678 THR A CA 1
ATOM 5439 C C . THR A 1 678 ? -20.016 -19.064 2.086 1.00 95.31 678 THR A C 1
ATOM 5441 O O . THR A 1 678 ? -20.533 -18.944 0.974 1.00 95.31 678 THR A O 1
ATOM 5444 N N . VAL A 1 679 ? -18.698 -19.062 2.281 1.00 96.69 679 VAL A N 1
ATOM 5445 C CA . VAL A 1 679 ? -17.711 -19.185 1.207 1.00 96.69 679 VAL A CA 1
ATOM 5446 C C . VAL A 1 679 ? -16.854 -20.399 1.523 1.00 96.69 679 VAL A C 1
ATOM 5448 O O . VAL A 1 679 ? -16.290 -20.504 2.608 1.00 96.69 679 VAL A O 1
ATOM 5451 N N . SER A 1 680 ? -16.769 -21.327 0.580 1.00 96.25 680 SER A N 1
ATOM 5452 C CA . SER A 1 680 ? -15.935 -22.521 0.696 1.00 96.25 680 SER A CA 1
ATOM 5453 C C . SER A 1 680 ? -15.372 -22.896 -0.669 1.00 96.25 680 SER A C 1
ATOM 5455 O O . SER A 1 680 ? -15.684 -22.272 -1.684 1.00 96.25 680 SER A O 1
ATOM 5457 N N . TRP A 1 681 ? -14.485 -23.881 -0.721 1.00 96.00 681 TRP A N 1
ATOM 5458 C CA . TRP A 1 681 ? -13.883 -24.314 -1.974 1.00 96.00 681 TRP A CA 1
ATOM 5459 C C . TRP A 1 681 ? -1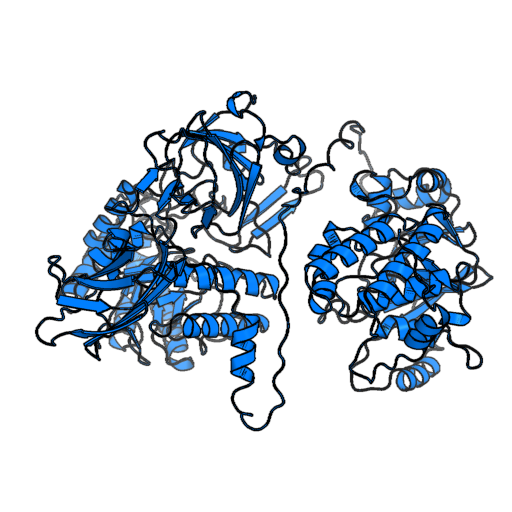3.589 -25.808 -1.951 1.00 96.00 681 TRP A C 1
ATOM 5461 O O . TRP A 1 681 ? -13.414 -26.431 -0.906 1.00 96.00 681 TRP A O 1
ATOM 5471 N N . THR A 1 682 ? -13.542 -26.382 -3.144 1.00 95.19 682 THR A N 1
ATOM 5472 C CA . THR A 1 682 ? -13.102 -27.759 -3.393 1.00 95.19 682 THR A CA 1
ATOM 5473 C C . THR A 1 682 ? -11.810 -27.722 -4.203 1.00 95.19 682 THR A C 1
ATOM 5475 O O . THR A 1 682 ? -11.232 -26.656 -4.401 1.00 95.19 682 THR A O 1
ATOM 5478 N N . SER A 1 683 ? -11.347 -28.860 -4.723 1.00 92.31 683 SER A N 1
ATOM 5479 C CA . SER A 1 683 ? -10.273 -28.850 -5.722 1.00 92.31 683 SER A CA 1
ATOM 5480 C C . SER A 1 683 ? -10.675 -28.148 -7.020 1.00 92.31 683 SER A C 1
ATOM 5482 O O . SER A 1 683 ? -9.790 -27.712 -7.754 1.00 92.31 683 SER A O 1
ATOM 5484 N N . ASP A 1 684 ? -11.976 -28.052 -7.318 1.00 92.00 684 ASP A N 1
ATOM 5485 C CA . ASP A 1 684 ? -12.505 -27.706 -8.646 1.00 92.00 684 ASP A CA 1
ATOM 5486 C C . ASP A 1 684 ? -13.318 -26.413 -8.671 1.00 92.00 684 ASP A C 1
ATOM 5488 O O . ASP A 1 684 ? -13.324 -25.705 -9.678 1.00 92.00 684 ASP A O 1
ATOM 5492 N N . HIS A 1 685 ? -13.962 -26.071 -7.559 1.00 94.69 685 HIS A N 1
ATOM 5493 C CA . HIS A 1 685 ? -14.932 -24.985 -7.499 1.00 94.69 685 HIS A CA 1
ATOM 5494 C C . HIS A 1 685 ? -14.694 -24.074 -6.300 1.00 94.69 685 HIS A C 1
ATOM 5496 O O . HIS A 1 685 ? -14.413 -24.551 -5.200 1.00 94.69 685 HIS A O 1
ATOM 5502 N N . LEU A 1 686 ? -14.896 -22.775 -6.518 1.00 96.56 686 LEU A N 1
ATOM 5503 C CA . LEU A 1 686 ? -15.305 -21.837 -5.478 1.00 96.56 686 LEU A CA 1
ATOM 5504 C C . LEU A 1 686 ? -16.810 -22.029 -5.246 1.00 96.56 686 LEU A C 1
ATOM 5506 O O . LEU A 1 686 ? -17.577 -22.118 -6.206 1.00 96.56 686 LEU A O 1
ATOM 5510 N N . LEU A 1 687 ? -17.228 -22.121 -3.990 1.00 97.56 687 LEU A N 1
ATOM 5511 C CA . LEU A 1 687 ? -18.613 -22.322 -3.587 1.00 97.56 687 LEU A CA 1
ATOM 5512 C C . LEU A 1 687 ? -19.096 -21.117 -2.778 1.00 97.56 687 LEU A C 1
ATOM 5514 O O . LEU A 1 687 ? -18.410 -20.664 -1.861 1.00 97.56 687 LEU A O 1
ATOM 5518 N N . ILE A 1 688 ? -20.300 -20.638 -3.082 1.00 97.31 688 ILE A N 1
ATOM 5519 C CA . ILE A 1 688 ? -21.021 -19.671 -2.250 1.00 97.31 688 ILE A CA 1
ATOM 5520 C C . ILE A 1 688 ? -22.350 -20.310 -1.859 1.00 97.31 688 ILE A C 1
ATOM 5522 O O . ILE A 1 688 ? -23.092 -20.773 -2.729 1.00 97.31 688 ILE A O 1
ATOM 5526 N N . ASN A 1 689 ? -22.626 -20.386 -0.553 1.00 95.62 689 ASN A N 1
ATOM 5527 C CA . ASN A 1 689 ? -23.797 -21.078 0.006 1.00 95.62 689 ASN A CA 1
ATOM 5528 C C . ASN A 1 689 ? -23.921 -22.528 -0.512 1.00 95.62 689 ASN A C 1
ATOM 5530 O O . ASN A 1 689 ? -24.995 -22.981 -0.909 1.00 95.62 689 ASN A O 1
ATOM 5534 N N . GLY A 1 690 ? -22.785 -23.228 -0.605 1.00 95.06 690 GLY A N 1
ATOM 5535 C CA . GLY A 1 690 ? -22.693 -24.605 -1.106 1.00 95.06 690 GLY A CA 1
ATOM 5536 C C . GLY A 1 690 ? -22.873 -24.783 -2.621 1.00 95.06 690 GLY A C 1
ATOM 5537 O O . GLY A 1 690 ? -22.730 -25.903 -3.110 1.00 95.06 690 GLY A O 1
ATOM 5538 N N . LYS A 1 691 ? -23.151 -23.720 -3.390 1.00 95.69 691 LYS A N 1
ATOM 5539 C CA . LYS A 1 691 ? -23.307 -23.790 -4.853 1.00 95.69 691 LYS A CA 1
ATOM 5540 C C . LYS A 1 691 ? -22.035 -23.341 -5.582 1.00 95.69 691 LYS A C 1
ATOM 5542 O O . LYS A 1 691 ? -21.464 -22.324 -5.189 1.00 95.69 691 LYS A O 1
ATOM 5547 N N . PRO A 1 692 ? -21.613 -24.032 -6.663 1.00 96.12 692 PRO A N 1
ATOM 5548 C CA . PRO A 1 692 ? -20.525 -23.572 -7.521 1.00 96.12 692 PRO A CA 1
ATOM 5549 C C . PRO A 1 692 ? -20.767 -22.160 -8.040 1.00 96.12 692 PRO A C 1
ATOM 5551 O O . PRO A 1 692 ? -21.751 -21.903 -8.731 1.00 96.12 692 PRO A O 1
ATOM 5554 N N . PHE A 1 693 ? -19.849 -21.259 -7.709 1.00 97.19 693 PHE A N 1
ATOM 5555 C CA . PHE A 1 693 ? -19.836 -19.892 -8.193 1.00 97.19 693 PHE A CA 1
ATOM 5556 C C . PHE A 1 693 ? -18.783 -19.756 -9.291 1.00 97.19 693 PHE A C 1
ATOM 5558 O O . PHE A 1 693 ? -17.622 -20.122 -9.102 1.00 97.19 693 PHE A O 1
ATOM 5565 N N . TYR A 1 694 ? -19.197 -19.217 -10.439 1.00 97.50 694 TYR A N 1
ATOM 5566 C CA . TYR A 1 694 ? -18.292 -18.870 -11.531 1.00 97.50 694 TYR A CA 1
ATOM 5567 C C . TYR A 1 694 ? -18.170 -17.348 -11.657 1.00 97.50 694 TYR A C 1
ATOM 5569 O O . TYR A 1 694 ? -19.165 -16.659 -11.913 1.00 97.50 694 TYR A O 1
ATOM 5577 N N . CYS A 1 695 ? -16.949 -16.832 -11.498 1.00 97.50 695 CYS A N 1
ATOM 5578 C CA . CYS A 1 695 ? -16.653 -15.407 -11.647 1.00 97.50 695 CYS A CA 1
ATOM 5579 C C . CYS A 1 695 ? -16.797 -14.973 -13.115 1.00 97.50 695 CYS A C 1
ATOM 5581 O O . CYS A 1 695 ? -16.050 -15.435 -13.976 1.00 97.50 695 CYS A O 1
ATOM 5583 N N . LEU A 1 696 ? -17.728 -14.058 -13.374 1.00 98.00 696 LEU A N 1
ATOM 5584 C CA . LEU A 1 696 ? -17.909 -13.325 -14.626 1.00 98.00 696 LEU A CA 1
ATOM 5585 C C . LEU A 1 696 ? -17.486 -11.880 -14.372 1.00 98.00 696 LEU A C 1
ATOM 5587 O O . LEU A 1 696 ? -18.320 -11.029 -14.041 1.00 98.00 696 LEU A O 1
ATOM 5591 N N . GLY A 1 697 ? -16.181 -11.629 -14.418 1.00 96.31 697 GLY A N 1
ATOM 5592 C CA . GLY A 1 697 ? -15.623 -10.459 -13.758 1.00 96.31 697 GLY A CA 1
ATOM 5593 C C . GLY A 1 697 ? -14.705 -9.589 -14.585 1.00 96.31 697 GLY A C 1
ATOM 5594 O O . GLY A 1 697 ? -14.564 -9.737 -15.804 1.00 96.31 697 GLY A O 1
ATOM 5595 N N . PHE A 1 698 ? -14.094 -8.657 -13.861 1.00 98.62 698 PHE A N 1
ATOM 5596 C CA . PHE A 1 698 ? -13.211 -7.624 -14.375 1.00 98.62 698 PHE A CA 1
ATOM 5597 C C . PHE A 1 698 ? -12.092 -7.350 -13.364 1.00 98.62 698 PHE A C 1
ATOM 5599 O O . PHE A 1 698 ? -12.352 -7.216 -12.162 1.00 98.62 698 PHE A O 1
ATOM 5606 N N . GLY A 1 699 ? -10.861 -7.193 -13.851 1.00 98.06 699 GLY A N 1
ATOM 5607 C CA . GLY A 1 699 ? -9.917 -6.304 -13.181 1.00 98.06 699 GLY A CA 1
ATOM 5608 C C . GLY A 1 699 ? -10.399 -4.865 -13.373 1.00 98.06 699 GLY A C 1
ATOM 5609 O O . GLY A 1 699 ? -10.860 -4.511 -14.458 1.00 98.06 699 GLY A O 1
ATOM 5610 N N . MET A 1 700 ? -10.352 -4.051 -12.323 1.00 98.06 700 MET A N 1
ATOM 5611 C CA . MET A 1 700 ? -10.790 -2.650 -12.362 1.00 98.06 700 MET A CA 1
ATOM 5612 C C . MET A 1 700 ? -9.651 -1.718 -11.944 1.00 98.06 700 MET A C 1
ATOM 5614 O O . MET A 1 700 ? -8.586 -2.192 -11.565 1.00 98.06 700 MET A O 1
ATOM 5618 N N . HIS A 1 701 ? -9.877 -0.407 -12.002 1.00 98.50 701 HIS A N 1
ATOM 5619 C CA . HIS A 1 701 ? -9.063 0.607 -11.332 1.00 98.50 701 HIS A CA 1
ATOM 5620 C C . HIS A 1 701 ? -9.970 1.737 -10.827 1.00 98.50 701 HIS A C 1
ATOM 5622 O O . HIS A 1 701 ? -10.917 2.132 -11.509 1.00 98.50 701 HIS A O 1
ATOM 5628 N N . GLU A 1 702 ? -9.670 2.290 -9.646 1.00 97.69 702 GLU A N 1
ATOM 5629 C CA . GLU A 1 702 ? -10.129 3.641 -9.284 1.00 97.69 702 GLU A CA 1
ATOM 5630 C C . GLU A 1 702 ? -9.344 4.643 -10.133 1.00 97.69 702 GLU A C 1
ATOM 5632 O O . GLU A 1 702 ? -8.297 5.112 -9.706 1.00 97.69 702 GLU A O 1
ATOM 5637 N N . ASP A 1 703 ? -9.796 4.880 -11.361 1.00 98.56 703 ASP A N 1
ATOM 5638 C CA . ASP A 1 703 ? -9.186 5.807 -12.311 1.00 98.56 703 ASP A CA 1
ATOM 5639 C C . ASP A 1 703 ? -10.270 6.418 -13.211 1.00 98.56 703 ASP A C 1
ATOM 5641 O O . ASP A 1 703 ? -11.110 5.700 -13.773 1.00 98.56 703 ASP A O 1
ATOM 5645 N N . PHE A 1 704 ? -10.250 7.742 -13.335 1.00 98.25 704 PHE A N 1
ATOM 5646 C CA . PHE A 1 704 ? -11.087 8.508 -14.250 1.00 98.25 704 PHE A CA 1
ATOM 5647 C C . PHE A 1 704 ? -10.353 9.777 -14.710 1.00 98.25 704 PHE A C 1
ATOM 5649 O O . PHE A 1 704 ? -9.346 10.189 -14.126 1.00 98.25 704 PHE A O 1
ATOM 5656 N N . GLU A 1 705 ? -10.840 10.394 -15.785 1.00 95.12 705 GLU A N 1
ATOM 5657 C CA . GLU A 1 705 ? -10.276 11.644 -16.293 1.00 95.12 705 GLU A CA 1
ATOM 5658 C C . GLU A 1 705 ? -10.345 12.768 -15.246 1.00 95.12 705 GLU A C 1
ATOM 5660 O O . GLU A 1 705 ? -11.258 12.827 -14.426 1.00 95.12 705 GLU A O 1
ATOM 5665 N N . LEU A 1 706 ? -9.373 13.683 -15.297 1.00 93.38 706 LEU A N 1
ATOM 5666 C CA . LEU A 1 706 ? -9.215 14.838 -14.400 1.00 93.38 706 LEU A CA 1
ATOM 5667 C C . LEU A 1 706 ? -8.862 14.479 -12.947 1.00 93.38 706 LEU A C 1
ATOM 5669 O O . LEU A 1 706 ? -7.772 14.816 -12.493 1.00 93.38 706 LEU A O 1
ATOM 5673 N N . HIS A 1 707 ? -9.741 13.795 -12.211 1.00 96.25 707 HIS A N 1
ATOM 5674 C CA . HIS A 1 707 ? -9.537 13.529 -10.778 1.00 96.25 707 HIS A CA 1
ATOM 5675 C C . HIS A 1 707 ? -8.685 12.281 -10.489 1.00 96.25 707 HIS A C 1
ATOM 5677 O O . HIS A 1 707 ? -8.384 11.996 -9.322 1.00 96.25 707 HIS A O 1
ATOM 5683 N N . GLY A 1 708 ? -8.264 11.548 -11.527 1.00 97.50 708 GLY A N 1
ATOM 5684 C CA . GLY A 1 708 ? -7.378 10.392 -11.423 1.00 97.50 708 GLY A CA 1
ATOM 5685 C C . GLY A 1 708 ? -7.975 9.329 -10.508 1.00 97.50 708 GLY A C 1
ATOM 5686 O O . GLY A 1 708 ? -9.031 8.775 -10.798 1.00 97.50 708 GLY A O 1
ATOM 5687 N N . ARG A 1 709 ? -7.312 9.075 -9.375 1.00 96.94 709 ARG A N 1
ATOM 5688 C CA . ARG A 1 709 ? -7.749 8.098 -8.362 1.00 96.94 709 ARG A CA 1
ATOM 5689 C C . ARG A 1 709 ? -8.697 8.654 -7.296 1.00 96.94 709 ARG A C 1
ATOM 5691 O O . ARG A 1 709 ? -8.975 7.958 -6.322 1.00 96.94 709 ARG A O 1
ATOM 5698 N N . GLY A 1 710 ? -9.141 9.903 -7.434 1.00 97.81 710 GLY A N 1
ATOM 5699 C CA . GLY A 1 710 ? -10.122 10.500 -6.529 1.00 97.81 710 GLY A CA 1
ATOM 5700 C C . GLY A 1 710 ? -11.422 9.699 -6.508 1.00 97.81 710 GLY A C 1
ATOM 5701 O O . GLY A 1 710 ? -11.918 9.326 -7.571 1.00 97.81 710 GLY A O 1
ATOM 5702 N N . TYR A 1 711 ? -11.969 9.436 -5.322 1.00 97.56 711 TYR A N 1
ATOM 5703 C CA . TYR A 1 711 ? -13.294 8.838 -5.187 1.00 97.56 711 TYR A CA 1
ATOM 5704 C C . TYR A 1 711 ? -14.371 9.767 -5.760 1.00 97.56 711 TYR A C 1
ATOM 5706 O O . TYR A 1 711 ? -14.443 10.936 -5.393 1.00 97.56 711 TYR A O 1
ATOM 5714 N N . ASP A 1 712 ? -15.222 9.215 -6.626 1.00 97.69 712 ASP A N 1
ATOM 5715 C CA . ASP A 1 712 ? -16.383 9.899 -7.189 1.00 97.69 712 ASP A CA 1
ATOM 5716 C C . ASP A 1 712 ? -17.594 8.938 -7.196 1.00 97.69 712 ASP A C 1
ATOM 5718 O O . ASP A 1 712 ? -17.554 7.894 -7.870 1.00 97.69 712 ASP A O 1
ATOM 5722 N N . PRO A 1 713 ? -18.687 9.258 -6.473 1.00 97.69 713 PRO A N 1
ATOM 5723 C CA . PRO A 1 713 ? -19.889 8.428 -6.453 1.00 97.69 713 PRO A CA 1
ATOM 5724 C C . PRO A 1 713 ? -20.577 8.321 -7.825 1.00 97.69 713 PRO A C 1
ATOM 5726 O O . PRO A 1 713 ? -21.210 7.298 -8.107 1.00 97.69 713 PRO A O 1
ATOM 5729 N N . VAL A 1 714 ? -20.449 9.324 -8.701 1.00 98.44 714 VAL A N 1
ATOM 5730 C CA . VAL A 1 714 ? -20.991 9.306 -10.070 1.00 98.44 714 VAL A CA 1
ATOM 5731 C C . VAL A 1 714 ? -20.271 8.248 -10.899 1.00 98.44 714 VAL A C 1
ATOM 5733 O O . VAL A 1 714 ? -20.922 7.404 -11.524 1.00 98.44 714 VAL A O 1
ATOM 5736 N N . VAL A 1 715 ? -18.936 8.236 -10.854 1.00 98.31 715 VAL A N 1
ATOM 5737 C CA . VAL A 1 715 ? -18.118 7.240 -11.562 1.00 98.31 715 VAL A CA 1
ATOM 5738 C C . VAL A 1 715 ? -18.355 5.846 -10.990 1.00 98.31 715 VAL A C 1
ATOM 5740 O O . VAL A 1 715 ? -18.599 4.919 -11.758 1.00 98.31 715 VAL A O 1
ATOM 5743 N N . MET A 1 716 ? -18.382 5.681 -9.663 1.00 98.31 716 MET A N 1
ATOM 5744 C CA . MET A 1 716 ? -18.695 4.393 -9.026 1.00 98.31 716 MET A CA 1
ATOM 5745 C C . MET A 1 716 ? -20.064 3.852 -9.466 1.00 98.31 716 MET A C 1
ATOM 5747 O O . MET A 1 716 ? -20.193 2.678 -9.818 1.00 98.31 716 MET A O 1
ATOM 5751 N N . THR A 1 717 ? -21.086 4.710 -9.487 1.00 98.50 717 THR A N 1
ATOM 5752 C CA . THR A 1 717 ? -22.438 4.328 -9.914 1.00 98.50 717 THR A CA 1
ATOM 5753 C C . THR A 1 717 ? -22.454 3.922 -11.385 1.00 98.50 717 THR A C 1
ATOM 5755 O O . THR A 1 717 ? -23.043 2.897 -11.745 1.00 98.50 717 THR A O 1
ATOM 5758 N N . LYS A 1 718 ? -21.785 4.695 -12.249 1.00 98.62 718 LYS A N 1
ATOM 5759 C CA . LYS A 1 718 ? -21.660 4.370 -13.673 1.00 98.62 718 LYS A CA 1
ATOM 5760 C C . LYS A 1 718 ? -20.912 3.055 -13.878 1.00 98.62 718 LYS A C 1
ATOM 5762 O O . LYS A 1 718 ? -21.356 2.248 -14.694 1.00 98.62 718 LYS A O 1
ATOM 5767 N N . ASP A 1 719 ? -19.839 2.823 -13.130 1.00 98.75 719 ASP A N 1
ATOM 5768 C CA . ASP A 1 719 ? -19.043 1.601 -13.188 1.00 98.75 719 ASP A CA 1
ATOM 5769 C C . ASP A 1 719 ? -19.899 0.372 -12.888 1.00 98.75 719 ASP A C 1
ATOM 5771 O O . ASP A 1 719 ? -19.955 -0.551 -13.701 1.00 98.75 719 ASP A O 1
ATOM 5775 N N . PHE A 1 720 ? -20.633 0.377 -11.773 1.00 98.69 720 PHE A N 1
ATOM 5776 C CA . PHE A 1 720 ? -21.496 -0.749 -11.425 1.00 98.69 720 PHE A CA 1
ATOM 5777 C C . PHE A 1 720 ? -22.641 -0.945 -12.417 1.00 98.69 720 PHE A C 1
ATOM 5779 O O . PHE A 1 720 ? -22.910 -2.075 -12.819 1.00 98.69 720 PHE A O 1
ATOM 5786 N N . ASN A 1 721 ? -23.259 0.133 -12.903 1.00 98.69 721 ASN A N 1
ATOM 5787 C CA . ASN A 1 721 ? -24.289 0.030 -13.937 1.00 98.69 721 ASN A CA 1
ATOM 5788 C C . ASN A 1 721 ? -23.741 -0.590 -15.236 1.00 98.69 721 ASN A C 1
ATOM 5790 O O . ASN A 1 721 ? -24.426 -1.385 -15.877 1.00 98.69 721 ASN A O 1
ATOM 5794 N N . MET A 1 722 ? -22.507 -0.259 -15.626 1.00 98.75 722 MET A N 1
ATOM 5795 C CA . MET A 1 722 ? -21.864 -0.831 -16.812 1.00 98.75 722 MET A CA 1
ATOM 5796 C C . MET A 1 722 ? -21.407 -2.279 -16.591 1.00 98.75 722 MET A C 1
ATOM 5798 O O . MET A 1 722 ? -21.573 -3.102 -17.493 1.00 98.75 722 MET A O 1
ATOM 5802 N N . LEU A 1 723 ? -20.895 -2.615 -15.402 1.00 98.69 723 LEU A N 1
ATOM 5803 C CA . LEU A 1 723 ? -20.572 -3.992 -15.008 1.00 98.69 723 LEU A CA 1
ATOM 5804 C C . LEU A 1 723 ? -21.819 -4.875 -15.118 1.00 98.69 723 LEU A C 1
ATOM 5806 O O . LEU A 1 723 ? -21.785 -5.932 -15.750 1.00 98.69 723 LEU A O 1
ATOM 5810 N N . GLU A 1 724 ? -22.945 -4.410 -14.580 1.00 98.06 724 GLU A N 1
ATOM 5811 C CA . GLU A 1 724 ? -24.220 -5.116 -14.665 1.00 98.06 724 GLU A CA 1
ATOM 5812 C C . GLU A 1 724 ? -24.776 -5.184 -16.089 1.00 98.06 724 GLU A C 1
ATOM 5814 O O . GLU A 1 724 ? -25.311 -6.223 -16.478 1.00 98.06 724 GLU A O 1
ATOM 5819 N N . TRP A 1 725 ? -24.643 -4.112 -16.877 1.00 98.44 725 TRP A N 1
ATOM 5820 C CA . TRP A 1 725 ? -25.071 -4.075 -18.280 1.00 98.44 725 TRP A CA 1
ATOM 5821 C C . TRP A 1 725 ? -24.315 -5.093 -19.142 1.00 98.44 725 TRP A C 1
ATOM 5823 O O . TRP A 1 725 ? -24.912 -5.683 -20.045 1.00 98.44 725 TRP A O 1
ATOM 5833 N N . MET A 1 726 ? -23.037 -5.344 -18.838 1.00 98.25 726 MET A N 1
ATOM 5834 C CA . MET A 1 726 ? -22.249 -6.427 -19.440 1.00 98.25 726 MET A CA 1
ATOM 5835 C C . MET A 1 726 ? -22.564 -7.804 -18.844 1.00 98.25 726 MET A C 1
ATOM 5837 O O . MET A 1 726 ? -22.008 -8.794 -19.299 1.00 98.25 726 MET A O 1
ATOM 5841 N N . GLY A 1 727 ? -23.442 -7.903 -17.845 1.00 97.19 727 GLY A N 1
ATOM 5842 C CA . GLY A 1 727 ? -23.814 -9.164 -17.205 1.00 97.19 727 GLY A CA 1
ATOM 5843 C C . GLY A 1 727 ? -22.816 -9.671 -16.162 1.00 97.19 727 GLY A C 1
ATOM 5844 O O . GLY A 1 727 ? -22.945 -10.820 -15.743 1.00 97.19 727 GLY A O 1
ATOM 5845 N N . GLY A 1 728 ? -21.857 -8.844 -15.736 1.00 97.81 728 GLY A N 1
ATOM 5846 C CA . GLY A 1 728 ? -20.863 -9.213 -14.731 1.00 97.81 728 GLY A CA 1
ATOM 5847 C C . GLY A 1 728 ? -21.463 -9.485 -13.351 1.00 97.81 728 GLY A C 1
ATOM 5848 O O . GLY A 1 728 ? -22.534 -8.974 -13.007 1.00 97.81 728 GLY A O 1
ATOM 5849 N N . ASN A 1 729 ? -20.758 -10.287 -12.556 1.00 98.19 729 ASN A N 1
ATOM 5850 C CA . ASN A 1 729 ? -21.142 -10.629 -11.183 1.00 98.19 729 ASN A CA 1
ATOM 5851 C C . ASN A 1 729 ? -20.006 -10.459 -10.163 1.00 98.19 729 ASN A C 1
ATOM 5853 O O . ASN A 1 729 ? -20.241 -10.666 -8.974 1.00 98.19 729 ASN A O 1
ATOM 5857 N N . CYS A 1 730 ? -18.799 -10.085 -10.598 1.00 98.12 730 CYS A N 1
ATOM 5858 C CA . CYS A 1 730 ? -17.673 -9.879 -9.699 1.00 98.12 730 CYS A CA 1
ATOM 5859 C C . CYS A 1 730 ? -16.618 -8.904 -10.238 1.00 98.12 730 CYS A C 1
ATOM 5861 O O . CYS A 1 730 ? -16.566 -8.612 -11.434 1.00 98.12 730 CYS A O 1
ATOM 5863 N N . TYR A 1 731 ? -15.749 -8.416 -9.356 1.00 98.81 731 TYR A N 1
ATOM 5864 C CA . TYR A 1 731 ? -14.537 -7.690 -9.732 1.00 98.81 731 TYR A CA 1
ATOM 5865 C C . TYR A 1 731 ? -13.403 -7.915 -8.726 1.00 98.81 731 TYR A C 1
ATOM 5867 O O . TYR A 1 731 ? -13.619 -8.361 -7.597 1.00 98.81 731 TYR A O 1
ATOM 5875 N N . ARG A 1 732 ? -12.178 -7.588 -9.141 1.00 98.81 732 ARG A N 1
ATOM 5876 C CA . ARG A 1 732 ? -10.996 -7.550 -8.272 1.00 98.81 732 ARG A CA 1
ATOM 5877 C C . ARG A 1 732 ? -10.530 -6.112 -8.075 1.00 98.81 732 ARG A C 1
ATOM 5879 O O . ARG A 1 732 ? -10.412 -5.378 -9.062 1.00 98.81 732 ARG A O 1
ATOM 5886 N N . THR A 1 733 ? -10.211 -5.722 -6.837 1.00 98.62 733 THR A N 1
ATOM 5887 C CA . THR A 1 733 ? -9.712 -4.373 -6.500 1.00 98.62 733 THR A CA 1
ATOM 5888 C C . THR A 1 733 ? -8.251 -4.192 -6.940 1.00 98.62 733 THR A C 1
ATOM 5890 O O . THR A 1 733 ? -7.331 -4.096 -6.136 1.00 98.62 733 THR A O 1
ATOM 5893 N N . SER A 1 734 ? -8.017 -4.199 -8.248 1.00 97.38 734 SER A N 1
ATOM 5894 C CA . SER A 1 734 ? -6.672 -4.166 -8.830 1.00 97.38 734 SER A CA 1
ATOM 5895 C C . SER A 1 734 ? -6.098 -2.740 -8.684 1.00 97.38 734 SER A C 1
ATOM 5897 O O . SER A 1 734 ? -6.760 -1.776 -9.065 1.00 97.38 734 SER A O 1
ATOM 5899 N N . HIS A 1 735 ? -4.944 -2.489 -8.068 1.00 96.88 735 HIS A N 1
ATOM 5900 C CA . HIS A 1 735 ? -4.100 -3.391 -7.269 1.00 96.88 735 HIS A CA 1
ATOM 5901 C C . HIS A 1 735 ? -3.931 -2.832 -5.860 1.00 96.88 735 HIS A C 1
ATOM 5903 O O . HIS A 1 735 ? -2.824 -2.502 -5.443 1.00 96.88 735 HIS A O 1
ATOM 5909 N N . TYR A 1 736 ? -5.060 -2.557 -5.213 1.00 98.25 736 TYR A N 1
ATOM 5910 C CA . TYR A 1 736 ? -5.160 -1.906 -3.914 1.00 98.25 736 TYR A CA 1
ATOM 5911 C C . TYR A 1 736 ? -6.610 -1.928 -3.407 1.00 98.25 736 TYR A C 1
ATOM 5913 O O . TYR A 1 736 ? -7.535 -1.934 -4.223 1.00 98.25 736 TYR A O 1
ATOM 5921 N N . PRO A 1 737 ? -6.849 -1.823 -2.087 1.00 97.88 737 PRO A N 1
ATOM 5922 C CA . PRO A 1 737 ? -8.201 -1.733 -1.547 1.00 97.88 737 PRO A CA 1
ATOM 5923 C C . PRO A 1 737 ? -8.916 -0.487 -2.079 1.00 97.88 737 PRO A C 1
ATOM 5925 O O . PRO A 1 737 ? -8.376 0.620 -2.007 1.00 97.88 737 PRO A O 1
ATOM 5928 N N . TYR A 1 738 ? -10.130 -0.648 -2.610 1.00 98.38 738 TYR A N 1
ATOM 5929 C CA . TYR A 1 738 ? -10.951 0.467 -3.112 1.00 98.38 738 TYR A CA 1
ATOM 5930 C C . TYR A 1 738 ? -11.699 1.179 -1.980 1.00 98.38 738 TYR A C 1
ATOM 5932 O O . TYR A 1 738 ? -11.521 0.829 -0.806 1.00 98.38 738 TYR A O 1
ATOM 5940 N N . SER A 1 739 ? -12.463 2.220 -2.320 1.00 97.88 739 SER A N 1
ATOM 5941 C CA . SER A 1 739 ? -13.268 2.979 -1.366 1.00 97.88 739 SER A CA 1
ATOM 5942 C C . SER A 1 739 ? -14.274 2.090 -0.625 1.00 97.88 739 SER A C 1
ATOM 5944 O O . SER A 1 739 ? -14.771 1.095 -1.159 1.00 97.88 739 SER A O 1
ATOM 5946 N N . GLU A 1 740 ? -14.551 2.442 0.628 1.00 97.88 740 GLU A N 1
ATOM 5947 C CA . GLU A 1 740 ? -15.459 1.695 1.511 1.00 97.88 740 GLU A CA 1
ATOM 5948 C C . GLU A 1 740 ? -16.900 1.734 0.972 1.00 97.88 740 GLU A C 1
ATOM 5950 O O . GLU A 1 740 ? -17.641 0.754 1.050 1.00 97.88 740 GLU A O 1
ATOM 5955 N N . GLU A 1 741 ? -17.279 2.841 0.331 1.00 98.25 741 GLU A N 1
ATOM 5956 C CA . GLU A 1 741 ? -18.569 3.024 -0.335 1.00 98.25 741 GLU A CA 1
ATOM 5957 C C . GLU A 1 741 ? -18.767 2.016 -1.468 1.00 98.25 741 GLU A C 1
ATOM 5959 O O . GLU A 1 741 ? -19.871 1.507 -1.663 1.00 98.25 741 GLU A O 1
ATOM 5964 N N . ARG A 1 742 ? -17.692 1.669 -2.185 1.00 98.00 742 ARG A N 1
ATOM 5965 C CA . ARG A 1 742 ? -17.754 0.689 -3.269 1.00 98.00 742 ARG A CA 1
ATOM 5966 C C . ARG A 1 742 ? -18.010 -0.723 -2.747 1.00 98.00 742 ARG A C 1
ATOM 5968 O O . ARG A 1 742 ? -18.765 -1.453 -3.383 1.00 98.00 742 ARG A O 1
ATOM 5975 N N . ALA A 1 743 ? -17.441 -1.097 -1.599 1.00 98.00 743 ALA A N 1
ATOM 5976 C CA . ALA A 1 743 ? -17.723 -2.384 -0.959 1.00 98.00 743 ALA A CA 1
ATOM 5977 C C . ALA A 1 743 ? -19.181 -2.466 -0.470 1.00 98.00 743 ALA A C 1
ATOM 5979 O O . ALA A 1 743 ? -19.872 -3.442 -0.759 1.00 98.00 743 ALA A O 1
ATOM 5980 N N . ARG A 1 744 ? -19.697 -1.395 0.151 1.00 98.38 744 ARG A N 1
ATOM 5981 C CA . ARG A 1 744 ? -21.114 -1.296 0.559 1.00 98.38 744 ARG A CA 1
ATOM 5982 C C . ARG A 1 744 ? -22.069 -1.395 -0.633 1.00 98.38 744 ARG A C 1
ATOM 5984 O O . ARG A 1 744 ? -23.087 -2.081 -0.575 1.00 98.38 744 ARG A O 1
ATOM 5991 N N . GLU A 1 745 ? -21.735 -0.749 -1.746 1.00 98.44 745 GLU A N 1
ATOM 5992 C CA . GLU A 1 745 ? -22.555 -0.832 -2.956 1.00 98.44 745 GLU A CA 1
ATOM 5993 C C . GLU A 1 745 ? -22.463 -2.215 -3.628 1.00 98.44 745 GLU A C 1
ATOM 5995 O O . GLU A 1 745 ? -23.452 -2.703 -4.184 1.00 98.44 745 GLU A O 1
ATOM 6000 N N . ALA A 1 746 ? -21.314 -2.890 -3.529 1.00 98.75 746 ALA A N 1
ATOM 6001 C CA . ALA A 1 746 ? -21.156 -4.272 -3.971 1.00 98.75 746 ALA A CA 1
ATOM 6002 C C . ALA A 1 746 ? -22.010 -5.241 -3.133 1.00 98.75 746 ALA A C 1
ATOM 6004 O O . ALA A 1 746 ? -22.662 -6.118 -3.708 1.00 98.75 746 ALA A O 1
ATOM 6005 N N . ASP A 1 747 ? -22.088 -5.042 -1.810 1.00 98.81 747 ASP A N 1
ATOM 6006 C CA . ASP A 1 747 ? -22.978 -5.802 -0.919 1.00 98.81 747 ASP A CA 1
ATOM 6007 C C . ASP A 1 747 ? -24.432 -5.676 -1.373 1.00 98.81 747 ASP A C 1
ATOM 6009 O O . ASP A 1 747 ? -25.112 -6.682 -1.587 1.00 98.81 747 ASP A O 1
ATOM 6013 N N . ARG A 1 748 ? -24.896 -4.442 -1.594 1.00 98.38 748 ARG A N 1
ATOM 6014 C CA . ARG A 1 748 ? -26.278 -4.153 -1.998 1.00 98.38 748 ARG A CA 1
ATOM 6015 C C . ARG A 1 748 ? -26.634 -4.741 -3.365 1.00 98.38 748 ARG A C 1
ATOM 6017 O O . ARG A 1 748 ? -27.764 -5.173 -3.575 1.00 98.38 748 ARG A O 1
ATOM 6024 N N . ARG A 1 749 ? -25.691 -4.741 -4.313 1.00 98.31 749 ARG A N 1
ATOM 6025 C CA . ARG A 1 749 ? -25.907 -5.211 -5.697 1.00 98.31 749 ARG A CA 1
ATOM 6026 C C . ARG A 1 749 ? -25.627 -6.697 -5.908 1.00 98.31 749 ARG A C 1
ATOM 6028 O O . ARG A 1 749 ? -25.893 -7.216 -6.997 1.00 98.31 749 ARG A O 1
ATOM 6035 N N . GLY A 1 750 ? -25.075 -7.383 -4.910 1.00 98.31 750 GLY A N 1
ATOM 6036 C CA . GLY A 1 750 ? -24.718 -8.796 -5.030 1.00 98.31 750 GLY A CA 1
ATOM 6037 C C . GLY A 1 750 ? -23.438 -9.013 -5.835 1.00 98.31 750 GLY A C 1
ATOM 6038 O O . GLY A 1 750 ? -23.264 -10.066 -6.441 1.00 98.31 750 GLY A O 1
ATOM 6039 N N . ILE A 1 751 ? -22.570 -8.011 -5.941 1.00 98.69 751 ILE A N 1
ATOM 6040 C CA . ILE A 1 751 ? -21.374 -8.094 -6.782 1.00 98.69 751 ILE A CA 1
ATOM 6041 C C . ILE A 1 751 ? -20.235 -8.631 -5.930 1.00 98.69 751 ILE A C 1
ATOM 6043 O O . ILE A 1 751 ? -19.857 -8.019 -4.945 1.00 98.69 751 ILE A O 1
ATOM 6047 N N . VAL A 1 752 ? -19.683 -9.775 -6.310 1.00 98.81 752 VAL A N 1
ATOM 6048 C CA . VAL A 1 752 ? -18.612 -10.435 -5.564 1.00 98.81 752 VAL A CA 1
ATOM 6049 C C . VAL A 1 752 ? -17.278 -9.700 -5.740 1.00 98.81 752 VAL A C 1
ATOM 6051 O O . VAL A 1 752 ? -16.927 -9.286 -6.844 1.00 98.81 752 VAL A O 1
ATOM 6054 N N . VAL A 1 753 ? -16.503 -9.574 -4.666 1.00 98.88 753 VAL A N 1
ATOM 6055 C CA . VAL A 1 753 ? -15.240 -8.830 -4.641 1.00 98.88 753 VAL A CA 1
ATOM 6056 C C . VAL A 1 753 ? -14.089 -9.731 -4.209 1.00 98.88 753 VAL A C 1
ATOM 6058 O O . VAL A 1 753 ? -14.156 -10.411 -3.181 1.00 98.88 753 VAL A O 1
ATOM 6061 N N . ILE A 1 754 ? -13.016 -9.709 -5.002 1.00 98.81 754 ILE A N 1
ATOM 6062 C CA . ILE A 1 754 ? -11.683 -10.143 -4.576 1.00 98.81 754 ILE A CA 1
ATOM 6063 C C . ILE A 1 754 ? -10.931 -8.885 -4.138 1.00 98.81 754 ILE A C 1
ATOM 6065 O O . ILE A 1 754 ? -10.545 -8.069 -4.983 1.00 98.81 754 ILE A O 1
ATOM 6069 N N . THR A 1 755 ? -10.752 -8.714 -2.830 1.00 98.62 755 THR A N 1
ATOM 6070 C CA . THR A 1 755 ? -10.075 -7.538 -2.272 1.00 98.62 755 THR A CA 1
ATOM 6071 C C . THR A 1 755 ? -8.575 -7.801 -2.203 1.00 98.62 755 THR A C 1
ATOM 6073 O O . THR A 1 755 ? -8.140 -8.812 -1.657 1.00 98.62 755 THR A O 1
ATOM 6076 N N . GLU A 1 756 ? -7.786 -6.904 -2.781 1.00 98.75 756 GLU A N 1
ATOM 6077 C CA . GLU A 1 756 ? -6.347 -7.045 -3.001 1.00 98.75 756 GLU A CA 1
ATOM 6078 C C . GLU A 1 756 ? -5.551 -5.974 -2.250 1.00 98.75 756 GLU A C 1
ATOM 6080 O O . GLU A 1 756 ? -5.921 -4.796 -2.262 1.00 98.75 756 GLU A O 1
ATOM 6085 N N . THR A 1 757 ? -4.446 -6.370 -1.609 1.00 98.56 757 THR A N 1
ATOM 6086 C CA . THR A 1 757 ? -3.538 -5.411 -0.960 1.00 98.56 757 THR A CA 1
ATOM 6087 C C . THR A 1 757 ? -2.822 -4.531 -2.002 1.00 98.56 757 THR A C 1
ATOM 6089 O O . THR A 1 757 ? -2.788 -4.867 -3.186 1.00 98.56 757 THR A O 1
ATOM 6092 N N . PRO A 1 758 ? -2.162 -3.430 -1.592 1.00 97.50 758 PRO A N 1
ATOM 6093 C CA . PRO A 1 758 ? -1.364 -2.605 -2.502 1.00 97.50 758 PRO A CA 1
ATOM 6094 C C . PRO A 1 758 ? -0.068 -3.263 -3.021 1.00 97.50 758 PRO A C 1
ATOM 6096 O O . PRO A 1 758 ? 0.737 -2.604 -3.684 1.00 97.50 758 PRO A O 1
ATOM 6099 N N . ALA A 1 759 ? 0.203 -4.528 -2.680 1.00 97.56 759 ALA A N 1
ATOM 6100 C CA . ALA A 1 759 ? 1.441 -5.214 -3.030 1.00 97.56 759 ALA A CA 1
ATOM 6101 C C . ALA A 1 759 ? 1.416 -5.734 -4.471 1.00 97.56 759 ALA A C 1
ATOM 6103 O O . ALA A 1 759 ? 1.036 -6.872 -4.742 1.00 97.56 759 ALA A O 1
ATOM 6104 N N . VAL A 1 760 ? 1.895 -4.918 -5.404 1.00 97.12 760 VAL A N 1
ATOM 6105 C CA . VAL A 1 760 ? 2.024 -5.269 -6.824 1.00 97.12 760 VAL A CA 1
ATOM 6106 C C . VAL A 1 760 ? 3.486 -5.252 -7.273 1.00 97.12 760 VAL A C 1
ATOM 6108 O O . VAL A 1 760 ? 4.258 -4.385 -6.868 1.00 97.12 760 VAL A O 1
ATOM 6111 N N . GLY A 1 761 ? 3.892 -6.221 -8.097 1.00 93.69 761 GLY A N 1
ATOM 6112 C CA . GLY A 1 761 ? 5.233 -6.250 -8.694 1.00 93.69 761 GLY A CA 1
ATOM 6113 C C . GLY A 1 761 ? 6.364 -6.469 -7.682 1.00 93.69 761 GLY A C 1
ATOM 6114 O O . GLY A 1 761 ? 7.491 -6.006 -7.885 1.00 93.69 761 GLY A O 1
ATOM 6115 N N . MET A 1 762 ? 6.079 -7.161 -6.574 1.00 94.75 762 MET A N 1
ATOM 6116 C CA . MET A 1 762 ? 7.040 -7.389 -5.492 1.00 94.75 762 MET A CA 1
ATOM 6117 C C . MET A 1 762 ? 8.253 -8.205 -5.965 1.00 94.75 762 MET A C 1
ATOM 6119 O O . MET A 1 762 ? 8.117 -9.326 -6.458 1.00 94.75 762 MET A O 1
ATOM 6123 N N . LYS A 1 763 ? 9.458 -7.652 -5.759 1.00 92.38 763 LYS A N 1
ATOM 6124 C CA . LYS A 1 763 ? 10.754 -8.299 -6.066 1.00 92.38 763 LYS A CA 1
ATOM 6125 C C . LYS A 1 763 ? 11.650 -8.492 -4.839 1.00 92.38 763 LYS A C 1
ATOM 6127 O O . LYS A 1 763 ? 12.607 -9.265 -4.895 1.00 92.38 763 LYS A O 1
ATOM 6132 N N . VAL A 1 764 ? 11.377 -7.769 -3.753 1.00 88.88 764 VAL A N 1
ATOM 6133 C CA . VAL A 1 764 ? 12.194 -7.742 -2.532 1.00 88.88 764 VAL A CA 1
ATOM 6134 C C . VAL A 1 764 ? 11.371 -8.283 -1.366 1.00 88.88 764 VAL A C 1
ATOM 6136 O O . VAL A 1 764 ? 10.344 -7.708 -1.011 1.00 88.88 764 VAL A O 1
ATOM 6139 N N . PHE A 1 765 ? 11.851 -9.371 -0.760 1.00 92.69 765 PHE A N 1
ATOM 6140 C CA . PHE A 1 765 ? 11.169 -10.120 0.302 1.00 92.69 765 PHE A CA 1
ATOM 6141 C C . PHE A 1 765 ? 11.996 -10.089 1.597 1.00 92.69 765 PHE A C 1
ATOM 6143 O O . PHE A 1 765 ? 12.580 -11.091 2.004 1.00 92.69 765 PHE A O 1
ATOM 6150 N N . ASN A 1 766 ? 12.121 -8.908 2.205 1.00 85.25 766 ASN A N 1
ATOM 6151 C CA . ASN A 1 766 ? 12.849 -8.700 3.462 1.00 85.25 766 ASN A CA 1
ATOM 6152 C C . ASN A 1 766 ? 11.876 -8.490 4.644 1.00 85.25 766 ASN A C 1
ATOM 6154 O O . ASN A 1 766 ? 10.663 -8.397 4.453 1.00 85.25 766 ASN A O 1
ATOM 6158 N N . ALA A 1 767 ? 12.408 -8.420 5.868 1.00 83.69 767 ALA A N 1
ATOM 6159 C CA . ALA A 1 767 ? 11.598 -8.273 7.081 1.00 83.69 767 ALA A CA 1
ATOM 6160 C C . ALA A 1 767 ? 10.839 -6.932 7.157 1.00 83.69 767 ALA A C 1
ATOM 6162 O O . ALA A 1 767 ? 9.726 -6.894 7.672 1.00 83.69 767 ALA A O 1
ATOM 6163 N N . GLU A 1 768 ? 11.409 -5.849 6.622 1.00 81.50 768 GLU A N 1
ATOM 6164 C CA . GLU A 1 768 ? 10.765 -4.528 6.581 1.00 81.50 768 GLU A CA 1
ATOM 6165 C C . GLU A 1 768 ? 9.506 -4.559 5.700 1.00 81.50 768 GLU A C 1
ATOM 6167 O O . GLU A 1 768 ? 8.409 -4.242 6.164 1.00 81.50 768 GLU A O 1
ATOM 6172 N N . ASN A 1 769 ? 9.645 -5.060 4.468 1.00 88.44 769 ASN A N 1
ATOM 6173 C CA . ASN A 1 769 ? 8.529 -5.270 3.549 1.00 88.44 769 ASN A CA 1
ATOM 6174 C C . ASN A 1 769 ? 7.514 -6.252 4.114 1.00 88.44 769 ASN A C 1
ATOM 6176 O O . ASN A 1 769 ? 6.325 -6.096 3.866 1.00 88.44 769 ASN A O 1
ATOM 6180 N N . GLN A 1 770 ? 7.951 -7.281 4.841 1.00 92.38 770 GLN A N 1
ATOM 6181 C CA . GLN A 1 770 ? 7.031 -8.240 5.447 1.00 92.38 770 GLN A CA 1
ATOM 6182 C C . GLN A 1 770 ? 6.174 -7.546 6.508 1.00 92.38 770 GLN A C 1
ATOM 6184 O O . GLN A 1 770 ? 4.954 -7.673 6.465 1.00 92.38 770 GLN A O 1
ATOM 6189 N N . LYS A 1 771 ? 6.790 -6.749 7.390 1.00 90.06 771 LYS A N 1
ATOM 6190 C CA . LYS A 1 771 ? 6.093 -6.025 8.460 1.00 90.06 771 LYS A CA 1
ATOM 6191 C C . LYS A 1 771 ? 5.081 -5.028 7.900 1.00 90.06 771 LYS A C 1
ATOM 6193 O O . LYS A 1 771 ? 3.948 -4.977 8.375 1.00 90.06 771 LYS A O 1
ATOM 6198 N N . LEU A 1 772 ? 5.474 -4.252 6.888 1.00 91.12 772 LEU A N 1
ATOM 6199 C CA . LEU A 1 772 ? 4.580 -3.285 6.253 1.00 91.12 772 LEU A CA 1
ATOM 6200 C C . LEU A 1 772 ? 3.432 -3.978 5.507 1.00 91.12 772 LEU A C 1
ATOM 6202 O O . LEU A 1 772 ? 2.283 -3.564 5.639 1.00 91.12 772 LEU A O 1
ATOM 6206 N N . HIS A 1 773 ? 3.720 -5.060 4.781 1.00 97.06 773 HIS A N 1
ATOM 6207 C CA . HIS A 1 773 ? 2.699 -5.828 4.071 1.00 97.06 773 HIS A CA 1
ATOM 6208 C C . HIS A 1 773 ? 1.717 -6.480 5.045 1.00 97.06 773 HIS A C 1
ATOM 6210 O O . HIS A 1 773 ? 0.511 -6.360 4.865 1.00 97.06 773 HIS A O 1
ATOM 6216 N N . ALA A 1 774 ? 2.214 -7.103 6.117 1.00 96.19 774 ALA A N 1
ATOM 6217 C CA . ALA A 1 774 ? 1.384 -7.692 7.160 1.00 96.19 774 ALA A CA 1
ATOM 6218 C C . ALA A 1 774 ? 0.474 -6.642 7.810 1.00 96.19 774 ALA A C 1
ATOM 6220 O O . ALA A 1 774 ? -0.714 -6.899 7.988 1.00 96.19 774 ALA A O 1
ATOM 6221 N N . LYS A 1 775 ? 0.999 -5.443 8.099 1.00 93.75 775 LYS A N 1
ATOM 6222 C CA . LYS A 1 775 ? 0.203 -4.321 8.609 1.00 93.75 775 LYS A CA 1
ATOM 6223 C C . LYS A 1 775 ? -0.925 -3.945 7.638 1.00 93.75 775 LYS A C 1
ATOM 6225 O O . LYS A 1 775 ? -2.081 -3.946 8.044 1.00 93.75 775 LYS A O 1
ATOM 6230 N N . MET A 1 776 ? -0.610 -3.695 6.364 1.00 95.44 776 MET A N 1
ATOM 6231 C CA . MET A 1 776 ? -1.616 -3.322 5.355 1.00 95.44 776 MET A CA 1
ATOM 6232 C C . MET A 1 776 ? -2.648 -4.431 5.107 1.00 95.44 776 MET A C 1
ATOM 6234 O O . MET A 1 776 ? -3.821 -4.144 4.890 1.00 95.44 776 MET A O 1
ATOM 6238 N N . LEU A 1 777 ? -2.225 -5.697 5.150 1.00 97.62 777 LEU A N 1
ATOM 6239 C CA . LEU A 1 777 ? -3.107 -6.858 5.042 1.00 97.62 777 LEU A CA 1
ATOM 6240 C C . LEU A 1 777 ? -4.097 -6.907 6.210 1.00 97.62 777 LEU A C 1
ATOM 6242 O O . LEU A 1 777 ? -5.295 -7.059 5.989 1.00 97.62 777 LEU A O 1
ATOM 6246 N N . GLN A 1 778 ? -3.612 -6.743 7.443 1.00 96.00 778 GLN A N 1
ATOM 6247 C CA . GLN A 1 778 ? -4.469 -6.715 8.627 1.00 96.00 778 GLN A CA 1
ATOM 6248 C C . GLN A 1 778 ? -5.423 -5.516 8.615 1.00 96.00 778 GLN A C 1
ATOM 6250 O O . GLN A 1 778 ? -6.597 -5.689 8.919 1.00 96.00 778 GLN A O 1
ATOM 6255 N N . GLU A 1 779 ? -4.956 -4.326 8.230 1.00 95.19 779 GLU A N 1
ATOM 6256 C CA . GLU A 1 779 ? -5.798 -3.129 8.101 1.00 95.19 779 GLU A CA 1
ATOM 6257 C C . GLU A 1 779 ? -6.888 -3.314 7.034 1.00 95.19 779 GLU A C 1
ATOM 6259 O O . GLU A 1 779 ? -8.050 -3.000 7.287 1.00 95.19 779 GLU A O 1
ATOM 6264 N N . MET A 1 780 ? -6.545 -3.888 5.874 1.00 97.50 780 MET A N 1
ATOM 6265 C CA . MET A 1 780 ? -7.501 -4.210 4.810 1.00 97.50 780 MET A CA 1
ATOM 6266 C C . MET A 1 780 ? -8.560 -5.210 5.285 1.00 97.50 780 MET A C 1
ATOM 6268 O O . MET A 1 780 ? -9.750 -4.950 5.125 1.00 97.50 780 MET A O 1
ATOM 6272 N N . ILE A 1 781 ? -8.146 -6.327 5.897 1.00 97.62 781 ILE A N 1
ATOM 6273 C CA . ILE A 1 781 ? -9.084 -7.327 6.426 1.00 97.62 781 ILE A CA 1
ATOM 6274 C C . ILE A 1 781 ? -9.941 -6.702 7.528 1.00 97.62 781 ILE A C 1
ATOM 6276 O O . ILE A 1 781 ? -11.151 -6.885 7.538 1.00 97.62 781 ILE A O 1
ATOM 6280 N N . SER A 1 782 ? -9.342 -5.939 8.443 1.00 95.38 782 SER A N 1
ATOM 6281 C CA . SER A 1 782 ? -10.062 -5.310 9.551 1.00 95.38 782 SER A CA 1
ATOM 6282 C C . SER A 1 782 ? -11.153 -4.355 9.064 1.00 95.38 782 SER A C 1
ATOM 6284 O O . SER A 1 782 ? -12.257 -4.386 9.606 1.00 95.38 782 SER A O 1
ATOM 6286 N N . ARG A 1 783 ? -10.860 -3.570 8.018 1.00 96.75 783 ARG A N 1
ATOM 6287 C CA . ARG A 1 783 ? -11.805 -2.656 7.364 1.00 96.75 783 ARG A CA 1
ATOM 6288 C C . ARG A 1 783 ? -12.934 -3.404 6.649 1.00 96.75 783 ARG A C 1
ATOM 6290 O O . ARG A 1 783 ? -14.086 -3.013 6.779 1.00 96.75 783 ARG A O 1
ATOM 6297 N N . ASP A 1 784 ? -12.613 -4.487 5.936 1.00 97.75 784 ASP A N 1
ATOM 6298 C CA . ASP A 1 784 ? -13.541 -5.109 4.980 1.00 97.75 784 ASP A CA 1
ATOM 6299 C C . ASP A 1 784 ? -14.197 -6.422 5.468 1.00 97.75 784 ASP A C 1
ATOM 6301 O O . ASP A 1 784 ? -15.016 -7.014 4.759 1.00 97.75 784 ASP A O 1
ATOM 6305 N N . LYS A 1 785 ? -13.864 -6.906 6.674 1.00 96.69 785 LYS A N 1
ATOM 6306 C CA . LYS A 1 785 ? -14.282 -8.220 7.220 1.00 96.69 785 LYS A CA 1
ATOM 6307 C C . LYS A 1 785 ? -15.792 -8.470 7.238 1.00 96.69 785 LYS A C 1
ATOM 6309 O O . LYS A 1 785 ? -16.201 -9.628 7.110 1.00 96.69 785 LYS A O 1
ATOM 6314 N N . ASN A 1 786 ? -16.609 -7.430 7.393 1.00 97.62 786 ASN A N 1
ATOM 6315 C CA . ASN A 1 786 ? -18.061 -7.564 7.549 1.00 97.62 786 ASN A CA 1
ATOM 6316 C C . ASN A 1 786 ? -18.818 -7.570 6.210 1.00 97.62 786 ASN A C 1
ATOM 6318 O O . ASN A 1 786 ? -19.990 -7.938 6.180 1.00 97.62 786 ASN A O 1
ATOM 6322 N N . HIS A 1 787 ? -18.158 -7.240 5.093 1.00 98.38 787 HIS A N 1
ATOM 6323 C CA . HIS A 1 787 ? -18.806 -7.177 3.784 1.00 98.38 787 HIS A CA 1
ATOM 6324 C C . HIS A 1 787 ? -19.134 -8.581 3.241 1.00 98.38 787 HIS A C 1
ATOM 6326 O O . HIS A 1 787 ? -18.209 -9.378 2.997 1.00 98.38 787 HIS A O 1
ATOM 6332 N N . PRO A 1 788 ? -20.419 -8.925 3.002 1.00 98.25 788 PRO A N 1
ATOM 6333 C CA . PRO A 1 788 ? -20.774 -10.165 2.319 1.00 98.25 788 PRO A CA 1
ATOM 6334 C C . PRO A 1 788 ? -20.275 -10.200 0.866 1.00 98.25 788 PRO A C 1
ATOM 6336 O O . PRO A 1 788 ? -19.951 -11.273 0.367 1.00 98.25 788 PRO A O 1
ATOM 6339 N N . SER A 1 789 ? -20.120 -9.070 0.183 1.00 98.75 789 SER A N 1
ATOM 6340 C CA . SER A 1 789 ? -19.587 -9.045 -1.183 1.00 98.75 789 SER A CA 1
ATOM 6341 C C . SER A 1 789 ? -18.136 -9.511 -1.278 1.00 98.75 789 SER A C 1
ATOM 6343 O O . SER A 1 789 ? -17.763 -10.145 -2.264 1.00 98.75 789 SER A O 1
ATOM 6345 N N . VAL A 1 790 ? -17.317 -9.254 -0.258 1.00 98.69 790 VAL A N 1
ATOM 6346 C CA . VAL A 1 790 ? -15.916 -9.683 -0.228 1.00 98.69 790 VAL A CA 1
ATOM 6347 C C . VAL A 1 790 ? -15.868 -11.182 0.018 1.00 98.69 790 VAL A C 1
ATOM 6349 O O . VAL A 1 790 ? -16.296 -11.633 1.076 1.00 98.69 790 VAL A O 1
ATOM 6352 N N . VAL A 1 791 ? -15.359 -11.968 -0.931 1.00 98.38 791 VAL A N 1
ATOM 6353 C CA . VAL A 1 791 ? -15.321 -13.443 -0.813 1.00 98.38 791 VAL A CA 1
ATOM 6354 C C . VAL A 1 791 ? -13.914 -14.015 -0.758 1.00 98.38 791 VAL A C 1
ATOM 6356 O O . VAL A 1 791 ? -13.769 -15.192 -0.461 1.00 98.38 791 VAL A O 1
ATOM 6359 N N . MET A 1 792 ? -12.883 -13.234 -1.077 1.00 98.69 792 MET A N 1
ATOM 6360 C CA . MET A 1 792 ? -11.508 -13.727 -1.135 1.00 98.69 792 MET A CA 1
ATOM 6361 C C . MET A 1 792 ? -10.509 -12.590 -0.930 1.00 98.69 792 MET A C 1
ATOM 6363 O O . MET A 1 792 ? -10.699 -11.494 -1.465 1.00 98.69 792 MET A O 1
ATOM 6367 N N . TRP A 1 793 ? -9.426 -12.881 -0.208 1.00 98.88 793 TRP A N 1
ATOM 6368 C CA . TRP A 1 793 ? -8.313 -11.958 0.011 1.00 98.88 793 TRP A CA 1
ATOM 6369 C C . TRP A 1 793 ? -7.172 -12.246 -0.971 1.00 98.88 793 TRP A C 1
ATOM 6371 O O . TRP A 1 793 ? -6.610 -13.341 -0.972 1.00 98.88 793 TRP A O 1
ATOM 6381 N N . SER A 1 794 ? -6.810 -11.271 -1.805 1.00 98.81 794 SER A N 1
ATOM 6382 C CA . SER A 1 794 ? -5.624 -11.328 -2.666 1.00 98.81 794 SER A CA 1
ATOM 6383 C C . SER A 1 794 ? -4.448 -10.640 -1.976 1.00 98.81 794 SER A C 1
ATOM 6385 O O . SER A 1 794 ? -4.480 -9.441 -1.697 1.00 98.81 794 SER A O 1
ATOM 6387 N N . ILE A 1 795 ? -3.401 -11.405 -1.674 1.00 98.69 795 ILE A N 1
ATOM 6388 C CA . ILE A 1 795 ? -2.233 -10.894 -0.950 1.00 98.69 795 ILE A CA 1
ATOM 6389 C C . ILE A 1 795 ? -1.371 -10.018 -1.856 1.00 98.69 795 ILE A C 1
ATOM 6391 O O . ILE A 1 795 ? -0.847 -9.014 -1.398 1.00 98.69 795 ILE A O 1
ATOM 6395 N N . SER A 1 796 ? -1.185 -10.378 -3.126 1.00 98.31 796 SER A N 1
ATOM 6396 C CA . SER A 1 796 ? -0.302 -9.637 -4.031 1.00 98.31 796 SER A CA 1
ATOM 6397 C C . SER A 1 796 ? -0.617 -9.917 -5.496 1.00 98.31 796 SER A C 1
ATOM 6399 O O . SER A 1 796 ? -1.042 -11.025 -5.838 1.00 98.31 796 SER A O 1
ATOM 6401 N N . ASN A 1 797 ? -0.334 -8.936 -6.357 1.00 98.75 797 ASN A N 1
ATOM 6402 C CA . ASN A 1 797 ? -0.376 -9.079 -7.807 1.00 98.75 797 ASN A CA 1
ATOM 6403 C C . ASN A 1 797 ? 1.020 -9.166 -8.426 1.00 98.75 797 ASN A C 1
ATOM 6405 O O . ASN A 1 797 ? 1.873 -8.303 -8.209 1.00 98.75 797 ASN A O 1
ATOM 6409 N N . GLU A 1 798 ? 1.226 -10.199 -9.238 1.00 97.81 798 GLU A N 1
ATOM 6410 C CA . GLU A 1 798 ? 2.435 -10.428 -10.028 1.00 97.81 798 GLU A CA 1
ATOM 6411 C C . GLU A 1 798 ? 3.763 -10.328 -9.249 1.00 97.81 798 GLU A C 1
ATOM 6413 O O . GLU A 1 798 ? 4.718 -9.687 -9.708 1.00 97.81 798 GLU A O 1
ATOM 6418 N N . PRO A 1 799 ? 3.882 -10.959 -8.064 1.00 97.12 799 PRO A N 1
ATOM 6419 C CA . PRO A 1 799 ? 5.164 -11.030 -7.387 1.00 97.12 799 PRO A CA 1
ATOM 6420 C C . PRO A 1 799 ? 6.130 -11.991 -8.092 1.00 97.12 799 PRO A C 1
ATOM 6422 O O . PRO A 1 799 ? 5.733 -12.931 -8.777 1.00 97.12 799 PRO A O 1
ATOM 6425 N N . TRP A 1 800 ? 7.429 -11.790 -7.875 1.00 95.31 800 TRP A N 1
ATOM 6426 C CA . TRP A 1 800 ? 8.483 -12.679 -8.378 1.00 95.31 800 TRP A CA 1
ATOM 6427 C C . TRP A 1 800 ? 8.689 -13.870 -7.429 1.00 95.31 800 TRP A C 1
ATOM 6429 O O . TRP A 1 800 ? 9.669 -13.948 -6.683 1.00 95.31 800 TRP A O 1
ATOM 6439 N N . THR A 1 801 ? 7.709 -14.773 -7.418 1.00 96.00 801 THR A N 1
ATOM 6440 C CA . THR A 1 801 ? 7.592 -15.954 -6.538 1.00 96.00 801 THR A CA 1
ATOM 6441 C C . THR A 1 801 ? 8.374 -17.181 -7.013 1.00 96.00 801 THR A C 1
ATOM 6443 O O . THR A 1 801 ? 8.178 -18.276 -6.499 1.00 96.00 801 THR A O 1
ATOM 6446 N N . ASP A 1 802 ? 9.296 -17.026 -7.961 1.00 95.06 802 ASP A N 1
ATOM 6447 C CA . ASP A 1 802 ? 10.327 -18.016 -8.298 1.00 95.06 802 ASP A CA 1
ATOM 6448 C C . ASP A 1 802 ? 11.517 -17.972 -7.316 1.00 95.06 802 ASP A C 1
ATOM 6450 O O . ASP A 1 802 ? 12.328 -18.900 -7.237 1.00 95.06 802 ASP A O 1
ATOM 6454 N N . ARG A 1 803 ? 11.616 -16.895 -6.528 1.00 91.94 803 ARG A N 1
ATOM 6455 C CA . ARG A 1 803 ? 12.662 -16.693 -5.519 1.00 91.94 803 ARG A CA 1
ATOM 6456 C C . ARG A 1 803 ? 12.393 -17.510 -4.257 1.00 91.94 803 ARG A C 1
ATOM 6458 O O . ARG A 1 803 ? 11.269 -17.566 -3.762 1.00 91.94 803 ARG A O 1
ATOM 6465 N N . LYS A 1 804 ? 13.444 -18.090 -3.667 1.00 89.75 804 LYS A N 1
ATOM 6466 C CA . LYS A 1 804 ? 13.328 -18.947 -2.469 1.00 89.75 804 LYS A CA 1
ATOM 6467 C C . LYS A 1 804 ? 12.781 -18.190 -1.259 1.00 89.75 804 LYS A C 1
ATOM 6469 O O . LYS A 1 804 ? 12.022 -18.752 -0.474 1.00 89.75 804 LYS A O 1
ATOM 6474 N N . GLU A 1 805 ? 13.155 -16.924 -1.124 1.00 92.75 805 GLU A N 1
ATOM 6475 C CA . GLU A 1 805 ? 12.741 -16.028 -0.045 1.00 92.75 805 GLU A CA 1
ATOM 6476 C C . GLU A 1 805 ? 11.232 -15.751 -0.077 1.00 92.75 805 GLU A C 1
ATOM 6478 O O . GLU A 1 805 ? 10.616 -15.584 0.976 1.00 92.75 805 GLU A O 1
ATOM 6483 N N . ALA A 1 806 ? 10.622 -15.772 -1.269 1.00 95.62 806 ALA A N 1
ATOM 6484 C CA . ALA A 1 806 ? 9.198 -15.510 -1.443 1.00 95.62 806 ALA A CA 1
ATOM 6485 C C . ALA A 1 806 ? 8.327 -16.554 -0.727 1.00 95.62 806 ALA A C 1
ATOM 6487 O O . ALA A 1 806 ? 7.265 -16.209 -0.216 1.00 95.62 806 ALA A O 1
ATOM 6488 N N . ARG A 1 807 ? 8.776 -17.817 -0.632 1.00 96.75 807 ARG A N 1
ATOM 6489 C CA . ARG A 1 807 ? 7.978 -18.886 -0.011 1.00 96.75 807 ARG A CA 1
ATOM 6490 C C . ARG A 1 807 ? 7.653 -18.587 1.446 1.00 96.75 807 ARG A C 1
ATOM 6492 O O . ARG A 1 807 ? 6.485 -18.621 1.810 1.00 96.75 807 ARG A O 1
ATOM 6499 N N . GLN A 1 808 ? 8.664 -18.297 2.267 1.00 96.94 808 GLN A N 1
ATOM 6500 C CA . GLN A 1 808 ? 8.427 -18.003 3.684 1.00 96.94 808 GLN A CA 1
ATOM 6501 C C . GLN A 1 808 ? 7.666 -16.685 3.846 1.00 96.94 808 GLN A C 1
ATOM 6503 O O . GLN A 1 808 ? 6.704 -16.636 4.602 1.00 96.94 808 GLN A O 1
ATOM 6508 N N . TYR A 1 809 ? 8.045 -15.661 3.074 1.00 97.75 809 TYR A N 1
ATOM 6509 C CA . TYR A 1 809 ? 7.387 -14.356 3.081 1.00 97.75 809 TYR A CA 1
ATOM 6510 C C . TYR A 1 809 ? 5.869 -14.469 2.873 1.00 97.75 809 TYR A C 1
ATOM 6512 O O . TYR A 1 809 ? 5.093 -13.934 3.662 1.00 97.75 809 TYR A O 1
ATOM 6520 N N . TYR A 1 810 ? 5.438 -15.199 1.839 1.00 98.38 810 TYR A N 1
ATOM 6521 C CA . TYR A 1 810 ? 4.016 -15.381 1.554 1.00 98.38 810 TYR A CA 1
ATOM 6522 C C . TYR A 1 810 ? 3.342 -16.386 2.473 1.00 98.38 810 TYR A C 1
ATOM 6524 O O . TYR A 1 810 ? 2.174 -16.191 2.794 1.00 98.38 810 TYR A O 1
ATOM 6532 N N . LYS A 1 811 ? 4.056 -17.416 2.943 1.00 98.38 811 LYS A N 1
ATOM 6533 C CA . LYS A 1 811 ? 3.509 -18.326 3.950 1.00 98.38 811 LYS A CA 1
ATOM 6534 C C . LYS A 1 811 ? 3.075 -17.553 5.199 1.00 98.38 811 LYS A C 1
ATOM 6536 O O . LYS A 1 811 ? 1.951 -17.736 5.648 1.00 98.38 811 LYS A O 1
ATOM 6541 N N . ASP A 1 812 ? 3.927 -16.665 5.709 1.00 97.62 812 ASP A N 1
ATOM 6542 C CA . ASP A 1 812 ? 3.621 -15.882 6.910 1.00 97.62 812 ASP A CA 1
ATOM 6543 C C . ASP A 1 812 ? 2.400 -14.972 6.699 1.00 97.62 812 ASP A C 1
ATOM 6545 O O . ASP A 1 812 ? 1.552 -14.860 7.578 1.00 97.62 812 ASP A O 1
ATOM 6549 N N . LEU A 1 813 ? 2.275 -14.345 5.524 1.00 98.50 813 LEU A N 1
ATOM 6550 C CA . LEU A 1 813 ? 1.129 -13.487 5.197 1.00 98.50 813 LEU A CA 1
ATOM 6551 C C . LEU A 1 813 ? -0.177 -14.275 5.039 1.00 98.50 813 LEU A C 1
ATOM 6553 O O . LEU A 1 813 ? -1.218 -13.815 5.502 1.00 98.50 813 LEU A O 1
ATOM 6557 N N . ILE A 1 814 ? -0.129 -15.456 4.418 1.00 98.62 814 ILE A N 1
ATOM 6558 C CA . ILE A 1 814 ? -1.293 -16.343 4.280 1.00 98.62 814 ILE A CA 1
ATOM 6559 C C . ILE A 1 814 ? -1.737 -16.843 5.659 1.00 98.62 814 ILE A C 1
ATOM 6561 O O . ILE A 1 814 ? -2.917 -16.740 5.988 1.00 98.62 814 ILE A O 1
ATOM 6565 N N . ASP A 1 815 ? -0.793 -17.288 6.497 1.00 98.12 815 ASP A N 1
ATOM 6566 C CA . ASP A 1 815 ? -1.080 -17.707 7.872 1.00 98.12 815 ASP A CA 1
ATOM 6567 C C . ASP A 1 815 ? -1.737 -16.559 8.673 1.00 98.12 815 ASP A C 1
ATOM 6569 O O . ASP A 1 815 ? -2.696 -16.787 9.411 1.00 98.12 815 ASP A O 1
ATOM 6573 N N . ILE A 1 816 ? -1.259 -15.315 8.511 1.00 97.38 816 ILE A N 1
ATOM 6574 C CA . ILE A 1 816 ? -1.863 -14.122 9.132 1.00 97.38 816 ILE A CA 1
ATOM 6575 C C . ILE A 1 816 ? -3.285 -13.888 8.613 1.00 97.38 816 ILE A C 1
ATOM 6577 O O . ILE A 1 816 ? -4.180 -13.639 9.420 1.00 97.38 816 ILE A O 1
ATOM 6581 N N . ALA A 1 817 ? -3.513 -13.965 7.300 1.00 98.00 817 ALA A N 1
ATOM 6582 C CA . ALA A 1 817 ? -4.838 -13.762 6.721 1.00 98.00 817 ALA A CA 1
ATOM 6583 C C . ALA A 1 817 ? -5.855 -14.768 7.282 1.00 98.00 817 ALA A C 1
ATOM 6585 O O . ALA A 1 817 ? -6.902 -14.350 7.774 1.00 98.00 817 ALA A O 1
ATOM 6586 N N . HIS A 1 818 ? -5.514 -16.062 7.312 1.00 97.56 818 HIS A N 1
ATOM 6587 C CA . HIS A 1 818 ? -6.377 -17.103 7.887 1.00 97.56 818 HIS A CA 1
ATOM 6588 C C . HIS A 1 818 ? -6.578 -16.958 9.397 1.00 97.56 818 HIS A C 1
ATOM 6590 O O . HIS A 1 818 ? -7.646 -17.292 9.908 1.00 97.56 818 HIS A O 1
ATOM 6596 N N . LEU A 1 819 ? -5.573 -16.462 10.127 1.00 95.12 819 LEU A N 1
ATOM 6597 C CA . LEU A 1 819 ? -5.691 -16.210 11.563 1.00 95.12 819 LEU A CA 1
ATOM 6598 C C . LEU A 1 819 ? -6.672 -15.066 11.862 1.00 95.12 819 LEU A C 1
ATOM 6600 O O . LEU A 1 819 ? -7.461 -15.158 12.803 1.00 95.12 819 LEU A O 1
ATOM 6604 N N . VAL A 1 820 ? -6.606 -13.979 11.089 1.00 92.88 820 VAL A N 1
ATOM 6605 C CA . VAL A 1 820 ? -7.434 -12.781 11.302 1.00 92.88 820 VAL A CA 1
ATOM 6606 C C . VAL A 1 820 ? -8.860 -12.998 10.786 1.00 92.88 820 VAL A C 1
ATOM 6608 O O . VAL A 1 820 ? -9.828 -12.635 11.473 1.00 92.88 820 VAL A O 1
ATOM 6611 N N . ASP A 1 821 ? -8.993 -13.626 9.617 1.00 96.00 821 ASP A N 1
ATOM 6612 C CA . ASP A 1 821 ? -10.264 -13.989 8.998 1.00 96.00 821 ASP A CA 1
ATOM 6613 C C . ASP A 1 821 ? -10.259 -15.447 8.495 1.00 96.00 821 ASP A C 1
ATOM 6615 O O . ASP A 1 821 ? -9.846 -15.721 7.367 1.00 96.00 821 ASP A O 1
ATOM 6619 N N . PRO A 1 822 ? -10.785 -16.395 9.292 1.00 94.44 822 PRO A N 1
ATOM 6620 C CA . PRO A 1 822 ? -10.891 -17.793 8.885 1.00 94.44 822 PRO A CA 1
ATOM 6621 C C . PRO A 1 822 ? -12.070 -18.063 7.933 1.00 94.44 822 PRO A C 1
ATOM 6623 O O . PRO A 1 822 ? -12.282 -19.207 7.539 1.00 94.44 822 PRO A O 1
ATOM 6626 N N . THR A 1 823 ? -12.885 -17.055 7.600 1.00 94.81 823 THR A N 1
ATOM 6627 C CA . THR A 1 823 ? -14.155 -17.248 6.875 1.00 94.81 823 THR A CA 1
ATOM 6628 C C . THR A 1 823 ? -14.021 -17.171 5.355 1.00 94.81 823 THR A C 1
ATOM 6630 O O . THR A 1 823 ? -14.997 -17.415 4.642 1.00 94.81 823 THR A O 1
ATOM 6633 N N . ARG A 1 824 ? -12.838 -16.810 4.840 1.00 97.50 824 ARG A N 1
ATOM 6634 C CA . ARG A 1 824 ? -12.602 -16.561 3.413 1.00 97.50 824 ARG A CA 1
ATOM 6635 C C . ARG A 1 824 ? -11.297 -17.202 2.926 1.00 97.50 824 ARG A C 1
ATOM 6637 O O . ARG A 1 824 ? -10.317 -17.211 3.669 1.00 97.50 824 ARG A O 1
ATOM 6644 N N . PRO A 1 825 ? -11.256 -17.692 1.672 1.00 98.38 825 PRO A N 1
ATOM 6645 C CA . PRO A 1 825 ? -10.024 -18.131 1.033 1.00 98.38 825 PRO A CA 1
ATOM 6646 C C . PRO A 1 825 ? -9.038 -16.981 0.793 1.00 98.38 825 PRO A C 1
ATOM 6648 O O . PRO A 1 825 ? -9.410 -15.805 0.692 1.00 98.38 825 PRO A O 1
ATOM 6651 N N . VAL A 1 826 ? -7.774 -17.357 0.617 1.00 98.75 826 VAL A N 1
ATOM 6652 C CA . VAL A 1 826 ? -6.642 -16.473 0.331 1.00 98.75 826 VAL A CA 1
ATOM 6653 C C . VAL A 1 826 ? -5.976 -16.873 -0.991 1.00 98.75 826 VAL A C 1
ATOM 6655 O O . VAL A 1 826 ? -5.797 -18.059 -1.282 1.00 98.75 826 VAL A O 1
ATOM 6658 N N . THR A 1 827 ? -5.579 -15.880 -1.792 1.00 98.81 827 THR A N 1
ATOM 6659 C CA . THR A 1 827 ? -4.900 -16.060 -3.087 1.00 98.81 827 THR A CA 1
ATOM 6660 C C . THR A 1 827 ? -3.683 -15.144 -3.241 1.00 98.81 827 THR A C 1
ATOM 6662 O O . THR A 1 827 ? -3.540 -14.124 -2.569 1.00 98.81 827 THR A O 1
ATOM 6665 N N . ILE A 1 828 ? -2.822 -15.491 -4.195 1.00 98.62 828 ILE A N 1
ATOM 6666 C CA . ILE A 1 828 ? -1.841 -14.611 -4.843 1.00 98.62 828 ILE A CA 1
ATOM 6667 C C . ILE A 1 828 ? -2.171 -14.626 -6.337 1.00 98.62 828 ILE A C 1
ATOM 6669 O O . ILE A 1 828 ? -2.659 -15.641 -6.844 1.00 98.62 828 ILE A O 1
ATOM 6673 N N . VAL A 1 829 ? -1.950 -13.519 -7.041 1.00 98.56 829 VAL A N 1
ATOM 6674 C CA . VAL A 1 829 ? -2.199 -13.443 -8.483 1.00 98.56 829 VAL A CA 1
ATOM 6675 C C . VAL A 1 829 ? -0.887 -13.595 -9.252 1.00 98.56 829 VAL A C 1
ATOM 6677 O O . VAL A 1 829 ? 0.007 -12.754 -9.163 1.00 98.56 829 VAL A O 1
ATOM 6680 N N . TYR A 1 830 ? -0.770 -14.682 -10.015 1.00 98.38 830 TYR A N 1
ATOM 6681 C CA . TYR A 1 830 ? 0.461 -15.099 -10.686 1.00 98.38 830 TYR A CA 1
ATOM 6682 C C . TYR A 1 830 ? 0.511 -14.667 -12.157 1.00 98.38 830 TYR A C 1
ATOM 6684 O O . TYR A 1 830 ? -0.276 -15.144 -12.979 1.00 98.38 830 TYR A O 1
ATOM 6692 N N . GLY A 1 831 ? 1.498 -13.846 -12.515 1.00 94.75 831 GLY A N 1
ATOM 6693 C CA . GLY A 1 831 ? 1.778 -13.440 -13.902 1.00 94.75 831 GLY A CA 1
ATOM 6694 C C . GLY A 1 831 ? 3.207 -13.770 -14.355 1.00 94.75 831 GLY A C 1
ATOM 6695 O O . GLY A 1 831 ? 3.365 -14.525 -15.313 1.00 94.75 831 GLY A O 1
ATOM 6696 N N . PRO A 1 832 ? 4.256 -13.271 -13.665 1.00 92.69 832 PRO A N 1
ATOM 6697 C CA . PRO A 1 832 ? 5.653 -13.449 -14.082 1.00 92.69 832 PRO A CA 1
ATOM 6698 C C . PRO A 1 832 ? 6.180 -14.884 -13.947 1.00 92.69 832 PRO A C 1
ATOM 6700 O O . PRO A 1 832 ? 7.180 -15.242 -14.570 1.00 92.69 832 PRO A O 1
ATOM 6703 N N . THR A 1 833 ? 5.537 -15.697 -13.113 1.00 93.62 833 THR A N 1
ATOM 6704 C CA . THR A 1 833 ? 5.911 -17.080 -12.813 1.00 93.62 833 THR A CA 1
ATOM 6705 C C . THR A 1 833 ? 4.933 -18.071 -13.443 1.00 93.62 833 THR A C 1
ATOM 6707 O O . THR A 1 833 ? 3.771 -17.769 -13.721 1.00 93.62 833 THR A O 1
ATOM 6710 N N . GLY A 1 834 ? 5.413 -19.290 -13.682 1.00 93.94 834 GLY A N 1
ATOM 6711 C CA . GLY A 1 834 ? 4.639 -20.384 -14.256 1.00 93.94 834 GLY A CA 1
ATOM 6712 C C . GLY A 1 834 ? 4.503 -21.561 -13.294 1.00 93.94 834 GLY A C 1
ATOM 6713 O O . GLY A 1 834 ? 5.183 -21.652 -12.270 1.00 93.94 834 GLY A O 1
ATOM 6714 N N . PHE A 1 835 ? 3.683 -22.542 -13.679 1.00 95.25 835 PHE A N 1
ATOM 6715 C CA . PHE A 1 835 ? 3.482 -23.758 -12.886 1.00 95.25 835 PHE A CA 1
ATOM 6716 C C . PHE A 1 835 ? 4.794 -24.511 -12.611 1.00 95.25 835 PHE A C 1
ATOM 6718 O O . PHE A 1 835 ? 4.866 -25.292 -11.665 1.00 95.25 835 PHE A O 1
ATOM 6725 N N . SER A 1 836 ? 5.829 -24.333 -13.438 1.00 95.56 836 SER A N 1
ATOM 6726 C CA . SER A 1 836 ? 7.101 -25.046 -13.323 1.00 95.56 836 SER A CA 1
ATOM 6727 C C . SER A 1 836 ? 8.042 -24.464 -12.268 1.00 95.56 836 SER A C 1
ATOM 6729 O O . SER A 1 836 ? 8.739 -25.248 -11.626 1.00 95.56 836 SER A O 1
ATOM 6731 N N . ASN A 1 837 ? 8.067 -23.142 -12.078 1.00 96.31 837 ASN A N 1
ATOM 6732 C CA . ASN A 1 837 ? 9.067 -22.453 -11.253 1.00 96.31 837 ASN A CA 1
ATOM 6733 C C . ASN A 1 837 ? 8.505 -21.742 -10.013 1.00 96.31 837 ASN A C 1
ATOM 6735 O O . ASN A 1 837 ? 9.297 -21.414 -9.134 1.00 96.31 837 ASN A O 1
ATOM 6739 N N . ASP A 1 838 ? 7.192 -21.523 -9.908 1.00 96.56 838 ASP A N 1
ATOM 6740 C CA . ASP A 1 838 ? 6.615 -20.880 -8.722 1.00 96.56 838 ASP A CA 1
ATOM 6741 C C . ASP A 1 838 ? 6.755 -21.750 -7.460 1.00 96.56 838 ASP A C 1
ATOM 6743 O O . ASP A 1 838 ? 6.519 -22.966 -7.502 1.00 96.56 838 ASP A O 1
ATOM 6747 N N . VAL A 1 839 ? 7.120 -21.125 -6.333 1.00 96.19 839 VAL A N 1
ATOM 6748 C CA . VAL A 1 839 ? 7.330 -21.797 -5.039 1.00 96.19 839 VAL A CA 1
ATOM 6749 C C . VAL A 1 839 ? 6.226 -21.547 -4.008 1.00 96.19 839 VAL A C 1
ATOM 6751 O O . VAL A 1 839 ? 6.424 -21.859 -2.834 1.00 96.19 839 VAL A O 1
ATOM 6754 N N . THR A 1 840 ? 5.089 -20.979 -4.401 1.00 97.50 840 THR A N 1
ATOM 6755 C CA . THR A 1 840 ? 3.977 -20.613 -3.512 1.00 97.50 840 THR A CA 1
ATOM 6756 C C . THR A 1 840 ? 2.578 -21.172 -3.830 1.00 97.50 840 THR A C 1
ATOM 6758 O O . THR A 1 840 ? 1.746 -21.068 -2.928 1.00 97.50 840 THR A O 1
ATOM 6761 N N . PRO A 1 841 ? 2.231 -21.789 -4.988 1.00 97.19 841 PRO A N 1
ATOM 6762 C CA . PRO A 1 841 ? 0.812 -22.027 -5.290 1.00 97.19 841 PRO A CA 1
ATOM 6763 C C . PRO A 1 841 ? 0.175 -23.159 -4.480 1.00 97.19 841 PRO A C 1
ATOM 6765 O O . PRO A 1 841 ? -1.043 -23.308 -4.471 1.00 97.19 841 PRO A O 1
ATOM 6768 N N . ASP A 1 842 ? 0.980 -23.976 -3.798 1.00 96.06 842 ASP A N 1
ATOM 6769 C CA . ASP A 1 842 ? 0.498 -24.968 -2.835 1.00 96.06 842 ASP A CA 1
ATOM 6770 C C . ASP A 1 842 ? 0.008 -24.338 -1.519 1.00 96.06 842 ASP A C 1
ATOM 6772 O O . ASP A 1 842 ? -0.786 -24.966 -0.813 1.00 96.06 842 ASP A O 1
ATOM 6776 N N . LEU A 1 843 ? 0.458 -23.113 -1.214 1.00 97.62 843 LEU A N 1
ATOM 6777 C CA . LEU A 1 843 ? 0.132 -22.379 0.012 1.00 97.62 843 LEU A CA 1
ATOM 6778 C C . LEU A 1 843 ? -1.232 -21.680 -0.047 1.00 97.62 843 LEU A C 1
ATOM 6780 O O . LEU A 1 843 ? -1.815 -21.429 1.000 1.00 97.62 843 LEU A O 1
ATOM 6784 N N . VAL A 1 844 ? -1.717 -21.345 -1.246 1.00 98.25 844 VAL A N 1
ATOM 6785 C CA . VAL A 1 844 ? -2.978 -20.615 -1.442 1.00 98.25 844 VAL A CA 1
ATOM 6786 C C . VAL A 1 844 ? -4.174 -21.561 -1.557 1.00 98.25 844 VAL A C 1
ATOM 6788 O O . VAL A 1 844 ? -4.042 -22.733 -1.931 1.00 98.25 844 VAL A O 1
ATOM 6791 N N . ASP A 1 845 ? -5.361 -21.034 -1.270 1.00 98.19 845 ASP A N 1
ATOM 6792 C CA . ASP A 1 845 ? -6.617 -21.787 -1.329 1.00 98.19 845 ASP A CA 1
ATOM 6793 C C . ASP A 1 845 ? -7.153 -21.884 -2.758 1.00 98.19 845 ASP A C 1
ATOM 6795 O O . ASP A 1 845 ? -7.644 -22.931 -3.193 1.00 98.19 845 ASP A O 1
ATOM 6799 N N . ILE A 1 846 ? -7.015 -20.781 -3.494 1.00 98.25 846 ILE A N 1
ATOM 6800 C CA . ILE A 1 846 ? -7.458 -20.597 -4.874 1.00 98.25 846 ILE A CA 1
ATOM 6801 C C . ILE A 1 846 ? -6.293 -19.999 -5.654 1.00 98.25 846 ILE A C 1
ATOM 6803 O O . ILE A 1 846 ? -5.563 -19.153 -5.144 1.00 98.25 846 ILE A O 1
ATOM 6807 N N . ILE A 1 847 ? -6.096 -20.457 -6.887 1.00 98.44 847 ILE A N 1
ATOM 6808 C CA . ILE A 1 847 ? -5.024 -19.968 -7.753 1.00 98.44 847 ILE A CA 1
ATOM 6809 C C . ILE A 1 847 ? -5.600 -18.910 -8.689 1.00 98.44 847 ILE A C 1
ATOM 6811 O O . ILE A 1 847 ? -6.487 -19.205 -9.490 1.00 98.44 847 ILE A O 1
ATOM 6815 N N . CYS A 1 848 ? -5.061 -17.696 -8.632 1.00 98.69 848 CYS A N 1
ATOM 6816 C CA . CYS A 1 848 ? -5.368 -16.647 -9.599 1.00 98.69 848 CYS A CA 1
ATOM 6817 C C . CYS A 1 848 ? -4.199 -16.452 -10.566 1.00 98.69 848 CYS A C 1
ATOM 6819 O O . CYS A 1 848 ? -3.048 -16.400 -10.138 1.00 98.69 848 CYS A O 1
ATOM 6821 N N . VAL A 1 849 ? -4.468 -16.348 -11.868 1.00 98.62 849 VAL A N 1
ATOM 6822 C CA . VAL A 1 849 ? -3.419 -16.180 -12.888 1.00 98.62 849 VAL A CA 1
ATOM 6823 C C . VAL A 1 849 ? -3.740 -15.075 -13.891 1.00 98.62 849 VAL A C 1
ATOM 6825 O O . VAL A 1 849 ? -4.883 -14.920 -14.320 1.00 98.62 849 VAL A O 1
ATOM 6828 N N . ASN A 1 850 ? -2.700 -14.370 -14.328 1.00 98.50 850 ASN A N 1
ATOM 6829 C CA . ASN A 1 850 ? -2.754 -13.346 -15.369 1.00 98.50 850 ASN A CA 1
ATOM 6830 C C . ASN A 1 850 ? -2.122 -13.876 -16.655 1.00 98.50 850 ASN A C 1
ATOM 6832 O O . ASN A 1 850 ? -0.967 -14.310 -16.632 1.00 98.50 850 ASN A O 1
ATOM 6836 N N . ARG A 1 851 ? -2.842 -13.874 -17.783 1.00 97.62 851 ARG A N 1
ATOM 6837 C CA . ARG A 1 851 ? -2.349 -14.436 -19.052 1.00 97.62 851 ARG A CA 1
ATOM 6838 C C . ARG A 1 851 ? -2.687 -13.565 -20.252 1.00 97.62 851 ARG A C 1
ATOM 6840 O O . ARG A 1 851 ? -3.832 -13.213 -20.489 1.00 97.62 851 ARG A O 1
ATOM 6847 N N . TYR A 1 852 ? -1.666 -13.314 -21.067 1.00 97.62 852 TYR A N 1
ATOM 6848 C CA . TYR A 1 852 ? -1.717 -12.419 -22.224 1.00 97.62 852 TYR A CA 1
ATOM 6849 C C . TYR A 1 852 ? -1.203 -13.112 -23.499 1.00 97.62 852 TYR A C 1
ATOM 6851 O O . TYR A 1 852 ? -0.368 -12.572 -24.233 1.00 97.62 852 TYR A O 1
ATOM 6859 N N . TYR A 1 853 ? -1.662 -14.345 -23.749 1.00 97.56 853 TYR A N 1
ATOM 6860 C CA . TYR A 1 853 ? -1.381 -15.052 -25.003 1.00 97.56 853 TYR A CA 1
ATOM 6861 C C . TYR A 1 853 ? -2.020 -14.314 -26.181 1.00 97.56 853 TYR A C 1
ATOM 6863 O O . TYR A 1 853 ? -3.146 -13.839 -26.076 1.00 97.56 853 TYR A O 1
ATOM 6871 N N . GLY A 1 854 ? -1.291 -14.196 -27.291 1.00 95.94 854 GLY A N 1
ATOM 6872 C CA . GLY A 1 854 ? -1.674 -13.360 -28.428 1.00 95.94 854 GLY A CA 1
ATOM 6873 C C . GLY A 1 854 ? -1.374 -11.871 -28.227 1.00 95.94 854 GLY A C 1
ATOM 6874 O O . GLY A 1 854 ? -1.541 -11.098 -29.161 1.00 95.94 854 GLY A O 1
ATOM 6875 N N . TRP A 1 855 ? -0.899 -11.446 -27.052 1.00 96.75 855 TRP A N 1
ATOM 6876 C CA . TRP A 1 855 ? -0.466 -10.067 -26.808 1.00 96.75 855 TRP A CA 1
ATOM 6877 C C . TRP A 1 855 ? 1.018 -10.008 -26.447 1.00 96.75 855 TRP A C 1
ATOM 6879 O O . TRP A 1 855 ? 1.853 -9.779 -27.314 1.00 96.75 855 TRP A O 1
ATOM 6889 N N . TYR A 1 856 ? 1.381 -10.302 -25.195 1.00 95.50 856 TYR A N 1
ATOM 6890 C CA . TYR A 1 856 ? 2.787 -10.324 -24.767 1.00 95.50 856 TYR A CA 1
ATOM 6891 C C . TYR A 1 856 ? 3.515 -11.618 -25.149 1.00 95.50 856 TYR A C 1
ATOM 6893 O O . TYR A 1 856 ? 4.742 -11.669 -25.130 1.00 95.50 856 TYR A O 1
ATOM 6901 N N . SER A 1 857 ? 2.775 -12.676 -25.483 1.00 91.62 857 SER A N 1
ATOM 6902 C CA . SER A 1 857 ? 3.317 -13.940 -25.989 1.00 91.62 857 SER A CA 1
ATOM 6903 C C . SER A 1 857 ? 2.724 -14.238 -27.356 1.00 91.62 857 SER A C 1
ATOM 6905 O O . SER A 1 857 ? 1.503 -14.273 -27.481 1.00 91.62 857 SER A O 1
ATOM 6907 N N . ASN A 1 858 ? 3.574 -14.486 -28.357 1.00 91.94 858 ASN A N 1
ATOM 6908 C CA . ASN A 1 858 ? 3.162 -14.769 -29.738 1.00 91.94 858 ASN A CA 1
ATOM 6909 C C . ASN A 1 858 ? 2.184 -13.712 -30.292 1.00 91.94 858 ASN A C 1
ATOM 6911 O O . ASN A 1 858 ? 1.114 -14.048 -30.799 1.00 91.94 858 ASN A O 1
ATOM 6915 N N . MET A 1 859 ? 2.546 -12.432 -30.163 1.00 94.50 859 MET A N 1
ATOM 6916 C CA . MET A 1 859 ? 1.764 -11.301 -30.674 1.00 94.50 859 MET A CA 1
ATOM 6917 C C . MET A 1 859 ? 1.402 -11.494 -32.153 1.00 94.50 859 MET A C 1
ATOM 6919 O O . MET A 1 859 ? 2.257 -11.877 -32.949 1.00 94.50 859 MET A O 1
ATOM 6923 N N . GLY A 1 860 ? 0.141 -11.258 -32.512 1.00 92.31 860 GLY A N 1
ATOM 6924 C CA . GLY A 1 860 ? -0.387 -11.436 -33.869 1.00 92.31 860 GLY A CA 1
ATOM 6925 C C . GLY A 1 860 ? -0.803 -12.870 -34.221 1.00 92.31 860 GLY A C 1
ATOM 6926 O O . GLY A 1 860 ? -1.555 -13.068 -35.170 1.00 92.31 860 GLY A O 1
ATOM 6927 N N . TYR A 1 861 ? -0.379 -13.883 -33.458 1.00 95.50 861 TYR A N 1
ATOM 6928 C CA . TYR A 1 861 ? -0.651 -15.296 -33.757 1.00 95.50 861 TYR A CA 1
ATOM 6929 C C . TYR A 1 861 ? -1.850 -15.833 -32.961 1.00 95.50 861 TYR A C 1
ATOM 6931 O O . TYR A 1 861 ? -1.704 -16.706 -32.093 1.00 95.50 861 TYR A O 1
ATOM 6939 N N . LEU A 1 862 ? -3.047 -15.315 -33.260 1.00 96.25 862 LEU A N 1
ATOM 6940 C CA . LEU A 1 862 ? -4.296 -15.637 -32.551 1.00 96.25 862 LEU A CA 1
ATOM 6941 C C . LEU A 1 862 ? -4.611 -17.142 -32.513 1.00 96.25 862 LEU A C 1
ATOM 6943 O O . LEU A 1 862 ? -5.064 -17.651 -31.491 1.00 96.25 862 LEU A O 1
ATOM 6947 N N . GLN A 1 863 ? -4.250 -17.889 -33.559 1.00 95.38 863 GLN A N 1
ATOM 6948 C CA . GLN A 1 863 ? -4.424 -19.344 -33.640 1.00 95.38 863 GLN A CA 1
ATOM 6949 C C . GLN A 1 863 ? -3.686 -20.127 -32.537 1.00 95.38 863 GLN A C 1
ATOM 6951 O O . GLN A 1 863 ? -3.974 -21.300 -32.300 1.00 95.38 863 GLN A O 1
ATOM 6956 N N . THR A 1 864 ? -2.714 -19.505 -31.861 1.00 96.88 864 THR A N 1
ATOM 6957 C CA . THR A 1 864 ? -1.959 -20.132 -30.764 1.00 96.88 864 THR A CA 1
ATOM 6958 C C . THR A 1 864 ? -2.579 -19.895 -29.389 1.00 96.88 864 THR A C 1
ATOM 6960 O O . THR A 1 864 ? -2.245 -20.623 -28.450 1.00 96.88 864 THR A O 1
ATOM 6963 N N . VAL A 1 865 ? -3.473 -18.906 -29.256 1.00 97.62 865 VAL A N 1
ATOM 6964 C CA . VAL A 1 865 ? -4.022 -18.436 -27.972 1.00 97.62 865 VAL A CA 1
ATOM 6965 C C . VAL A 1 865 ? -4.725 -19.571 -27.244 1.00 97.62 865 VAL A C 1
ATOM 6967 O O . VAL A 1 865 ? -4.378 -19.891 -26.106 1.00 97.62 865 VAL A O 1
ATOM 6970 N N . ASN A 1 866 ? -5.655 -20.229 -27.935 1.00 96.50 866 ASN A N 1
ATOM 6971 C CA . ASN A 1 866 ? -6.469 -21.296 -27.375 1.00 96.50 866 ASN A CA 1
ATOM 6972 C C . ASN A 1 866 ? -5.607 -22.469 -26.865 1.00 96.50 866 ASN A C 1
ATOM 6974 O O . ASN A 1 866 ? -5.648 -22.824 -25.685 1.00 96.50 866 ASN A O 1
ATOM 6978 N N . THR A 1 867 ? -4.749 -23.018 -27.729 1.00 96.75 867 THR A N 1
ATOM 6979 C CA . THR A 1 867 ? -3.882 -24.160 -27.396 1.00 96.75 867 THR A CA 1
ATOM 6980 C C . THR A 1 867 ? -2.915 -23.843 -26.253 1.00 96.75 867 THR A C 1
ATOM 6982 O O . THR A 1 867 ? -2.748 -24.665 -25.348 1.00 96.75 867 THR A O 1
ATOM 6985 N N . SER A 1 868 ? -2.305 -22.652 -26.261 1.00 97.44 868 SER A N 1
ATOM 6986 C CA . SER A 1 868 ? -1.348 -22.230 -25.226 1.00 97.44 868 SER A CA 1
ATOM 6987 C C . SER A 1 868 ? -2.019 -22.110 -23.862 1.00 97.44 868 SER A C 1
ATOM 6989 O O . SER A 1 868 ? -1.509 -22.627 -22.867 1.00 97.44 868 SER A O 1
ATOM 6991 N N . LEU A 1 869 ? -3.197 -21.484 -23.829 1.00 97.81 869 LEU A N 1
ATOM 6992 C CA . LEU A 1 869 ? -3.950 -21.271 -22.604 1.00 97.81 869 LEU A CA 1
ATOM 6993 C C . LEU A 1 869 ? -4.474 -22.586 -22.018 1.00 97.81 869 LEU A C 1
ATOM 6995 O O . LEU A 1 869 ? -4.326 -22.825 -20.820 1.00 97.81 869 LEU A O 1
ATOM 6999 N N . ILE A 1 870 ? -5.034 -23.474 -22.849 1.00 98.38 870 ILE A N 1
ATOM 7000 C CA . ILE A 1 870 ? -5.484 -24.796 -22.389 1.00 98.38 870 ILE A CA 1
ATOM 7001 C C . ILE A 1 870 ? -4.319 -25.576 -21.787 1.00 98.38 870 ILE A C 1
ATOM 7003 O O . ILE A 1 870 ? -4.475 -26.164 -20.712 1.00 98.38 870 ILE A O 1
ATOM 7007 N N . TYR A 1 871 ? -3.171 -25.597 -22.469 1.00 98.06 871 TYR A N 1
ATOM 7008 C CA . TYR A 1 871 ? -1.992 -26.301 -21.985 1.00 98.06 871 TYR A CA 1
ATOM 7009 C C . TYR A 1 871 ? -1.561 -25.766 -20.619 1.00 98.06 871 TYR A C 1
ATOM 7011 O O . TYR A 1 871 ? -1.515 -26.545 -19.665 1.00 98.06 871 TYR A O 1
ATOM 7019 N N . ASP A 1 872 ? -1.311 -24.459 -20.509 1.00 97.94 872 ASP A N 1
ATOM 7020 C CA . ASP A 1 872 ? -0.821 -23.831 -19.280 1.00 97.94 872 ASP A CA 1
ATOM 7021 C C . ASP A 1 872 ? -1.762 -24.086 -18.097 1.00 97.94 872 ASP A C 1
ATOM 7023 O O . ASP A 1 872 ? -1.363 -24.691 -17.100 1.00 97.94 872 ASP A O 1
ATOM 7027 N N . ILE A 1 873 ? -3.043 -23.739 -18.230 1.00 98.19 873 ILE A N 1
ATOM 7028 C CA . ILE A 1 873 ? -4.010 -23.863 -17.131 1.00 98.19 873 ILE A CA 1
ATOM 7029 C C . ILE A 1 873 ? -4.206 -25.329 -16.714 1.00 98.19 873 ILE A C 1
ATOM 7031 O O . ILE A 1 873 ? -4.331 -25.634 -15.524 1.00 98.19 873 ILE A O 1
ATOM 7035 N N . THR A 1 874 ? -4.141 -26.268 -17.662 1.00 97.94 874 THR A N 1
ATOM 7036 C CA . THR A 1 874 ? -4.174 -27.704 -17.344 1.00 97.94 874 THR A CA 1
ATOM 7037 C C . THR A 1 874 ? -2.936 -28.137 -16.549 1.00 97.94 874 THR A C 1
ATOM 7039 O O . THR A 1 874 ? -3.056 -28.970 -15.648 1.00 97.94 874 THR A O 1
ATOM 7042 N N . GLN A 1 875 ? -1.752 -27.577 -16.824 1.00 98.19 875 GLN A N 1
ATOM 7043 C CA . GLN A 1 875 ? -0.544 -27.879 -16.046 1.00 98.19 875 GLN A CA 1
ATOM 7044 C C . GLN A 1 875 ? -0.632 -27.349 -14.614 1.00 98.19 875 GLN A C 1
ATOM 7046 O O . GLN A 1 875 ? -0.317 -28.091 -13.677 1.00 98.19 875 GLN A O 1
ATOM 7051 N N . TRP A 1 876 ? -1.117 -26.118 -14.434 1.00 97.94 876 TRP A N 1
ATOM 7052 C CA . TRP A 1 876 ? -1.402 -25.554 -13.111 1.00 97.94 876 TRP A CA 1
ATOM 7053 C C . TRP A 1 876 ? -2.350 -26.456 -12.321 1.00 97.94 876 TRP A C 1
ATOM 7055 O O . TRP A 1 876 ? -2.029 -26.880 -11.206 1.00 97.94 876 TRP A O 1
ATOM 7065 N N . LYS A 1 877 ? -3.472 -26.839 -12.938 1.00 96.69 877 LYS A N 1
ATOM 7066 C CA . LYS A 1 877 ? -4.468 -27.718 -12.322 1.00 96.69 877 LYS A CA 1
ATOM 7067 C C . LYS A 1 877 ? -3.882 -29.068 -11.925 1.00 96.69 877 LYS A C 1
ATOM 7069 O O . LYS A 1 877 ? -4.082 -29.518 -10.798 1.00 96.69 877 LYS A O 1
ATOM 7074 N N . ARG A 1 878 ? -3.141 -29.705 -12.835 1.00 97.00 878 ARG A N 1
ATOM 7075 C CA . ARG A 1 878 ? -2.526 -31.021 -12.616 1.00 97.00 878 ARG A CA 1
ATOM 7076 C C . ARG A 1 878 ? -1.546 -31.004 -11.446 1.00 97.00 878 ARG A C 1
ATOM 7078 O O . ARG A 1 878 ? -1.515 -31.963 -10.677 1.00 97.00 878 ARG A O 1
ATOM 7085 N N . LYS A 1 879 ? -0.745 -29.942 -11.325 1.00 97.44 879 LYS A N 1
ATOM 7086 C CA . LYS A 1 879 ? 0.299 -29.838 -10.302 1.00 97.44 879 LYS A CA 1
ATOM 7087 C C . LYS A 1 879 ? -0.268 -29.511 -8.921 1.00 97.44 879 LYS A C 1
ATOM 7089 O O . LYS A 1 879 ? 0.119 -30.163 -7.957 1.00 97.44 879 LYS A O 1
ATOM 7094 N N . PHE A 1 880 ? -1.172 -28.537 -8.826 1.00 96.44 880 PHE A N 1
ATOM 7095 C CA . PHE A 1 880 ? -1.574 -27.973 -7.531 1.00 96.44 880 PHE A CA 1
ATOM 7096 C C . PHE A 1 880 ? -2.966 -28.394 -7.056 1.00 96.44 880 PHE A C 1
ATOM 7098 O O . PHE A 1 880 ? -3.243 -28.294 -5.866 1.00 96.44 880 PHE A O 1
ATOM 7105 N N . LYS A 1 881 ? -3.829 -28.910 -7.945 1.00 95.62 881 LYS A N 1
ATOM 7106 C CA . LYS A 1 881 ? -5.176 -29.414 -7.604 1.00 95.62 881 LYS A CA 1
ATOM 7107 C C . LYS A 1 881 ? -6.048 -28.396 -6.846 1.00 95.62 881 LYS A C 1
ATOM 7109 O O . LYS A 1 881 ? -6.814 -28.766 -5.960 1.00 95.62 881 LYS A O 1
ATOM 7114 N N . ARG A 1 882 ? -5.925 -27.119 -7.211 1.00 95.38 882 ARG A N 1
ATOM 7115 C CA . ARG A 1 882 ? -6.736 -26.004 -6.705 1.00 95.38 882 ARG A CA 1
ATOM 7116 C C . ARG A 1 882 ? -7.689 -25.490 -7.795 1.00 95.38 882 ARG A C 1
ATOM 7118 O O . ARG A 1 882 ? -7.404 -25.710 -8.981 1.00 95.38 882 ARG A O 1
ATOM 7125 N N . PRO A 1 883 ? -8.790 -24.812 -7.429 1.00 95.50 883 PRO A N 1
ATOM 7126 C CA . PRO A 1 883 ? -9.609 -24.079 -8.384 1.00 95.50 883 PRO A CA 1
ATOM 7127 C C . PRO A 1 883 ? -8.799 -22.908 -8.946 1.00 95.50 883 PRO A C 1
ATOM 7129 O O . PRO A 1 883 ? -7.975 -22.319 -8.241 1.00 95.50 883 PRO A O 1
ATOM 7132 N N . ILE A 1 884 ? -9.014 -22.599 -10.226 1.00 98.31 884 ILE A N 1
ATOM 7133 C CA . ILE A 1 884 ? -8.255 -21.567 -10.938 1.00 98.31 884 ILE A CA 1
ATOM 7134 C C . ILE A 1 884 ? -9.202 -20.471 -11.411 1.00 98.31 884 ILE A C 1
ATOM 7136 O O . ILE A 1 884 ? -10.221 -20.761 -12.036 1.00 98.31 884 ILE A O 1
ATOM 7140 N N . ILE A 1 885 ? -8.842 -19.218 -11.159 1.00 98.50 885 ILE A N 1
ATOM 7141 C CA . ILE A 1 885 ? -9.494 -18.038 -11.731 1.00 98.50 885 ILE A CA 1
ATOM 7142 C C . ILE A 1 885 ? -8.467 -17.330 -12.610 1.00 98.50 885 ILE A C 1
ATOM 7144 O O . ILE A 1 885 ? -7.344 -17.067 -12.183 1.00 98.50 885 ILE A O 1
ATOM 7148 N N . ILE A 1 886 ? -8.836 -17.014 -13.847 1.00 98.69 886 ILE A N 1
ATOM 7149 C CA . ILE A 1 886 ? -8.004 -16.151 -14.690 1.00 98.69 886 ILE A CA 1
ATOM 7150 C C . ILE A 1 886 ? -8.415 -14.71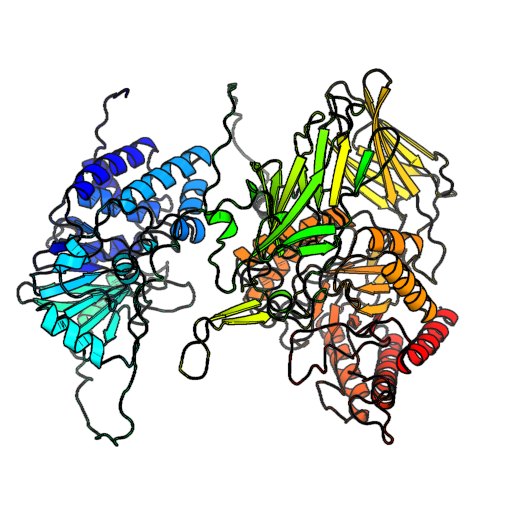7 -14.393 1.00 98.69 886 ILE A C 1
ATOM 7152 O O . ILE A 1 886 ? -9.533 -14.319 -14.711 1.00 98.69 886 ILE A O 1
ATOM 7156 N N . THR A 1 887 ? -7.538 -13.979 -13.721 1.00 98.44 887 THR A N 1
ATOM 7157 C CA . THR A 1 887 ? -7.809 -12.636 -13.191 1.00 98.44 887 THR A CA 1
ATOM 7158 C C . THR A 1 887 ? -7.449 -11.519 -14.161 1.00 98.44 887 THR A C 1
ATOM 7160 O O . THR A 1 887 ? -7.933 -10.399 -13.999 1.00 98.44 887 THR A O 1
ATOM 7163 N N . GLU A 1 888 ? -6.643 -11.824 -15.178 1.00 98.69 888 GLU A N 1
ATOM 7164 C CA . GLU A 1 888 ? -6.335 -10.908 -16.271 1.00 98.69 888 GLU A CA 1
ATOM 7165 C C . GLU A 1 888 ? -6.159 -11.655 -17.594 1.00 98.69 888 GLU A C 1
ATOM 7167 O O . GLU A 1 888 ? -5.435 -12.651 -17.674 1.00 98.69 888 GLU A O 1
ATOM 7172 N N . TYR A 1 889 ? -6.796 -11.127 -18.637 1.00 98.56 889 TYR A N 1
ATOM 7173 C CA . TYR A 1 889 ? -6.543 -11.422 -20.045 1.00 98.56 889 TYR A CA 1
ATOM 7174 C C . TYR A 1 889 ? -7.036 -10.248 -20.893 1.00 98.56 889 TYR A C 1
ATOM 7176 O O . TYR A 1 889 ? -7.948 -9.537 -20.478 1.00 98.56 889 TYR A O 1
ATOM 7184 N N . GLY A 1 890 ? -6.464 -10.034 -22.075 1.00 97.62 890 GLY A N 1
ATOM 7185 C CA . GLY A 1 890 ? -6.893 -8.960 -22.972 1.00 97.62 890 GLY A CA 1
ATOM 7186 C C . GLY A 1 890 ? -5.777 -8.461 -23.883 1.00 97.62 890 GLY A C 1
ATOM 7187 O O . GLY A 1 890 ? -4.671 -8.999 -23.891 1.00 97.62 890 GLY A O 1
ATOM 7188 N N . ALA A 1 891 ? -6.079 -7.416 -24.644 1.00 98.12 891 ALA A N 1
ATOM 7189 C CA . ALA A 1 891 ? -5.149 -6.724 -25.530 1.00 98.12 891 ALA A CA 1
ATOM 7190 C C . ALA A 1 891 ? -5.464 -5.230 -25.526 1.00 98.12 891 ALA A C 1
ATOM 7192 O O . ALA A 1 891 ? -6.625 -4.858 -25.332 1.00 98.12 891 ALA A O 1
ATOM 7193 N N . ASP A 1 892 ? -4.443 -4.387 -25.716 1.00 98.31 892 ASP A N 1
ATOM 7194 C CA . ASP A 1 892 ? -4.679 -2.954 -25.864 1.00 98.31 892 ASP A CA 1
ATOM 7195 C C . ASP A 1 892 ? -5.501 -2.715 -27.134 1.00 98.31 892 ASP A C 1
ATOM 7197 O O . ASP A 1 892 ? -5.295 -3.372 -28.153 1.00 98.31 892 ASP A O 1
ATOM 7201 N N . SER A 1 893 ? -6.438 -1.776 -27.052 1.00 97.88 893 SER A N 1
ATOM 7202 C CA . SER A 1 893 ? -7.348 -1.417 -28.131 1.00 97.88 893 SER A CA 1
ATOM 7203 C C . SER A 1 893 ? -7.572 0.086 -28.130 1.00 97.88 893 SER A C 1
ATOM 7205 O O . SER A 1 893 ? -8.200 0.617 -27.211 1.00 97.88 893 SER A O 1
ATOM 7207 N N . ILE A 1 894 ? -7.102 0.774 -29.163 1.00 97.44 894 ILE A N 1
ATOM 7208 C CA . ILE A 1 894 ? -7.282 2.220 -29.299 1.00 97.44 894 ILE A CA 1
ATOM 7209 C C . ILE A 1 894 ? -8.675 2.473 -29.898 1.00 97.44 894 ILE A C 1
ATOM 7211 O O . ILE A 1 894 ? -8.949 1.982 -30.995 1.00 97.44 894 ILE A O 1
ATOM 7215 N N . PRO A 1 895 ? -9.571 3.207 -29.209 1.00 94.81 895 PRO A N 1
ATOM 7216 C CA . PRO A 1 895 ? -10.900 3.509 -29.737 1.00 94.81 895 PRO A CA 1
ATOM 7217 C C . PRO A 1 895 ? -10.824 4.176 -31.112 1.00 94.81 895 PRO A C 1
ATOM 7219 O O . PRO A 1 895 ? -10.075 5.135 -31.298 1.00 94.81 895 PRO A O 1
ATOM 7222 N N . GLY A 1 896 ? -11.605 3.682 -32.071 1.00 93.75 896 GLY A N 1
ATOM 7223 C CA . GLY A 1 896 ? -11.609 4.217 -33.435 1.00 93.75 896 GLY A CA 1
ATOM 7224 C C . GLY A 1 896 ? -10.473 3.724 -34.341 1.00 93.75 896 GLY A C 1
ATOM 7225 O O . GLY A 1 896 ? -10.473 4.066 -35.524 1.00 93.75 896 GLY A O 1
ATOM 7226 N N . LEU A 1 897 ? -9.535 2.911 -33.839 1.00 97.38 897 LEU A N 1
ATOM 7227 C CA . LEU A 1 897 ? -8.543 2.239 -34.676 1.00 97.38 897 LEU A CA 1
ATOM 7228 C C . LEU A 1 897 ? -9.135 0.939 -35.231 1.00 97.38 897 LEU A C 1
ATOM 7230 O O . LEU A 1 897 ? -9.380 -0.023 -34.498 1.00 97.38 897 LEU A O 1
ATOM 7234 N N . TYR A 1 898 ? -9.351 0.912 -36.544 1.00 97.00 898 TYR A N 1
ATOM 7235 C CA . TYR A 1 898 ? -9.948 -0.218 -37.248 1.00 97.00 898 TYR A CA 1
ATOM 7236 C C . TYR A 1 898 ? -8.999 -0.753 -38.315 1.00 97.00 898 TYR A C 1
ATOM 7238 O O . TYR A 1 898 ? -8.415 0.027 -39.062 1.00 97.00 898 TYR A O 1
ATOM 7246 N N . GLN A 1 899 ? -8.887 -2.077 -38.418 1.00 97.06 899 GLN A N 1
ATOM 7247 C CA . GLN A 1 899 ? -8.090 -2.736 -39.452 1.00 97.06 899 GLN A CA 1
ATOM 7248 C C . GLN A 1 899 ? -8.675 -4.115 -39.780 1.00 97.06 899 GLN A C 1
ATOM 7250 O O . GLN A 1 899 ? -9.120 -4.825 -38.880 1.00 97.06 899 GLN A O 1
ATOM 7255 N N . GLU A 1 900 ? -8.662 -4.475 -41.066 1.00 94.56 900 GLU A N 1
ATOM 7256 C CA . GLU A 1 900 ? -8.992 -5.814 -41.568 1.00 94.56 900 GLU A CA 1
ATOM 7257 C C . GLU A 1 900 ? -7.871 -6.283 -42.524 1.00 94.56 900 GLU A C 1
ATOM 7259 O O . GLU A 1 900 ? -7.511 -5.516 -43.424 1.00 94.56 900 GLU A O 1
ATOM 7264 N N . PRO A 1 901 ? -7.284 -7.487 -42.364 1.00 94.75 901 PRO A N 1
ATOM 7265 C CA . PRO A 1 901 ? -7.407 -8.398 -41.217 1.00 94.75 901 PRO A CA 1
ATOM 7266 C C . PRO A 1 901 ? -7.083 -7.719 -39.882 1.00 94.75 901 PRO A C 1
ATOM 7268 O O . PRO A 1 901 ? -6.360 -6.726 -39.870 1.00 94.75 901 PRO A O 1
ATOM 7271 N N . SER A 1 902 ? -7.610 -8.225 -38.764 1.00 97.19 902 SER A N 1
ATOM 7272 C CA . SER A 1 902 ? -7.376 -7.621 -37.446 1.00 97.19 902 SER A CA 1
ATOM 7273 C C . SER A 1 902 ? -5.875 -7.495 -37.139 1.00 97.19 902 SER A C 1
ATOM 7275 O O . SER A 1 902 ? -5.155 -8.493 -37.195 1.00 97.19 902 SER A O 1
ATOM 7277 N N . MET A 1 903 ? -5.415 -6.301 -36.762 1.00 96.75 903 MET A N 1
ATOM 7278 C CA . MET A 1 903 ? -4.023 -6.029 -36.366 1.00 96.75 903 MET A CA 1
ATOM 7279 C C . MET A 1 903 ? -3.962 -5.516 -34.930 1.00 96.75 903 MET A C 1
ATOM 7281 O O . MET A 1 903 ? -4.953 -4.993 -34.416 1.00 96.75 903 MET A O 1
ATOM 7285 N N . ASP A 1 904 ? -2.810 -5.646 -34.281 1.00 94.38 904 ASP A N 1
ATOM 7286 C CA . ASP A 1 904 ? -2.599 -5.173 -32.917 1.00 94.38 904 ASP A CA 1
ATOM 7287 C C . ASP A 1 904 ? -3.082 -3.728 -32.703 1.00 94.38 904 ASP A C 1
ATOM 7289 O O . ASP A 1 904 ? -3.047 -2.895 -33.607 1.00 94.38 904 ASP A O 1
ATOM 7293 N N . PHE A 1 905 ? -3.598 -3.452 -31.501 1.00 96.88 905 PHE A N 1
ATOM 7294 C CA . PHE A 1 905 ? -4.257 -2.197 -31.109 1.00 96.88 905 PHE A CA 1
ATOM 7295 C C . PHE A 1 905 ? -5.602 -1.877 -31.785 1.00 96.88 905 PHE A C 1
ATOM 7297 O O . PHE A 1 905 ? -6.301 -0.986 -31.295 1.00 96.88 905 PHE A O 1
ATOM 7304 N N . SER A 1 906 ? -6.008 -2.573 -32.854 1.00 98.12 906 SER A N 1
ATOM 7305 C CA . SER A 1 906 ? -7.339 -2.377 -33.448 1.00 98.12 906 SER A CA 1
ATOM 7306 C C . SER A 1 906 ? -8.458 -2.968 -32.583 1.00 98.12 906 SER A C 1
ATOM 7308 O O . SER A 1 906 ? -8.272 -3.978 -31.896 1.00 98.12 906 SER A O 1
ATOM 7310 N N . GLU A 1 907 ? -9.660 -2.393 -32.665 1.00 97.94 907 GLU A N 1
ATOM 7311 C CA . GLU A 1 907 ? -10.828 -2.933 -31.951 1.00 97.94 907 GLU A CA 1
ATOM 7312 C C . GLU A 1 907 ? -11.198 -4.355 -32.403 1.00 97.94 907 GLU A C 1
ATOM 7314 O O . GLU A 1 907 ? -11.677 -5.160 -31.602 1.00 97.94 907 GLU A O 1
ATOM 7319 N N . GLN A 1 908 ? -10.960 -4.687 -33.675 1.00 98.06 908 GLN A N 1
ATOM 7320 C CA . GLN A 1 908 ? -11.138 -6.037 -34.213 1.00 98.06 908 GLN A CA 1
ATOM 7321 C C . GLN A 1 908 ? -10.212 -7.034 -33.509 1.00 98.06 908 GLN A C 1
ATOM 7323 O O . GLN A 1 908 ? -10.665 -8.096 -33.093 1.00 98.06 908 GLN A O 1
ATOM 7328 N N . TYR A 1 909 ? -8.946 -6.672 -33.297 1.00 98.56 909 TYR A N 1
ATOM 7329 C CA . TYR A 1 909 ? -7.966 -7.572 -32.692 1.00 98.56 909 TYR A CA 1
ATOM 7330 C C . TYR A 1 909 ? -8.271 -7.882 -31.229 1.00 98.56 909 TYR A C 1
ATOM 7332 O O . TYR A 1 909 ? -8.165 -9.034 -30.810 1.00 98.56 909 TYR A O 1
ATOM 7340 N N . GLN A 1 910 ? -8.716 -6.884 -30.456 1.00 98.56 910 GLN A N 1
ATOM 7341 C CA . GLN A 1 910 ? -9.182 -7.115 -29.085 1.00 98.56 910 GLN A CA 1
ATOM 7342 C C . GLN A 1 910 ? -10.337 -8.127 -29.068 1.00 98.56 910 GLN A C 1
ATOM 7344 O O . GLN A 1 910 ? -10.334 -9.059 -28.263 1.00 98.56 910 GLN A O 1
ATOM 7349 N N . VAL A 1 911 ? -11.295 -7.981 -29.989 1.00 98.25 911 VAL A N 1
ATOM 7350 C CA . VAL A 1 911 ? -12.432 -8.899 -30.132 1.00 98.25 911 VAL A CA 1
ATOM 7351 C C . VAL A 1 911 ? -11.986 -10.308 -30.530 1.00 98.25 911 VAL A C 1
ATOM 7353 O O . VAL A 1 911 ? -12.438 -11.275 -29.914 1.00 98.25 911 VAL A O 1
ATOM 7356 N N . ASP A 1 912 ? -11.115 -10.450 -31.525 1.00 98.25 912 ASP A N 1
ATOM 7357 C CA . ASP A 1 912 ? -10.710 -11.763 -32.036 1.00 98.25 912 ASP A CA 1
ATOM 7358 C C . ASP A 1 912 ? -9.812 -12.514 -31.044 1.00 98.25 912 ASP A C 1
ATOM 7360 O O . ASP A 1 912 ? -10.026 -13.705 -30.801 1.00 98.25 912 ASP A O 1
ATOM 7364 N N . LEU A 1 913 ? -8.910 -11.816 -30.346 1.00 98.38 913 LEU A N 1
ATOM 7365 C CA . LEU A 1 913 ? -8.152 -12.396 -29.234 1.00 98.38 913 LEU A CA 1
ATOM 7366 C C . LEU A 1 913 ? -9.070 -12.867 -28.102 1.00 98.38 913 LEU A C 1
ATOM 7368 O O . LEU A 1 913 ? -8.879 -13.959 -27.556 1.00 98.38 913 LEU A O 1
ATOM 7372 N N . MET A 1 914 ? -10.081 -12.068 -27.745 1.00 98.12 914 MET A N 1
ATOM 7373 C CA . MET A 1 914 ? -11.056 -12.455 -26.724 1.00 98.12 914 MET A CA 1
ATOM 7374 C C . MET A 1 914 ? -11.847 -13.692 -27.141 1.00 98.12 914 MET A C 1
ATOM 7376 O O . MET A 1 914 ? -12.031 -14.582 -26.317 1.00 98.12 914 MET A O 1
ATOM 7380 N N . ARG A 1 915 ? -12.265 -13.796 -28.407 1.00 97.75 915 ARG A N 1
ATOM 7381 C CA . ARG A 1 915 ? -12.983 -14.974 -28.922 1.00 97.75 915 ARG A CA 1
ATOM 7382 C C . ARG A 1 915 ? -12.154 -16.249 -28.793 1.00 97.75 915 ARG A C 1
ATOM 7384 O O . ARG A 1 915 ? -12.651 -17.225 -28.234 1.00 97.75 915 ARG A O 1
ATOM 7391 N N . GLU A 1 916 ? -10.894 -16.230 -29.225 1.00 97.94 916 GLU A N 1
ATOM 7392 C CA . GLU A 1 916 ? -9.993 -17.385 -29.078 1.00 97.94 916 GLU A CA 1
ATOM 7393 C C . GLU A 1 916 ? -9.764 -17.752 -27.607 1.00 97.94 916 GLU A C 1
ATOM 7395 O O . GLU A 1 916 ? -9.784 -18.927 -27.224 1.00 97.94 916 GLU A O 1
ATOM 7400 N N . THR A 1 917 ? -9.627 -16.739 -26.751 1.00 98.31 917 THR A N 1
ATOM 7401 C CA . THR A 1 917 ? -9.506 -16.924 -25.300 1.00 98.31 917 THR A CA 1
ATOM 7402 C C . THR A 1 917 ? -10.765 -17.568 -24.703 1.00 98.31 917 THR A C 1
ATOM 7404 O O . THR A 1 917 ? -10.681 -18.509 -23.913 1.00 98.31 917 THR A O 1
ATOM 7407 N N . HIS A 1 918 ? -11.953 -17.121 -25.113 1.00 98.44 918 HIS A N 1
ATOM 7408 C CA . HIS A 1 918 ? -13.242 -17.636 -24.644 1.00 98.44 918 HIS A CA 1
ATOM 7409 C C . HIS A 1 918 ? -13.498 -19.084 -25.075 1.00 98.44 918 HIS A C 1
ATOM 7411 O O . HIS A 1 918 ? -14.074 -19.849 -24.298 1.00 98.44 918 HIS A O 1
ATOM 7417 N N . ILE A 1 919 ? -13.023 -19.495 -26.257 1.00 98.31 919 ILE A N 1
ATOM 7418 C CA . ILE A 1 919 ? -13.063 -20.902 -26.688 1.00 98.31 919 ILE A CA 1
ATOM 7419 C C . ILE A 1 919 ? -12.258 -21.777 -25.716 1.00 98.31 919 ILE A C 1
ATOM 7421 O O . ILE A 1 919 ? -12.750 -22.829 -25.289 1.00 98.31 919 ILE A O 1
ATOM 7425 N N . ALA A 1 920 ? -11.056 -21.345 -25.320 1.00 98.38 920 ALA A N 1
ATOM 7426 C CA . ALA A 1 920 ? -10.261 -22.053 -24.317 1.00 98.38 920 ALA A CA 1
ATOM 7427 C C . ALA A 1 920 ? -10.970 -22.105 -22.957 1.00 98.38 920 ALA A C 1
ATOM 7429 O O . ALA A 1 920 ? -11.047 -23.174 -22.344 1.00 98.38 920 ALA A O 1
ATOM 7430 N N . PHE A 1 921 ? -11.541 -20.985 -22.502 1.00 98.44 921 PHE A N 1
ATOM 7431 C CA . PHE A 1 921 ? -12.291 -20.931 -21.243 1.00 98.44 921 PHE A CA 1
ATOM 7432 C C . PHE A 1 921 ? -13.470 -21.897 -21.236 1.00 98.44 921 PHE A C 1
ATOM 7434 O O . PHE A 1 921 ? -13.657 -22.622 -20.262 1.00 98.44 921 PHE A O 1
ATOM 7441 N N . ASP A 1 922 ? -14.229 -21.991 -22.327 1.00 98.06 922 ASP A N 1
ATOM 7442 C CA . ASP A 1 922 ? -15.356 -22.918 -22.410 1.00 98.06 922 ASP A CA 1
ATOM 7443 C C . ASP A 1 922 ? -14.916 -24.384 -22.344 1.00 98.06 922 ASP A C 1
ATOM 7445 O O . ASP A 1 922 ? -15.599 -25.200 -21.719 1.00 98.06 922 ASP A O 1
ATOM 7449 N N . GLN A 1 923 ? -13.763 -24.732 -22.920 1.00 97.94 923 GLN A N 1
ATOM 7450 C CA . GLN A 1 923 ? -13.197 -26.077 -22.794 1.00 97.94 923 GLN A CA 1
ATOM 7451 C C . GLN A 1 923 ? -12.705 -26.374 -21.372 1.00 97.94 923 GLN A C 1
ATOM 7453 O O . GLN A 1 923 ? -12.967 -27.459 -20.847 1.00 97.94 923 GLN A O 1
ATOM 7458 N N . LEU A 1 924 ? -12.015 -25.426 -20.736 1.00 97.56 924 LEU A N 1
ATOM 7459 C CA . LEU A 1 924 ? -11.502 -25.569 -19.369 1.00 97.56 924 LEU A CA 1
ATOM 7460 C C . LEU A 1 924 ? -12.638 -25.621 -18.338 1.00 97.56 924 LEU A C 1
ATOM 7462 O O . LEU A 1 924 ? -12.609 -26.447 -17.424 1.00 97.56 924 LEU A O 1
ATOM 7466 N N . ARG A 1 925 ? -13.676 -24.800 -18.518 1.00 95.62 925 ARG A N 1
ATOM 7467 C CA . ARG A 1 925 ? -14.885 -24.782 -17.686 1.00 95.62 925 ARG A CA 1
ATOM 7468 C C . ARG A 1 925 ? -15.665 -26.090 -17.789 1.00 95.62 925 ARG A C 1
ATOM 7470 O O . ARG A 1 925 ? -16.023 -26.645 -16.761 1.00 95.62 925 ARG A O 1
ATOM 7477 N N . LYS A 1 926 ? -15.862 -26.643 -18.996 1.00 94.94 926 LYS A N 1
ATOM 7478 C CA . LYS A 1 926 ? -16.502 -27.967 -19.183 1.00 94.94 926 LYS A CA 1
ATOM 7479 C C . LYS A 1 926 ? -15.760 -29.106 -18.474 1.00 94.94 926 LYS A C 1
ATOM 7481 O O . LYS A 1 926 ? -16.365 -30.129 -18.180 1.00 94.94 926 LYS A O 1
ATOM 7486 N N . LYS A 1 927 ? -14.459 -28.936 -18.218 1.00 95.00 927 LYS A N 1
ATOM 7487 C CA . LYS A 1 927 ? -13.613 -29.881 -17.474 1.00 95.00 927 LYS A CA 1
ATOM 7488 C C . LYS A 1 927 ? -13.525 -29.568 -15.972 1.00 95.00 927 LYS A C 1
ATOM 7490 O O . LYS A 1 927 ? -12.709 -30.184 -15.296 1.00 95.00 927 LYS A O 1
ATOM 7495 N N . ASN A 1 928 ? -14.303 -28.609 -15.458 1.00 93.31 928 ASN A N 1
ATOM 7496 C CA . ASN A 1 928 ? -14.259 -28.137 -14.065 1.00 93.31 928 ASN A CA 1
ATOM 7497 C C . ASN A 1 928 ? -12.852 -27.691 -13.609 1.00 93.31 928 ASN A C 1
ATOM 7499 O O . ASN A 1 928 ? -12.452 -27.863 -12.458 1.00 93.31 928 ASN A O 1
ATOM 7503 N N . ILE A 1 929 ? -12.063 -27.135 -14.534 1.00 95.25 929 ILE A N 1
ATOM 7504 C CA . ILE A 1 929 ? -10.725 -26.608 -14.230 1.00 95.25 929 ILE A CA 1
ATOM 7505 C C . ILE A 1 929 ? -10.802 -25.138 -13.813 1.00 95.25 929 ILE A C 1
ATOM 7507 O O . ILE A 1 929 ? -10.083 -24.713 -12.909 1.00 95.25 929 ILE A O 1
ATOM 7511 N N . LEU A 1 930 ? -11.663 -24.375 -14.487 1.00 96.38 930 LEU A N 1
ATOM 7512 C CA . LEU A 1 930 ? -11.783 -22.932 -14.333 1.00 96.38 930 LEU A CA 1
ATOM 7513 C C . LEU A 1 930 ? -12.997 -22.591 -13.458 1.00 96.38 930 LEU A C 1
ATOM 7515 O O . LEU A 1 930 ? -14.109 -23.037 -13.740 1.00 96.38 930 LEU A O 1
ATOM 7519 N N . ALA A 1 931 ? -12.776 -21.779 -12.429 1.00 96.12 931 ALA A N 1
ATOM 7520 C CA . ALA A 1 931 ? -13.788 -21.237 -11.523 1.00 96.12 931 ALA A CA 1
ATOM 7521 C C . ALA A 1 931 ? -14.125 -19.766 -11.833 1.00 96.12 931 ALA A C 1
ATOM 7523 O O . ALA A 1 931 ? -14.944 -19.153 -11.151 1.00 96.12 931 ALA A O 1
ATOM 7524 N N . GLY A 1 932 ? -13.496 -19.170 -12.850 1.00 97.44 932 GLY A N 1
ATOM 7525 C CA . GLY A 1 932 ? -13.727 -17.771 -13.158 1.00 97.44 932 GLY A CA 1
ATOM 7526 C C . GLY A 1 932 ? -12.877 -17.182 -14.271 1.00 97.44 932 GLY A C 1
ATOM 7527 O O . GLY A 1 932 ? -11.752 -17.624 -14.509 1.00 97.44 932 GLY A O 1
ATOM 7528 N N . GLU A 1 933 ? -13.405 -16.130 -14.889 1.00 98.25 933 GLU A N 1
ATOM 7529 C CA . GLU A 1 933 ? -12.735 -15.308 -15.894 1.00 98.25 933 GLU A CA 1
ATOM 7530 C C . GLU A 1 933 ? -12.937 -13.815 -15.593 1.00 98.25 933 GLU A C 1
ATOM 7532 O O . GLU A 1 933 ? -14.058 -13.355 -15.365 1.00 98.25 933 GLU A O 1
ATOM 7537 N N . MET A 1 934 ? -11.843 -13.051 -15.583 1.00 98.50 934 MET A N 1
ATOM 7538 C CA . MET A 1 934 ? -11.852 -11.603 -15.399 1.00 98.50 934 MET A CA 1
ATOM 7539 C C . MET A 1 934 ? -11.062 -10.924 -16.509 1.00 98.50 934 MET A C 1
ATOM 7541 O O . MET A 1 934 ? -9.858 -11.134 -16.651 1.00 98.50 934 MET A O 1
ATOM 7545 N N . ILE A 1 935 ? -11.753 -10.122 -17.316 1.00 98.62 935 ILE A N 1
ATOM 7546 C CA . ILE A 1 935 ? -11.101 -9.356 -18.379 1.00 98.62 935 ILE A CA 1
ATOM 7547 C C . ILE A 1 935 ? -10.205 -8.280 -17.754 1.00 98.62 935 ILE A C 1
ATOM 7549 O O . ILE A 1 935 ? -10.586 -7.623 -16.778 1.00 98.62 935 ILE A O 1
ATOM 7553 N N . TRP A 1 936 ? -9.023 -8.091 -18.332 1.00 98.75 936 TRP A N 1
ATOM 7554 C CA . TRP A 1 936 ? -8.194 -6.925 -18.083 1.00 98.75 936 TRP A CA 1
ATOM 7555 C C . TRP A 1 936 ? -8.354 -5.952 -19.253 1.00 98.75 936 TRP A C 1
ATOM 7557 O O . TRP A 1 936 ? -7.943 -6.274 -20.364 1.00 98.75 936 TRP A O 1
ATOM 7567 N N . ASN A 1 937 ? -8.951 -4.777 -19.076 1.00 98.56 937 ASN A N 1
ATOM 7568 C CA . ASN A 1 937 ? -9.518 -4.195 -17.849 1.00 98.56 937 ASN A CA 1
ATOM 7569 C C . ASN A 1 937 ? -10.984 -3.794 -18.084 1.00 98.56 937 ASN A C 1
ATOM 7571 O O . ASN A 1 937 ? -11.479 -3.809 -19.213 1.00 98.56 937 ASN A O 1
ATOM 7575 N N . PHE A 1 938 ? -11.699 -3.433 -17.024 1.00 98.88 938 PHE A N 1
ATOM 7576 C CA . PHE A 1 938 ? -13.019 -2.821 -17.122 1.00 98.88 938 PHE A CA 1
ATOM 7577 C C . PHE A 1 938 ? -13.017 -1.559 -17.995 1.00 98.88 938 PHE A C 1
ATOM 7579 O O . PHE A 1 938 ? -13.835 -1.446 -18.905 1.00 98.88 938 PHE A O 1
ATOM 7586 N N . ALA A 1 939 ? -12.083 -0.639 -17.761 1.00 98.88 939 ALA A N 1
ATOM 7587 C CA . ALA A 1 939 ? -11.953 0.599 -18.522 1.00 98.88 939 ALA A CA 1
ATOM 7588 C C . ALA A 1 939 ? -10.479 0.922 -18.779 1.00 98.88 939 ALA A C 1
ATOM 7590 O O . ALA A 1 939 ? -9.601 0.434 -18.070 1.00 98.88 939 ALA A O 1
ATOM 7591 N N . ASP A 1 940 ? -10.212 1.737 -19.798 1.00 98.81 940 ASP A N 1
ATOM 7592 C CA . ASP A 1 940 ? -8.885 2.322 -19.998 1.00 98.81 940 ASP A CA 1
ATOM 7593 C C . ASP A 1 940 ? -8.508 3.187 -18.793 1.00 98.81 940 ASP A C 1
ATOM 7595 O O . ASP A 1 940 ? -9.376 3.809 -18.175 1.00 98.81 940 ASP A O 1
ATOM 7599 N N . PHE A 1 941 ? -7.219 3.243 -18.470 1.00 98.69 941 PHE A N 1
ATOM 7600 C CA . PHE A 1 941 ? -6.722 3.956 -17.295 1.00 98.69 941 PHE A CA 1
ATOM 7601 C C . PHE A 1 941 ? -5.287 4.464 -17.514 1.00 98.69 941 PHE A C 1
ATOM 7603 O O . PHE A 1 941 ? -4.587 4.027 -18.432 1.00 98.69 941 PHE A O 1
ATOM 7610 N N . MET A 1 942 ? -4.834 5.412 -16.691 1.00 98.31 942 MET A N 1
ATOM 7611 C CA . MET A 1 942 ? -3.535 6.063 -16.893 1.00 98.31 942 MET A CA 1
ATOM 7612 C C . MET A 1 942 ? -2.362 5.246 -16.337 1.00 98.31 942 MET A C 1
ATOM 7614 O O . MET A 1 942 ? -2.454 4.623 -15.278 1.00 98.31 942 MET A O 1
ATOM 7618 N N . THR A 1 943 ? -1.213 5.325 -17.008 1.00 97.56 943 THR A N 1
ATOM 7619 C CA . THR A 1 943 ? 0.053 4.697 -16.596 1.00 97.56 943 THR A CA 1
ATOM 7620 C C . THR A 1 943 ? 1.184 5.718 -16.564 1.00 97.56 943 THR A C 1
ATOM 7622 O O . THR A 1 943 ? 1.043 6.836 -17.062 1.00 97.56 943 THR A O 1
ATOM 7625 N N . ALA A 1 944 ? 2.338 5.333 -16.011 1.00 93.62 944 ALA A N 1
ATOM 7626 C CA . ALA A 1 944 ? 3.579 6.038 -16.322 1.00 93.62 944 ALA A CA 1
ATOM 7627 C C . ALA A 1 944 ? 3.825 6.038 -17.846 1.00 93.62 944 ALA A C 1
ATOM 7629 O O . ALA A 1 944 ? 3.341 5.153 -18.560 1.00 93.62 944 ALA A O 1
ATOM 7630 N N . GLN A 1 945 ? 4.563 7.037 -18.338 1.00 92.38 945 GLN A N 1
ATOM 7631 C CA . GLN A 1 945 ? 4.931 7.100 -19.752 1.00 92.38 945 GLN A CA 1
ATOM 7632 C C . GLN A 1 945 ? 5.884 5.949 -20.094 1.00 92.38 945 GLN A C 1
ATOM 7634 O O . GLN A 1 945 ? 6.902 5.766 -19.431 1.00 92.38 945 GLN A O 1
ATOM 7639 N N . ASP A 1 946 ? 5.553 5.195 -21.139 1.00 91.44 946 ASP A N 1
ATOM 7640 C CA . ASP A 1 946 ? 6.364 4.099 -21.665 1.00 91.44 946 ASP A CA 1
ATOM 7641 C C . ASP A 1 946 ? 6.070 3.925 -23.160 1.00 91.44 946 ASP A C 1
ATOM 7643 O O . ASP A 1 946 ? 4.964 4.203 -23.622 1.00 91.44 946 ASP A O 1
ATOM 7647 N N . VAL A 1 947 ? 7.040 3.426 -23.926 1.00 93.06 947 VAL A N 1
ATOM 7648 C CA . VAL A 1 947 ? 6.879 3.190 -25.373 1.00 93.06 947 VAL A CA 1
ATOM 7649 C C . VAL A 1 947 ? 5.782 2.169 -25.705 1.00 93.06 947 VAL A C 1
ATOM 7651 O O . VAL A 1 947 ? 5.288 2.144 -26.827 1.00 93.06 947 VAL A O 1
ATOM 7654 N N . LYS A 1 948 ? 5.379 1.336 -24.740 1.00 92.12 948 LYS A N 1
ATOM 7655 C CA . LYS A 1 948 ? 4.287 0.356 -24.854 1.00 92.12 948 LYS A CA 1
ATOM 7656 C C . LYS A 1 948 ? 2.953 0.885 -24.317 1.00 92.12 948 LYS A C 1
ATOM 7658 O O . LYS A 1 948 ? 2.018 0.097 -24.155 1.00 92.12 948 LYS A O 1
ATOM 7663 N N . ARG A 1 949 ? 2.865 2.167 -23.954 1.00 95.75 949 ARG A N 1
ATOM 7664 C CA . ARG A 1 949 ? 1.682 2.792 -23.345 1.00 95.75 949 ARG A CA 1
ATOM 7665 C C . ARG A 1 949 ? 1.331 4.074 -24.087 1.00 95.75 949 ARG A C 1
ATOM 7667 O O . ARG A 1 949 ? 1.927 5.126 -23.869 1.00 95.75 949 ARG A O 1
ATOM 7674 N N . ALA A 1 950 ? 0.339 3.986 -24.965 1.00 94.75 950 ALA A N 1
ATOM 7675 C CA . ALA A 1 950 ? -0.153 5.129 -25.722 1.00 94.75 950 ALA A CA 1
ATOM 7676 C C . ALA A 1 950 ? -1.056 6.003 -24.836 1.00 94.75 950 ALA A C 1
ATOM 7678 O O . ALA A 1 950 ? -2.262 5.873 -24.893 1.00 94.75 950 ALA A O 1
ATOM 7679 N N . VAL A 1 951 ? -0.484 6.885 -24.007 1.00 93.88 951 VAL A N 1
ATOM 7680 C CA . VAL A 1 951 ? -1.251 7.736 -23.061 1.00 93.88 951 VAL A CA 1
ATOM 7681 C C . VAL A 1 951 ? -2.072 6.899 -22.060 1.00 93.88 951 VAL A C 1
ATOM 7683 O O . VAL A 1 951 ? -3.211 7.209 -21.720 1.00 93.88 951 VAL A O 1
ATOM 7686 N N . GLY A 1 952 ? -1.460 5.829 -21.554 1.00 96.94 952 GLY A N 1
ATOM 7687 C CA . GLY A 1 952 ? -2.073 4.918 -20.592 1.00 96.94 952 GLY A CA 1
ATOM 7688 C C . GLY A 1 952 ? -2.159 3.483 -21.098 1.00 96.94 952 GLY A C 1
ATOM 7689 O O . GLY A 1 952 ? -1.504 3.092 -22.070 1.00 96.94 952 GLY A O 1
ATOM 7690 N N . ASN A 1 953 ? -2.954 2.686 -20.392 1.00 98.44 953 ASN A N 1
ATOM 7691 C CA . ASN A 1 953 ? -3.267 1.306 -20.729 1.00 98.44 953 ASN A CA 1
ATOM 7692 C C . ASN A 1 953 ? -4.644 1.270 -21.405 1.00 98.44 953 ASN A C 1
ATOM 7694 O O . ASN A 1 953 ? -5.635 1.742 -20.843 1.00 98.44 953 ASN A O 1
ATOM 7698 N N . HIS A 1 954 ? -4.692 0.692 -22.605 1.00 98.44 954 HIS A N 1
ATOM 7699 C CA . HIS A 1 954 ? -5.878 0.658 -23.459 1.00 98.44 954 HIS A CA 1
ATOM 7700 C C . HIS A 1 954 ? -6.516 -0.728 -23.545 1.00 98.44 954 HIS A C 1
ATOM 7702 O O . HIS A 1 954 ? -7.294 -1.013 -24.459 1.00 98.44 954 HIS A O 1
ATOM 7708 N N . LYS A 1 955 ? -6.200 -1.617 -22.599 1.00 98.62 955 LYS A N 1
ATOM 7709 C CA . LYS A 1 955 ? -6.807 -2.952 -22.522 1.00 98.62 955 LYS A CA 1
ATOM 7710 C C . LYS A 1 955 ? -8.254 -2.912 -22.034 1.00 98.62 955 LYS A C 1
ATOM 7712 O O . LYS A 1 955 ? -8.923 -3.941 -22.038 1.00 98.62 955 LYS A O 1
ATOM 7717 N N . GLY A 1 956 ? -8.751 -1.746 -21.622 1.00 98.62 956 GLY A N 1
ATOM 7718 C CA . GLY A 1 956 ? -10.133 -1.551 -21.227 1.00 98.62 956 GLY A CA 1
ATOM 7719 C C . GLY A 1 956 ? -11.107 -2.026 -22.298 1.00 98.62 956 GLY A C 1
ATOM 7720 O O . GLY A 1 956 ? -10.911 -1.778 -23.491 1.00 98.62 956 GLY A O 1
ATOM 7721 N N . VAL A 1 957 ? -12.181 -2.689 -21.876 1.00 98.81 957 VAL A N 1
ATOM 7722 C CA . VAL A 1 957 ? -13.345 -2.937 -22.746 1.00 98.81 957 VAL A CA 1
ATOM 7723 C C . VAL A 1 957 ? -14.248 -1.710 -22.844 1.00 98.81 957 VAL A C 1
ATOM 7725 O O . VAL A 1 957 ? -15.023 -1.575 -23.791 1.00 98.81 957 VAL A O 1
ATOM 7728 N N . LEU A 1 958 ? -14.123 -0.793 -21.886 1.00 98.81 958 LEU A N 1
ATOM 7729 C CA . LEU A 1 958 ? -14.651 0.560 -21.949 1.00 98.81 958 LEU A CA 1
ATOM 7730 C C . LEU A 1 958 ? -13.506 1.560 -22.156 1.00 98.81 958 LEU A C 1
ATOM 7732 O O . LEU A 1 958 ? -12.370 1.324 -21.748 1.00 98.81 958 LEU A O 1
ATOM 7736 N N . THR A 1 959 ? -13.811 2.712 -22.743 1.00 98.69 959 THR A N 1
ATOM 7737 C CA . THR A 1 959 ? -12.926 3.881 -22.685 1.00 98.69 959 THR A CA 1
ATOM 7738 C C . THR A 1 959 ? -12.808 4.390 -21.245 1.00 98.69 959 THR A C 1
ATOM 7740 O O . THR A 1 959 ? -13.636 4.068 -20.385 1.00 98.69 959 THR A O 1
ATOM 7743 N N . ARG A 1 960 ? -11.829 5.264 -20.984 1.00 98.38 960 ARG A N 1
ATOM 7744 C CA . ARG A 1 960 ? -11.641 5.911 -19.673 1.00 98.38 960 ARG A CA 1
ATOM 7745 C C . ARG A 1 960 ? -12.898 6.660 -19.200 1.00 98.38 960 ARG A C 1
ATOM 7747 O O . ARG A 1 960 ? -13.223 6.639 -18.017 1.00 98.38 960 ARG A O 1
ATOM 7754 N N . THR A 1 961 ? -13.684 7.193 -20.139 1.00 97.81 961 THR A N 1
ATOM 7755 C CA . THR A 1 961 ? -14.989 7.859 -19.937 1.00 97.81 961 THR A CA 1
ATOM 7756 C C . THR A 1 961 ? -16.202 6.915 -19.936 1.00 97.81 961 THR A C 1
ATOM 7758 O O . THR A 1 961 ? -17.347 7.362 -20.039 1.00 97.81 961 THR A O 1
ATOM 7761 N N . ARG A 1 962 ? -15.978 5.601 -19.802 1.00 98.31 962 ARG A N 1
ATOM 7762 C CA . ARG A 1 962 ? -17.009 4.549 -19.692 1.00 98.31 962 ARG A CA 1
ATOM 7763 C C . ARG A 1 962 ? -17.890 4.393 -20.940 1.00 98.31 962 ARG A C 1
ATOM 7765 O O . ARG A 1 962 ? -19.028 3.923 -20.838 1.00 98.31 962 ARG A O 1
ATOM 7772 N N . GLN A 1 963 ? -17.368 4.733 -22.120 1.00 98.31 963 GLN A N 1
ATOM 7773 C CA . GLN A 1 963 ? -18.013 4.392 -23.391 1.00 98.31 963 GLN A CA 1
ATOM 7774 C C . GLN A 1 963 ? -17.625 2.970 -23.813 1.00 98.31 963 GLN A C 1
ATOM 7776 O O . GLN A 1 963 ? -16.453 2.608 -23.707 1.00 98.31 963 GLN A O 1
ATOM 7781 N N . PRO A 1 964 ? -18.573 2.133 -24.265 1.00 98.44 964 PRO A N 1
ATOM 7782 C CA . PRO A 1 964 ? -18.271 0.755 -24.631 1.00 98.44 964 PRO A CA 1
ATOM 7783 C C . PRO A 1 964 ? -17.504 0.667 -25.953 1.00 98.44 964 PRO A C 1
ATOM 7785 O O . PRO A 1 964 ? -17.983 1.153 -26.976 1.00 98.44 964 PRO A O 1
ATOM 7788 N N . LYS A 1 965 ? -16.360 -0.028 -25.944 1.00 98.56 965 LYS A N 1
ATOM 7789 C CA . LYS A 1 965 ? -15.701 -0.512 -27.168 1.00 98.56 965 LYS A CA 1
ATOM 7790 C C . LYS A 1 965 ? -16.430 -1.749 -27.698 1.00 98.56 965 LYS A C 1
ATOM 7792 O O . LYS A 1 965 ? -17.287 -2.323 -27.010 1.00 98.56 965 LYS A O 1
ATOM 7797 N N . ARG A 1 966 ? -16.059 -2.241 -28.884 1.00 97.50 966 ARG A N 1
ATOM 7798 C CA . ARG A 1 966 ? -16.641 -3.480 -29.447 1.00 97.50 966 ARG A CA 1
ATOM 7799 C C . ARG A 1 966 ? -16.535 -4.685 -28.501 1.00 97.50 966 ARG A C 1
ATOM 7801 O O . ARG A 1 966 ? -17.487 -5.459 -28.396 1.00 97.50 966 ARG A O 1
ATOM 7808 N N . ALA A 1 967 ? -15.435 -4.807 -27.761 1.00 98.00 967 ALA A N 1
ATOM 7809 C CA . ALA A 1 967 ? -15.221 -5.871 -26.778 1.00 98.00 967 ALA A CA 1
ATOM 7810 C C . ALA A 1 967 ? -16.270 -5.913 -25.650 1.00 98.00 967 ALA A C 1
ATOM 7812 O O . ALA A 1 967 ? -16.653 -7.000 -25.209 1.00 98.00 967 ALA A O 1
ATOM 7813 N N . ALA A 1 968 ? -16.798 -4.765 -25.210 1.00 98.62 968 ALA A N 1
ATOM 7814 C CA . ALA A 1 968 ? -17.819 -4.725 -24.161 1.00 98.62 968 ALA A CA 1
ATOM 7815 C C . ALA A 1 968 ? -19.122 -5.415 -24.597 1.00 98.62 968 ALA A C 1
ATOM 7817 O O . ALA A 1 968 ? -19.764 -6.107 -23.805 1.00 98.62 968 ALA A O 1
ATOM 7818 N N . TYR A 1 969 ? -19.490 -5.295 -25.876 1.00 98.44 969 TYR A N 1
ATOM 7819 C CA . TYR A 1 969 ? -20.652 -5.989 -26.437 1.00 98.44 969 TYR A CA 1
ATOM 7820 C C . TYR A 1 969 ? -20.432 -7.504 -26.542 1.00 98.44 969 TYR A C 1
ATOM 7822 O O . TYR A 1 969 ? -21.374 -8.269 -26.332 1.00 98.44 969 TYR A O 1
ATOM 7830 N N . VAL A 1 970 ? -19.193 -7.948 -26.792 1.00 98.19 970 VAL A N 1
ATOM 7831 C CA . VAL A 1 970 ? -18.828 -9.376 -26.769 1.00 98.19 970 VAL A CA 1
ATOM 7832 C C . VAL A 1 970 ? -19.016 -9.953 -25.368 1.00 98.19 970 VAL A C 1
ATOM 7834 O O . VAL A 1 970 ? -19.651 -10.998 -25.218 1.00 98.19 970 VAL A O 1
ATOM 7837 N N . LEU A 1 971 ? -18.538 -9.257 -24.330 1.00 98.25 971 LEU A N 1
ATOM 7838 C CA . LEU A 1 971 ? -18.748 -9.682 -22.942 1.00 98.25 971 LEU A CA 1
ATOM 7839 C C . LEU A 1 971 ? -20.222 -9.670 -22.562 1.00 98.25 971 LEU A C 1
ATOM 7841 O O . LEU A 1 971 ? -20.701 -10.656 -22.010 1.00 98.25 971 LEU A O 1
ATOM 7845 N N . LYS A 1 972 ? -20.964 -8.622 -22.935 1.00 98.12 972 LYS A N 1
ATOM 7846 C CA . LYS A 1 972 ? -22.413 -8.556 -22.715 1.00 98.12 972 LYS A CA 1
ATOM 7847 C C . LYS A 1 972 ? -23.136 -9.775 -23.285 1.00 98.12 972 LYS A C 1
ATOM 7849 O O . LYS A 1 972 ? -23.969 -10.373 -22.603 1.00 98.12 972 LYS A O 1
ATOM 7854 N N . GLN A 1 973 ? -22.815 -10.161 -24.519 1.00 98.00 973 GLN A N 1
ATOM 7855 C CA . GLN A 1 973 ? -23.398 -11.344 -25.146 1.00 98.00 973 GLN A CA 1
ATOM 7856 C C . GLN A 1 973 ? -22.972 -12.630 -24.424 1.00 98.00 973 GLN A C 1
ATOM 7858 O O . GLN A 1 973 ? -23.821 -13.471 -24.123 1.00 98.00 973 GLN A O 1
ATOM 7863 N N . ARG A 1 974 ? -21.677 -12.783 -24.1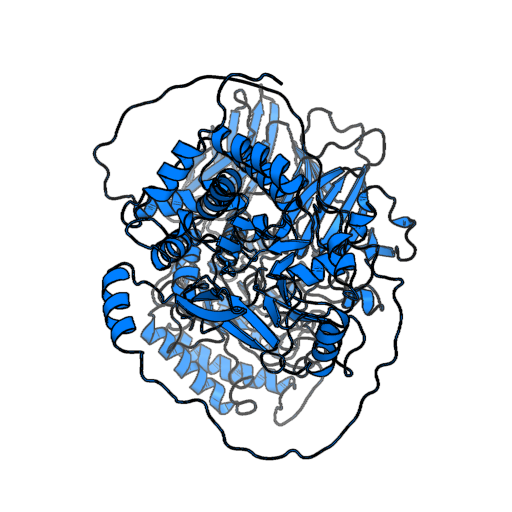19 1.00 97.38 974 ARG A N 1
ATOM 7864 C CA . ARG A 1 974 ? -21.126 -13.979 -23.468 1.00 97.38 974 ARG A CA 1
ATOM 7865 C C . ARG A 1 974 ? -21.683 -14.179 -22.062 1.00 97.38 974 ARG A C 1
ATOM 7867 O O . ARG A 1 974 ? -22.238 -15.237 -21.774 1.00 97.38 974 ARG A O 1
ATOM 7874 N N . TYR A 1 975 ? -21.554 -13.179 -21.198 1.00 97.44 975 TYR A N 1
ATOM 7875 C CA . TYR A 1 975 ? -21.987 -13.258 -19.805 1.00 97.44 975 TYR A CA 1
ATOM 7876 C C . TYR A 1 975 ? -23.512 -13.377 -19.716 1.00 97.44 975 TYR A C 1
ATOM 7878 O O . TYR A 1 975 ? -24.007 -14.181 -18.929 1.00 97.44 975 TYR A O 1
ATOM 7886 N N . GLY A 1 976 ? -24.264 -12.688 -20.585 1.00 94.69 976 GLY A N 1
ATOM 7887 C CA . GLY A 1 976 ? -25.712 -12.885 -20.710 1.00 94.69 976 GLY A CA 1
ATOM 7888 C C . GLY A 1 976 ? -26.084 -14.326 -21.085 1.00 94.69 976 GLY A C 1
ATOM 7889 O O . GLY A 1 976 ? -26.929 -14.941 -20.436 1.00 94.69 976 GLY A O 1
ATOM 7890 N N . ALA A 1 977 ? -25.404 -14.912 -22.076 1.00 94.31 977 ALA A N 1
ATOM 7891 C CA . ALA A 1 977 ? -25.633 -16.299 -22.484 1.00 94.31 977 ALA A CA 1
ATOM 7892 C C . ALA A 1 977 ? -25.225 -17.324 -21.412 1.00 94.31 977 ALA A C 1
ATOM 7894 O O . ALA A 1 977 ? -25.821 -18.398 -21.336 1.00 94.31 977 ALA A O 1
ATOM 7895 N N . MET A 1 978 ? -24.210 -17.021 -20.599 1.00 92.94 978 MET A N 1
ATOM 7896 C CA . MET A 1 978 ? -23.790 -17.876 -19.487 1.00 92.94 978 MET A CA 1
ATOM 7897 C C . MET A 1 978 ? -24.777 -17.819 -18.323 1.00 92.94 978 MET A C 1
ATOM 7899 O O . MET A 1 978 ? -25.116 -18.873 -17.796 1.00 92.94 978 MET A O 1
ATOM 7903 N N . ARG A 1 979 ? -25.286 -16.630 -17.982 1.00 82.81 979 ARG A N 1
ATOM 7904 C CA . ARG A 1 979 ? -26.282 -16.453 -16.916 1.00 82.81 979 ARG A CA 1
ATOM 7905 C C . ARG A 1 979 ? -27.619 -17.119 -17.218 1.00 82.81 979 ARG A C 1
ATOM 7907 O O . ARG A 1 979 ? -28.242 -17.619 -16.303 1.00 82.81 979 ARG A O 1
ATOM 7914 N N . ASN A 1 980 ? -28.045 -17.171 -18.480 1.00 75.00 980 ASN A N 1
ATOM 7915 C CA . ASN A 1 980 ? -29.295 -17.848 -18.854 1.00 75.00 980 ASN A CA 1
ATOM 7916 C C . ASN A 1 980 ? -29.203 -19.389 -18.817 1.00 75.00 980 ASN A C 1
ATOM 7918 O O . ASN A 1 980 ? -30.208 -20.060 -19.035 1.00 75.00 980 ASN A O 1
ATOM 7922 N N . LYS A 1 981 ? -28.004 -19.960 -18.624 1.00 60.94 981 LYS A N 1
ATOM 7923 C CA . LYS A 1 981 ? -27.763 -21.416 -18.569 1.00 60.94 981 LYS A CA 1
ATOM 7924 C C . LYS A 1 981 ? -27.548 -21.946 -17.147 1.00 60.94 981 LYS A C 1
ATOM 7926 O O . LYS A 1 981 ? -27.471 -23.161 -16.980 1.00 60.94 981 LYS A O 1
ATOM 7931 N N . THR A 1 982 ? -27.386 -21.048 -16.182 1.00 49.09 982 THR A N 1
ATOM 7932 C CA . THR A 1 982 ? -27.256 -21.297 -14.738 1.00 49.09 982 THR A CA 1
ATOM 7933 C C . THR A 1 982 ? -28.552 -20.927 -14.054 1.00 49.09 982 THR A C 1
ATOM 7935 O O . THR A 1 982 ? -28.963 -21.683 -13.150 1.00 49.09 982 THR A O 1
#